Protein AF-0000000069878588 (afdb_homodimer)

Nearest PDB structures (foldseek):
  7jpo-assembly1_C  TM=6.037E-01  e=1.726E-52  Homo sapiens
  7jpp-assembly1_C  TM=6.080E-01  e=5.584E-52  Homo sapiens
  7jpq-assembly1_C  TM=6.032E-01  e=8.024E-51  Homo sapiens
  7ctg-assembly1_C  TM=5.822E-01  e=1.055E-48  Homo sapiens
  5uj8-assembly1_A  TM=6.348E-01  e=3.761E-42  Homo sapiens

InterPro domains:
  IPR020795 Origin recognition complex, subunit 3 [PTHR12748] (29-461)
  IPR040855 Origin recognition complex subunit 3, winged helix C-terminal [PF18137] (492-604)
  IPR045663 Origin recognition complex subunit 3, insertion domain [PF19675] (354-460)
  IPR045667 Origin recognition complex subunit 3, N-terminal [PF07034] (1-343)

pLDDT: mean 77.58, std 18.91, range [22.25, 96.88]

Structure (mmCIF, N/CA/C/O backbone):
data_AF-0000000069878588-model_v1
#
loop_
_entity.id
_entity.type
_entity.pdbx_description
1 polymer 'Origin recognition complex subunit 3'
#
loop_
_atom_site.group_PDB
_atom_site.id
_atom_site.type_symbol
_atom_site.label_atom_id
_atom_site.label_alt_id
_atom_site.label_comp_id
_atom_site.label_asym_id
_atom_site.label_entity_id
_atom_site.label_seq_id
_atom_site.pdbx_PDB_ins_code
_atom_site.Cartn_x
_atom_site.Cartn_y
_atom_site.Cartn_z
_atom_site.occupancy
_atom_site.B_iso_or_equiv
_atom_site.auth_seq_id
_atom_site.auth_comp_id
_atom_site.auth_asym_id
_atom_site.auth_atom_id
_atom_site.pdbx_PDB_model_num
ATOM 1 N N . MET A 1 1 ? 36.406 69.062 19.797 1 22.77 1 MET A N 1
ATOM 2 C CA . MET A 1 1 ? 34.938 69.125 19.75 1 22.77 1 MET A CA 1
ATOM 3 C C . MET A 1 1 ? 34.344 67.75 19.906 1 22.77 1 MET A C 1
ATOM 5 O O . MET A 1 1 ? 34.688 66.812 19.172 1 22.77 1 MET A O 1
ATOM 9 N N . ALA A 1 2 ? 33.688 67.375 21.094 1 24.12 2 ALA A N 1
ATOM 10 C CA . ALA A 1 2 ? 33.375 66.125 21.781 1 24.12 2 ALA A CA 1
ATOM 11 C C . ALA A 1 2 ? 32.125 65.5 21.203 1 24.12 2 ALA A C 1
ATOM 13 O O . ALA A 1 2 ? 31.062 66.125 21.219 1 24.12 2 ALA A O 1
ATOM 14 N N . THR A 1 3 ? 32.125 64.938 20.078 1 25.27 3 THR A N 1
ATOM 15 C CA . THR A 1 3 ? 30.969 64.5 19.297 1 25.27 3 THR A CA 1
ATOM 16 C C . THR A 1 3 ? 30.109 63.5 20.062 1 25.27 3 THR A C 1
ATOM 18 O O . THR A 1 3 ? 30.609 62.469 20.484 1 25.27 3 THR A O 1
ATOM 21 N N . SER A 1 4 ? 29.094 63.906 20.891 1 22.72 4 SER A N 1
ATOM 22 C CA . SER A 1 4 ? 28.266 63.25 21.891 1 22.72 4 SER A CA 1
ATOM 23 C C . SER A 1 4 ? 27.391 62.156 21.281 1 22.72 4 SER A C 1
ATOM 25 O O . SER A 1 4 ? 26.656 62.438 20.312 1 22.72 4 SER A O 1
ATOM 27 N N . SER A 1 5 ? 27.828 60.969 21.125 1 23.69 5 SER A N 1
ATOM 28 C CA . SER A 1 5 ? 27.234 59.812 20.422 1 23.69 5 SER A CA 1
ATOM 29 C C . SER A 1 5 ? 25.938 59.375 21.094 1 23.69 5 SER A C 1
ATOM 31 O O . SER A 1 5 ? 25.922 59.031 22.266 1 23.69 5 SER A O 1
ATOM 33 N N . VAL A 1 6 ? 24.812 60.125 20.953 1 23.62 6 VAL A N 1
ATOM 34 C CA . VAL A 1 6 ? 23.578 59.938 21.719 1 23.62 6 VAL A CA 1
ATOM 35 C C . VAL A 1 6 ? 22.969 58.562 21.375 1 23.62 6 VAL A C 1
ATOM 37 O O . VAL A 1 6 ? 22.656 58.281 20.219 1 23.62 6 VAL A O 1
ATOM 40 N N . SER A 1 7 ? 23.391 57.469 21.969 1 22.25 7 SER A N 1
ATOM 41 C CA . SER A 1 7 ? 22.984 56.062 21.859 1 22.25 7 SER A CA 1
ATOM 42 C C . SER A 1 7 ? 21.531 55.875 22.266 1 22.25 7 SER A C 1
ATOM 44 O O . SER A 1 7 ? 21.203 55.969 23.438 1 22.25 7 SER A O 1
ATOM 46 N N . LYS A 1 8 ? 20.547 56.688 21.719 1 23.22 8 LYS A N 1
ATOM 47 C CA . LYS A 1 8 ? 19.188 56.656 22.25 1 23.22 8 LYS A CA 1
ATOM 48 C C . LYS A 1 8 ? 18.609 55.219 22.219 1 23.22 8 LYS A C 1
ATOM 50 O O . LYS A 1 8 ? 18.609 54.594 21.172 1 23.22 8 LYS A O 1
ATOM 55 N N . GLY A 1 9 ? 18.703 54.5 23.297 1 24 9 GLY A N 1
ATOM 56 C CA . GLY A 1 9 ? 18.156 53.219 23.688 1 24 9 GLY A CA 1
ATOM 57 C C . GLY A 1 9 ? 16.656 53.094 23.484 1 24 9 GLY A C 1
ATOM 58 O O . GLY A 1 9 ? 15.898 53.938 23.969 1 24 9 GLY A O 1
ATOM 59 N N . CYS A 1 10 ? 16.141 52.938 22.281 1 23.64 10 CYS A N 1
ATOM 60 C CA . CYS A 1 10 ? 14.695 52.938 22.078 1 23.64 10 CYS A CA 1
ATOM 61 C C . CYS A 1 10 ? 14.031 51.875 22.953 1 23.64 10 CYS A C 1
ATOM 63 O O . CYS A 1 10 ? 14.359 50.688 22.844 1 23.64 10 CYS A O 1
ATOM 65 N N . PHE A 1 11 ? 13.758 52.156 24.188 1 24.47 11 PHE A N 1
ATOM 66 C CA . PHE A 1 11 ? 13.047 51.312 25.156 1 24.47 11 PHE A CA 1
ATOM 67 C C . PHE A 1 11 ? 11.648 50.969 24.656 1 24.47 11 PHE A C 1
ATOM 69 O O . PHE A 1 11 ? 10.859 51.875 24.359 1 24.47 11 PHE A O 1
ATOM 76 N N . VAL A 1 12 ? 11.547 50.062 23.859 1 26.64 12 VAL A N 1
ATOM 77 C CA . VAL A 1 12 ? 10.203 49.688 23.422 1 26.64 12 VAL A CA 1
ATOM 78 C C . VAL A 1 12 ? 9.336 49.375 24.641 1 26.64 12 VAL A C 1
ATOM 80 O O . VAL A 1 12 ? 9.688 48.5 25.453 1 26.64 12 VAL A O 1
ATOM 83 N N . PHE A 1 13 ? 8.781 50.312 25.266 1 24.7 13 PHE A N 1
ATOM 84 C CA . PHE A 1 13 ? 7.805 50.188 26.344 1 24.7 13 PHE A CA 1
ATOM 85 C C . PHE A 1 13 ? 6.703 49.219 25.953 1 24.7 13 PHE A C 1
ATOM 87 O O . PHE A 1 13 ? 6.105 49.312 24.891 1 24.7 13 PHE A O 1
ATOM 94 N N . LYS A 1 14 ? 6.828 48.031 26.422 1 28.83 14 LYS A N 1
ATOM 95 C CA . LYS A 1 14 ? 5.727 47.094 26.359 1 28.83 14 LYS A CA 1
ATOM 96 C C . LYS A 1 14 ? 4.492 47.625 27.062 1 28.83 14 LYS A C 1
ATOM 98 O O . LYS A 1 14 ? 4.516 47.844 28.281 1 28.83 14 LYS A O 1
ATOM 103 N N . PRO A 1 15 ? 3.793 48.562 26.5 1 28 15 PRO A N 1
ATOM 104 C CA . PRO A 1 15 ? 2.637 49 27.281 1 28 15 PRO A CA 1
ATOM 105 C C . PRO A 1 15 ? 1.858 47.812 27.875 1 28 15 PRO A C 1
ATOM 107 O O . PRO A 1 15 ? 1.896 46.719 27.344 1 28 15 PRO A O 1
ATOM 110 N N . ASN A 1 16 ? 1.733 47.781 29.141 1 30.23 16 ASN A N 1
ATOM 111 C CA . ASN A 1 16 ? 0.884 46.938 29.984 1 30.23 16 ASN A CA 1
ATOM 112 C C . ASN A 1 16 ? -0.562 46.938 29.5 1 30.23 16 ASN A C 1
ATOM 114 O O . ASN A 1 16 ? -1.361 47.781 29.906 1 30.23 16 ASN A O 1
ATOM 118 N N . PHE A 1 17 ? -0.822 47.031 28.219 1 30.91 17 PHE A N 1
ATOM 119 C CA . PHE A 1 17 ? -2.232 47.094 27.859 1 30.91 17 PHE A CA 1
ATOM 120 C C . PHE A 1 17 ? -3.014 45.969 28.484 1 30.91 17 PHE A C 1
ATOM 122 O O . PHE A 1 17 ? -2.91 44.812 28.047 1 30.91 17 PHE A O 1
ATOM 129 N N . LYS A 1 18 ? -3.27 45.906 29.734 1 32.94 18 LYS A N 1
ATOM 130 C CA . LYS A 1 18 ? -4.289 45.125 30.422 1 32.94 18 LYS A CA 1
ATOM 131 C C . LYS A 1 18 ? -5.633 45.219 29.719 1 32.94 18 LYS A C 1
ATOM 133 O O . LYS A 1 18 ? -6.676 45.344 30.359 1 32.94 18 LYS A O 1
ATOM 138 N N . LYS A 1 19 ? -5.695 45.875 28.594 1 34.53 19 LYS A N 1
ATOM 139 C CA . LYS A 1 19 ? -7.078 45.875 28.125 1 34.53 19 LYS A CA 1
ATOM 140 C C . LYS A 1 19 ? -7.656 44.438 28.172 1 34.53 19 LYS A C 1
ATOM 142 O O . LYS A 1 19 ? -6.965 43.5 27.844 1 34.53 19 LYS A O 1
ATOM 147 N N . ARG A 1 20 ? -8.648 44.312 29.016 1 33.34 20 ARG A N 1
ATOM 148 C CA . ARG A 1 20 ? -9.562 43.188 29.062 1 33.34 20 ARG A CA 1
ATOM 149 C C . ARG A 1 20 ? -9.867 42.656 27.656 1 33.34 20 ARG A C 1
ATOM 151 O O . ARG A 1 20 ? -10.359 43.406 26.812 1 33.34 20 ARG A O 1
ATOM 158 N N . LYS A 1 21 ? -9.039 41.969 27.188 1 37.34 21 LYS A N 1
ATOM 159 C CA . LYS A 1 21 ? -9.359 41.281 25.938 1 37.34 21 LYS A CA 1
ATOM 160 C C . LYS A 1 21 ? -10.812 40.781 25.953 1 37.34 21 LYS A C 1
ATOM 162 O O . LYS A 1 21 ? -11.164 39.875 26.703 1 37.34 21 LYS A O 1
ATOM 167 N N . ILE A 1 22 ? -11.742 41.656 25.984 1 34.91 22 ILE A N 1
ATOM 168 C CA . ILE A 1 22 ? -13.094 41.156 25.75 1 34.91 22 ILE A CA 1
ATOM 169 C C . ILE A 1 22 ? -13.07 40.094 24.656 1 34.91 22 ILE A C 1
ATOM 171 O O . ILE A 1 22 ? -12.758 40.406 23.5 1 34.91 22 ILE A O 1
ATOM 175 N N . SER A 1 23 ? -12.523 38.969 24.938 1 37.91 23 SER A N 1
ATOM 176 C CA . SER A 1 23 ? -12.688 37.812 24.047 1 37.91 23 SER A CA 1
ATOM 177 C C . SER A 1 23 ? -14.055 37.812 23.375 1 37.91 23 SER A C 1
ATOM 179 O O . SER A 1 23 ? -15.078 37.594 24.031 1 37.91 23 SER A O 1
ATOM 181 N N . VAL A 1 24 ? -14.344 38.781 22.609 1 43.94 24 VAL A N 1
ATOM 182 C CA . VAL A 1 24 ? -15.586 38.625 21.859 1 43.94 24 VAL A CA 1
ATOM 183 C C . VAL A 1 24 ? -15.75 37.156 21.438 1 43.94 24 VAL A C 1
ATOM 185 O O . VAL A 1 24 ? -14.875 36.594 20.781 1 43.94 24 VAL A O 1
ATOM 188 N N . PRO A 1 25 ? -16.641 36.438 22.203 1 52.91 25 PRO A N 1
ATOM 189 C CA . PRO A 1 25 ? -16.906 35.031 21.828 1 52.91 25 PRO A CA 1
ATOM 190 C C . PRO A 1 25 ? -17 34.812 20.312 1 52.91 25 PRO A C 1
ATOM 192 O O . PRO A 1 25 ? -17.469 35.719 19.609 1 52.91 25 PRO A O 1
ATOM 195 N N . VAL A 1 26 ? -16.203 33.969 19.688 1 60.16 26 VAL A N 1
ATOM 196 C CA . VAL A 1 26 ? -16.203 33.625 18.281 1 60.16 26 VAL A CA 1
ATOM 197 C C . VAL A 1 26 ? -17.625 33.688 17.734 1 60.16 26 VAL A C 1
ATOM 199 O O . VAL A 1 26 ? -17.844 34 16.562 1 60.16 26 VAL A O 1
ATOM 202 N N . GLU A 1 27 ? -18.578 33.5 18.703 1 59.59 27 GLU A N 1
ATOM 203 C CA . GLU A 1 27 ? -20 33.531 18.328 1 59.59 27 GLU A CA 1
ATOM 204 C C . GLU A 1 27 ? -20.406 34.938 17.828 1 59.59 27 GLU A C 1
ATOM 206 O O . GLU A 1 27 ? -21.281 35.062 16.969 1 59.59 27 GLU A O 1
ATOM 211 N N . ASP A 1 28 ? -19.719 35.938 18.453 1 57.94 28 ASP A N 1
ATOM 212 C CA . ASP A 1 28 ? -20.047 37.312 18.094 1 57.94 28 ASP A CA 1
ATOM 213 C C . ASP A 1 28 ? -19.609 37.625 16.672 1 57.94 28 ASP A C 1
ATOM 215 O O . ASP A 1 28 ? -20.172 38.5 16.016 1 57.94 28 ASP A O 1
ATOM 219 N N . TYR A 1 29 ? -18.609 36.906 16.234 1 58.97 29 TYR A N 1
ATOM 220 C CA . TYR A 1 29 ? -18.141 37.062 14.875 1 58.97 29 TYR A CA 1
ATOM 221 C C . TYR A 1 29 ? -19.219 36.688 13.859 1 58.97 29 TYR A C 1
ATOM 223 O O . TYR A 1 29 ? -19.234 37.219 12.742 1 58.97 29 TYR A O 1
ATOM 231 N N . PHE A 1 30 ? -20.031 35.781 14.227 1 63.72 30 PHE A N 1
ATOM 232 C CA . PHE A 1 30 ? -21.109 35.344 13.367 1 63.72 30 PHE A CA 1
ATOM 233 C C . PHE A 1 30 ? -22.281 36.312 13.383 1 63.72 30 PHE A C 1
ATOM 235 O O . PHE A 1 30 ? -23.094 36.344 12.453 1 63.72 30 PHE A O 1
ATOM 242 N N . ASN A 1 31 ? -22.344 37.188 14.57 1 57.09 31 ASN A N 1
ATOM 243 C CA . ASN A 1 31 ? -23.469 38.094 14.75 1 57.09 31 ASN A CA 1
ATOM 244 C C . ASN A 1 31 ? -23.219 39.438 14.102 1 57.09 31 ASN A C 1
ATOM 246 O O . ASN A 1 31 ? -24.156 40.25 13.945 1 57.09 31 ASN A O 1
ATOM 250 N N . LYS A 1 32 ? -22.031 39.844 13.969 1 49.53 32 LYS A N 1
ATOM 251 C CA . LYS A 1 32 ? -21.75 41.25 13.648 1 49.53 32 LYS A CA 1
ATOM 252 C C . LYS A 1 32 ? -22.188 41.594 12.227 1 49.53 32 LYS A C 1
ATOM 254 O O . LYS A 1 32 ? -22.25 42.75 11.844 1 49.53 32 LYS A O 1
ATOM 259 N N . GLY A 1 33 ? -22.109 40.719 11.336 1 45.34 33 GLY A N 1
ATOM 260 C CA . GLY A 1 33 ? -22.406 41.312 10.047 1 45.34 33 GLY A CA 1
ATOM 261 C C . GLY A 1 33 ? -23.875 41.656 9.867 1 45.34 33 GLY A C 1
ATOM 262 O O . GLY A 1 33 ? -24.719 41.219 10.641 1 45.34 33 GLY A O 1
ATOM 263 N N . LYS A 1 34 ? -24.156 42.781 9.141 1 45.19 34 LYS A N 1
ATOM 264 C CA . LYS A 1 34 ? -25.438 43.438 8.82 1 45.19 34 LYS A CA 1
ATOM 265 C C . LYS A 1 34 ? -26.578 42.406 8.805 1 45.19 34 LYS A C 1
ATOM 267 O O . LYS A 1 34 ? -27.703 42.75 9.156 1 45.19 34 LYS A O 1
ATOM 272 N N . ASP A 1 35 ? -26.578 41.375 7.977 1 45.03 35 ASP A N 1
ATOM 273 C CA . ASP A 1 35 ? -27.766 40.562 7.77 1 45.03 35 ASP A CA 1
ATOM 274 C C . ASP A 1 35 ? -27.859 39.469 8.836 1 45.03 35 ASP A C 1
ATOM 276 O O . ASP A 1 35 ? -27.062 38.531 8.852 1 45.03 35 ASP A O 1
ATOM 280 N N . GLU A 1 36 ? -28.188 39.781 10.062 1 51 36 GLU A N 1
ATOM 281 C CA . GLU A 1 36 ? -28.656 38.844 11.078 1 51 36 GLU A CA 1
ATOM 282 C C . GLU A 1 36 ? -29.172 37.562 10.438 1 51 36 GLU A C 1
ATOM 284 O O . GLU A 1 36 ? -30.328 37.5 10.008 1 51 36 GLU A O 1
ATOM 289 N N . SER A 1 37 ? -28.453 36.938 9.625 1 57.72 37 SER A N 1
ATOM 290 C CA . SER A 1 37 ? -28.922 35.75 8.883 1 57.72 37 SER A CA 1
ATOM 291 C C . SER A 1 37 ? -29.531 34.719 9.805 1 57.72 37 SER A C 1
ATOM 293 O O . SER A 1 37 ? -29.109 34.594 10.961 1 57.72 37 SER A O 1
ATOM 295 N N . GLU A 1 38 ? -30.734 34.375 9.641 1 66.25 38 GLU A N 1
ATOM 296 C CA . GLU A 1 38 ? -31.625 33.406 10.258 1 66.25 38 GLU A CA 1
ATOM 297 C C . GLU A 1 38 ? -30.859 32.188 10.773 1 66.25 38 GLU A C 1
ATOM 299 O O . GLU A 1 38 ? -31.219 31.609 11.797 1 66.25 38 GLU A O 1
ATOM 304 N N . ASP A 1 39 ? -29.609 31.969 10.305 1 79.69 39 ASP A N 1
ATOM 305 C CA . ASP A 1 39 ? -29.016 30.703 10.68 1 79.69 39 ASP A CA 1
ATOM 306 C C . ASP A 1 39 ? -27.594 30.891 11.219 1 79.69 39 ASP A C 1
ATOM 308 O O . ASP A 1 39 ? -26.734 30.031 11.023 1 79.69 39 ASP A O 1
ATOM 312 N N . SER A 1 40 ? -27.375 32.062 11.867 1 81.06 40 SER A N 1
ATOM 313 C CA . SER A 1 40 ? -26.031 32.344 12.375 1 81.06 40 SER A CA 1
ATOM 314 C C . SER A 1 40 ? -25.656 31.391 13.5 1 81.06 40 SER A C 1
ATOM 316 O O . SER A 1 40 ? -24.531 30.891 13.547 1 81.06 40 SER A O 1
ATOM 318 N N . LYS A 1 41 ? -26.641 31.109 14.289 1 83.69 41 LYS A N 1
ATOM 319 C CA . LYS A 1 41 ? -26.391 30.203 15.406 1 83.69 41 LYS A CA 1
ATOM 320 C C . LYS A 1 41 ? -26.094 28.797 14.914 1 83.69 41 LYS A C 1
ATOM 322 O O . LYS A 1 41 ? -25.156 28.156 15.383 1 83.69 41 LYS A O 1
ATOM 327 N N . LEU A 1 42 ? -26.859 28.359 13.969 1 88.44 42 LEU A N 1
ATOM 328 C CA . LEU A 1 42 ? -26.688 27.016 13.438 1 88.44 42 LEU A CA 1
ATOM 329 C C . LEU A 1 42 ? -25.359 26.891 12.695 1 88.44 42 LEU A C 1
ATOM 331 O O . LEU A 1 42 ? -24.703 25.844 12.773 1 88.44 42 LEU A O 1
ATOM 335 N N . ARG A 1 43 ? -25 27.922 11.961 1 90.56 43 ARG A N 1
ATOM 336 C CA . ARG A 1 43 ? -23.719 27.922 11.266 1 90.56 43 ARG A CA 1
ATOM 337 C C . ARG A 1 43 ? -22.562 27.828 12.242 1 90.56 43 ARG A C 1
ATOM 339 O O . ARG A 1 43 ? -21.609 27.078 12.023 1 90.56 43 ARG A O 1
ATOM 346 N N . PHE A 1 44 ? -22.688 28.578 13.352 1 89.81 44 PHE A N 1
ATOM 347 C CA . PHE A 1 44 ? -21.641 28.562 14.359 1 89.81 44 PHE A CA 1
ATOM 348 C C . PHE A 1 44 ? -21.547 27.188 15.023 1 89.81 44 PHE A C 1
ATOM 350 O O . PHE A 1 44 ? -20.438 26.688 15.25 1 89.81 44 PHE A O 1
ATOM 357 N N . GLU A 1 45 ? -22.656 26.625 15.328 1 90.94 45 GLU A N 1
ATOM 358 C CA . GLU A 1 45 ? -22.672 25.297 15.922 1 90.94 45 GLU A CA 1
ATOM 359 C C . GLU A 1 45 ? -22.062 24.266 14.984 1 90.94 45 GLU A C 1
ATOM 361 O O . GLU A 1 45 ? -21.344 23.359 15.422 1 90.94 45 GLU A O 1
ATOM 366 N N . THR A 1 46 ? -22.422 24.406 13.703 1 93.12 46 THR A N 1
ATOM 367 C CA . THR A 1 46 ? -21.875 23.5 12.703 1 93.12 46 THR A CA 1
ATOM 368 C C . THR A 1 46 ? -20.359 23.656 12.594 1 93.12 46 THR A C 1
ATOM 370 O O . THR A 1 46 ? -19.641 22.672 12.492 1 93.12 46 THR A O 1
ATOM 373 N N . TYR A 1 47 ? -19.938 24.906 12.625 1 93.62 47 TYR A N 1
ATOM 374 C CA . TYR A 1 47 ? -18.516 25.203 12.617 1 93.62 47 TYR A CA 1
ATOM 375 C C . TYR A 1 47 ? -17.812 24.516 13.797 1 93.62 47 TYR A C 1
ATOM 377 O O . TYR A 1 47 ? -16.797 23.844 13.609 1 93.62 47 TYR A O 1
ATOM 385 N N . GLN A 1 48 ? -18.328 24.688 14.938 1 91 48 GLN A N 1
ATOM 386 C CA . GLN A 1 48 ? -17.719 24.141 16.141 1 91 48 GLN A CA 1
ATOM 387 C C . GLN A 1 48 ? -17.625 22.625 16.078 1 91 48 GLN A C 1
ATOM 389 O O . GLN A 1 48 ? -16.625 22.031 16.484 1 91 48 GLN A O 1
ATOM 394 N N . LEU A 1 49 ? -18.625 22.078 15.594 1 93 49 LEU A N 1
ATOM 395 C CA . LEU A 1 49 ? -18.672 20.625 15.516 1 93 49 LEU A CA 1
ATOM 396 C C . LEU A 1 49 ? -17.625 20.094 14.555 1 93 49 LEU A C 1
ATOM 398 O O . LEU A 1 49 ? -16.875 19.172 14.891 1 93 49 LEU A O 1
ATOM 402 N N . ILE A 1 50 ? -17.578 20.672 13.359 1 94.19 50 ILE A N 1
ATOM 403 C CA . ILE A 1 50 ? -16.641 20.219 12.344 1 94.19 50 ILE A CA 1
ATOM 404 C C . ILE A 1 50 ? -15.211 20.469 12.82 1 94.19 50 ILE A C 1
ATOM 406 O O . ILE A 1 50 ? -14.344 19.594 12.656 1 94.19 50 ILE A O 1
ATOM 410 N N . TRP A 1 51 ? -15.023 21.594 13.461 1 93.12 51 TRP A N 1
ATOM 411 C CA . TRP A 1 51 ? -13.68 21.906 13.938 1 93.12 51 TRP A CA 1
ATOM 412 C C . TRP A 1 51 ? -13.25 20.938 15.031 1 93.12 51 TRP A C 1
ATOM 414 O O . TRP A 1 51 ? -12.109 20.469 15.039 1 93.12 51 TRP A O 1
ATOM 424 N N . GLN A 1 52 ? -14.117 20.688 15.898 1 92.94 52 GLN A N 1
ATOM 425 C CA . GLN A 1 52 ? -13.797 19.75 16.969 1 92.94 52 GLN A CA 1
ATOM 426 C C . GLN A 1 52 ? -13.422 18.375 16.406 1 92.94 52 GLN A C 1
ATOM 428 O O . GLN A 1 52 ? -12.5 17.734 16.891 1 92.94 52 GLN A O 1
ATOM 433 N N . GLN A 1 53 ? -14.133 18 15.445 1 94.75 53 GLN A N 1
ATOM 434 C CA . GLN A 1 53 ? -13.844 16.703 14.812 1 94.75 53 GLN A CA 1
ATOM 435 C C . GLN A 1 53 ? -12.492 16.734 14.102 1 94.75 53 GLN A C 1
ATOM 437 O O . GLN A 1 53 ? -11.711 15.789 14.211 1 94.75 53 GLN A O 1
ATOM 442 N N . MET A 1 54 ? -12.266 17.797 13.32 1 94.31 54 MET A N 1
ATOM 443 C CA . MET A 1 54 ? -11 17.938 12.617 1 94.31 54 MET A CA 1
ATOM 444 C C . MET A 1 54 ? -9.836 18 13.594 1 94.31 54 MET A C 1
ATOM 446 O O . MET A 1 54 ? -8.781 17.391 13.367 1 94.31 54 MET A O 1
ATOM 450 N N . LYS A 1 55 ? -10.039 18.703 14.656 1 91.56 55 LYS A N 1
ATOM 451 C CA . LYS A 1 55 ? -9.023 18.812 15.695 1 91.56 55 LYS A CA 1
ATOM 452 C C . LYS A 1 55 ? -8.727 17.469 16.328 1 91.56 55 LYS A C 1
ATOM 454 O O . LYS A 1 55 ? -7.562 17.109 16.516 1 91.56 55 LYS A O 1
ATOM 459 N N . SER A 1 56 ? -9.766 16.766 16.625 1 93.12 56 SER A N 1
ATOM 460 C CA . SER A 1 56 ? -9.609 15.43 17.203 1 93.12 56 SER A CA 1
ATOM 461 C C . SER A 1 56 ? -8.859 14.5 16.25 1 93.12 56 SER A C 1
ATOM 463 O O . SER A 1 56 ? -8.016 13.711 16.672 1 93.12 56 SER A O 1
ATOM 465 N N . GLU A 1 57 ? -9.211 14.625 14.992 1 93.5 57 GLU A N 1
ATOM 466 C CA . GLU A 1 57 ? -8.539 13.805 13.992 1 93.5 57 GLU A CA 1
ATOM 467 C C . GLU A 1 57 ? -7.051 14.141 13.906 1 93.5 57 GLU A C 1
ATOM 469 O O . GLU A 1 57 ? -6.211 13.258 13.758 1 93.5 57 GLU A O 1
ATOM 474 N N . THR A 1 58 ? -6.699 15.375 13.969 1 91.5 58 THR A N 1
ATOM 475 C CA . THR A 1 58 ? -5.309 15.82 13.93 1 91.5 58 THR A CA 1
ATOM 476 C C . THR A 1 58 ? -4.543 15.289 15.141 1 91.5 58 THR A C 1
ATOM 478 O O . THR A 1 58 ? -3.391 14.867 15.016 1 91.5 58 THR A O 1
ATOM 481 N N . GLU A 1 59 ? -5.191 15.32 16.266 1 87.31 59 GLU A N 1
ATOM 482 C CA . GLU A 1 59 ? -4.566 14.828 17.5 1 87.31 59 GLU A CA 1
ATOM 483 C C . GLU A 1 59 ? -4.348 13.32 17.422 1 87.31 59 GLU A C 1
ATOM 485 O O . GLU A 1 59 ? -3.297 12.82 17.844 1 87.31 59 GLU A O 1
ATOM 490 N N . ARG A 1 60 ? -5.332 12.68 16.953 1 89.88 60 ARG A N 1
ATOM 491 C CA . ARG A 1 60 ? -5.211 11.234 16.781 1 89.88 60 ARG A CA 1
ATOM 492 C C . ARG A 1 60 ? -4.066 10.891 15.828 1 89.88 60 ARG A C 1
ATOM 494 O O . ARG A 1 60 ? -3.301 9.961 16.078 1 89.88 60 ARG A O 1
ATOM 501 N N . LEU A 1 61 ? -4.023 11.609 14.75 1 87.75 61 LEU A N 1
ATOM 502 C CA . LEU A 1 61 ? -2.957 11.406 13.773 1 87.75 61 LEU A CA 1
ATOM 503 C C . LEU A 1 61 ? -1.588 11.617 14.414 1 87.75 61 LEU A C 1
ATOM 505 O O . LEU A 1 61 ? -0.666 10.836 14.188 1 87.75 61 LEU A O 1
ATOM 509 N N . GLN A 1 62 ? -1.452 12.641 15.172 1 83.75 62 GLN A N 1
ATOM 510 C CA . GLN A 1 62 ? -0.198 12.938 15.859 1 83.75 62 GLN A CA 1
ATOM 511 C C . GLN A 1 62 ? 0.175 11.82 16.828 1 83.75 62 GLN A C 1
ATOM 513 O O . GLN A 1 62 ? 1.343 11.438 16.922 1 83.75 62 GLN A O 1
ATOM 518 N N . GLU A 1 63 ? -0.777 11.328 17.484 1 83.62 63 GLU A N 1
ATOM 519 C CA . GLU A 1 63 ? -0.555 10.234 18.422 1 83.62 63 GLU A CA 1
ATOM 520 C C . GLU A 1 63 ? -0.085 8.977 17.703 1 83.62 63 GLU A C 1
ATOM 522 O O . GLU A 1 63 ? 0.822 8.289 18.172 1 83.62 63 GLU A O 1
ATOM 527 N N . GLU A 1 64 ? -0.747 8.719 16.656 1 85.56 64 GLU A N 1
ATOM 528 C CA . GLU A 1 64 ? -0.383 7.535 15.883 1 85.56 64 GLU A CA 1
ATOM 529 C C . GLU A 1 64 ? 1.043 7.641 15.344 1 85.56 64 GLU A C 1
ATOM 531 O O . GLU A 1 64 ? 1.799 6.668 15.383 1 85.56 64 GLU A O 1
ATOM 536 N N . LEU A 1 65 ? 1.382 8.766 14.797 1 81.12 65 LEU A N 1
ATOM 537 C CA . LEU A 1 65 ? 2.723 8.992 14.266 1 81.12 65 LEU A CA 1
ATOM 538 C C . LEU A 1 65 ? 3.77 8.875 15.367 1 81.12 65 LEU A C 1
ATOM 540 O O . LEU A 1 65 ? 4.832 8.281 15.164 1 81.12 65 LEU A O 1
ATOM 544 N N . ASN A 1 66 ? 3.406 9.375 16.547 1 82.5 66 ASN A N 1
ATOM 545 C CA . ASN A 1 66 ? 4.316 9.32 17.688 1 82.5 66 ASN A CA 1
ATOM 546 C C . ASN A 1 66 ? 4.41 7.91 18.266 1 82.5 66 ASN A C 1
ATOM 548 O O . ASN A 1 66 ? 5.473 7.496 18.734 1 82.5 66 ASN A O 1
ATOM 552 N N . LYS A 1 67 ? 3.268 7.285 18.234 1 85.19 67 LYS A N 1
ATOM 553 C CA . LYS A 1 67 ? 3.209 5.961 18.844 1 85.19 67 LYS A CA 1
ATOM 554 C C . LYS A 1 67 ? 4.258 5.027 18.25 1 85.19 67 LYS A C 1
ATOM 556 O O . LYS A 1 67 ? 4.961 4.324 18.969 1 85.19 67 LYS A O 1
ATOM 561 N N . ASN A 1 68 ? 4.316 5.008 16.984 1 81.19 68 ASN A N 1
ATOM 562 C CA . ASN A 1 68 ? 5.305 4.16 16.312 1 81.19 68 ASN A CA 1
ATOM 563 C C . ASN A 1 68 ? 6.727 4.52 16.75 1 81.19 68 ASN A C 1
ATOM 565 O O . ASN A 1 68 ? 7.527 3.633 17.047 1 81.19 68 ASN A O 1
ATOM 569 N N . LEU A 1 69 ? 7.02 5.801 16.719 1 85.5 69 LEU A N 1
ATOM 570 C CA . LEU A 1 69 ? 8.336 6.293 17.125 1 85.5 69 LEU A CA 1
ATOM 571 C C . LEU A 1 69 ? 8.609 5.977 18.594 1 85.5 69 LEU A C 1
ATOM 573 O O . LEU A 1 69 ? 9.68 5.469 18.922 1 85.5 69 LEU A O 1
ATOM 577 N N . PHE A 1 70 ? 7.648 6.188 19.453 1 89.25 70 PHE A N 1
ATOM 578 C CA . PHE A 1 70 ? 7.809 6 20.891 1 89.25 70 PHE A CA 1
ATOM 579 C C . PHE A 1 70 ? 7.949 4.523 21.234 1 89.25 70 PHE A C 1
ATOM 581 O O . PHE A 1 70 ? 8.758 4.148 22.094 1 89.25 70 PHE A O 1
ATOM 588 N N . ASP A 1 71 ? 7.18 3.713 20.562 1 87.94 71 ASP A N 1
ATOM 589 C CA . ASP A 1 71 ? 7.27 2.273 20.781 1 87.94 71 ASP A CA 1
ATOM 590 C C . ASP A 1 71 ? 8.672 1.754 20.469 1 87.94 71 ASP A C 1
ATOM 592 O O . ASP A 1 71 ? 9.234 0.962 21.219 1 87.94 71 ASP A O 1
ATOM 596 N N . SER A 1 72 ? 9.148 2.23 19.375 1 88.62 72 SER A N 1
ATOM 597 C CA . SER A 1 72 ? 10.5 1.84 18.984 1 88.62 72 SER A CA 1
ATOM 598 C C . SER A 1 72 ? 11.523 2.33 20 1 88.62 72 SER A C 1
ATOM 600 O O . SER A 1 72 ? 12.484 1.622 20.312 1 88.62 72 SER A O 1
ATOM 602 N N . LEU A 1 73 ? 11.312 3.51 20.469 1 90.94 73 LEU A N 1
ATOM 603 C CA . LEU A 1 73 ? 12.219 4.094 21.453 1 90.94 73 LEU A CA 1
ATOM 604 C C . LEU A 1 73 ? 12.148 3.34 22.766 1 90.94 73 LEU A C 1
ATOM 606 O O . LEU A 1 73 ? 13.18 3.088 23.406 1 90.94 73 LEU A O 1
ATOM 610 N N . ILE A 1 74 ? 11.016 2.955 23.188 1 90.75 74 ILE A N 1
ATOM 611 C CA . ILE A 1 74 ? 10.812 2.217 24.438 1 90.75 74 ILE A CA 1
ATOM 612 C C . ILE A 1 74 ? 11.484 0.85 24.344 1 90.75 74 ILE A C 1
ATOM 614 O O . ILE A 1 74 ? 12.164 0.419 25.281 1 90.75 74 ILE A O 1
ATOM 618 N N . GLU A 1 75 ? 11.258 0.284 23.188 1 89 75 GLU A N 1
ATOM 619 C CA . GLU A 1 75 ? 11.922 -1.001 22.969 1 89 75 GLU A CA 1
ATOM 620 C C . GLU A 1 75 ? 13.438 -0.868 23.078 1 89 75 GLU A C 1
ATOM 622 O O . GLU A 1 75 ? 14.094 -1.712 23.688 1 89 75 GLU A O 1
ATOM 627 N N . PHE A 1 76 ? 13.953 0.149 22.5 1 91.94 76 PHE A N 1
ATOM 628 C CA . PHE A 1 76 ? 15.383 0.429 22.562 1 91.94 76 PHE A CA 1
ATOM 629 C C . PHE A 1 76 ? 15.836 0.633 24 1 91.94 76 PHE A C 1
ATOM 631 O O . PHE A 1 76 ? 16.859 0.084 24.422 1 91.94 76 PHE A O 1
ATOM 638 N N . LEU A 1 77 ? 15.156 1.418 24.766 1 89.19 77 LEU A N 1
ATOM 639 C CA . LEU A 1 77 ? 15.531 1.753 26.141 1 89.19 77 LEU A CA 1
ATOM 640 C C . LEU A 1 77 ? 15.461 0.522 27.031 1 89.19 77 LEU A C 1
ATOM 642 O O . LEU A 1 77 ? 16.344 0.311 27.875 1 89.19 77 LEU A O 1
ATOM 646 N N . GLN A 1 78 ? 14.484 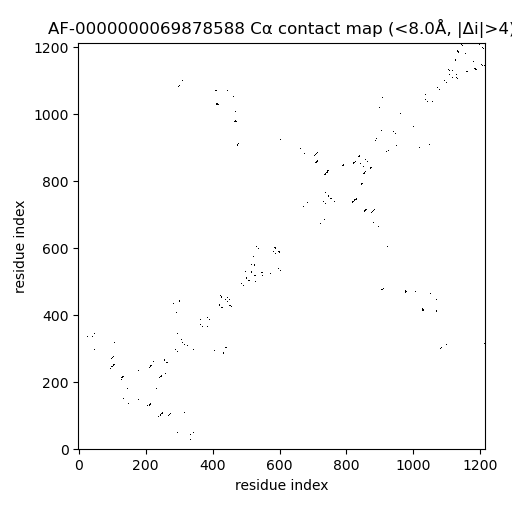-0.3 26.844 1 86.38 78 GLN A N 1
ATOM 647 C CA . GLN A 1 78 ? 14.328 -1.521 27.625 1 86.38 78 GLN A CA 1
ATOM 648 C C . GLN A 1 78 ? 15.438 -2.525 27.297 1 86.38 78 GLN A C 1
ATOM 650 O O . GLN A 1 78 ? 16 -3.141 28.203 1 86.38 78 GLN A O 1
ATOM 655 N N . LYS A 1 79 ? 15.672 -2.645 26.016 1 85 79 LYS A N 1
ATOM 656 C CA . LYS A 1 79 ? 16.75 -3.543 25.594 1 85 79 LYS A CA 1
ATOM 657 C C . LYS A 1 79 ? 18.094 -3.078 26.141 1 85 79 LYS A C 1
ATOM 659 O O . LYS A 1 79 ? 18.906 -3.895 26.578 1 85 79 LYS A O 1
ATOM 664 N N . SER A 1 80 ? 18.312 -1.753 26.016 1 84.5 80 SER A N 1
ATOM 665 C CA . SER A 1 80 ? 19.578 -1.184 26.453 1 84.5 80 SER A CA 1
ATOM 666 C C . SER A 1 80 ? 19.766 -1.356 27.969 1 84.5 80 SER A C 1
ATOM 668 O O . SER A 1 80 ? 20.875 -1.643 28.422 1 84.5 80 SER A O 1
ATOM 670 N N . HIS A 1 81 ? 18.75 -1.229 28.734 1 82.94 81 HIS A N 1
ATOM 671 C CA . HIS A 1 81 ? 18.844 -1.326 30.188 1 82.94 81 HIS A CA 1
ATOM 672 C C . HIS A 1 81 ? 18.953 -2.779 30.625 1 82.94 81 HIS A C 1
ATOM 674 O O . HIS A 1 81 ? 19.625 -3.08 31.625 1 82.94 81 HIS A O 1
ATOM 680 N N . SER A 1 82 ? 18.234 -3.648 29.953 1 78.06 82 SER A N 1
ATOM 681 C CA . SER A 1 82 ? 18.328 -5.07 30.266 1 78.06 82 SER A CA 1
ATOM 682 C C . SER A 1 82 ? 19.75 -5.59 30.078 1 78.06 82 SER A C 1
ATOM 684 O O . SER A 1 82 ? 20.219 -6.426 30.844 1 78.06 82 SER A O 1
ATOM 686 N N . GLY A 1 83 ? 20.375 -5.07 29.078 1 70.38 83 GLY A N 1
ATOM 687 C CA . GLY A 1 83 ? 21.766 -5.434 28.875 1 70.38 83 GLY A CA 1
ATOM 688 C C . GLY A 1 83 ? 22.688 -4.938 29.969 1 70.38 83 GLY A C 1
ATOM 689 O O . GLY A 1 83 ? 23.688 -5.574 30.281 1 70.38 83 GLY A O 1
ATOM 690 N N . PHE A 1 84 ? 22.312 -3.818 30.531 1 69.69 84 PHE A N 1
ATOM 691 C CA . PHE A 1 84 ? 23.078 -3.209 31.609 1 69.69 84 PHE A CA 1
ATOM 692 C C . PHE A 1 84 ? 23 -4.055 32.875 1 69.69 84 PHE A C 1
ATOM 694 O O . PHE A 1 84 ? 23.984 -4.195 33.594 1 69.69 84 PHE A O 1
ATOM 701 N N . GLN A 1 85 ? 21.812 -4.617 33.094 1 67.81 85 GLN A N 1
ATOM 702 C CA . GLN A 1 85 ? 21.594 -5.383 34.312 1 67.81 85 GLN A CA 1
ATOM 703 C C . GLN A 1 85 ? 22.219 -6.773 34.219 1 67.81 85 GLN A C 1
ATOM 705 O O . GLN A 1 85 ? 22.609 -7.355 35.219 1 67.81 85 GLN A O 1
ATOM 710 N N . LYS A 1 86 ? 22.125 -7.297 33 1 60.56 86 LYS A N 1
ATOM 711 C CA . LYS A 1 86 ? 22.688 -8.641 32.844 1 60.56 86 LYS A CA 1
ATOM 712 C C . LYS A 1 86 ? 24.203 -8.625 33 1 60.56 86 LYS A C 1
ATOM 714 O O . LYS A 1 86 ? 24.891 -7.875 32.312 1 60.56 86 LYS A O 1
ATOM 719 N N . ASN A 1 87 ? 24.734 -8.453 34.094 1 53.06 87 ASN A N 1
ATOM 720 C CA . ASN A 1 87 ? 26.141 -8.531 34.5 1 53.06 87 ASN A CA 1
ATOM 721 C C . ASN A 1 87 ? 26.922 -9.531 33.656 1 53.06 87 ASN A C 1
ATOM 723 O O . ASN A 1 87 ? 27.469 -10.5 34.188 1 53.06 87 ASN A O 1
ATOM 727 N N . SER A 1 88 ? 26.547 -9.914 32.531 1 50.12 88 SER A N 1
ATOM 728 C CA . SER A 1 88 ? 27.188 -11.141 32.062 1 50.12 88 SER A CA 1
ATOM 729 C C . SER A 1 88 ? 28.672 -10.945 31.859 1 50.12 88 SER A C 1
ATOM 731 O O . SER A 1 88 ? 29.125 -9.844 31.516 1 50.12 88 SER A O 1
ATOM 733 N N . ARG A 1 89 ? 29.516 -11.797 32.438 1 49.5 89 ARG A N 1
ATOM 734 C CA . ARG A 1 89 ? 30.938 -12.086 32.375 1 49.5 89 ARG A CA 1
ATOM 735 C C . ARG A 1 89 ? 31.484 -12.008 30.969 1 49.5 89 ARG A C 1
ATOM 737 O O . ARG A 1 89 ? 32.656 -12.281 30.719 1 49.5 89 ARG A O 1
ATOM 744 N N . ASP A 1 90 ? 30.672 -11.898 29.953 1 49.19 90 ASP A N 1
ATOM 745 C CA . ASP A 1 90 ? 31.266 -12.008 28.625 1 49.19 90 ASP A CA 1
ATOM 746 C C . ASP A 1 90 ? 31.891 -10.68 28.188 1 49.19 90 ASP A C 1
ATOM 748 O O . ASP A 1 90 ? 31.406 -9.609 28.547 1 49.19 90 ASP A O 1
ATOM 752 N N . TRP A 1 91 ? 33.188 -10.633 27.891 1 50 91 TRP A N 1
ATOM 753 C CA . TRP A 1 91 ? 34.031 -9.57 27.406 1 50 91 TRP A CA 1
ATOM 754 C C . TRP A 1 91 ? 33.281 -8.602 26.516 1 50 91 TRP A C 1
ATOM 756 O O . TRP A 1 91 ? 33.469 -7.387 26.578 1 50 91 TRP A O 1
ATOM 766 N N . GLY A 1 92 ? 32.594 -9.102 25.609 1 50.25 92 GLY A N 1
ATOM 767 C CA . GLY A 1 92 ? 31.828 -8.258 24.703 1 50.25 92 GLY A CA 1
ATOM 768 C C . GLY A 1 92 ? 30.844 -7.359 25.422 1 50.25 92 GLY A C 1
ATOM 769 O O . GLY A 1 92 ? 30.562 -6.25 24.953 1 50.25 92 GLY A O 1
ATOM 770 N N . CYS A 1 93 ? 30.453 -7.789 26.438 1 54.56 93 CYS A N 1
ATOM 771 C CA . CYS A 1 93 ? 29.531 -7.059 27.297 1 54.56 93 CYS A CA 1
ATOM 772 C C . CYS A 1 93 ? 30.25 -5.918 28.016 1 54.56 93 CYS A C 1
ATOM 774 O O . CYS A 1 93 ? 29.641 -4.887 28.312 1 54.56 93 CYS A O 1
ATOM 776 N N . GLN A 1 94 ? 31.594 -6.094 28.25 1 55.06 94 GLN A N 1
ATOM 777 C CA . GLN A 1 94 ? 32.344 -5.055 28.938 1 55.06 94 GLN A CA 1
ATOM 778 C C . GLN A 1 94 ? 32.438 -3.793 28.094 1 55.06 94 GLN A C 1
ATOM 780 O O . GLN A 1 94 ? 32.375 -2.678 28.609 1 55.06 94 GLN A O 1
ATOM 785 N N . ILE A 1 95 ? 32.781 -3.938 26.812 1 55.19 95 ILE A N 1
ATOM 786 C CA . ILE A 1 95 ? 32.844 -2.787 25.906 1 55.19 95 ILE A CA 1
ATOM 787 C C . ILE A 1 95 ? 31.484 -2.1 25.859 1 55.19 95 ILE A C 1
ATOM 789 O O . ILE A 1 95 ? 31.391 -0.869 25.891 1 55.19 95 ILE A O 1
ATOM 793 N N . LYS A 1 96 ? 30.547 -2.994 25.781 1 60.5 96 LYS A N 1
ATOM 794 C CA . LYS A 1 96 ? 29.188 -2.459 25.719 1 60.5 96 LYS A CA 1
ATOM 795 C C . LYS A 1 96 ? 28.828 -1.746 27.016 1 60.5 96 LYS A C 1
ATOM 797 O O . LYS A 1 96 ? 28.016 -0.818 27.016 1 60.5 96 LYS A O 1
ATOM 802 N N . LEU A 1 97 ? 29.688 -2.008 28.031 1 63.59 97 LEU A N 1
ATOM 803 C CA . LEU A 1 97 ? 29.359 -1.471 29.344 1 63.59 97 LEU A CA 1
ATOM 804 C C . LEU A 1 97 ? 29.844 -0.034 29.484 1 63.59 97 LEU A C 1
ATOM 806 O O . LEU A 1 97 ? 29.359 0.716 30.328 1 63.59 97 LEU A O 1
ATOM 810 N N . ARG A 1 98 ? 30.859 0.331 28.625 1 72.5 98 ARG A N 1
ATOM 811 C CA . ARG A 1 98 ? 31.344 1.698 28.766 1 72.5 98 ARG A CA 1
ATOM 812 C C . ARG A 1 98 ? 30.594 2.652 27.859 1 72.5 98 ARG A C 1
ATOM 814 O O . ARG A 1 98 ? 30.656 3.871 28.031 1 72.5 98 ARG A O 1
ATOM 821 N N . GLU A 1 99 ? 29.797 2.117 26.953 1 88.56 99 GLU A N 1
ATOM 822 C CA . GLU A 1 99 ? 29.078 2.971 26 1 88.56 99 GLU A CA 1
ATOM 823 C C . GLU A 1 99 ? 27.719 3.377 26.562 1 88.56 99 GLU A C 1
ATOM 825 O O . GLU A 1 99 ? 27 2.549 27.125 1 88.56 99 GLU A O 1
ATOM 830 N N . ILE A 1 100 ? 27.453 4.645 26.562 1 92.81 100 ILE A N 1
ATOM 831 C CA . ILE A 1 100 ? 26.172 5.152 27 1 92.81 100 ILE A CA 1
ATOM 832 C C . ILE A 1 100 ? 25.125 4.93 25.906 1 92.81 100 ILE A C 1
ATOM 834 O O . ILE A 1 100 ? 25.266 5.445 24.797 1 92.81 100 ILE A O 1
ATOM 838 N N . PRO A 1 101 ? 24.125 4.094 26.188 1 93.19 101 PRO A N 1
ATOM 839 C CA . PRO A 1 101 ? 23.062 3.986 25.188 1 93.19 101 PRO A CA 1
ATOM 840 C C . PRO A 1 101 ? 22.453 5.336 24.812 1 93.19 101 PRO A C 1
ATOM 842 O O . PRO A 1 101 ? 22.078 6.109 25.703 1 93.19 101 PRO A O 1
ATOM 845 N N . THR A 1 102 ? 22.406 5.672 23.547 1 94.25 102 THR A N 1
ATOM 846 C CA . THR A 1 102 ? 21.953 6.98 23.094 1 94.25 102 THR A CA 1
ATOM 847 C C . THR A 1 102 ? 20.984 6.844 21.938 1 94.25 102 THR A C 1
ATOM 849 O O . THR A 1 102 ? 21.281 6.16 20.953 1 94.25 102 THR A O 1
ATOM 852 N N . ALA A 1 103 ? 19.828 7.398 22.109 1 94.38 103 ALA A N 1
ATOM 853 C CA . ALA A 1 103 ? 18.859 7.477 21.016 1 94.38 103 ALA A CA 1
ATOM 854 C C . ALA A 1 103 ? 18.906 8.844 20.344 1 94.38 103 ALA A C 1
ATOM 856 O O . ALA A 1 103 ? 18.688 9.867 20.984 1 94.38 103 ALA A O 1
ATOM 857 N N . ALA A 1 104 ? 19.234 8.867 19.094 1 92.62 104 ALA A N 1
ATOM 858 C CA . ALA A 1 104 ? 19.203 10.109 18.312 1 92.62 104 ALA A CA 1
ATOM 859 C C . ALA A 1 104 ? 17.875 10.273 17.578 1 92.62 104 ALA A C 1
ATOM 861 O O . ALA A 1 104 ? 17.609 9.57 16.609 1 92.62 104 ALA A O 1
ATOM 862 N N . LEU A 1 105 ? 17.078 11.18 18.094 1 90.44 105 LEU A N 1
ATOM 863 C CA . LEU A 1 105 ? 15.766 11.438 17.516 1 90.44 105 LEU A CA 1
ATOM 864 C C . LEU A 1 105 ? 15.828 12.578 16.516 1 90.44 105 LEU A C 1
ATOM 866 O O . LEU A 1 105 ? 15.961 13.742 16.891 1 90.44 105 LEU A O 1
ATOM 870 N N . VAL A 1 106 ? 15.703 12.227 15.289 1 85.88 106 VAL A N 1
ATOM 871 C CA . VAL A 1 106 ? 15.711 13.242 14.242 1 85.88 106 VAL A CA 1
ATOM 872 C C . VAL A 1 106 ? 14.281 13.695 13.945 1 85.88 106 VAL A C 1
ATOM 874 O O . VAL A 1 106 ? 13.523 12.969 13.297 1 85.88 106 VAL A O 1
ATOM 877 N N . LEU A 1 107 ? 13.867 14.844 14.422 1 77.88 107 LEU A N 1
ATOM 878 C CA . LEU A 1 107 ? 12.484 15.305 14.367 1 77.88 107 LEU A CA 1
ATOM 879 C C . LEU A 1 107 ? 12.297 16.297 13.227 1 77.88 107 LEU A C 1
ATOM 881 O O . LEU A 1 107 ? 11.156 16.656 12.891 1 77.88 107 LEU A O 1
ATOM 885 N N . GLY A 1 108 ? 13.242 16.656 12.523 1 68.94 108 GLY A N 1
ATOM 886 C CA . GLY A 1 108 ? 13.102 17.625 11.438 1 68.94 108 GLY A CA 1
ATOM 887 C C . GLY A 1 108 ? 13.305 19.062 11.875 1 68.94 108 GLY A C 1
ATOM 888 O O . GLY A 1 108 ? 13.562 19.312 13.055 1 68.94 108 GLY A O 1
ATOM 889 N N . VAL A 1 109 ? 13.133 19.984 10.961 1 56.69 109 VAL A N 1
ATOM 890 C CA . VAL A 1 109 ? 13.625 21.359 11.125 1 56.69 109 VAL A CA 1
ATOM 891 C C . VAL A 1 109 ? 12.68 22.141 12.031 1 56.69 109 VAL A C 1
ATOM 893 O O . VAL A 1 109 ? 13.062 23.156 12.609 1 56.69 109 VAL A O 1
ATOM 896 N N . ASN A 1 110 ? 11.445 21.641 12.156 1 58.56 110 ASN A N 1
ATOM 897 C CA . ASN A 1 110 ? 10.484 22.5 12.836 1 58.56 110 ASN A CA 1
ATOM 898 C C . ASN A 1 110 ? 10.531 22.312 14.352 1 58.56 110 ASN A C 1
ATOM 900 O O . ASN A 1 110 ? 9.82 21.469 14.898 1 58.56 110 ASN A O 1
ATOM 904 N N . VAL A 1 111 ? 11.195 23.172 14.961 1 55.34 111 VAL A N 1
ATOM 905 C CA . VAL A 1 111 ? 11.508 23.125 16.391 1 55.34 111 VAL A CA 1
ATOM 906 C C . VAL A 1 111 ? 10.242 23.406 17.203 1 55.34 111 VAL A C 1
ATOM 908 O O . VAL A 1 111 ? 10.062 22.844 18.281 1 55.34 111 VAL A O 1
ATOM 911 N N . THR A 1 112 ? 9.398 24.156 16.547 1 56.28 112 THR A N 1
ATOM 912 C CA . THR A 1 112 ? 8.227 24.578 17.297 1 56.28 112 THR A CA 1
ATOM 913 C C . THR A 1 112 ? 7.34 23.375 17.641 1 56.28 112 THR A C 1
ATOM 915 O O . THR A 1 112 ? 6.715 23.344 18.703 1 56.28 112 THR A O 1
ATOM 918 N N . ASP A 1 113 ? 7.395 22.531 16.828 1 70.12 113 ASP A N 1
ATOM 919 C CA . ASP A 1 113 ? 6.547 21.359 17.047 1 70.12 113 ASP A CA 1
ATOM 920 C C . ASP A 1 113 ? 7.246 20.328 17.922 1 70.12 113 ASP A C 1
ATOM 922 O O . ASP A 1 113 ? 6.605 19.406 18.422 1 70.12 113 ASP A O 1
ATOM 926 N N . HIS A 1 114 ? 8.492 20.625 18.125 1 76.56 114 HIS A N 1
ATOM 927 C CA . HIS A 1 114 ? 9.289 19.641 18.859 1 76.56 114 HIS A CA 1
ATOM 928 C C . HIS A 1 114 ? 8.891 19.594 20.328 1 76.56 114 HIS A C 1
ATOM 930 O O . HIS A 1 114 ? 8.891 18.516 20.938 1 76.56 114 HIS A O 1
ATOM 936 N N . ASP A 1 115 ? 8.586 20.75 20.812 1 77.12 115 ASP A N 1
ATOM 937 C CA . ASP A 1 115 ? 8.273 20.828 22.25 1 77.12 115 ASP A CA 1
ATOM 938 C C . ASP A 1 115 ? 7.105 19.906 22.594 1 77.12 115 ASP A C 1
ATOM 940 O O . ASP A 1 115 ? 7.141 19.219 23.625 1 77.12 115 ASP A O 1
ATOM 944 N N . LEU A 1 116 ? 6.188 19.938 21.75 1 77.31 116 LEU A N 1
ATOM 945 C CA . LEU A 1 116 ? 5.027 19.094 21.984 1 77.31 116 LEU A CA 1
ATOM 946 C C . LEU A 1 116 ? 5.41 17.609 21.938 1 77.31 116 LEU A C 1
ATOM 948 O O . LEU A 1 116 ? 4.945 16.812 22.766 1 77.31 116 LEU A O 1
ATOM 952 N N . THR A 1 117 ? 6.199 17.297 21.062 1 83.25 117 THR A N 1
ATOM 953 C CA . THR A 1 117 ? 6.641 15.906 20.891 1 83.25 117 THR A CA 1
ATOM 954 C C . THR A 1 117 ? 7.449 15.453 22.109 1 83.25 117 THR A C 1
ATOM 956 O O . THR A 1 117 ? 7.238 14.352 22.625 1 83.25 117 THR A O 1
ATOM 959 N N . PHE A 1 118 ? 8.344 16.312 22.609 1 87.62 118 PHE A N 1
ATOM 960 C CA . PHE A 1 118 ? 9.195 15.938 23.734 1 87.62 118 PHE A CA 1
ATOM 961 C C . PHE A 1 118 ? 8.383 15.828 25.016 1 87.62 118 PHE A C 1
ATOM 963 O O . PHE A 1 118 ? 8.68 15 25.875 1 87.62 118 PHE A O 1
ATOM 970 N N . ARG A 1 119 ? 7.449 16.656 25.094 1 86.06 119 ARG A N 1
ATOM 971 C CA . ARG A 1 119 ? 6.566 16.562 26.25 1 86.06 119 ARG A CA 1
ATOM 972 C C . ARG A 1 119 ? 5.828 15.227 26.281 1 86.06 119 ARG A C 1
ATOM 974 O O . ARG A 1 119 ? 5.777 14.555 27.312 1 86.06 119 ARG A O 1
ATOM 981 N N . SER A 1 120 ? 5.312 14.922 25.156 1 86.69 120 SER A N 1
ATOM 982 C CA . SER A 1 120 ? 4.613 13.641 25.031 1 86.69 120 SER A CA 1
ATOM 983 C C . SER A 1 120 ? 5.559 12.469 25.281 1 86.69 120 SER A C 1
ATOM 985 O O . SER A 1 120 ? 5.191 11.5 25.938 1 86.69 120 SER A O 1
ATOM 987 N N . LEU A 1 121 ? 6.699 12.633 24.766 1 90.19 121 LEU A N 1
ATOM 988 C CA . LEU A 1 121 ? 7.699 11.586 24.938 1 90.19 121 LEU A CA 1
ATOM 989 C C . LEU A 1 121 ? 8.047 11.406 26.406 1 90.19 121 LEU A C 1
ATOM 991 O O . LEU A 1 121 ? 8.125 10.281 26.906 1 90.19 121 LEU A O 1
ATOM 995 N N . THR A 1 122 ? 8.273 12.5 27.078 1 91.38 122 THR A N 1
ATOM 996 C CA . THR A 1 122 ? 8.609 12.469 28.5 1 91.38 122 THR A CA 1
ATOM 997 C C . THR A 1 122 ? 7.527 11.758 29.297 1 91.38 122 THR A C 1
ATOM 999 O O . THR A 1 122 ? 7.828 10.914 30.156 1 91.38 122 THR A O 1
ATOM 1002 N N . GLU A 1 123 ? 6.348 12.047 28.984 1 89.19 123 GLU A N 1
ATOM 1003 C CA . GLU A 1 123 ? 5.223 11.422 29.688 1 89.19 123 GLU A CA 1
ATOM 1004 C C . GLU A 1 123 ? 5.188 9.914 29.422 1 89.19 123 GLU A C 1
ATOM 1006 O O . GLU A 1 123 ? 4.996 9.125 30.359 1 89.19 123 GLU A O 1
ATOM 1011 N N . VAL A 1 124 ? 5.383 9.539 28.281 1 89.75 124 VAL A N 1
ATOM 1012 C CA . VAL A 1 124 ? 5.32 8.141 27.891 1 89.75 124 VAL A CA 1
ATOM 1013 C C . VAL A 1 124 ? 6.465 7.367 28.547 1 89.75 124 VAL A C 1
ATOM 1015 O O . VAL A 1 124 ? 6.277 6.246 29.016 1 89.75 124 VAL A O 1
ATOM 1018 N N . LEU A 1 125 ? 7.641 7.961 28.578 1 91.5 125 LEU A N 1
ATOM 1019 C CA . LEU A 1 125 ? 8.797 7.301 29.172 1 91.5 125 LEU A CA 1
ATOM 1020 C C . LEU A 1 125 ? 8.633 7.16 30.672 1 91.5 125 LEU A C 1
ATOM 1022 O O . LEU A 1 125 ? 8.977 6.121 31.25 1 91.5 125 LEU A O 1
ATOM 1026 N N . GLN A 1 126 ? 8.094 8.172 31.297 1 89.88 126 GLN A N 1
ATOM 1027 C CA . GLN A 1 126 ? 7.871 8.141 32.75 1 89.88 126 GLN A CA 1
ATOM 1028 C C . GLN A 1 126 ? 6.867 7.059 33.125 1 89.88 126 GLN A C 1
ATOM 1030 O O . GLN A 1 126 ? 7.02 6.402 34.156 1 89.88 126 GLN A O 1
ATOM 1035 N N . ASN A 1 127 ? 6 6.836 32.25 1 87.12 127 ASN A N 1
ATOM 1036 C CA . ASN A 1 127 ? 4.926 5.891 32.531 1 87.12 127 ASN A CA 1
ATOM 1037 C C . ASN A 1 127 ? 5.34 4.457 32.188 1 87.12 127 ASN A C 1
ATOM 1039 O O . ASN A 1 127 ? 4.855 3.508 32.812 1 87.12 127 ASN A O 1
ATOM 1043 N N . ASN A 1 128 ? 6.258 4.332 31.266 1 86 128 ASN A N 1
ATOM 1044 C CA . ASN A 1 128 ? 6.473 2.99 30.734 1 86 128 ASN A CA 1
ATOM 1045 C C . ASN A 1 128 ? 7.887 2.492 31.031 1 86 128 ASN A C 1
ATOM 1047 O O . ASN A 1 128 ? 8.141 1.287 31 1 86 128 ASN A O 1
ATOM 1051 N N . VAL A 1 129 ? 8.766 3.402 31.297 1 87.19 129 VAL A N 1
ATOM 1052 C CA . VAL A 1 129 ? 10.156 2.971 31.391 1 87.19 129 VAL A CA 1
ATOM 1053 C C . VAL A 1 129 ? 10.703 3.303 32.781 1 87.19 129 VAL A C 1
ATOM 1055 O O . VAL A 1 129 ? 11.102 2.406 33.531 1 87.19 129 VAL A O 1
ATOM 1058 N N . THR A 1 130 ? 10.758 4.586 33.156 1 89.81 130 THR A N 1
ATOM 1059 C CA . THR A 1 130 ? 11.359 5.023 34.406 1 89.81 130 THR A CA 1
ATOM 1060 C C . THR A 1 130 ? 10.773 6.355 34.844 1 89.81 130 THR A C 1
ATOM 1062 O O . THR A 1 130 ? 10.422 7.195 34 1 89.81 130 THR A O 1
ATOM 1065 N N . PRO A 1 131 ? 10.562 6.5 36.125 1 89 131 PRO A N 1
ATOM 1066 C CA . PRO A 1 131 ? 10.102 7.809 36.594 1 89 131 PRO A CA 1
ATOM 1067 C C . PRO A 1 131 ? 11.18 8.883 36.5 1 89 131 PRO A C 1
ATOM 1069 O O . PRO A 1 131 ? 10.891 10.07 36.656 1 89 131 PRO A O 1
ATOM 1072 N N . TYR A 1 132 ? 12.484 8.531 36.281 1 91.94 132 TYR A N 1
ATOM 1073 C CA . TYR A 1 132 ? 13.609 9.461 36.25 1 91.94 132 TYR A CA 1
ATOM 1074 C C . TYR A 1 132 ? 13.914 9.914 34.844 1 91.94 132 TYR A C 1
ATOM 1076 O O . TYR A 1 132 ? 14.961 9.562 34.281 1 91.94 132 TYR A O 1
ATOM 1084 N N . VAL A 1 133 ? 13.008 10.711 34.281 1 94.56 133 VAL A N 1
ATOM 1085 C CA . VAL A 1 133 ? 13.188 11.281 32.938 1 94.56 133 VAL A CA 1
ATOM 1086 C C . VAL A 1 133 ? 13.367 12.797 33.062 1 94.56 133 VAL A C 1
ATOM 1088 O O . VAL A 1 133 ? 12.531 13.484 33.656 1 94.56 133 VAL A O 1
ATOM 1091 N N . VAL A 1 134 ? 14.469 13.32 32.531 1 94.44 134 VAL A N 1
ATOM 1092 C CA . VAL A 1 134 ? 14.766 14.742 32.625 1 94.44 134 VAL A CA 1
ATOM 1093 C C . VAL A 1 134 ? 14.969 15.305 31.203 1 94.44 134 VAL A C 1
ATOM 1095 O O . VAL A 1 134 ? 15.578 14.656 30.359 1 94.44 134 VAL A O 1
ATOM 1098 N N . SER A 1 135 ? 14.375 16.469 30.922 1 94.06 135 SER A N 1
ATOM 1099 C CA . SER A 1 135 ? 14.547 17.156 29.656 1 94.06 135 SER A CA 1
ATOM 1100 C C . SER A 1 135 ? 15.266 18.484 29.844 1 94.06 135 SER A C 1
ATOM 1102 O O . SER A 1 135 ? 14.852 19.312 30.656 1 94.06 135 SER A O 1
ATOM 1104 N N . LEU A 1 136 ? 16.359 18.703 29.141 1 93.62 136 LEU A N 1
ATOM 1105 C CA . LEU A 1 136 ? 17.141 19.938 29.266 1 93.62 136 LEU A CA 1
ATOM 1106 C C . LEU A 1 136 ? 17.203 20.688 27.922 1 93.62 136 LEU A C 1
ATOM 1108 O O . LEU A 1 136 ? 17.141 20.062 26.859 1 93.62 136 LEU A O 1
ATOM 1112 N N . GLN A 1 137 ? 17.234 22 27.969 1 90.56 137 GLN A N 1
ATOM 1113 C CA . GLN A 1 137 ? 17.422 22.875 26.828 1 90.56 137 GLN A CA 1
ATOM 1114 C C . GLN A 1 137 ? 18.75 23.625 26.922 1 90.56 137 GLN A C 1
ATOM 1116 O O . GLN A 1 137 ? 19.25 23.875 28.016 1 90.56 137 GLN A O 1
ATOM 1121 N N . ALA A 1 138 ? 19.297 23.969 25.812 1 87.31 138 ALA A N 1
ATOM 1122 C CA . ALA A 1 138 ? 20.609 24.609 25.766 1 87.31 138 ALA A CA 1
ATOM 1123 C C . ALA A 1 138 ? 20.609 25.922 26.531 1 87.31 138 ALA A C 1
ATOM 1125 O O . ALA A 1 138 ? 21.594 26.281 27.172 1 87.31 138 ALA A O 1
ATOM 1126 N N . LYS A 1 139 ? 19.469 26.656 26.484 1 86.81 139 LYS A N 1
ATOM 1127 C CA . LYS A 1 139 ? 19.359 27.969 27.125 1 86.81 139 LYS A CA 1
ATOM 1128 C C . LYS A 1 139 ? 19.562 27.859 28.625 1 86.81 139 LYS A C 1
ATOM 1130 O O . LYS A 1 139 ? 20.062 28.797 29.266 1 86.81 139 LYS A O 1
ATOM 1135 N N . ASP A 1 140 ? 19.344 26.672 29.234 1 86.25 140 ASP A N 1
ATOM 1136 C CA . ASP A 1 140 ? 19.422 26.484 30.688 1 86.25 140 ASP A CA 1
ATOM 1137 C C . ASP A 1 140 ? 20.781 25.906 31.094 1 86.25 140 ASP A C 1
ATOM 1139 O O . ASP A 1 140 ? 21.094 25.812 32.281 1 86.25 140 ASP A O 1
ATOM 1143 N N . CYS A 1 141 ? 21.578 25.578 30.078 1 89.06 141 CYS A N 1
ATOM 1144 C CA . CYS A 1 141 ? 22.828 24.891 30.359 1 89.06 141 CYS A CA 1
ATOM 1145 C C . CYS A 1 141 ? 24 25.562 29.656 1 89.06 141 CYS A C 1
ATOM 1147 O O . CYS A 1 141 ? 24.672 24.938 28.828 1 89.06 141 CYS A O 1
ATOM 1149 N N . PRO A 1 142 ? 24.297 26.828 30.094 1 87.69 142 PRO A N 1
ATOM 1150 C CA . PRO A 1 142 ? 25.391 27.516 29.422 1 87.69 142 PRO A CA 1
ATOM 1151 C C . PRO A 1 142 ? 26.766 26.906 29.734 1 87.69 142 PRO A C 1
ATOM 1153 O O . PRO A 1 142 ? 27.688 26.984 28.922 1 87.69 142 PRO A O 1
ATOM 1156 N N . ASP A 1 143 ? 27 26.391 30.891 1 89.75 143 ASP A N 1
ATOM 1157 C CA . ASP A 1 143 ? 28.234 25.719 31.266 1 89.75 143 ASP A CA 1
ATOM 1158 C C . ASP A 1 143 ? 27.953 24.438 32.031 1 89.75 143 ASP A C 1
ATOM 1160 O O . ASP A 1 143 ? 26.797 24.109 32.312 1 89.75 143 ASP A O 1
ATOM 1164 N N . MET A 1 144 ? 28.984 23.719 32.344 1 91.06 144 MET A N 1
ATOM 1165 C CA . MET A 1 144 ? 28.875 22.391 32.969 1 91.06 144 MET A CA 1
ATOM 1166 C C . MET A 1 144 ? 28.219 22.484 34.344 1 91.06 144 MET A C 1
ATOM 1168 O O . MET A 1 144 ? 27.438 21.609 34.719 1 91.06 144 MET A O 1
ATOM 1172 N N . LYS A 1 145 ? 28.625 23.5 34.969 1 89.38 145 LYS A N 1
ATOM 1173 C CA . LYS A 1 145 ? 28.062 23.688 36.312 1 89.38 145 LYS A CA 1
ATOM 1174 C C . LYS A 1 145 ? 26.547 23.812 36.281 1 89.38 145 LYS A C 1
ATOM 1176 O O . LYS A 1 145 ? 25.844 23.141 37.031 1 89.38 145 LYS A O 1
ATOM 1181 N N . HIS A 1 146 ? 26.109 24.688 35.406 1 91.56 146 HIS A N 1
ATOM 1182 C CA . HIS A 1 146 ? 24.672 24.906 35.25 1 91.56 146 HIS A CA 1
ATOM 1183 C C . HIS A 1 146 ? 23.984 23.656 34.719 1 91.56 146 HIS A C 1
ATOM 1185 O O . HIS A 1 146 ? 22.844 23.359 35.094 1 91.56 146 HIS A O 1
ATOM 1191 N N . PHE A 1 147 ? 24.656 22.953 33.844 1 94.25 147 PHE A N 1
ATOM 1192 C CA . PHE A 1 147 ? 24.156 21.703 33.281 1 94.25 147 PHE A CA 1
ATOM 1193 C C . PHE A 1 147 ? 23.875 20.688 34.375 1 94.25 147 PHE A C 1
ATOM 1195 O O . PHE A 1 147 ? 22.766 20.172 34.5 1 94.25 147 PHE A O 1
ATOM 1202 N N . LEU A 1 148 ? 24.859 20.406 35.25 1 92.5 148 LEU A N 1
ATOM 1203 C CA . LEU A 1 148 ? 24.75 19.422 36.312 1 92.5 148 LEU A CA 1
ATOM 1204 C C . LEU A 1 148 ? 23.75 19.875 37.375 1 92.5 148 LEU A C 1
ATOM 1206 O O . LEU A 1 148 ? 23.016 19.062 37.938 1 92.5 148 LEU A O 1
ATOM 1210 N N . LYS A 1 149 ? 23.781 21.141 37.594 1 90.62 149 LYS A N 1
ATOM 1211 C CA . LYS A 1 149 ? 22.828 21.688 38.562 1 90.62 149 LYS A CA 1
ATOM 1212 C C . LYS A 1 149 ? 21.391 21.453 38.094 1 90.62 149 LYS A C 1
ATOM 1214 O O . LYS A 1 149 ? 20.562 20.969 38.875 1 90.62 149 LYS A O 1
ATOM 1219 N N . LYS A 1 150 ? 21.109 21.828 36.906 1 92 150 LYS A N 1
ATOM 1220 C CA . LYS A 1 150 ? 19.766 21.656 36.375 1 92 150 LYS A CA 1
ATOM 1221 C C . LYS A 1 150 ? 19.375 20.188 36.312 1 92 150 LYS A C 1
ATOM 1223 O O . LYS A 1 150 ? 18.234 19.828 36.625 1 92 150 LYS A O 1
ATOM 1228 N N . LEU A 1 151 ? 20.281 19.344 35.875 1 93.69 151 LEU A N 1
ATOM 1229 C CA . LEU A 1 151 ? 20.047 17.906 35.812 1 93.69 151 LEU A CA 1
ATOM 1230 C C . LEU A 1 151 ? 19.719 17.359 37.219 1 93.69 151 LEU A C 1
ATOM 1232 O O . LEU A 1 151 ? 18.719 16.641 37.375 1 93.69 151 LEU A O 1
ATOM 1236 N N . THR A 1 152 ? 20.531 17.719 38.156 1 90.12 152 THR A N 1
ATOM 1237 C CA . THR A 1 152 ? 20.344 17.234 39.531 1 90.12 152 THR A CA 1
ATOM 1238 C C . THR A 1 152 ? 19.031 17.75 40.125 1 90.12 152 THR A C 1
ATOM 1240 O O . THR A 1 152 ? 18.281 17 40.75 1 90.12 152 THR A O 1
ATOM 1243 N N . SER A 1 153 ? 18.781 19.016 39.875 1 88.44 153 SER A N 1
ATOM 1244 C CA . SER A 1 153 ? 17.562 19.641 40.406 1 88.44 153 SER A CA 1
ATOM 1245 C C . SER A 1 153 ? 16.328 18.938 39.844 1 88.44 153 SER A C 1
ATOM 1247 O O . SER A 1 153 ? 15.391 18.656 40.594 1 88.44 153 SER A O 1
ATOM 1249 N N . GLN A 1 154 ? 16.312 18.672 38.562 1 90.25 154 GLN A N 1
ATOM 1250 C CA . GLN A 1 154 ? 15.156 18.062 37.938 1 90.25 154 GLN A CA 1
ATOM 1251 C C . GLN A 1 154 ? 15 16.609 38.375 1 90.25 154 GLN A C 1
ATOM 1253 O O . GLN A 1 154 ? 13.883 16.109 38.531 1 90.25 154 GLN A O 1
ATOM 1258 N N . LEU A 1 155 ? 16.078 15.945 38.594 1 89.62 155 LEU A N 1
ATOM 1259 C CA . LEU A 1 155 ? 16.031 14.555 39.031 1 89.62 155 LEU A CA 1
ATOM 1260 C C . LEU A 1 155 ? 15.484 14.461 40.469 1 89.62 155 LEU A C 1
ATOM 1262 O O . LEU A 1 155 ? 14.711 13.547 40.75 1 89.62 155 LEU A O 1
ATOM 1266 N N . MET A 1 156 ? 15.961 15.312 41.281 1 82.5 156 MET A N 1
ATOM 1267 C CA . MET A 1 156 ? 15.5 15.32 42.688 1 82.5 156 MET A CA 1
ATOM 1268 C C . MET A 1 156 ? 14 15.609 42.75 1 82.5 156 MET A C 1
ATOM 1270 O O . MET A 1 156 ? 13.305 15.078 43.625 1 82.5 156 MET A O 1
ATOM 1274 N N . ASP A 1 157 ? 13.562 16.453 41.844 1 79.56 157 ASP A N 1
ATOM 1275 C CA . ASP A 1 157 ? 12.141 16.781 41.781 1 79.56 157 ASP A CA 1
ATOM 1276 C C . ASP A 1 157 ? 11.312 15.57 41.375 1 79.56 157 ASP A C 1
ATOM 1278 O O . ASP A 1 157 ? 10.156 15.438 41.781 1 79.56 157 ASP A O 1
ATOM 1282 N N . CYS A 1 158 ? 11.852 14.766 40.438 1 74.94 158 CYS A N 1
ATOM 1283 C CA . CYS A 1 158 ? 11.156 13.555 40 1 74.94 158 CYS A CA 1
ATOM 1284 C C . CYS A 1 158 ? 10.875 12.633 41.188 1 74.94 158 CYS A C 1
ATOM 1286 O O . CYS A 1 158 ? 9.844 11.961 41.219 1 74.94 158 CYS A O 1
ATOM 1288 N N . ASN A 1 159 ? 11.766 12.539 42.156 1 63.78 159 ASN A N 1
ATOM 1289 C CA . ASN A 1 159 ? 11.633 11.688 43.312 1 63.78 159 ASN A CA 1
ATOM 1290 C C . ASN A 1 159 ? 10.586 12.227 44.281 1 63.78 159 ASN A C 1
ATOM 1292 O O . ASN A 1 159 ? 9.867 11.461 44.938 1 63.78 159 ASN A O 1
ATOM 1296 N N . MET A 1 160 ? 10.641 13.562 44.406 1 54.72 160 MET A N 1
ATOM 1297 C CA . MET A 1 160 ? 9.664 14.133 45.312 1 54.72 160 MET A CA 1
ATOM 1298 C C . MET A 1 160 ? 8.242 13.812 44.875 1 54.72 160 MET A C 1
ATOM 1300 O O . MET A 1 160 ? 7.359 13.609 45.719 1 54.72 160 MET A O 1
ATOM 1304 N N . ASP A 1 161 ? 7.961 13.828 43.594 1 52.16 161 ASP A N 1
ATOM 1305 C CA . ASP A 1 161 ? 6.629 13.516 43.094 1 52.16 161 ASP A CA 1
ATOM 1306 C C . ASP A 1 161 ? 6.285 12.047 43.344 1 52.16 161 ASP A C 1
ATOM 1308 O O . ASP A 1 161 ? 5.125 11.703 43.594 1 52.16 161 ASP A O 1
ATOM 1312 N N . VAL A 1 162 ? 7.184 11.18 43.281 1 49.97 162 VAL A N 1
ATOM 1313 C CA . VAL A 1 162 ? 6.949 9.773 43.594 1 49.97 162 VAL A CA 1
ATOM 1314 C C . VAL A 1 162 ? 6.762 9.586 45.094 1 49.97 162 VAL A C 1
ATOM 1316 O O . VAL A 1 162 ? 5.898 8.828 45.531 1 49.97 162 VAL A O 1
ATOM 1319 N N . GLN A 1 163 ? 7.57 10.266 45.875 1 44.88 163 GLN A N 1
ATOM 1320 C CA . GLN A 1 163 ? 7.492 10.117 47.344 1 44.88 163 GLN A CA 1
ATOM 1321 C C . GLN A 1 163 ? 6.441 11.047 47.938 1 44.88 163 GLN A C 1
ATOM 1323 O O . GLN A 1 163 ? 6.207 11.031 49.156 1 44.88 163 GLN A O 1
ATOM 1328 N N . SER A 1 164 ? 5.902 11.938 47.156 1 41 164 SER A N 1
ATOM 1329 C CA . SER A 1 164 ? 5.07 12.891 47.906 1 41 164 SER A CA 1
ATOM 1330 C C . SER A 1 164 ? 3.928 12.18 48.625 1 41 164 SER A C 1
ATOM 1332 O O . SER A 1 164 ? 3.039 12.836 49.156 1 41 164 SER A O 1
ATOM 1334 N N . LYS A 1 165 ? 3.371 11 48.344 1 37.38 165 LYS A N 1
ATOM 1335 C CA . LYS A 1 165 ? 2.283 10.797 49.281 1 37.38 165 LYS A CA 1
ATOM 1336 C C . LYS A 1 165 ? 2.781 10.922 50.719 1 37.38 165 LYS A C 1
ATOM 1338 O O . LYS A 1 165 ? 1.986 10.883 51.656 1 37.38 165 LYS A O 1
ATOM 1343 N N . GLU A 1 166 ? 3.904 10.234 51.125 1 33.91 166 GLU A N 1
ATOM 1344 C CA . GLU A 1 166 ? 4.043 10.258 52.594 1 33.91 166 GLU A CA 1
ATOM 1345 C C . GLU A 1 166 ? 4.598 11.602 53.062 1 33.91 166 GLU A C 1
ATOM 1347 O O . GLU A 1 166 ? 3.92 12.344 53.781 1 33.91 166 GLU A O 1
ATOM 1352 N N . LYS A 1 167 ? 5.848 11.578 54.094 1 36.72 167 LYS A N 1
ATOM 1353 C CA . LYS A 1 167 ? 6.262 12.477 55.188 1 36.72 167 LYS A CA 1
ATOM 1354 C C . LYS A 1 167 ? 6.75 13.812 54.625 1 36.72 167 LYS A C 1
ATOM 1356 O O . LYS A 1 167 ? 7.168 13.891 53.469 1 36.72 167 LYS A O 1
ATOM 1361 N N . GLU A 1 168 ? 6.684 14.93 55.562 1 34 168 GLU A N 1
ATOM 1362 C CA . GLU A 1 168 ? 6.883 16.359 55.719 1 34 168 GLU A CA 1
ATOM 1363 C C . GLU A 1 168 ? 8.195 16.812 55.094 1 34 168 GLU A C 1
ATOM 1365 O O . GLU A 1 168 ? 8.211 17.719 54.25 1 34 168 GLU A O 1
ATOM 1370 N N . SER A 1 169 ? 9.258 17.25 56.156 1 33.06 169 SER A N 1
ATOM 1371 C CA . SER A 1 169 ? 10.203 18.312 56.469 1 33.06 169 SER A CA 1
ATOM 1372 C C . SER A 1 169 ? 11.547 18.062 55.781 1 33.06 169 SER A C 1
ATOM 1374 O O . SER A 1 169 ? 12.539 17.766 56.438 1 33.06 169 SER A O 1
ATOM 1376 N N . VAL A 1 170 ? 11.797 17.281 54.969 1 35.97 170 VAL A N 1
ATOM 1377 C CA . VAL A 1 170 ? 13.242 17.219 54.75 1 35.97 170 VAL A CA 1
ATOM 1378 C C . VAL A 1 170 ? 13.773 18.594 54.344 1 35.97 170 VAL A C 1
ATOM 1380 O O . VAL A 1 170 ? 13.32 19.172 53.375 1 35.97 170 VAL A O 1
ATOM 1383 N N . GLN A 1 171 ? 14.195 19.484 55.375 1 35.38 171 GLN A N 1
ATOM 1384 C CA . GLN A 1 171 ? 15.023 20.688 55.312 1 35.38 171 GLN A CA 1
ATOM 1385 C C . GLN A 1 171 ? 16.109 20.547 54.25 1 35.38 171 GLN A C 1
ATOM 1387 O O . GLN A 1 171 ? 17.016 19.719 54.375 1 35.38 171 GLN A O 1
ATOM 1392 N N . VAL A 1 172 ? 15.891 20.594 53.062 1 37.5 172 VAL A N 1
ATOM 1393 C CA . VAL A 1 172 ? 16.953 20.75 52.094 1 37.5 172 VAL A CA 1
ATOM 1394 C C . VAL A 1 172 ? 17.906 21.859 52.531 1 37.5 172 VAL A C 1
ATOM 1396 O O . VAL A 1 172 ? 17.5 23.016 52.625 1 37.5 172 VAL A O 1
ATOM 1399 N N . THR A 1 173 ? 18.688 21.703 53.656 1 35.81 173 THR A N 1
ATOM 1400 C CA . THR A 1 173 ? 19.797 22.594 53.906 1 35.81 173 THR A CA 1
ATOM 1401 C C . THR A 1 173 ? 20.422 23.062 52.594 1 35.81 173 THR A C 1
ATOM 1403 O O . THR A 1 173 ? 20.75 22.234 51.719 1 35.81 173 THR A O 1
ATOM 1406 N N . GLN A 1 174 ? 20.203 24.219 52.094 1 39.09 174 GLN A N 1
ATOM 1407 C CA . GLN A 1 174 ? 20.797 25.062 51.062 1 39.09 174 GLN A CA 1
ATOM 1408 C C . GLN A 1 174 ? 22.312 24.953 51.062 1 39.09 174 GLN A C 1
ATOM 1410 O O . GLN A 1 174 ? 23.016 25.938 51.312 1 39.09 174 GLN A O 1
ATOM 1415 N N . LYS A 1 175 ? 22.938 24.016 51.812 1 40.84 175 LYS A N 1
ATOM 1416 C CA . LYS A 1 175 ? 24.391 24.062 51.656 1 40.84 175 LYS A CA 1
ATOM 1417 C C . LYS A 1 175 ? 24.781 24.125 50.188 1 40.84 175 LYS A C 1
ATOM 1419 O O . LYS A 1 175 ? 24.062 23.625 49.344 1 40.84 175 LYS A O 1
ATOM 1424 N N . LYS A 1 176 ? 25.812 24.875 49.844 1 47.56 176 LYS A N 1
ATOM 1425 C CA . LYS A 1 176 ? 26.562 25.062 48.625 1 47.56 176 LYS A CA 1
ATOM 1426 C C . LYS A 1 176 ? 26.766 23.719 47.906 1 47.56 176 LYS A C 1
ATOM 1428 O O . LYS A 1 176 ? 27.719 23 48.188 1 47.56 176 LYS A O 1
ATOM 1433 N N . THR A 1 177 ? 25.875 22.844 47.688 1 51.09 177 THR A N 1
ATOM 1434 C CA . THR A 1 177 ? 25.969 21.484 47.156 1 51.09 177 THR A CA 1
ATOM 1435 C C . THR A 1 177 ? 26.75 21.469 45.844 1 51.09 177 THR A C 1
ATOM 1437 O O . THR A 1 177 ? 26.422 22.219 44.938 1 51.09 177 THR A O 1
ATOM 1440 N N . HIS A 1 178 ? 27.984 21.203 45.938 1 66.88 178 HIS A N 1
ATOM 1441 C CA . HIS A 1 178 ? 28.859 20.906 44.812 1 66.88 178 HIS A CA 1
ATOM 1442 C C . HIS A 1 178 ? 28.219 19.875 43.875 1 66.88 178 HIS A C 1
ATOM 1444 O O . HIS A 1 178 ? 27.891 18.766 44.312 1 66.88 178 HIS A O 1
ATOM 1450 N N . TYR A 1 179 ? 27.641 20.375 42.75 1 76.44 179 TYR A N 1
ATOM 1451 C CA . TYR A 1 179 ? 27.016 19.5 41.75 1 76.44 179 TYR A CA 1
ATOM 1452 C C . TYR A 1 179 ? 28.062 18.766 40.938 1 76.44 179 TYR A C 1
ATOM 1454 O O . TYR A 1 179 ? 28.875 19.391 40.25 1 76.44 179 TYR A O 1
ATOM 1462 N N . SER A 1 180 ? 28.312 17.516 41.25 1 85.44 180 SER A N 1
ATOM 1463 C CA . SER A 1 180 ? 29.219 16.641 40.531 1 85.44 180 SER A CA 1
ATOM 1464 C C . SER A 1 180 ? 28.562 15.32 40.156 1 85.44 180 SER A C 1
ATOM 1466 O O . SER A 1 180 ? 27.453 15.016 40.625 1 85.44 180 SER A O 1
ATOM 1468 N N . MET A 1 181 ? 29.156 14.664 39.312 1 88 181 MET A N 1
ATOM 1469 C CA . MET A 1 181 ? 28.641 13.359 38.906 1 88 181 MET A CA 1
ATOM 1470 C C . MET A 1 181 ? 28.641 12.375 40.062 1 88 181 MET A C 1
ATOM 1472 O O . MET A 1 181 ? 27.766 11.5 40.156 1 88 181 MET A O 1
ATOM 1476 N N . ASP A 1 182 ? 29.531 12.57 40.906 1 87.5 182 ASP A N 1
ATOM 1477 C CA . ASP A 1 182 ? 29.594 11.727 42.094 1 87.5 182 ASP A CA 1
ATOM 1478 C C . ASP A 1 182 ? 28.359 11.938 42.969 1 87.5 182 ASP A C 1
ATOM 1480 O O . ASP A 1 182 ? 27.812 10.984 43.562 1 87.5 182 ASP A O 1
ATOM 1484 N N . SER A 1 183 ? 28.094 13.141 43.031 1 87.25 183 SER A N 1
ATOM 1485 C CA . SER A 1 183 ? 26.906 13.469 43.812 1 87.25 183 SER A CA 1
ATOM 1486 C C . SER A 1 183 ? 25.656 12.828 43.219 1 87.25 183 SER A C 1
ATOM 1488 O O . SER A 1 183 ? 24.781 12.359 43.938 1 87.25 183 SER A O 1
ATOM 1490 N N . LEU A 1 184 ? 25.547 12.828 41.938 1 90.19 184 LEU A N 1
ATOM 1491 C CA . LEU A 1 184 ? 24.422 12.234 41.25 1 90.19 184 LEU A CA 1
ATOM 1492 C C . LEU A 1 184 ? 24.406 10.719 41.438 1 90.19 184 LEU A C 1
ATOM 1494 O O . LEU A 1 184 ? 23.344 10.125 41.625 1 90.19 184 LEU A O 1
ATOM 1498 N N . SER A 1 185 ? 25.547 10.109 41.312 1 89.69 185 SER A N 1
ATOM 1499 C CA . SER A 1 185 ? 25.656 8.664 41.531 1 89.69 185 SER A CA 1
ATOM 1500 C C . SER A 1 185 ? 25.219 8.281 42.938 1 89.69 185 SER A C 1
ATOM 1502 O O . SER A 1 185 ? 24.516 7.281 43.125 1 89.69 185 SER A O 1
ATOM 1504 N N . ASN A 1 186 ? 25.641 9.078 43.844 1 86.69 186 ASN A N 1
ATOM 1505 C CA . ASN A 1 186 ? 25.266 8.836 45.219 1 86.69 186 ASN A CA 1
ATOM 1506 C C . ASN A 1 186 ? 23.75 8.984 45.438 1 86.69 186 ASN A C 1
ATOM 1508 O O . ASN A 1 186 ? 23.141 8.195 46.125 1 86.69 186 ASN A O 1
ATOM 1512 N N . TRP A 1 187 ? 23.312 10.016 44.906 1 87.19 187 TRP A N 1
ATOM 1513 C CA . TRP A 1 187 ? 21.875 10.219 44.938 1 87.19 187 TRP A CA 1
ATOM 1514 C C . TRP A 1 187 ? 21.125 9.008 44.406 1 87.19 187 TRP A C 1
ATOM 1516 O O . TRP A 1 187 ? 20.172 8.523 45 1 87.19 187 TRP A O 1
ATOM 1526 N N . TYR A 1 188 ? 21.5 8.562 43.25 1 89.56 188 TYR A N 1
ATOM 1527 C CA . TYR A 1 188 ? 20.844 7.426 42.594 1 89.56 188 TYR A CA 1
ATOM 1528 C C . TYR A 1 188 ? 20.922 6.184 43.469 1 89.56 188 TYR A C 1
ATOM 1530 O O . TYR A 1 188 ? 19.922 5.457 43.594 1 89.56 188 TYR A O 1
ATOM 1538 N N . MET A 1 189 ? 22.047 5.93 44.062 1 85.94 189 MET A N 1
ATOM 1539 C CA . MET A 1 189 ? 22.234 4.777 44.938 1 85.94 189 MET A CA 1
ATOM 1540 C C . MET A 1 189 ? 21.297 4.863 46.125 1 85.94 189 MET A C 1
ATOM 1542 O O . MET A 1 189 ? 20.734 3.854 46.562 1 85.94 189 MET A O 1
ATOM 1546 N N . ASN A 1 190 ? 21.203 6.027 46.594 1 83.12 190 ASN A N 1
ATOM 1547 C CA . ASN A 1 190 ? 20.359 6.242 47.781 1 83.12 190 ASN A CA 1
ATOM 1548 C C . ASN A 1 190 ? 18.875 6.012 47.469 1 83.12 190 ASN A C 1
ATOM 1550 O O . ASN A 1 190 ? 18.156 5.426 48.25 1 83.12 190 ASN A O 1
ATOM 1554 N N . VAL A 1 191 ? 18.422 6.473 46.344 1 82.69 191 VAL A N 1
ATOM 1555 C CA . VAL A 1 191 ? 17.016 6.395 45.969 1 82.69 191 VAL A CA 1
ATOM 1556 C C . VAL A 1 191 ? 16.656 4.957 45.625 1 82.69 191 VAL A C 1
ATOM 1558 O O . VAL A 1 191 ? 15.539 4.504 45.875 1 82.69 191 VAL A O 1
ATOM 1561 N N . THR A 1 192 ? 17.5 4.277 44.938 1 78.94 192 THR A N 1
ATOM 1562 C CA . THR A 1 192 ? 17.219 2.914 44.531 1 78.94 192 THR A CA 1
ATOM 1563 C C . THR A 1 192 ? 17.359 1.939 45.688 1 78.94 192 THR A C 1
ATOM 1565 O O . THR A 1 192 ? 16.719 0.883 45.688 1 78.94 192 THR A O 1
ATOM 1568 N N . GLN A 1 193 ? 18.266 2.197 46.688 1 72.62 193 GLN A N 1
ATOM 1569 C CA . GLN A 1 193 ? 18.422 1.337 47.875 1 72.62 193 GLN A CA 1
ATOM 1570 C C . GLN A 1 193 ? 17.234 1.47 48.812 1 72.62 193 GLN A C 1
ATOM 1572 O O . GLN A 1 193 ? 16.859 0.51 49.5 1 72.62 193 GLN A O 1
ATOM 1577 N N . LYS A 1 194 ? 16.703 2.664 49.031 1 60.12 194 LYS A N 1
ATOM 1578 C CA . LYS A 1 194 ? 15.594 2.883 49.969 1 60.12 194 LYS A CA 1
ATOM 1579 C C . LYS A 1 194 ? 14.32 2.209 49.469 1 60.12 194 LYS A C 1
ATOM 1581 O O . LYS A 1 194 ? 13.328 2.121 50.188 1 60.12 194 LYS A O 1
ATOM 1586 N N . THR A 1 195 ? 14.07 1.947 48.344 1 51.94 195 THR A N 1
ATOM 1587 C CA . THR A 1 195 ? 12.867 1.236 47.906 1 51.94 195 THR A CA 1
ATOM 1588 C C . THR A 1 195 ? 12.789 -0.129 48.594 1 51.94 195 THR A C 1
ATOM 1590 O O . THR A 1 195 ? 13.703 -0.942 48.469 1 51.94 195 THR A O 1
ATOM 1593 N N . ASP A 1 196 ? 12.078 -0.189 49.875 1 46.94 196 ASP A N 1
ATOM 1594 C CA . ASP A 1 196 ? 11.812 -1.216 50.875 1 46.94 196 ASP A CA 1
ATOM 1595 C C . ASP A 1 196 ? 11.617 -2.582 50.219 1 46.94 196 ASP A C 1
ATOM 1597 O O . ASP A 1 196 ? 10.812 -2.725 49.312 1 46.94 196 ASP A O 1
ATOM 1601 N N . PRO A 1 197 ? 12.469 -3.514 50.594 1 44.28 197 PRO A N 1
ATOM 1602 C CA . PRO A 1 197 ? 12.227 -4.902 50.188 1 44.28 197 PRO A CA 1
ATOM 1603 C C . PRO A 1 197 ? 10.82 -5.379 50.531 1 44.28 197 PRO A C 1
ATOM 1605 O O . PRO A 1 197 ? 10.43 -6.484 50.156 1 44.28 197 PRO A O 1
ATOM 1608 N N . LYS A 1 198 ? 10.203 -4.934 51.688 1 41 198 LYS A N 1
ATOM 1609 C CA . LYS A 1 198 ? 9 -5.555 52.219 1 41 198 LYS A CA 1
ATOM 1610 C C . LYS A 1 198 ? 7.773 -5.203 51.375 1 41 198 LYS A C 1
ATOM 1612 O O . LYS A 1 198 ? 6.641 -5.449 51.781 1 41 198 LYS A O 1
ATOM 1617 N N . MET A 1 199 ? 7.785 -4.266 50.5 1 38.81 199 MET A N 1
ATOM 1618 C CA . MET A 1 199 ? 6.5 -4.148 49.812 1 38.81 199 MET A CA 1
ATOM 1619 C C . MET A 1 199 ? 6.172 -5.426 49.062 1 38.81 199 MET A C 1
ATOM 1621 O O . MET A 1 199 ? 7.023 -5.961 48.344 1 38.81 199 MET A O 1
ATOM 1625 N N . PRO A 1 200 ? 5.055 -6.207 49.531 1 38.16 200 PRO A N 1
ATOM 1626 C CA . PRO A 1 200 ? 4.645 -7.473 48.906 1 38.16 200 PRO A CA 1
ATOM 1627 C C . PRO A 1 200 ? 4.656 -7.422 47.375 1 38.16 200 PRO A C 1
ATOM 1629 O O . PRO A 1 200 ? 4.504 -6.348 46.812 1 38.16 200 PRO A O 1
ATOM 1632 N N . ARG A 1 201 ? 5.238 -8.492 46.781 1 38.12 201 ARG A N 1
ATOM 1633 C CA . ARG A 1 201 ? 5.41 -8.781 45.344 1 38.12 201 ARG A CA 1
ATOM 1634 C C . ARG A 1 201 ? 4.168 -8.383 44.562 1 38.12 201 ARG A C 1
ATOM 1636 O O . ARG A 1 201 ? 4.129 -8.539 43.344 1 38.12 201 ARG A O 1
ATOM 1643 N N . LYS A 1 202 ? 3.01 -8.422 45.25 1 35.22 202 LYS A N 1
ATOM 1644 C CA . LYS A 1 202 ? 1.787 -8.414 44.438 1 35.22 202 LYS A CA 1
ATOM 1645 C C . LYS A 1 202 ? 1.666 -7.129 43.625 1 35.22 202 LYS A C 1
ATOM 1647 O O . LYS A 1 202 ? 1.136 -7.141 42.531 1 35.22 202 LYS A O 1
ATOM 1652 N N . LYS A 1 203 ? 1.615 -5.93 44.25 1 36.47 203 LYS A N 1
ATOM 1653 C CA . LYS A 1 203 ? 1.217 -4.754 43.5 1 36.47 203 LYS A CA 1
ATOM 1654 C C . LYS A 1 203 ? 2.361 -4.258 42.625 1 36.47 203 LYS A C 1
ATOM 1656 O O . LYS A 1 203 ? 2.326 -3.129 42.125 1 36.47 203 LYS A O 1
ATOM 1661 N N . ARG A 1 204 ? 3.584 -4.797 42.781 1 35.81 204 ARG A N 1
ATOM 1662 C CA . ARG A 1 204 ? 4.609 -4.309 41.875 1 35.81 204 ARG A CA 1
ATOM 1663 C C . ARG A 1 204 ? 4.215 -4.566 40.406 1 35.81 204 ARG A C 1
ATOM 1665 O O . ARG A 1 204 ? 3.959 -5.707 40.031 1 35.81 204 ARG A O 1
ATOM 1672 N N . THR A 1 205 ? 3.445 -3.758 39.906 1 36.38 205 THR A N 1
ATOM 1673 C CA . THR A 1 205 ? 3.326 -3.959 38.469 1 36.38 205 THR A CA 1
ATOM 1674 C C . THR A 1 205 ? 4.621 -4.527 37.875 1 36.38 205 THR A C 1
ATOM 1676 O O . THR A 1 205 ? 5.711 -4.18 38.344 1 36.38 205 THR A O 1
ATOM 1679 N N . SER A 1 206 ? 4.73 -5.699 37.375 1 39.34 206 SER A N 1
ATOM 1680 C CA . SER A 1 206 ? 5.781 -6.5 36.75 1 39.34 206 SER A CA 1
ATOM 1681 C C . SER A 1 206 ? 6.969 -5.633 36.344 1 39.34 206 SER A C 1
ATOM 1683 O O . SER A 1 206 ? 8.078 -6.137 36.156 1 39.34 206 SER A O 1
ATOM 1685 N N . SER A 1 207 ? 6.82 -4.445 35.531 1 47.41 207 SER A N 1
ATOM 1686 C CA . SER A 1 207 ? 7.914 -3.887 34.75 1 47.41 207 SER A CA 1
ATOM 1687 C C . SER A 1 207 ? 8.891 -3.107 35.625 1 47.41 207 SER A C 1
ATOM 1689 O O . SER A 1 207 ? 9.734 -2.369 35.125 1 47.41 207 SER A O 1
ATOM 1691 N N . GLN A 1 208 ? 8.742 -2.967 36.875 1 55.41 208 GLN A N 1
ATOM 1692 C CA . GLN A 1 208 ? 9.523 -1.982 37.625 1 55.41 208 GLN A CA 1
ATOM 1693 C C . GLN A 1 208 ? 10.922 -2.508 37.938 1 55.41 208 GLN A C 1
ATOM 1695 O O . GLN A 1 208 ? 11.078 -3.498 38.656 1 55.41 208 GLN A O 1
ATOM 1700 N N . TRP A 1 209 ? 11.977 -2.18 37.125 1 64.44 209 TRP A N 1
ATOM 1701 C CA . TRP A 1 209 ? 13.398 -2.457 37.281 1 64.44 209 TRP A CA 1
ATOM 1702 C C . TRP A 1 209 ? 13.852 -2.141 38.688 1 64.44 209 TRP A C 1
ATOM 1704 O O . TRP A 1 209 ? 13.367 -1.189 39.312 1 64.44 209 TRP A O 1
ATOM 1714 N N . GLN A 1 210 ? 14.438 -3.078 39.469 1 68.75 210 GLN A N 1
ATOM 1715 C CA . GLN A 1 210 ? 15.055 -2.789 40.75 1 68.75 210 GLN A CA 1
ATOM 1716 C C . GLN A 1 210 ? 15.906 -1.525 40.688 1 68.75 210 GLN A C 1
ATOM 1718 O O . GLN A 1 210 ? 15.891 -0.707 41.625 1 68.75 210 GLN A O 1
ATOM 1723 N N . SER A 1 211 ? 16.609 -1.39 39.625 1 81.25 211 SER A N 1
ATOM 1724 C CA . SER A 1 211 ? 17.406 -0.209 39.344 1 81.25 211 SER A CA 1
ATOM 1725 C C . SER A 1 211 ? 17 0.425 38 1 81.25 211 SER A C 1
ATOM 1727 O O . SER A 1 211 ? 17.594 0.14 36.969 1 81.25 211 SER A O 1
ATOM 1729 N N . PRO A 1 212 ? 15.984 1.277 38.062 1 88.19 212 PRO A N 1
ATOM 1730 C CA . PRO A 1 212 ? 15.484 1.885 36.844 1 88.19 212 PRO A CA 1
ATOM 1731 C C . PRO A 1 212 ? 16.5 2.828 36.188 1 88.19 212 PRO A C 1
ATOM 1733 O O . PRO A 1 212 ? 17.297 3.461 36.906 1 88.19 212 PRO A O 1
ATOM 1736 N N . PRO A 1 213 ? 16.484 2.924 34.938 1 91.44 213 PRO A N 1
ATOM 1737 C CA . PRO A 1 213 ? 17.438 3.811 34.25 1 91.44 213 PRO A CA 1
ATOM 1738 C C . PRO A 1 213 ? 17.078 5.285 34.406 1 91.44 213 PRO A C 1
ATOM 1740 O O . PRO A 1 213 ? 15.938 5.613 34.719 1 91.44 213 PRO A O 1
ATOM 1743 N N . VAL A 1 214 ? 18.094 6.133 34.25 1 93.31 214 VAL A N 1
ATOM 1744 C CA . VAL A 1 214 ? 17.906 7.578 34.188 1 93.31 214 VAL A CA 1
ATOM 1745 C C . VAL A 1 214 ? 17.969 8.039 32.719 1 93.31 214 VAL A C 1
ATOM 1747 O O . VAL A 1 214 ? 18.953 7.773 32.031 1 93.31 214 VAL A O 1
ATOM 1750 N N . VAL A 1 215 ? 16.875 8.641 32.25 1 95.56 215 VAL A N 1
ATOM 1751 C CA . VAL A 1 215 ? 16.812 9.062 30.859 1 95.56 215 VAL A CA 1
ATOM 1752 C C . VAL A 1 215 ? 16.969 10.578 30.766 1 95.56 215 VAL A C 1
ATOM 1754 O O . VAL A 1 215 ? 16.219 11.32 31.406 1 95.56 215 VAL A O 1
ATOM 1757 N N . LEU A 1 216 ? 17.953 11.039 30.078 1 96.12 216 LEU A N 1
ATOM 1758 C CA . LEU A 1 216 ? 18.188 12.469 29.859 1 96.12 216 LEU A CA 1
ATOM 1759 C C . LEU A 1 216 ? 17.891 12.859 28.422 1 96.12 216 LEU A C 1
ATOM 1761 O O . LEU A 1 216 ? 18.547 12.367 27.5 1 96.12 216 LEU A O 1
ATOM 1765 N N . ILE A 1 217 ? 16.922 13.734 28.219 1 95.62 217 ILE A N 1
ATOM 1766 C CA . ILE A 1 217 ? 16.562 14.227 26.891 1 95.62 217 ILE A CA 1
ATOM 1767 C C . ILE A 1 217 ? 17.203 15.594 26.656 1 95.62 217 ILE A C 1
ATOM 1769 O O . ILE A 1 217 ? 16.938 16.547 27.406 1 95.62 217 ILE A O 1
ATOM 1773 N N . LEU A 1 218 ? 18.078 15.688 25.781 1 94.12 218 LEU A N 1
ATOM 1774 C CA . LEU A 1 218 ? 18.625 16.969 25.344 1 94.12 218 LEU A CA 1
ATOM 1775 C C . LEU A 1 218 ? 17.844 17.531 24.172 1 94.12 218 LEU A C 1
ATOM 1777 O O . LEU A 1 218 ? 18.062 17.141 23.016 1 94.12 218 LEU A O 1
ATOM 1781 N N . LYS A 1 219 ? 17.016 18.516 24.641 1 87.62 219 LYS A N 1
ATOM 1782 C CA . LYS A 1 219 ? 16.156 19.109 23.609 1 87.62 219 LYS A CA 1
ATOM 1783 C C . LYS A 1 219 ? 16.984 19.922 22.609 1 87.62 219 LYS A C 1
ATOM 1785 O O . LYS A 1 219 ? 17.875 20.672 23 1 87.62 219 LYS A O 1
ATOM 1790 N N . ASP A 1 220 ? 16.953 19.703 21.328 1 83.44 220 ASP A N 1
ATOM 1791 C CA . ASP A 1 220 ? 17.703 20.391 20.281 1 83.44 220 ASP A CA 1
ATOM 1792 C C . ASP A 1 220 ? 19.203 20.328 20.547 1 83.44 220 ASP A C 1
ATOM 1794 O O . ASP A 1 220 ? 19.844 21.359 20.781 1 83.44 220 ASP A O 1
ATOM 1798 N N . MET A 1 221 ? 19.766 19.312 20.531 1 87.12 221 MET A N 1
ATOM 1799 C CA . MET A 1 221 ? 21.156 19.016 20.891 1 87.12 221 MET A CA 1
ATOM 1800 C C . MET A 1 221 ? 22.109 19.953 20.156 1 87.12 221 MET A C 1
ATOM 1802 O O . MET A 1 221 ? 23.141 20.328 20.703 1 87.12 221 MET A O 1
ATOM 1806 N N . GLU A 1 222 ? 21.719 20.406 18.984 1 83.81 222 GLU A N 1
ATOM 1807 C CA . GLU A 1 222 ? 22.578 21.25 18.156 1 83.81 222 GLU A CA 1
ATOM 1808 C C . GLU A 1 222 ? 22.75 22.641 18.766 1 83.81 222 GLU A C 1
ATOM 1810 O O . GLU A 1 222 ? 23.703 23.359 18.422 1 83.81 222 GLU A O 1
ATOM 1815 N N . SER A 1 223 ? 21.891 23 19.625 1 85.56 223 SER A N 1
ATOM 1816 C CA . SER A 1 223 ? 21.938 24.328 20.234 1 85.56 223 SER A CA 1
ATOM 1817 C C . SER A 1 223 ? 22.844 24.344 21.453 1 85.56 223 SER A C 1
ATOM 1819 O O . SER A 1 223 ? 23.203 25.406 21.953 1 85.56 223 SER A O 1
ATOM 1821 N N . PHE A 1 224 ? 23.359 23.188 22 1 89.62 224 PHE A N 1
ATOM 1822 C CA . PHE A 1 224 ? 24.234 23.125 23.156 1 89.62 224 PHE A CA 1
ATOM 1823 C C . PHE A 1 224 ? 25.672 23.469 22.766 1 89.62 224 PHE A C 1
ATOM 1825 O O . PHE A 1 224 ? 26.094 23.219 21.641 1 89.62 224 PHE A O 1
ATOM 1832 N N . THR A 1 225 ? 26.281 24.094 23.703 1 91.25 225 THR A N 1
ATOM 1833 C CA . THR A 1 225 ? 27.703 24.328 23.484 1 91.25 225 THR A CA 1
ATOM 1834 C C . THR A 1 225 ? 28.469 23.016 23.375 1 91.25 225 THR A C 1
ATOM 1836 O O . THR A 1 225 ? 28.281 22.109 24.188 1 91.25 225 THR A O 1
ATOM 1839 N N . THR A 1 226 ? 29.266 22.906 22.344 1 91.25 226 THR A N 1
ATOM 1840 C CA . THR A 1 226 ? 29.969 21.672 22.016 1 91.25 226 THR A CA 1
ATOM 1841 C C . THR A 1 226 ? 30.812 21.203 23.219 1 91.25 226 THR A C 1
ATOM 1843 O O . THR A 1 226 ? 30.828 20.016 23.547 1 91.25 226 THR A O 1
ATOM 1846 N N . LYS A 1 227 ? 31.469 22.078 23.859 1 93.06 227 LYS A N 1
ATOM 1847 C CA . LYS A 1 227 ? 32.344 21.734 24.969 1 93.06 227 LYS A CA 1
ATOM 1848 C C . LYS A 1 227 ? 31.562 21.156 26.141 1 93.06 227 LYS A C 1
ATOM 1850 O O . LYS A 1 227 ? 31.984 20.188 26.75 1 93.06 227 LYS A O 1
ATOM 1855 N N . VAL A 1 228 ? 30.5 21.812 26.406 1 93.69 228 VAL A N 1
ATOM 1856 C CA . VAL A 1 228 ? 29.672 21.375 27.516 1 93.69 228 VAL A CA 1
ATOM 1857 C C . VAL A 1 228 ? 29.156 19.953 27.234 1 93.69 228 VAL A C 1
ATOM 1859 O O . VAL A 1 228 ? 29.203 19.094 28.109 1 93.69 228 VAL A O 1
ATOM 1862 N N . LEU A 1 229 ? 28.703 19.719 26.047 1 94.31 229 LEU A N 1
ATOM 1863 C CA . LEU A 1 229 ? 28.156 18.422 25.641 1 94.31 229 LEU A CA 1
ATOM 1864 C C . LEU A 1 229 ? 29.234 17.344 25.703 1 94.31 229 LEU A C 1
ATOM 1866 O O . LEU A 1 229 ? 29.016 16.266 26.25 1 94.31 229 LEU A O 1
ATOM 1870 N N . GLN A 1 230 ? 30.391 17.594 25.172 1 94.81 230 GLN A N 1
ATOM 1871 C CA . GLN A 1 230 ? 31.5 16.656 25.141 1 94.81 230 GLN A CA 1
ATOM 1872 C C . GLN A 1 230 ? 31.969 16.297 26.562 1 94.81 230 GLN A C 1
ATOM 1874 O O . GLN A 1 230 ? 32.125 15.125 26.891 1 94.81 230 GLN A O 1
ATOM 1879 N N . ASP A 1 231 ? 32.156 17.344 27.344 1 94.31 231 ASP A N 1
ATOM 1880 C CA . ASP A 1 231 ? 32.594 17.125 28.719 1 94.31 231 ASP A CA 1
ATOM 1881 C C . ASP A 1 231 ? 31.578 16.266 29.5 1 94.31 231 ASP A C 1
ATOM 1883 O O . ASP A 1 231 ? 31.984 15.367 30.234 1 94.31 231 ASP A O 1
ATOM 1887 N N . PHE A 1 232 ? 30.422 16.625 29.297 1 94.94 232 PHE A N 1
ATOM 1888 C CA . PHE A 1 232 ? 29.375 15.875 30 1 94.94 232 PHE A CA 1
ATOM 1889 C C . PHE A 1 232 ? 29.406 14.406 29.609 1 94.94 232 PHE A C 1
ATOM 1891 O O . PHE A 1 232 ? 29.281 13.523 30.469 1 94.94 232 PHE A O 1
ATOM 1898 N N . ILE A 1 233 ? 29.438 14.086 28.359 1 95 233 ILE A N 1
ATOM 1899 C CA . ILE A 1 233 ? 29.438 12.719 27.844 1 95 233 ILE A CA 1
ATOM 1900 C C . ILE A 1 233 ? 30.641 11.953 28.375 1 95 233 ILE A C 1
ATOM 1902 O O . ILE A 1 233 ? 30.516 10.812 28.828 1 95 233 ILE A O 1
ATOM 1906 N N . ILE A 1 234 ? 31.766 12.594 28.406 1 93.62 234 ILE A N 1
ATOM 1907 C CA . ILE A 1 234 ? 33 11.969 28.875 1 93.62 234 ILE A CA 1
ATOM 1908 C C . ILE A 1 234 ? 32.844 11.617 30.359 1 93.62 234 ILE A C 1
ATOM 1910 O O . ILE A 1 234 ? 33.156 10.492 30.766 1 93.62 234 ILE A O 1
ATOM 1914 N N . ILE A 1 235 ? 32.406 12.531 31.109 1 93 235 ILE A N 1
ATOM 1915 C CA . ILE A 1 235 ? 32.25 12.336 32.562 1 93 235 ILE A CA 1
ATOM 1916 C C . ILE A 1 235 ? 31.234 11.25 32.844 1 93 235 ILE A C 1
ATOM 1918 O O . ILE A 1 235 ? 31.438 10.391 33.688 1 93 235 ILE A O 1
ATOM 1922 N N . SER A 1 236 ? 30.141 11.281 32.156 1 92.62 236 SER A N 1
ATOM 1923 C CA . SER A 1 236 ? 29.062 10.312 32.344 1 92.62 236 SER A CA 1
ATOM 1924 C C . SER A 1 236 ? 29.5 8.906 31.969 1 92.62 236 SER A C 1
ATOM 1926 O O . SER A 1 236 ? 29.078 7.93 32.594 1 92.62 236 SER A O 1
ATOM 1928 N N . SER A 1 237 ? 30.297 8.781 30.906 1 91.25 237 SER A N 1
ATOM 1929 C CA . SER A 1 237 ? 30.797 7.477 30.484 1 91.25 237 SER A CA 1
ATOM 1930 C C . SER A 1 237 ? 31.625 6.824 31.578 1 91.25 237 SER A C 1
ATOM 1932 O O . SER A 1 237 ? 31.625 5.598 31.719 1 91.25 237 SER A O 1
ATOM 1934 N N . GLN A 1 238 ? 32.281 7.602 32.375 1 88.19 238 GLN A N 1
ATOM 1935 C CA . GLN A 1 238 ? 33.156 7.109 33.438 1 88.19 238 GLN A CA 1
ATOM 1936 C C . GLN A 1 238 ? 32.312 6.641 34.625 1 88.19 238 GLN A C 1
ATOM 1938 O O . GLN A 1 238 ? 32.781 5.828 35.438 1 88.19 238 GLN A O 1
ATOM 1943 N N . HIS A 1 239 ? 31.188 7.148 34.781 1 88.38 239 HIS A N 1
ATOM 1944 C CA . HIS A 1 239 ? 30.328 6.82 35.906 1 88.38 239 HIS A CA 1
ATOM 1945 C C . HIS A 1 239 ? 29.203 5.895 35.5 1 88.38 239 HIS A C 1
ATOM 1947 O O . HIS A 1 239 ? 28.203 5.777 36.219 1 88.38 239 HIS A O 1
ATOM 1953 N N . ARG A 1 240 ? 29.234 5.285 34.375 1 86.75 240 ARG A N 1
ATOM 1954 C CA . ARG A 1 240 ? 28.141 4.523 33.781 1 86.75 240 ARG A CA 1
ATOM 1955 C C . ARG A 1 240 ? 27.719 3.363 34.688 1 86.75 240 ARG A C 1
ATOM 1957 O O . ARG A 1 240 ? 26.531 3.045 34.781 1 86.75 240 ARG A O 1
ATOM 1964 N N . HIS A 1 241 ? 28.578 2.783 35.406 1 81.62 241 HIS A N 1
ATOM 1965 C CA . HIS A 1 241 ? 28.297 1.615 36.219 1 81.62 241 HIS A CA 1
ATOM 1966 C C . HIS A 1 241 ? 27.469 1.994 37.469 1 81.62 241 HIS A C 1
ATOM 1968 O O . HIS A 1 241 ? 26.688 1.188 37.969 1 81.62 241 HIS A O 1
ATOM 1974 N N . GLU A 1 242 ? 27.75 3.176 37.969 1 86.06 242 GLU A N 1
ATOM 1975 C CA . GLU A 1 242 ? 27.062 3.629 39.156 1 86.06 242 GLU A CA 1
ATOM 1976 C C . GLU A 1 242 ? 25.781 4.395 38.844 1 86.06 242 GLU A C 1
ATOM 1978 O O . GLU A 1 242 ? 24.875 4.484 39.656 1 86.06 242 GLU A O 1
ATOM 1983 N N . PHE A 1 243 ? 25.766 4.867 37.656 1 89.69 243 PHE A N 1
ATOM 1984 C CA . PHE A 1 243 ? 24.672 5.73 37.219 1 89.69 243 PHE A CA 1
ATOM 1985 C C . PHE A 1 243 ? 24.172 5.332 35.844 1 89.69 243 PHE A C 1
ATOM 1987 O O . PHE A 1 243 ? 24.719 5.781 34.844 1 89.69 243 PHE A O 1
ATOM 1994 N N . PRO A 1 244 ? 23.156 4.469 35.75 1 90.19 244 PRO A N 1
ATOM 1995 C CA . PRO A 1 244 ? 22.672 3.955 34.469 1 90.19 244 PRO A CA 1
ATOM 1996 C C . PRO A 1 244 ? 21.984 5.027 33.594 1 90.19 244 PRO A C 1
ATOM 1998 O O . PRO A 1 244 ? 20.766 5.055 33.5 1 90.19 244 PRO A O 1
ATOM 2001 N N . LEU A 1 245 ? 22.734 5.773 32.906 1 93.5 245 LEU A N 1
ATOM 2002 C CA . LEU A 1 245 ? 22.281 6.906 32.094 1 93.5 245 LEU A CA 1
ATOM 2003 C C . LEU A 1 245 ? 21.984 6.477 30.672 1 93.5 245 LEU A C 1
ATOM 2005 O O . LEU A 1 245 ? 22.75 5.719 30.078 1 93.5 245 LEU A O 1
ATOM 2009 N N . ILE A 1 246 ? 20.875 6.895 30.203 1 94.56 246 ILE A N 1
ATOM 2010 C CA . ILE A 1 246 ? 20.531 6.781 28.797 1 94.56 246 ILE A CA 1
ATOM 2011 C C . ILE A 1 246 ? 20.281 8.172 28.219 1 94.56 246 ILE A C 1
ATOM 2013 O O . ILE A 1 246 ? 19.562 8.977 28.812 1 94.56 246 ILE A O 1
ATOM 2017 N N . LEU A 1 247 ? 20.875 8.414 27.094 1 95.75 247 LEU A N 1
ATOM 2018 C CA . LEU A 1 247 ? 20.766 9.734 26.484 1 95.75 247 LEU A CA 1
ATOM 2019 C C . LEU A 1 247 ? 19.812 9.711 25.297 1 95.75 247 LEU A C 1
ATOM 2021 O O . LEU A 1 247 ? 19.812 8.75 24.516 1 95.75 247 LEU A O 1
ATOM 2025 N N . ILE A 1 248 ? 18.969 10.75 25.172 1 95.5 248 ILE A N 1
ATOM 2026 C CA . ILE A 1 248 ? 18.156 10.984 23.984 1 95.5 248 ILE A CA 1
ATOM 2027 C C . ILE A 1 248 ? 18.516 12.336 23.359 1 95.5 248 ILE A C 1
ATOM 2029 O O . ILE A 1 248 ? 18.312 13.383 23.984 1 95.5 248 ILE A O 1
ATOM 2033 N N . PHE A 1 249 ? 19.062 12.266 22.203 1 93 249 PHE A N 1
ATOM 2034 C CA . PHE A 1 249 ? 19.422 13.461 21.453 1 93 249 PHE A CA 1
ATOM 2035 C C . PHE A 1 249 ? 18.266 13.914 20.578 1 93 249 PHE A C 1
ATOM 2037 O O . PHE A 1 249 ? 17.891 13.219 19.641 1 93 249 PHE A O 1
ATOM 2044 N N . GLY A 1 250 ? 17.641 15.039 20.906 1 90.12 250 GLY A N 1
ATOM 2045 C CA . GLY A 1 250 ? 16.734 15.664 19.953 1 90.12 250 GLY A CA 1
ATOM 2046 C C . GLY A 1 250 ? 17.438 16.438 18.875 1 90.12 250 GLY A C 1
ATOM 2047 O O . GLY A 1 250 ? 18.188 17.375 19.172 1 90.12 250 GLY A O 1
ATOM 2048 N N . ILE A 1 251 ? 17.266 16.062 17.641 1 85.56 251 ILE A N 1
ATOM 2049 C CA . ILE A 1 251 ? 17.969 16.672 16.531 1 85.56 251 ILE A CA 1
ATOM 2050 C C . ILE A 1 251 ? 16.969 17.281 15.547 1 85.56 251 ILE A C 1
ATOM 2052 O O . ILE A 1 251 ? 16.016 16.609 15.133 1 85.56 251 ILE A O 1
ATOM 2056 N N . ALA A 1 252 ? 17.078 18.578 15.188 1 74.19 252 ALA A N 1
ATOM 2057 C CA . ALA A 1 252 ? 16.141 19.266 14.289 1 74.19 252 ALA A CA 1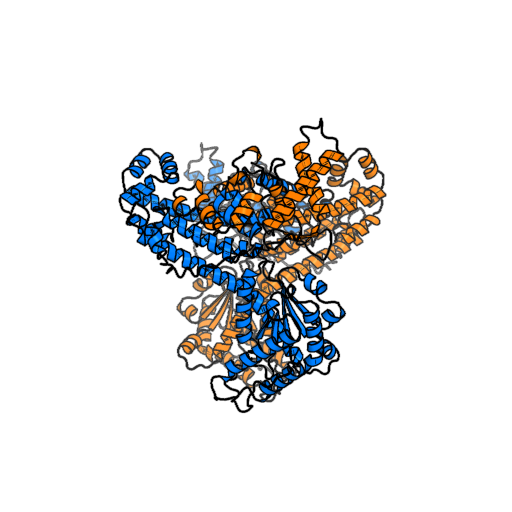
ATOM 2058 C C . ALA A 1 252 ? 16.578 19.094 12.828 1 74.19 252 ALA A C 1
ATOM 2060 O O . ALA A 1 252 ? 15.766 19.234 11.914 1 74.19 252 ALA A O 1
ATOM 2061 N N . THR A 1 253 ? 17.766 18.781 12.484 1 73.44 253 THR A N 1
ATOM 2062 C CA . THR A 1 253 ? 18.266 18.75 11.117 1 73.44 253 THR A CA 1
ATOM 2063 C C . THR A 1 253 ? 18.641 17.328 10.703 1 73.44 253 THR A C 1
ATOM 2065 O O . THR A 1 253 ? 17.766 16.484 10.531 1 73.44 253 THR A O 1
ATOM 2068 N N . SER A 1 254 ? 19.859 17.031 10.539 1 73.69 254 SER A N 1
ATOM 2069 C CA . SER A 1 254 ? 20.328 15.711 10.109 1 73.69 254 SER A CA 1
ATOM 2070 C C . SER A 1 254 ? 21.234 15.078 11.164 1 73.69 254 SER A C 1
ATOM 2072 O O . SER A 1 254 ? 21.812 15.781 12 1 73.69 254 SER A O 1
ATOM 2074 N N . SER A 1 255 ? 21.188 13.766 11.055 1 78.06 255 SER A N 1
ATOM 2075 C CA . SER A 1 255 ? 22.016 13 11.992 1 78.06 255 SER A CA 1
ATOM 2076 C C . SER A 1 255 ? 23.484 13.336 11.828 1 78.06 255 SER A C 1
ATOM 2078 O O . SER A 1 255 ? 24.297 13.055 12.719 1 78.06 255 SER A O 1
ATOM 2080 N N . ILE A 1 256 ? 23.859 13.977 10.766 1 75.44 256 ILE A N 1
ATOM 2081 C CA . ILE A 1 256 ? 25.25 14.352 10.5 1 75.44 256 ILE A CA 1
ATOM 2082 C C . ILE A 1 256 ? 25.734 15.305 11.578 1 75.44 256 ILE A C 1
ATOM 2084 O O . ILE A 1 256 ? 26.938 15.383 11.859 1 75.44 256 ILE A O 1
ATOM 2088 N N . ILE A 1 257 ? 24.812 15.992 12.203 1 81.88 257 ILE A N 1
ATOM 2089 C CA . ILE A 1 257 ? 25.141 17 13.211 1 81.88 257 ILE A CA 1
ATOM 2090 C C . ILE A 1 257 ? 25.844 16.328 14.391 1 81.88 257 ILE A C 1
ATOM 2092 O O . ILE A 1 257 ? 26.656 16.969 15.078 1 81.88 257 ILE A O 1
ATOM 2096 N N . ILE A 1 258 ? 25.578 15.031 14.648 1 87.62 258 ILE A N 1
ATOM 2097 C CA . ILE A 1 258 ? 26.188 14.297 15.742 1 87.62 258 ILE A CA 1
ATOM 2098 C C . ILE A 1 258 ? 27.703 14.234 15.531 1 87.62 258 ILE A C 1
ATOM 2100 O O . ILE A 1 258 ? 28.484 14.5 16.453 1 87.62 258 ILE A O 1
ATOM 2104 N N . HIS A 1 259 ? 28.047 14.031 14.352 1 82.06 259 HIS A N 1
ATOM 2105 C CA . HIS A 1 259 ? 29.453 13.914 14.023 1 82.06 259 HIS A CA 1
ATOM 2106 C C . HIS A 1 259 ? 30.125 15.281 13.961 1 82.06 259 HIS A C 1
ATOM 2108 O O . HIS A 1 259 ? 31.344 15.398 14.133 1 82.06 259 HIS A O 1
ATOM 2114 N N . ARG A 1 260 ? 29.406 16.297 13.672 1 82.81 260 ARG A N 1
ATOM 2115 C CA . ARG A 1 260 ? 29.938 17.656 13.656 1 82.81 260 ARG A CA 1
ATOM 2116 C C . ARG A 1 260 ? 30.188 18.156 15.07 1 82.81 260 ARG A C 1
ATOM 2118 O O . ARG A 1 260 ? 31.188 18.844 15.328 1 82.81 260 ARG A O 1
ATOM 2125 N N . LEU A 1 261 ? 29.312 17.766 15.969 1 89.44 261 LEU A N 1
ATOM 2126 C CA . LEU A 1 261 ? 29.375 18.281 17.344 1 89.44 261 LEU A CA 1
ATOM 2127 C C . LEU A 1 261 ? 30.266 17.391 18.203 1 89.44 261 LEU A C 1
ATOM 2129 O O . LEU A 1 261 ? 30.875 17.875 19.172 1 89.44 261 LEU A O 1
ATOM 2133 N N . LEU A 1 262 ? 30.297 16.094 17.906 1 91.94 262 LEU A N 1
ATOM 2134 C CA . LEU A 1 262 ? 31 15.125 18.734 1 91.94 262 LEU A CA 1
ATOM 2135 C C . LEU A 1 262 ? 32.125 14.438 17.953 1 91.94 262 LEU A C 1
ATOM 2137 O O . LEU A 1 262 ? 31.844 13.602 17.094 1 91.94 262 LEU A O 1
ATOM 2141 N N . PRO A 1 263 ? 33.375 14.797 18.344 1 89.44 263 PRO A N 1
ATOM 2142 C CA . PRO A 1 263 ? 34.5 14.086 17.703 1 89.44 263 PRO A CA 1
ATOM 2143 C C . PRO A 1 263 ? 34.469 12.578 17.969 1 89.44 263 PRO A C 1
ATOM 2145 O O . PRO A 1 263 ? 33.75 12.117 18.859 1 89.44 263 PRO A O 1
ATOM 2148 N N . HIS A 1 264 ? 35.188 11.852 17.234 1 88.56 264 HIS A N 1
ATOM 2149 C CA . HIS A 1 264 ? 35.188 10.391 17.297 1 88.56 264 HIS A CA 1
ATOM 2150 C C . HIS A 1 264 ? 35.5 9.898 18.703 1 88.56 264 HIS A C 1
ATOM 2152 O O . HIS A 1 264 ? 34.938 8.898 19.156 1 88.56 264 HIS A O 1
ATOM 2158 N N . ALA A 1 265 ? 36.406 10.547 19.391 1 90.38 265 ALA A N 1
ATOM 2159 C CA . ALA A 1 265 ? 36.812 10.156 20.75 1 90.38 265 ALA A CA 1
ATOM 2160 C C . ALA A 1 265 ? 35.594 10.18 21.688 1 90.38 265 ALA A C 1
ATOM 2162 O O . ALA A 1 265 ? 35.531 9.383 22.625 1 90.38 265 ALA A O 1
ATOM 2163 N N . VAL A 1 266 ? 34.75 11.086 21.406 1 92.44 266 VAL A N 1
ATOM 2164 C CA . VAL A 1 266 ? 33.594 11.242 22.281 1 92.44 266 VAL A CA 1
ATOM 2165 C C . VAL A 1 266 ? 32.469 10.367 21.766 1 92.44 266 VAL A C 1
ATOM 2167 O O . VAL A 1 266 ? 31.781 9.695 22.547 1 92.44 266 VAL A O 1
ATOM 2170 N N . SER A 1 267 ? 32.156 10.336 20.406 1 91.56 267 SER A N 1
ATOM 2171 C CA . SER A 1 267 ? 31.078 9.555 19.812 1 91.56 267 SER A CA 1
ATOM 2172 C C . SER A 1 267 ? 31.281 8.062 20.062 1 91.56 267 SER A C 1
ATOM 2174 O O . SER A 1 267 ? 30.312 7.301 20.094 1 91.56 267 SER A O 1
ATOM 2176 N N . SER A 1 268 ? 32.531 7.609 20.25 1 89.44 268 SER A N 1
ATOM 2177 C CA . SER A 1 268 ? 32.812 6.207 20.516 1 89.44 268 SER A CA 1
ATOM 2178 C C . SER A 1 268 ? 32.344 5.793 21.906 1 89.44 268 SER A C 1
ATOM 2180 O O . SER A 1 268 ? 32.219 4.602 22.203 1 89.44 268 SER A O 1
ATOM 2182 N N . LEU A 1 269 ? 32.156 6.773 22.844 1 92.19 269 LEU A N 1
ATOM 2183 C CA . LEU A 1 269 ? 31.672 6.492 24.172 1 92.19 269 LEU A CA 1
ATOM 2184 C C . LEU A 1 269 ? 30.156 6.309 24.172 1 92.19 269 LEU A C 1
ATOM 2186 O O . LEU A 1 269 ? 29.562 6.012 25.203 1 92.19 269 LEU A O 1
ATOM 2190 N N . LEU A 1 270 ? 29.547 6.488 23 1 92.94 270 LEU A N 1
ATOM 2191 C CA . LEU A 1 270 ? 28.094 6.41 22.859 1 92.94 270 LEU A CA 1
ATOM 2192 C C . LEU A 1 270 ? 27.703 5.246 21.969 1 92.94 270 LEU A C 1
ATOM 2194 O O . LEU A 1 270 ? 28.406 4.922 21.016 1 92.94 270 LEU A O 1
ATOM 2198 N N . CYS A 1 271 ? 26.703 4.523 22.328 1 91.31 271 CYS A N 1
ATOM 2199 C CA . CYS A 1 271 ? 26.016 3.584 21.438 1 91.31 271 CYS A CA 1
ATOM 2200 C C . CYS A 1 271 ? 24.766 4.203 20.844 1 91.31 271 CYS A C 1
ATOM 2202 O O . CYS A 1 271 ? 23.688 4.141 21.469 1 91.31 271 CYS A O 1
ATOM 2204 N N . ILE A 1 272 ? 24.938 4.75 19.703 1 91.56 272 ILE A N 1
ATOM 2205 C CA . ILE A 1 272 ? 23.906 5.625 19.156 1 91.56 272 ILE A CA 1
ATOM 2206 C C . ILE A 1 272 ? 22.984 4.82 18.25 1 91.56 272 ILE A C 1
ATOM 2208 O O . ILE A 1 272 ? 23.438 4.074 17.391 1 91.56 272 ILE A O 1
ATOM 2212 N N . GLU A 1 273 ? 21.75 4.852 18.5 1 91.56 273 GLU A N 1
ATOM 2213 C CA . GLU A 1 273 ? 20.719 4.352 17.594 1 91.56 273 GLU A CA 1
ATOM 2214 C C . GLU A 1 273 ? 19.875 5.496 17.031 1 91.56 273 GLU A C 1
ATOM 2216 O O . GLU A 1 273 ? 19.453 6.379 17.781 1 91.56 273 GLU A O 1
ATOM 2221 N N . LEU A 1 274 ? 19.766 5.48 15.742 1 90.31 274 LEU A N 1
ATOM 2222 C CA . LEU A 1 274 ? 19.062 6.57 15.078 1 90.31 274 LEU A CA 1
ATOM 2223 C C . LEU A 1 274 ? 17.562 6.262 14.977 1 90.31 274 LEU A C 1
ATOM 2225 O O . LEU A 1 274 ? 17.188 5.137 14.656 1 90.31 274 LEU A O 1
ATOM 2229 N N . PHE A 1 275 ? 16.766 7.172 15.414 1 88.25 275 PHE A N 1
ATOM 2230 C CA . PHE A 1 275 ? 15.312 7.109 15.266 1 88.25 275 PHE A CA 1
ATOM 2231 C C . PHE A 1 275 ? 14.797 8.273 14.43 1 88.25 275 PHE A C 1
ATOM 2233 O O . PHE A 1 275 ? 14.992 9.438 14.789 1 88.25 275 PHE A O 1
ATOM 2240 N N . GLN A 1 276 ? 14.234 7.941 13.344 1 81.88 276 GLN A N 1
ATOM 2241 C CA . GLN A 1 276 ? 13.789 8.992 12.43 1 81.88 276 GLN A CA 1
ATOM 2242 C C . GLN A 1 276 ? 12.273 9.172 12.5 1 81.88 276 GLN A C 1
ATOM 2244 O O . GLN A 1 276 ? 11.523 8.195 12.414 1 81.88 276 GLN A O 1
ATOM 2249 N N . SER A 1 277 ? 11.922 10.438 12.812 1 79.12 277 SER A N 1
ATOM 2250 C CA . SER A 1 277 ? 10.5 10.766 12.758 1 79.12 277 SER A CA 1
ATOM 2251 C C . SER A 1 277 ? 10.062 11.078 11.336 1 79.12 277 SER A C 1
ATOM 2253 O O . SER A 1 277 ? 10.891 11.18 10.43 1 79.12 277 SER A O 1
ATOM 2255 N N . LEU A 1 278 ? 8.758 11.172 11.188 1 76.81 278 LEU A N 1
ATOM 2256 C CA . LEU A 1 278 ? 8.211 11.562 9.891 1 76.81 278 LEU A CA 1
ATOM 2257 C C . LEU A 1 278 ? 8.641 12.977 9.523 1 76.81 278 LEU A C 1
ATOM 2259 O O . LEU A 1 278 ? 8.656 13.867 10.375 1 76.81 278 LEU A O 1
ATOM 2263 N N . SER A 1 279 ? 9.078 13.188 8.352 1 76.19 279 SER A N 1
ATOM 2264 C CA . SER A 1 279 ? 9.438 14.531 7.902 1 76.19 279 SER A CA 1
ATOM 2265 C C . SER A 1 279 ? 8.227 15.461 7.93 1 76.19 279 SER A C 1
ATOM 2267 O O . SER A 1 279 ? 7.086 15 7.879 1 76.19 279 SER A O 1
ATOM 2269 N N . CYS A 1 280 ? 8.508 16.766 8.07 1 77.38 280 CYS A N 1
ATOM 2270 C CA . CYS A 1 280 ? 7.426 17.75 8.109 1 77.38 280 CYS A CA 1
ATOM 2271 C C . CYS A 1 280 ? 6.598 17.703 6.832 1 77.38 280 CYS A C 1
ATOM 2273 O O . CYS A 1 280 ? 5.379 17.891 6.867 1 77.38 280 CYS A O 1
ATOM 2275 N N . LYS A 1 281 ? 7.285 17.516 5.727 1 81.75 281 LYS A N 1
ATOM 2276 C CA . LYS A 1 281 ? 6.574 17.438 4.453 1 81.75 281 LYS A CA 1
ATOM 2277 C C . LYS A 1 281 ? 5.648 16.234 4.414 1 81.75 281 LYS A C 1
ATOM 2279 O O . LYS A 1 281 ? 4.496 16.328 3.98 1 81.75 281 LYS A O 1
ATOM 2284 N N . GLU A 1 282 ? 6.121 15.109 4.887 1 83.62 282 GLU A N 1
ATOM 2285 C CA . GLU A 1 282 ? 5.301 13.898 4.941 1 83.62 282 GLU A CA 1
ATOM 2286 C C . GLU A 1 282 ? 4.148 14.055 5.93 1 83.62 282 GLU A C 1
ATOM 2288 O O . GLU A 1 282 ? 3.053 13.547 5.699 1 83.62 282 GLU A O 1
ATOM 2293 N N . HIS A 1 283 ? 4.492 14.711 6.977 1 85.38 283 HIS A N 1
ATOM 2294 C CA . HIS A 1 283 ? 3.451 14.984 7.961 1 85.38 283 HIS A CA 1
ATOM 2295 C C . HIS A 1 283 ? 2.33 15.82 7.359 1 85.38 283 HIS A C 1
ATOM 2297 O O . HIS A 1 283 ? 1.149 15.547 7.586 1 85.38 283 HIS A O 1
ATOM 2303 N N . LEU A 1 284 ? 2.697 16.844 6.656 1 89.75 284 LEU A N 1
ATOM 2304 C CA . LEU A 1 284 ? 1.705 17.672 5.984 1 89.75 284 LEU A CA 1
ATOM 2305 C C . LEU A 1 284 ? 0.846 16.844 5.043 1 89.75 284 LEU A C 1
ATOM 2307 O O . LEU A 1 284 ? -0.378 16.984 5.016 1 89.75 284 LEU A O 1
ATOM 2311 N N . ASN A 1 285 ? 1.495 16 4.285 1 89.56 285 ASN A N 1
ATOM 2312 C CA . ASN A 1 285 ? 0.759 15.141 3.369 1 89.56 285 ASN A CA 1
ATOM 2313 C C . ASN A 1 285 ? -0.257 14.281 4.109 1 89.56 285 ASN A C 1
ATOM 2315 O O . ASN A 1 285 ? -1.377 14.086 3.633 1 89.56 285 ASN A O 1
ATOM 2319 N N . THR A 1 286 ? 0.125 13.766 5.195 1 89.62 286 THR A N 1
ATOM 2320 C CA . THR A 1 286 ? -0.762 12.922 5.988 1 89.62 286 THR A CA 1
ATOM 2321 C C . THR A 1 286 ? -1.946 13.727 6.516 1 89.62 286 THR A C 1
ATOM 2323 O O . THR A 1 286 ? -3.078 13.242 6.527 1 89.62 286 THR A O 1
ATOM 2326 N N . VAL A 1 287 ? -1.623 14.922 6.977 1 92.25 287 VAL A N 1
ATOM 2327 C CA . VAL A 1 287 ? -2.664 15.82 7.473 1 92.25 287 VAL A CA 1
ATOM 2328 C C . VAL A 1 287 ? -3.662 16.125 6.355 1 92.25 287 VAL A C 1
ATOM 2330 O O . VAL A 1 287 ? -4.875 16.047 6.566 1 92.25 287 VAL A O 1
ATOM 2333 N N . LEU A 1 288 ? -3.18 16.484 5.23 1 94.69 288 LEU A N 1
ATOM 2334 C CA . LEU A 1 288 ? -4.039 16.766 4.086 1 94.69 288 LEU A CA 1
ATOM 2335 C C . LEU A 1 288 ? -4.883 15.547 3.725 1 94.69 288 LEU A C 1
ATOM 2337 O O . LEU A 1 288 ? -6.082 15.672 3.463 1 94.69 288 LEU A O 1
ATOM 2341 N N . ASP A 1 289 ? -4.273 14.367 3.74 1 91.75 289 ASP A N 1
ATOM 2342 C CA . ASP A 1 289 ? -4.945 13.125 3.393 1 91.75 289 ASP A CA 1
ATOM 2343 C C . ASP A 1 289 ? -6.105 12.836 4.344 1 91.75 289 ASP A C 1
ATOM 2345 O O . ASP A 1 289 ? -7.188 12.438 3.91 1 91.75 289 ASP A O 1
ATOM 2349 N N . LYS A 1 290 ? -5.895 13.148 5.598 1 92.19 290 LYS A N 1
ATOM 2350 C CA . LYS A 1 290 ? -6.863 12.758 6.613 1 92.19 290 LYS A CA 1
ATOM 2351 C C . LYS A 1 290 ? -7.934 13.828 6.793 1 92.19 290 LYS A C 1
ATOM 2353 O O . LYS A 1 290 ? -9.07 13.531 7.172 1 92.19 290 LYS A O 1
ATOM 2358 N N . LEU A 1 291 ? -7.59 15.086 6.48 1 94.69 291 LEU A N 1
ATOM 2359 C CA . LEU A 1 291 ? -8.523 16.156 6.801 1 94.69 291 LEU A CA 1
ATOM 2360 C C . LEU A 1 291 ? -9.203 16.688 5.543 1 94.69 291 LEU A C 1
ATOM 2362 O O . LEU A 1 291 ? -10.359 17.109 5.594 1 94.69 291 LEU A O 1
ATOM 2366 N N . LEU A 1 292 ? -8.523 16.703 4.43 1 94.75 292 LEU A N 1
ATOM 2367 C CA . LEU A 1 292 ? -9.055 17.375 3.252 1 94.75 292 LEU A CA 1
ATOM 2368 C C . LEU A 1 292 ? -9.352 16.391 2.137 1 94.75 292 LEU A C 1
ATOM 2370 O O . LEU A 1 292 ? -10.367 16.5 1.452 1 94.75 292 LEU A O 1
ATOM 2374 N N . LEU A 1 293 ? -8.461 15.43 1.941 1 94.31 293 LEU A N 1
ATOM 2375 C CA . LEU A 1 293 ? -8.641 14.461 0.864 1 94.31 29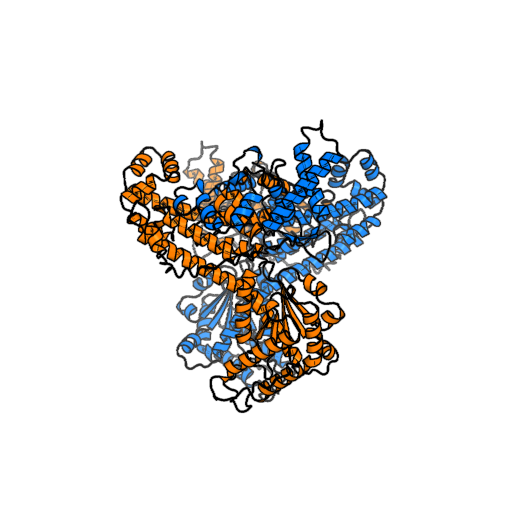3 LEU A CA 1
ATOM 2376 C C . LEU A 1 293 ? -9.492 13.281 1.327 1 94.31 293 LEU A C 1
ATOM 2378 O O . LEU A 1 293 ? -9.102 12.125 1.158 1 94.31 293 LEU A O 1
ATOM 2382 N N . THR A 1 294 ? -10.547 13.516 2.002 1 92.56 294 THR A N 1
ATOM 2383 C CA . THR A 1 294 ? -11.461 12.523 2.553 1 92.56 294 THR A CA 1
ATOM 2384 C C . THR A 1 294 ? -12.898 13.023 2.51 1 92.56 294 THR A C 1
ATOM 2386 O O . THR A 1 294 ? -13.141 14.227 2.42 1 92.56 294 THR A O 1
ATOM 2389 N N . THR A 1 295 ? -13.859 12.117 2.434 1 92 295 THR A N 1
ATOM 2390 C CA . THR A 1 295 ? -15.273 12.492 2.459 1 92 295 THR A CA 1
ATOM 2391 C C . THR A 1 295 ? -15.789 12.555 3.895 1 92 295 THR A C 1
ATOM 2393 O O . THR A 1 295 ? -16.938 12.914 4.129 1 92 295 THR A O 1
ATOM 2396 N N . GLN A 1 296 ? -14.867 12.266 4.832 1 91.44 296 GLN A N 1
ATOM 2397 C CA . GLN A 1 296 ? -15.242 12.336 6.242 1 91.44 296 GLN A CA 1
ATOM 2398 C C . GLN A 1 296 ? -15.617 13.758 6.641 1 91.44 296 GLN A C 1
ATOM 2400 O O . GLN A 1 296 ? -16.5 13.961 7.477 1 91.44 296 GLN A O 1
ATOM 2405 N N . PHE A 1 297 ? -14.914 14.75 6.105 1 94.31 297 PHE A N 1
ATOM 2406 C CA . PHE A 1 297 ? -15.188 16.156 6.344 1 94.31 297 PHE A CA 1
ATOM 2407 C C . PHE A 1 297 ? -15.656 16.844 5.066 1 94.31 297 PHE A C 1
ATOM 2409 O O . PHE A 1 297 ? -14.953 16.828 4.055 1 94.31 297 PHE A O 1
ATOM 2416 N N . PRO A 1 298 ? -16.828 17.438 5.121 1 93.25 298 PRO A N 1
ATOM 2417 C CA . PRO A 1 298 ? -17.391 18.047 3.912 1 93.25 298 PRO A CA 1
ATOM 2418 C C . PRO A 1 298 ? -16.641 19.312 3.508 1 93.25 298 PRO A C 1
ATOM 2420 O O . PRO A 1 298 ? -16.688 19.719 2.342 1 93.25 298 PRO A O 1
ATOM 2423 N N . PHE A 1 299 ? -16.016 20 4.441 1 95.5 299 PHE A N 1
ATOM 2424 C CA . PHE A 1 299 ? -15.305 21.25 4.191 1 95.5 299 PHE A CA 1
ATOM 2425 C C . PHE A 1 299 ? -14.078 21 3.316 1 95.5 299 PHE A C 1
ATOM 2427 O O . PHE A 1 299 ? -13.32 20.062 3.545 1 95.5 299 PHE A O 1
ATOM 2434 N N . LYS A 1 300 ? -13.93 21.75 2.238 1 96.62 300 LYS A N 1
ATOM 2435 C CA . LYS A 1 300 ? -12.797 21.688 1.318 1 96.62 300 LYS A CA 1
ATOM 2436 C C . LYS A 1 300 ? -12.203 23.078 1.082 1 96.62 300 LYS A C 1
ATOM 2438 O O . LYS A 1 300 ? -12.812 24.094 1.437 1 96.62 300 LYS A O 1
ATOM 2443 N N . LEU A 1 301 ? -11.023 23.125 0.56 1 95.25 301 LEU A N 1
ATOM 2444 C CA . LEU A 1 301 ? -10.336 24.375 0.227 1 95.25 301 LEU A CA 1
ATOM 2445 C C . LEU A 1 301 ? -10.18 24.516 -1.282 1 95.25 301 LEU A C 1
ATOM 2447 O O . LEU A 1 301 ? -9.977 23.531 -1.99 1 95.25 301 LEU A O 1
ATOM 2451 N N . SER A 1 302 ? -10.391 25.703 -1.721 1 92.69 302 SER A N 1
ATOM 2452 C CA . SER A 1 302 ? -10.07 25.984 -3.117 1 92.69 302 SER A CA 1
ATOM 2453 C C . SER A 1 302 ? -8.562 25.922 -3.359 1 92.69 302 SER A C 1
ATOM 2455 O O . SER A 1 302 ? -7.777 25.875 -2.41 1 92.69 302 SER A O 1
ATOM 2457 N N . GLU A 1 303 ? -8.172 25.859 -4.633 1 91.88 303 GLU A N 1
ATOM 2458 C CA . GLU A 1 303 ? -6.77 25.766 -5.023 1 91.88 303 GLU A CA 1
ATOM 2459 C C . GLU A 1 303 ? -5.957 26.922 -4.449 1 91.88 303 GLU A C 1
ATOM 2461 O O . GLU A 1 303 ? -4.883 26.719 -3.881 1 91.88 303 GLU A O 1
ATOM 2466 N N . LYS A 1 304 ? -6.492 28.141 -4.543 1 89.75 304 LYS A N 1
ATOM 2467 C CA . LYS A 1 304 ? -5.77 29.344 -4.121 1 89.75 304 LYS A CA 1
ATOM 2468 C C . LYS A 1 304 ? -5.551 29.359 -2.613 1 89.75 304 LYS A C 1
ATOM 2470 O O . LYS A 1 304 ? -4.465 29.703 -2.139 1 89.75 304 LYS A O 1
ATOM 2475 N N . VAL A 1 305 ? -6.547 28.969 -1.899 1 91.88 305 VAL A N 1
ATOM 2476 C CA . VAL A 1 305 ? -6.445 28.953 -0.444 1 91.88 305 VAL A CA 1
ATOM 2477 C C . VAL A 1 305 ? -5.438 27.875 -0.013 1 91.88 305 VAL A C 1
ATOM 2479 O O . VAL A 1 305 ? -4.586 28.141 0.841 1 91.88 305 VAL A O 1
ATOM 2482 N N . LEU A 1 306 ? -5.543 26.734 -0.637 1 94.19 306 LEU A N 1
ATOM 2483 C CA . LEU A 1 306 ? -4.617 25.656 -0.323 1 94.19 306 LEU A CA 1
ATOM 2484 C C . LEU A 1 306 ? -3.182 26.062 -0.634 1 94.19 306 LEU A C 1
ATOM 2486 O O . LEU A 1 306 ? -2.266 25.766 0.134 1 94.19 306 LEU A O 1
ATOM 2490 N N . GLN A 1 307 ? -2.994 26.766 -1.695 1 89.69 307 GLN A N 1
ATOM 2491 C CA . GLN A 1 307 ? -1.665 27.219 -2.086 1 89.69 307 GLN A CA 1
ATOM 2492 C C . GLN A 1 307 ? -1.092 28.188 -1.051 1 89.69 307 GLN A C 1
ATOM 2494 O O . GLN A 1 307 ? 0.096 28.125 -0.728 1 89.69 307 GLN A O 1
ATOM 2499 N N . ILE A 1 308 ? -1.927 29.047 -0.562 1 87.06 308 ILE A N 1
ATOM 2500 C CA . ILE A 1 308 ? -1.49 30.016 0.445 1 87.06 308 ILE A CA 1
ATOM 2501 C C . ILE A 1 308 ? -1.028 29.266 1.698 1 87.06 308 ILE A C 1
ATOM 2503 O O . ILE A 1 308 ? 0.073 29.516 2.199 1 87.06 308 ILE A O 1
ATOM 2507 N N . LEU A 1 309 ? -1.834 28.391 2.172 1 90.69 309 LEU A N 1
ATOM 2508 C CA . LEU A 1 309 ? -1.518 27.641 3.387 1 90.69 309 LEU A CA 1
ATOM 2509 C C . LEU A 1 309 ? -0.263 26.797 3.197 1 90.69 309 LEU A C 1
ATOM 2511 O O . LEU A 1 309 ? 0.605 26.75 4.07 1 90.69 309 LEU A O 1
ATOM 2515 N N . THR A 1 310 ? -0.164 26.109 2.01 1 90.06 310 THR A N 1
ATOM 2516 C CA . THR A 1 310 ? 0.983 25.25 1.734 1 90.06 310 THR A CA 1
ATOM 2517 C C . THR A 1 310 ? 2.254 26.078 1.579 1 90.06 310 THR A C 1
ATOM 2519 O O . THR A 1 310 ? 3.324 25.672 2.041 1 90.06 310 THR A O 1
ATOM 2522 N N . ASN A 1 311 ? 2.047 27.219 0.935 1 80.12 311 ASN A N 1
ATOM 2523 C CA . ASN A 1 311 ? 3.199 28.094 0.742 1 80.12 311 ASN A CA 1
ATOM 2524 C C . ASN A 1 311 ? 3.725 28.625 2.07 1 80.12 311 ASN A C 1
ATOM 2526 O O . ASN A 1 311 ? 4.938 28.703 2.279 1 80.12 311 ASN A O 1
ATOM 2530 N N . ILE A 1 312 ? 2.838 29 2.938 1 78.81 312 ILE A N 1
ATOM 2531 C CA . ILE A 1 312 ? 3.242 29.453 4.262 1 78.81 312 ILE A CA 1
ATOM 2532 C C . ILE A 1 312 ? 3.99 28.344 4.988 1 78.81 312 ILE A C 1
ATOM 2534 O O . ILE A 1 312 ? 5.047 28.578 5.574 1 78.81 312 ILE A O 1
ATOM 2538 N N . PHE A 1 313 ? 3.527 27.203 4.875 1 83.69 313 PHE A N 1
ATOM 2539 C CA . PHE A 1 313 ? 4.152 26.047 5.512 1 83.69 313 PHE A CA 1
ATOM 2540 C C . PHE A 1 313 ? 5.531 25.781 4.914 1 83.69 313 PHE A C 1
ATOM 2542 O O . PHE A 1 313 ? 6.516 25.656 5.645 1 83.69 313 PHE A O 1
ATOM 2549 N N . LEU A 1 314 ? 5.629 25.688 3.656 1 75.12 314 LEU A N 1
ATOM 2550 C CA . LEU A 1 314 ? 6.832 25.219 2.979 1 75.12 314 LEU A CA 1
ATOM 2551 C C . LEU A 1 314 ? 7.922 26.281 3.004 1 75.12 314 LEU A C 1
ATOM 2553 O O . LEU A 1 314 ? 9.109 25.969 3.084 1 75.12 314 LEU A O 1
ATOM 2557 N N . TYR A 1 315 ? 7.441 27.469 2.979 1 64.38 315 TYR A N 1
ATOM 2558 C CA . TYR A 1 315 ? 8.453 28.484 2.727 1 64.38 315 TYR A CA 1
ATOM 2559 C C . TYR A 1 315 ? 8.609 29.406 3.932 1 64.38 315 TYR A C 1
ATOM 2561 O O . TYR A 1 315 ? 9.5 30.266 3.957 1 64.38 315 TYR A O 1
ATOM 2569 N N . HIS A 1 316 ? 7.77 29.172 4.965 1 63.59 316 HIS A N 1
ATOM 2570 C CA . HIS A 1 316 ? 7.855 30.094 6.09 1 63.59 316 HIS A CA 1
ATOM 2571 C C . HIS A 1 316 ? 8.188 29.359 7.383 1 63.59 316 HIS A C 1
ATOM 2573 O O . HIS A 1 316 ? 9.219 29.625 8.008 1 63.59 316 HIS A O 1
ATOM 2579 N N . ASP A 1 317 ? 7.371 28.516 7.824 1 66.06 317 ASP A N 1
ATOM 2580 C CA . ASP A 1 317 ? 7.566 28.094 9.203 1 66.06 317 ASP A CA 1
ATOM 2581 C C . ASP A 1 317 ? 7.629 26.562 9.312 1 66.06 317 ASP A C 1
ATOM 2583 O O . ASP A 1 317 ? 8.023 26.031 10.352 1 66.06 317 ASP A O 1
ATOM 2587 N N . PHE A 1 318 ? 7.328 25.875 8.266 1 72.88 318 PHE A N 1
ATOM 2588 C CA . PHE A 1 318 ? 7.312 24.422 8.297 1 72.88 318 PHE A CA 1
ATOM 2589 C C . PHE A 1 318 ? 6.578 23.906 9.531 1 72.88 318 PHE A C 1
ATOM 2591 O O . PHE A 1 318 ? 6.977 22.906 10.133 1 72.88 318 PHE A O 1
ATOM 2598 N N . SER A 1 319 ? 5.609 24.594 10.039 1 77.25 319 SER A N 1
ATOM 2599 C CA . SER A 1 319 ? 4.875 24.25 11.242 1 77.25 319 SER A CA 1
ATOM 2600 C C . SER A 1 319 ? 3.52 23.641 10.906 1 77.25 319 SER A C 1
ATOM 2602 O O . SER A 1 319 ? 2.643 24.312 10.375 1 77.25 319 SER A O 1
ATOM 2604 N N . ILE A 1 320 ? 3.369 22.422 11.289 1 84.81 320 ILE A N 1
ATOM 2605 C CA . ILE A 1 320 ? 2.104 21.734 11.078 1 84.81 320 ILE A CA 1
ATOM 2606 C C . ILE A 1 320 ? 1.008 22.391 11.914 1 84.81 320 ILE A C 1
ATOM 2608 O O . ILE A 1 320 ? -0.135 22.5 11.469 1 84.81 320 ILE A O 1
ATOM 2612 N N . GLN A 1 321 ? 1.369 22.828 13.102 1 81.62 321 GLN A N 1
ATOM 2613 C CA . GLN A 1 321 ? 0.411 23.484 13.977 1 81.62 321 GLN A CA 1
ATOM 2614 C C . GLN A 1 321 ? -0.122 24.766 13.336 1 81.62 321 GLN A C 1
ATOM 2616 O O . GLN A 1 321 ? -1.317 25.062 13.422 1 81.62 321 GLN A O 1
ATOM 2621 N N . ASN A 1 322 ? 0.79 25.531 12.75 1 83.12 322 ASN A N 1
ATOM 2622 C CA . ASN A 1 322 ? 0.362 26.75 12.078 1 83.12 322 ASN A CA 1
ATOM 2623 C C . ASN A 1 322 ? -0.518 26.438 10.867 1 83.12 322 ASN A C 1
ATOM 2625 O O . ASN A 1 322 ? -1.442 27.188 10.555 1 83.12 322 ASN A O 1
ATOM 2629 N N . PHE A 1 323 ? -0.205 25.453 10.141 1 90.62 323 PHE A N 1
ATOM 2630 C CA . PHE A 1 323 ? -1.044 25.031 9.023 1 90.62 323 PHE A CA 1
ATOM 2631 C C . PHE A 1 323 ? -2.457 24.719 9.492 1 90.62 323 PHE A C 1
ATOM 2633 O O . PHE A 1 323 ? -3.436 25.141 8.875 1 90.62 323 PHE A O 1
ATOM 2640 N N . ILE A 1 324 ? -2.547 23.969 10.625 1 90.5 324 ILE A N 1
ATOM 2641 C CA . ILE A 1 324 ? -3.834 23.578 11.188 1 90.5 324 ILE A CA 1
ATOM 2642 C C . ILE A 1 324 ? -4.598 24.812 11.648 1 90.5 324 ILE A C 1
ATOM 2644 O O . ILE A 1 324 ? -5.816 24.891 11.492 1 90.5 324 ILE A O 1
ATOM 2648 N N . LYS A 1 325 ? -3.895 25.75 12.211 1 88 325 LYS A N 1
ATOM 2649 C CA . LYS A 1 325 ? -4.523 27.016 12.586 1 88 325 LYS A CA 1
ATOM 2650 C C . LYS A 1 325 ? -5.078 27.734 11.359 1 88 325 LYS A C 1
ATOM 2652 O O . LYS A 1 325 ? -6.141 28.359 11.43 1 88 325 LYS A O 1
ATOM 2657 N N . GLY A 1 326 ? -4.281 27.719 10.297 1 90.75 326 GLY A N 1
ATOM 2658 C CA . GLY A 1 326 ? -4.77 28.281 9.047 1 90.75 326 GLY A CA 1
ATOM 2659 C C . GLY A 1 326 ? -6.027 27.609 8.531 1 90.75 326 GLY A C 1
ATOM 2660 O O . GLY A 1 326 ? -6.934 28.266 8.031 1 90.75 326 GLY A O 1
ATOM 2661 N N . LEU A 1 327 ? -6.074 26.297 8.656 1 93.81 327 LEU A N 1
ATOM 2662 C CA . LEU A 1 327 ? -7.262 25.531 8.281 1 93.81 327 LEU A CA 1
ATOM 2663 C C . LEU A 1 327 ? -8.453 25.922 9.148 1 93.81 327 LEU A C 1
ATOM 2665 O O . LEU A 1 327 ? -9.57 26.078 8.641 1 93.81 327 LEU A O 1
ATOM 2669 N N . GLN A 1 328 ? -8.227 26.078 10.43 1 93.12 328 GLN A N 1
ATOM 2670 C CA . GLN A 1 328 ? -9.273 26.5 11.352 1 93.12 328 GLN A CA 1
ATOM 2671 C C . GLN A 1 328 ? -9.82 27.875 10.953 1 93.12 328 GLN A C 1
ATOM 2673 O O . GLN A 1 328 ? -11.039 28.078 10.969 1 93.12 328 GLN A O 1
ATOM 2678 N N . LEU A 1 329 ? -8.93 28.75 10.648 1 91.38 329 LEU A N 1
ATOM 2679 C CA . LEU A 1 329 ? -9.336 30.094 10.242 1 91.38 329 LEU A CA 1
ATOM 2680 C C . LEU A 1 329 ? -10.148 30.047 8.961 1 91.38 329 LEU A C 1
ATOM 2682 O O . LEU A 1 329 ? -11.133 30.781 8.812 1 91.38 329 LEU A O 1
ATOM 2686 N N . SER A 1 330 ? -9.68 29.25 8 1 92.94 330 SER A N 1
ATOM 2687 C CA . SER A 1 330 ? -10.422 29.078 6.754 1 92.94 330 SER A CA 1
ATOM 2688 C C . SER A 1 330 ? -11.836 28.562 7.016 1 92.94 330 SER A C 1
ATOM 2690 O O . SER A 1 330 ? -12.797 29.031 6.398 1 92.94 330 SER A O 1
ATOM 2692 N N . LEU A 1 331 ? -11.906 27.578 7.895 1 93.44 331 LEU A N 1
ATOM 2693 C CA . LEU A 1 331 ? -13.195 27 8.273 1 93.44 331 LEU A CA 1
ATOM 2694 C C . LEU A 1 331 ? -14.094 28.062 8.914 1 93.44 331 LEU A C 1
ATOM 2696 O O . LEU A 1 331 ? -15.266 28.172 8.555 1 93.44 331 LEU A O 1
ATOM 2700 N N . LEU A 1 332 ? -13.539 28.844 9.789 1 91.5 332 LEU A N 1
ATOM 2701 C CA . LEU A 1 332 ? -14.273 29.891 10.477 1 91.5 332 LEU A CA 1
ATOM 2702 C C . LEU A 1 332 ? -14.797 30.938 9.484 1 91.5 332 LEU A C 1
ATOM 2704 O O . LEU A 1 332 ? -15.977 31.297 9.531 1 91.5 332 LEU A O 1
ATOM 2708 N N . GLU A 1 333 ? -13.93 31.344 8.617 1 89.75 333 GLU A N 1
ATOM 2709 C CA . GLU A 1 333 ? -14.312 32.344 7.633 1 89.75 333 GLU A CA 1
ATOM 2710 C C . GLU A 1 333 ? -15.391 31.828 6.695 1 89.75 333 GLU A C 1
ATOM 2712 O O . GLU A 1 333 ? -16.297 32.562 6.293 1 89.75 333 GLU A O 1
ATOM 2717 N N . HIS A 1 334 ? -15.289 30.578 6.293 1 91.69 334 HIS A N 1
ATOM 2718 C CA . HIS A 1 334 ? -16.281 29.969 5.41 1 91.69 334 HIS A CA 1
ATOM 2719 C C . HIS A 1 334 ? -17.672 29.969 6.039 1 91.69 334 HIS A C 1
ATOM 2721 O O . HIS A 1 334 ? -18.641 30.359 5.395 1 91.69 334 HIS A O 1
ATOM 2727 N N . PHE A 1 335 ? -17.797 29.578 7.297 1 91.81 335 PHE A N 1
ATOM 2728 C CA . PHE A 1 335 ? -19.094 29.484 7.973 1 91.81 335 PHE A CA 1
ATOM 2729 C C . PHE A 1 335 ? -19.625 30.859 8.336 1 91.81 335 PHE A C 1
ATOM 2731 O O . PHE A 1 335 ? -20.828 31.047 8.461 1 91.81 335 PHE A O 1
ATOM 2738 N N . CYS A 1 336 ? -18.719 31.812 8.398 1 86.56 336 CYS A N 1
ATOM 2739 C CA . CYS A 1 336 ? -19.141 33.188 8.695 1 86.56 336 CYS A CA 1
ATOM 2740 C C . CYS A 1 336 ? -19.625 33.875 7.438 1 86.56 336 CYS A C 1
ATOM 2742 O O . CYS A 1 336 ? -20.594 34.656 7.484 1 86.56 336 CYS A O 1
ATOM 2744 N N . SER A 1 337 ? -19.016 33.594 6.34 1 84.81 337 SER A N 1
ATOM 2745 C CA . SER A 1 337 ? -19.25 34.375 5.137 1 84.81 337 SER A CA 1
ATOM 2746 C C . SER A 1 337 ? -20.297 33.719 4.242 1 84.81 337 SER A C 1
ATOM 2748 O O . SER A 1 337 ? -20.969 34.406 3.473 1 84.81 337 SER A O 1
ATOM 2750 N N . GLN A 1 338 ? -20.438 32.344 4.285 1 87.75 338 GLN A N 1
ATOM 2751 C CA . GLN A 1 338 ? -21.312 31.625 3.373 1 87.75 338 GLN A CA 1
ATOM 2752 C C . GLN A 1 338 ? -22.562 31.125 4.09 1 87.75 338 GLN A C 1
ATOM 2754 O O . GLN A 1 338 ? -22.516 30.094 4.781 1 87.75 338 GLN A O 1
ATOM 2759 N N . PRO A 1 339 ? -23.703 31.703 3.812 1 87.88 339 PRO A N 1
ATOM 2760 C CA . PRO A 1 339 ? -24.922 31.297 4.492 1 87.88 339 PRO A CA 1
ATOM 2761 C C . PRO A 1 339 ? -25.266 29.828 4.277 1 87.88 339 PRO A C 1
ATOM 2763 O O . PRO A 1 339 ? -25.75 29.156 5.191 1 87.88 339 PRO A O 1
ATOM 2766 N N . LEU A 1 340 ? -24.969 29.328 3.072 1 91.44 340 LEU A N 1
ATOM 2767 C CA . LEU A 1 340 ? -25.344 27.938 2.764 1 91.44 340 LEU A CA 1
ATOM 2768 C C . LEU A 1 340 ? -24.344 26.969 3.369 1 91.44 340 LEU A C 1
ATOM 2770 O O . LEU A 1 340 ? -24.484 25.75 3.193 1 91.44 340 LEU A O 1
ATOM 2774 N N . SER A 1 341 ? -23.375 27.531 4.141 1 92.81 341 SER A N 1
ATOM 2775 C CA . SER A 1 341 ? -22.422 26.672 4.844 1 92.81 341 SER A CA 1
ATOM 2776 C C . SER A 1 341 ? -23.125 25.828 5.898 1 92.81 341 SER A C 1
ATOM 2778 O O . SER A 1 341 ? -22.547 24.844 6.402 1 92.81 341 SER A O 1
ATOM 2780 N N . VAL A 1 342 ? -24.359 26.188 6.223 1 92 342 VAL A N 1
ATOM 2781 C CA . VAL A 1 342 ? -25.172 25.406 7.145 1 92 342 VAL A CA 1
ATOM 2782 C C . VAL A 1 342 ? -25.344 23.984 6.617 1 92 342 VAL A C 1
ATOM 2784 O O . VAL A 1 342 ? -25.531 23.047 7.395 1 92 342 VAL A O 1
ATOM 2787 N N . LEU A 1 343 ? -25.188 23.797 5.297 1 94.31 343 LEU A N 1
ATOM 2788 C CA . LEU A 1 343 ? -25.344 22.484 4.672 1 94.31 343 LEU A CA 1
ATOM 2789 C C . LEU A 1 343 ? -24.016 21.75 4.609 1 94.31 343 LEU A C 1
ATOM 2791 O O . LEU A 1 343 ? -23.953 20.609 4.172 1 94.31 343 LEU A O 1
ATOM 2795 N N . CYS A 1 344 ? -22.906 22.406 5.027 1 94.88 344 CYS A N 1
ATOM 2796 C CA . CYS A 1 344 ? -21.578 21.812 5.043 1 94.88 344 CYS A CA 1
ATOM 2797 C C . CYS A 1 344 ? -21.406 20.891 6.246 1 94.88 344 CYS A C 1
ATOM 2799 O O . CYS A 1 344 ? -20.656 21.188 7.172 1 94.88 344 CYS A O 1
ATOM 2801 N N . CYS A 1 345 ? -22.125 19.875 6.336 1 94.25 345 CYS A N 1
ATOM 2802 C CA . CYS A 1 345 ? -22.109 18.859 7.387 1 94.25 345 CYS A CA 1
ATOM 2803 C C . CYS A 1 345 ? -22.281 17.469 6.805 1 94.25 345 CYS A C 1
ATOM 2805 O O . CYS A 1 345 ? -22.219 17.281 5.586 1 94.25 345 CYS A O 1
ATOM 2807 N N . ASN A 1 346 ? -22.391 16.422 7.672 1 92.69 346 ASN A N 1
ATOM 2808 C CA . ASN A 1 346 ? -22.562 15.062 7.164 1 92.69 346 ASN A CA 1
ATOM 2809 C C . ASN A 1 346 ? -23.828 14.945 6.309 1 92.69 346 ASN A C 1
ATOM 2811 O O . ASN A 1 346 ? -24.812 15.648 6.539 1 92.69 346 ASN A O 1
ATOM 2815 N N . LEU A 1 347 ? -23.844 14.094 5.375 1 91.62 347 LEU A N 1
ATOM 2816 C CA . LEU A 1 347 ? -24.859 14.031 4.324 1 91.62 347 LEU A CA 1
ATOM 2817 C C . LEU A 1 347 ? -26.234 13.781 4.914 1 91.62 347 LEU A C 1
ATOM 2819 O O . LEU A 1 347 ? -27.203 14.477 4.566 1 91.62 347 LEU A O 1
ATOM 2823 N N . PRO A 1 348 ? -26.375 12.859 5.875 1 92.94 348 PRO A N 1
ATOM 2824 C CA . PRO A 1 348 ? -27.719 12.664 6.441 1 92.94 348 PRO A CA 1
ATOM 2825 C C . PRO A 1 348 ? -28.25 13.922 7.133 1 92.94 348 PRO A C 1
ATOM 2827 O O . PRO A 1 348 ? -29.422 14.25 7 1 92.94 348 PRO A O 1
ATOM 2830 N N . GLU A 1 349 ? -27.375 14.609 7.824 1 94.06 349 GLU A N 1
ATOM 2831 C CA . GLU A 1 349 ? -27.781 15.836 8.5 1 94.06 349 GLU A CA 1
ATOM 2832 C C . GLU A 1 349 ? -28.094 16.938 7.5 1 94.06 349 GLU A C 1
ATOM 2834 O O . GLU A 1 349 ? -29.047 17.703 7.691 1 94.06 349 GLU A O 1
ATOM 2839 N N . ALA A 1 350 ? -27.328 17.109 6.461 1 94.62 350 ALA A N 1
ATOM 2840 C CA . ALA A 1 350 ? -27.578 18.109 5.422 1 94.62 350 ALA A CA 1
ATOM 2841 C C . ALA A 1 350 ? -28.938 17.875 4.758 1 94.62 350 ALA A C 1
ATOM 2843 O O . ALA A 1 350 ? -29.688 18.828 4.52 1 94.62 350 ALA A O 1
ATOM 2844 N N . LYS A 1 351 ? -29.219 16.609 4.48 1 93.31 351 LYS A N 1
ATOM 2845 C CA . LYS A 1 351 ? -30.5 16.281 3.865 1 93.31 351 LYS A CA 1
ATOM 2846 C C . LYS A 1 351 ? -31.672 16.625 4.785 1 93.31 351 LYS A C 1
ATOM 2848 O O . LYS A 1 351 ? -32.688 17.125 4.328 1 93.31 351 LYS A O 1
ATOM 2853 N N . ARG A 1 352 ? -31.5 16.359 6.027 1 94.81 352 ARG A N 1
ATOM 2854 C CA . ARG A 1 352 ? -32.5 16.719 7.012 1 94.81 352 ARG A CA 1
ATOM 2855 C C . ARG A 1 352 ? -32.719 18.234 7.051 1 94.81 352 ARG A C 1
ATOM 2857 O O . ARG A 1 352 ? -33.844 18.719 7.074 1 94.81 352 ARG A O 1
ATOM 2864 N N . ARG A 1 353 ? -31.656 19.062 7.027 1 94.62 353 ARG A N 1
ATOM 2865 C CA . ARG A 1 353 ? -31.719 20.516 7.129 1 94.62 353 ARG A CA 1
ATOM 2866 C C . ARG A 1 353 ? -32.375 21.125 5.898 1 94.62 353 ARG A C 1
ATOM 2868 O O . ARG A 1 353 ? -33.062 22.156 5.992 1 94.62 353 ARG A O 1
ATOM 2875 N N . ILE A 1 354 ? -32.188 20.469 4.785 1 95 354 ILE A N 1
ATOM 2876 C CA . ILE A 1 354 ? -32.781 20.969 3.537 1 95 354 ILE A CA 1
ATOM 2877 C C . ILE A 1 354 ? -34.281 21 3.646 1 95 354 ILE A C 1
ATOM 2879 O O . ILE A 1 354 ? -34.938 21.922 3.133 1 95 354 ILE A O 1
ATOM 2883 N N . ASN A 1 355 ? -34.812 20.031 4.336 1 92.56 355 ASN A N 1
ATOM 2884 C CA . ASN A 1 355 ? -36.281 19.953 4.48 1 92.56 355 ASN A CA 1
ATOM 2885 C C . ASN A 1 355 ? -36.812 21.125 5.293 1 92.56 355 ASN A C 1
ATOM 2887 O O . ASN A 1 355 ? -38 21.469 5.168 1 92.56 355 ASN A O 1
ATOM 2891 N N . PHE A 1 356 ? -35.969 21.781 6.039 1 90.62 356 PHE A N 1
ATOM 2892 C CA . PHE A 1 356 ? -36.438 22.844 6.93 1 90.62 356 PHE A CA 1
ATOM 2893 C C . PHE A 1 356 ? -35.938 24.203 6.461 1 90.62 356 PHE A C 1
ATOM 2895 O O . PHE A 1 356 ? -36.062 25.188 7.188 1 90.62 356 PHE A O 1
ATOM 2902 N N . LEU A 1 357 ? -35.438 24.25 5.254 1 91.81 357 LEU A N 1
ATOM 2903 C CA . LEU A 1 357 ? -34.938 25.531 4.742 1 91.81 357 LEU A CA 1
ATOM 2904 C C . LEU A 1 357 ? -36.062 26.547 4.594 1 91.81 357 LEU A C 1
ATOM 2906 O O . LEU A 1 357 ? -37.156 26.203 4.168 1 91.81 357 LEU A O 1
ATOM 2910 N N . SER A 1 358 ? -35.812 27.688 5.016 1 88.88 358 SER A N 1
ATOM 2911 C CA . SER A 1 358 ? -36.75 28.781 4.844 1 88.88 358 SER A CA 1
ATOM 2912 C C . SER A 1 358 ? -36.781 29.266 3.395 1 88.88 358 SER A C 1
ATOM 2914 O O . SER A 1 358 ? -35.969 28.859 2.58 1 88.88 358 SER A O 1
ATOM 2916 N N . ASP A 1 359 ? -37.719 30.109 3.139 1 88.62 359 ASP A N 1
ATOM 2917 C CA . ASP A 1 359 ? -37.875 30.656 1.791 1 88.62 359 ASP A CA 1
ATOM 2918 C C . ASP A 1 359 ? -36.625 31.453 1.39 1 88.62 359 ASP A C 1
ATOM 2920 O O . ASP A 1 359 ? -36.188 31.375 0.243 1 88.62 359 ASP A O 1
ATOM 2924 N N . ASN A 1 360 ? -36.125 32.156 2.344 1 87.56 360 ASN A N 1
ATOM 2925 C CA . ASN A 1 360 ? -34.938 32.938 2.068 1 87.56 360 ASN A CA 1
ATOM 2926 C C . ASN A 1 360 ? -33.719 32.062 1.772 1 87.56 360 ASN A C 1
ATOM 2928 O O . ASN A 1 360 ? -32.906 32.375 0.911 1 87.56 360 ASN A O 1
ATOM 2932 N N . GLN A 1 361 ? -33.656 31 2.451 1 89.56 361 GLN A N 1
ATOM 2933 C CA . GLN A 1 361 ? -32.562 30.062 2.254 1 89.56 361 GLN A CA 1
ATOM 2934 C C . GLN A 1 361 ? -32.656 29.359 0.907 1 89.56 361 GLN A C 1
ATOM 2936 O O . GLN A 1 361 ? -31.656 29.078 0.258 1 89.56 361 GLN A O 1
ATOM 2941 N N . CYS A 1 362 ? -33.875 29.094 0.545 1 93.69 362 CYS A N 1
ATOM 2942 C CA . CYS A 1 362 ? -34.094 28.516 -0.774 1 93.69 362 CYS A CA 1
ATOM 2943 C C . CYS A 1 362 ? -33.656 29.484 -1.873 1 93.69 362 CYS A C 1
ATOM 2945 O O . CYS A 1 362 ? -33.094 29.062 -2.889 1 93.69 362 CYS A O 1
ATOM 2947 N N . GLU A 1 363 ? -33.938 30.703 -1.564 1 92.88 363 GLU A N 1
ATOM 2948 C CA . GLU A 1 363 ? -33.5 31.703 -2.529 1 92.88 363 GLU A CA 1
ATOM 2949 C C . GLU A 1 363 ? -31.984 31.766 -2.607 1 92.88 363 GLU A C 1
ATOM 2951 O O . GLU A 1 363 ? -31.422 32.031 -3.672 1 92.88 363 GLU A O 1
ATOM 2956 N N . ASN A 1 364 ? -31.281 31.609 -1.477 1 91.75 364 ASN A N 1
ATOM 2957 C CA . ASN A 1 364 ? -29.828 31.562 -1.459 1 91.75 364 ASN A CA 1
ATOM 2958 C C . ASN A 1 364 ? -29.281 30.469 -2.361 1 91.75 364 ASN A C 1
ATOM 2960 O O . ASN A 1 364 ? -28.25 30.641 -3.014 1 91.75 364 ASN A O 1
ATOM 2964 N N . ILE A 1 365 ? -29.984 29.297 -2.426 1 94.56 365 ILE A N 1
ATOM 2965 C CA . ILE A 1 365 ? -29.578 28.188 -3.279 1 94.56 365 ILE A CA 1
ATOM 2966 C C . ILE A 1 365 ? -29.734 28.578 -4.746 1 94.56 365 ILE A C 1
ATOM 2968 O O . ILE A 1 365 ? -28.844 28.344 -5.555 1 94.56 365 ILE A O 1
ATOM 2972 N N . ARG A 1 366 ? -30.875 29.25 -4.992 1 95.19 366 ARG A N 1
ATOM 2973 C CA . ARG A 1 366 ? -31.172 29.641 -6.367 1 95.19 366 ARG A CA 1
ATOM 2974 C C . ARG A 1 366 ? -30.156 30.672 -6.863 1 95.19 366 ARG A C 1
ATOM 2976 O O . ARG A 1 366 ? -29.891 30.766 -8.062 1 95.19 366 ARG A O 1
ATOM 2983 N N . ARG A 1 367 ? -29.562 31.391 -5.953 1 92.88 367 ARG A N 1
ATOM 2984 C CA . ARG A 1 367 ? -28.641 32.469 -6.309 1 92.88 367 ARG A CA 1
ATOM 2985 C C . ARG A 1 367 ? -27.219 31.953 -6.5 1 92.88 367 ARG A C 1
ATOM 2987 O O . ARG A 1 367 ? -26.359 32.656 -7.012 1 92.88 367 ARG A O 1
ATOM 2994 N N . LEU A 1 368 ? -26.953 30.703 -6.129 1 92.5 368 LEU A N 1
ATOM 2995 C CA . LEU A 1 368 ? -25.609 30.125 -6.273 1 92.5 368 LEU A CA 1
ATOM 2996 C C . LEU A 1 368 ? -25.25 29.984 -7.746 1 92.5 368 LEU A C 1
ATOM 2998 O O . LEU A 1 368 ? -26.031 29.438 -8.531 1 92.5 368 LEU A O 1
ATOM 3002 N N . PRO A 1 369 ? -24.062 30.484 -8.141 1 92.38 369 PRO A N 1
ATOM 3003 C CA . PRO A 1 369 ? -23.625 30.359 -9.539 1 92.38 369 PRO A CA 1
ATOM 3004 C C . PRO A 1 369 ? -23.625 28.922 -10.031 1 92.38 369 PRO A C 1
ATOM 3006 O O . PRO A 1 369 ? -24.031 28.656 -11.164 1 92.38 369 PRO A O 1
ATOM 3009 N N . SER A 1 370 ? -23.156 27.938 -9.18 1 94 370 SER A N 1
ATOM 3010 C CA . SER A 1 370 ? -23.078 26.531 -9.594 1 94 370 SER A CA 1
ATOM 3011 C C . SER A 1 370 ? -24.484 25.969 -9.844 1 94 370 SER A C 1
ATOM 3013 O O . SER A 1 370 ? -24.672 25.172 -10.766 1 94 370 SER A O 1
ATOM 3015 N N . PHE A 1 371 ? -25.469 26.422 -9.062 1 95.38 371 PHE A N 1
ATOM 3016 C CA . PHE A 1 371 ? -26.844 25.938 -9.234 1 95.38 371 PHE A CA 1
ATOM 3017 C C . PHE A 1 371 ? -27.469 26.531 -10.492 1 95.38 371 PHE A C 1
ATOM 3019 O O . PHE A 1 371 ? -28.172 25.828 -11.219 1 95.38 371 PHE A O 1
ATOM 3026 N N . ARG A 1 372 ? -27.203 27.797 -10.703 1 94.62 372 ARG A N 1
ATOM 3027 C CA . ARG A 1 372 ? -27.734 28.453 -11.898 1 94.62 372 ARG A CA 1
ATOM 3028 C C . ARG A 1 372 ? -27.219 27.766 -13.156 1 94.62 372 ARG A C 1
ATOM 3030 O O . ARG A 1 372 ? -27.984 27.547 -14.102 1 94.62 372 ARG A O 1
ATOM 3037 N N . ARG A 1 373 ? -25.922 27.453 -13.172 1 93.19 373 ARG A N 1
ATOM 3038 C CA . ARG A 1 373 ? -25.344 26.75 -14.305 1 93.19 373 ARG A CA 1
ATOM 3039 C C . ARG A 1 373 ? -26.016 25.375 -14.492 1 93.19 373 ARG A C 1
ATOM 3041 O O . ARG A 1 373 ? -26.234 24.938 -15.617 1 93.19 373 ARG A O 1
ATOM 3048 N N . TYR A 1 374 ? -26.328 24.703 -13.367 1 93.75 374 TYR A N 1
ATOM 3049 C CA . TYR A 1 374 ? -27 23.406 -13.391 1 93.75 374 TYR A CA 1
ATOM 3050 C C . TYR A 1 374 ? -28.391 23.516 -13.977 1 93.75 374 TYR A C 1
ATOM 3052 O O . TYR A 1 374 ? -28.781 22.703 -14.82 1 93.75 374 TYR A O 1
ATOM 3060 N N . VAL A 1 375 ? -29.141 24.562 -13.562 1 94.81 375 VAL A N 1
ATOM 3061 C CA . VAL A 1 375 ? -30.516 24.766 -14 1 94.81 375 VAL A CA 1
ATOM 3062 C C . VAL A 1 375 ? -30.547 25.047 -15.5 1 94.81 375 VAL A C 1
ATOM 3064 O O . VAL A 1 375 ? -31.422 24.562 -16.219 1 94.81 375 VAL A O 1
ATOM 3067 N N . GLU A 1 376 ? -29.547 25.781 -15.945 1 94.31 376 GLU A N 1
ATOM 3068 C CA . GLU A 1 376 ? -29.469 26.141 -17.359 1 94.31 376 GLU A CA 1
ATOM 3069 C C . GLU A 1 376 ? -29.328 24.906 -18.234 1 94.31 376 GLU A C 1
ATOM 3071 O O . GLU A 1 376 ? -29.75 24.922 -19.391 1 94.31 376 GLU A O 1
ATOM 3076 N N . LYS A 1 377 ? -28.781 23.875 -17.703 1 92.5 377 LYS A N 1
ATOM 3077 C CA . LYS A 1 377 ? -28.531 22.656 -18.484 1 92.5 377 LYS A CA 1
ATOM 3078 C C . LYS A 1 377 ? -29.719 21.719 -18.422 1 92.5 377 LYS A C 1
ATOM 3080 O O . LYS A 1 377 ? -29.766 20.719 -19.141 1 92.5 377 LYS A O 1
ATOM 3085 N N . GLN A 1 378 ? -30.75 22.047 -17.578 1 92.75 378 GLN A N 1
ATOM 3086 C CA . GLN A 1 378 ? -31.922 21.188 -17.422 1 92.75 378 GLN A CA 1
ATOM 3087 C C . GLN A 1 378 ? -32.969 21.5 -18.484 1 92.75 378 GLN A C 1
ATOM 3089 O O . GLN A 1 378 ? -32.938 22.547 -19.125 1 92.75 378 GLN A O 1
ATOM 3094 N N . ALA A 1 379 ? -33.906 20.562 -18.672 1 92.81 379 ALA A N 1
ATOM 3095 C CA . ALA A 1 379 ? -35.062 20.766 -19.578 1 92.81 379 ALA A CA 1
ATOM 3096 C C . ALA A 1 379 ? -35.906 21.938 -19.109 1 92.81 379 ALA A C 1
ATOM 3098 O O . ALA A 1 379 ? -35.938 22.266 -17.922 1 92.81 379 ALA A O 1
ATOM 3099 N N . SER A 1 380 ? -36.656 22.594 -20.031 1 92.38 380 SER A N 1
ATOM 3100 C CA . SER A 1 380 ? -37.406 23.828 -19.781 1 92.38 380 SER A CA 1
ATOM 3101 C C . SER A 1 380 ? -38.406 23.625 -18.656 1 92.38 380 SER A C 1
ATOM 3103 O O . SER A 1 380 ? -38.562 24.5 -17.797 1 92.38 380 SER A O 1
ATOM 3105 N N . GLU A 1 381 ? -39.094 22.531 -18.703 1 93.12 381 GLU A N 1
ATOM 3106 C CA . GLU A 1 381 ? -40.094 22.266 -17.672 1 93.12 381 GLU A CA 1
ATOM 3107 C C . GLU A 1 381 ? -39.469 22.172 -16.281 1 93.12 381 GLU A C 1
ATOM 3109 O O . GLU A 1 381 ? -40 22.672 -15.305 1 93.12 381 GLU A O 1
ATOM 3114 N N . LYS A 1 382 ? -38.344 21.594 -16.25 1 93.5 382 LYS A N 1
ATOM 3115 C CA . LYS A 1 382 ? -37.625 21.422 -14.977 1 93.5 382 LYS A CA 1
ATOM 3116 C C . LYS A 1 382 ? -37 22.734 -14.5 1 93.5 382 LYS A C 1
ATOM 3118 O O . LYS A 1 382 ? -36.938 22.984 -13.297 1 93.5 382 LYS A O 1
ATOM 3123 N N . GLN A 1 383 ? -36.562 23.562 -15.391 1 95.25 383 GLN A N 1
ATOM 3124 C CA . GLN A 1 383 ? -36.031 24.875 -15.039 1 95.25 383 GLN A CA 1
ATOM 3125 C C . GLN A 1 383 ? -37.062 25.703 -14.266 1 95.25 383 GLN A C 1
ATOM 3127 O O . GLN A 1 383 ? -36.75 26.266 -13.219 1 95.25 383 GLN A O 1
ATOM 3132 N N . VAL A 1 384 ? -38.312 25.688 -14.836 1 94.69 384 VAL A N 1
ATOM 3133 C CA . VAL A 1 384 ? -39.375 26.469 -14.219 1 94.69 384 VAL A CA 1
ATOM 3134 C C . VAL A 1 384 ? -39.688 25.906 -12.836 1 94.69 384 VAL A C 1
ATOM 3136 O O . VAL A 1 384 ? -39.875 26.656 -11.883 1 94.69 384 VAL A O 1
ATOM 3139 N N . ALA A 1 385 ? -39.688 24.656 -12.734 1 94.62 385 ALA A N 1
ATOM 3140 C CA . ALA A 1 385 ? -40 24.016 -11.461 1 94.62 385 ALA A CA 1
ATOM 3141 C C . ALA A 1 385 ? -38.969 24.328 -10.406 1 94.62 385 ALA A C 1
ATOM 3143 O O . ALA A 1 385 ? -39.281 24.609 -9.25 1 94.62 385 ALA A O 1
ATOM 3144 N N . LEU A 1 386 ? -37.688 24.297 -10.766 1 95.44 386 LEU A N 1
ATOM 3145 C CA . LEU A 1 386 ? -36.594 24.516 -9.844 1 95.44 386 LEU A CA 1
ATOM 3146 C C . LEU A 1 386 ? -36.531 25.969 -9.383 1 95.44 386 LEU A C 1
ATOM 3148 O O . LEU A 1 386 ? -36.094 26.266 -8.273 1 95.44 386 LEU A O 1
ATOM 3152 N N . LEU A 1 387 ? -37.062 26.891 -10.188 1 94.44 387 LEU A N 1
ATOM 3153 C CA . LEU A 1 387 ? -36.969 28.312 -9.891 1 94.44 387 LEU A CA 1
ATOM 3154 C C . LEU A 1 387 ? -38.219 28.797 -9.164 1 94.44 387 LEU A C 1
ATOM 3156 O O . LEU A 1 387 ? -38.219 29.859 -8.539 1 94.44 387 LEU A O 1
ATOM 3160 N N . THR A 1 388 ? -39.312 27.969 -9.18 1 93.19 388 THR A N 1
ATOM 3161 C CA . THR A 1 388 ? -40.562 28.5 -8.656 1 93.19 388 THR A CA 1
ATOM 3162 C C . THR A 1 388 ? -41.094 27.609 -7.543 1 93.19 388 THR A C 1
ATOM 3164 O O . THR A 1 388 ? -41.844 28.062 -6.676 1 93.19 388 THR A O 1
ATOM 3167 N N . ASN A 1 389 ? -40.812 26.359 -7.625 1 93.75 389 ASN A N 1
ATOM 3168 C CA . ASN A 1 389 ? -41.375 25.406 -6.684 1 93.75 389 ASN A CA 1
ATOM 3169 C C . ASN A 1 389 ? -40.375 25.016 -5.602 1 93.75 389 ASN A C 1
ATOM 3171 O O . ASN A 1 389 ? -39.344 24.391 -5.891 1 93.75 389 ASN A O 1
ATOM 3175 N N . GLU A 1 390 ? -40.688 25.219 -4.359 1 93.56 390 GLU A N 1
ATOM 3176 C CA . GLU A 1 390 ? -39.812 24.953 -3.238 1 93.56 390 GLU A CA 1
ATOM 3177 C C . GLU A 1 390 ? -39.625 23.453 -2.998 1 93.56 390 GLU A C 1
ATOM 3179 O O . GLU A 1 390 ? -38.562 22.984 -2.641 1 93.56 390 GLU A O 1
ATOM 3184 N N . ARG A 1 391 ? -40.688 22.766 -3.111 1 94.38 391 ARG A N 1
ATOM 3185 C CA . ARG A 1 391 ? -40.625 21.328 -2.891 1 94.38 391 ARG A CA 1
ATOM 3186 C C . ARG A 1 391 ? -39.688 20.656 -3.887 1 94.38 391 ARG A C 1
ATOM 3188 O O . ARG A 1 391 ? -38.875 19.828 -3.506 1 94.38 391 ARG A O 1
ATOM 3195 N N . VAL A 1 392 ? -39.844 21.047 -5.133 1 95.62 392 VAL A N 1
ATOM 3196 C CA . VAL A 1 392 ? -39 20.484 -6.184 1 95.62 392 VAL A CA 1
ATOM 3197 C C . VAL A 1 392 ? -37.562 20.891 -5.969 1 95.62 392 VAL A C 1
ATOM 3199 O O . VAL A 1 392 ? -36.656 20.094 -6.168 1 95.62 392 VAL A O 1
ATOM 3202 N N . LEU A 1 393 ? -37.375 22.156 -5.547 1 96.81 393 LEU A N 1
ATOM 3203 C CA . LEU A 1 393 ? -36.031 22.672 -5.289 1 96.81 393 LEU A CA 1
ATOM 3204 C C . LEU A 1 393 ? -35.375 21.875 -4.176 1 96.81 393 LEU A C 1
ATOM 3206 O O . LEU A 1 393 ? -34.188 21.484 -4.301 1 96.81 393 LEU A O 1
ATOM 3210 N N . LYS A 1 394 ? -36.094 21.609 -3.078 1 96.81 394 LYS A N 1
ATOM 3211 C CA . LYS A 1 394 ? -35.531 20.891 -1.93 1 96.81 394 LYS A CA 1
ATOM 3212 C C . LYS A 1 394 ? -35.156 19.469 -2.303 1 96.81 394 LYS A C 1
ATOM 3214 O O . LYS A 1 394 ? -34.094 18.969 -1.933 1 96.81 394 LYS A O 1
ATOM 3219 N N . GLU A 1 395 ? -36 18.797 -3.049 1 96.12 395 GLU A N 1
ATOM 3220 C CA . GLU A 1 395 ? -35.719 17.438 -3.496 1 96.12 395 GLU A CA 1
ATOM 3221 C C . GLU A 1 395 ? -34.469 17.391 -4.395 1 96.12 395 GLU A C 1
ATOM 3223 O O . GLU A 1 395 ? -33.625 16.5 -4.254 1 96.12 395 GLU A O 1
ATOM 3228 N N . GLU A 1 396 ? -34.438 18.328 -5.297 1 96 396 GLU A N 1
ATOM 3229 C CA . GLU A 1 396 ? -33.312 18.391 -6.203 1 96 396 GLU A CA 1
ATOM 3230 C C . GLU A 1 396 ? -32 18.703 -5.445 1 96 396 GLU A C 1
ATOM 3232 O O . GLU A 1 396 ? -30.953 18.156 -5.758 1 96 396 GLU A O 1
ATOM 3237 N N . THR A 1 397 ? -32.125 19.625 -4.48 1 96.81 397 THR A N 1
ATOM 3238 C CA . THR A 1 397 ? -30.953 20 -3.684 1 96.81 397 THR A CA 1
ATOM 3239 C C . THR A 1 397 ? -30.406 18.797 -2.924 1 96.81 397 THR A C 1
ATOM 3241 O O . THR A 1 397 ? -29.188 18.625 -2.824 1 96.81 397 THR A O 1
ATOM 3244 N N . GLN A 1 398 ? -31.281 17.938 -2.402 1 96.56 398 GLN A N 1
ATOM 3245 C CA . GLN A 1 398 ? -30.859 16.719 -1.719 1 96.56 398 GLN A CA 1
ATOM 3246 C C . GLN A 1 398 ? -30.094 15.789 -2.664 1 96.56 398 GLN A C 1
ATOM 3248 O O . GLN A 1 398 ? -29.047 15.25 -2.307 1 96.56 398 GLN A O 1
ATOM 3253 N N . SER A 1 399 ? -30.641 15.68 -3.836 1 95.44 399 SER A N 1
ATOM 3254 C CA . SER A 1 399 ? -30 14.836 -4.84 1 95.44 399 SER A CA 1
ATOM 3255 C C . SER A 1 399 ? -28.641 15.391 -5.246 1 95.44 399 SER A C 1
ATOM 3257 O O . SER A 1 399 ? -27.688 14.633 -5.453 1 95.44 399 SER A O 1
ATOM 3259 N N . LEU A 1 400 ? -28.609 16.703 -5.398 1 95 400 LEU A N 1
ATOM 3260 C CA . LEU A 1 400 ? -27.359 17.344 -5.805 1 95 400 LEU A CA 1
ATOM 3261 C C . LEU A 1 400 ? -26.297 17.188 -4.73 1 95 400 LEU A C 1
ATOM 3263 O O . LEU A 1 400 ? -25.125 16.969 -5.043 1 95 400 LEU A O 1
ATOM 3267 N N . LEU A 1 401 ? -26.688 17.25 -3.457 1 95.25 401 LEU A N 1
ATOM 3268 C CA . LEU A 1 401 ? -25.734 17.078 -2.363 1 95.25 401 LEU A CA 1
ATOM 3269 C C . LEU A 1 401 ? -25.234 15.641 -2.305 1 95.25 401 LEU A C 1
ATOM 3271 O O . LEU A 1 401 ? -24.062 15.398 -2.02 1 95.25 401 LEU A O 1
ATOM 3275 N N . GLU A 1 402 ? -26.109 14.703 -2.582 1 94.81 402 GLU A N 1
ATOM 3276 C CA . GLU A 1 402 ? -25.719 13.297 -2.666 1 94.81 402 GLU A CA 1
ATOM 3277 C C . GLU A 1 402 ? -24.703 13.07 -3.789 1 94.81 402 GLU A C 1
ATOM 3279 O O . GLU A 1 402 ? -23.719 12.352 -3.615 1 94.81 402 GLU A O 1
ATOM 3284 N N . ASN A 1 403 ? -25.047 13.656 -4.914 1 92.19 403 ASN A N 1
ATOM 3285 C CA . ASN A 1 403 ? -24.141 13.539 -6.051 1 92.19 403 ASN A CA 1
ATOM 3286 C C . ASN A 1 403 ? -22.781 14.164 -5.754 1 92.19 403 ASN A C 1
ATOM 3288 O O . ASN A 1 403 ? -21.75 13.656 -6.203 1 92.19 403 ASN A O 1
ATOM 3292 N N . LEU A 1 404 ? -22.812 15.289 -5.066 1 93.38 404 LEU A N 1
ATOM 3293 C CA . LEU A 1 404 ? -21.578 15.945 -4.688 1 93.38 404 LEU A CA 1
ATOM 3294 C C . LEU A 1 404 ? -20.734 15.047 -3.785 1 93.38 404 LEU A C 1
ATOM 3296 O O . LEU A 1 404 ? -19.516 14.984 -3.926 1 93.38 404 LEU A O 1
ATOM 3300 N N . HIS A 1 405 ? -21.391 14.352 -2.908 1 93.12 405 HIS A N 1
ATOM 3301 C CA . HIS A 1 405 ? -20.719 13.406 -2.025 1 93.12 405 HIS A CA 1
ATOM 3302 C C . HIS A 1 405 ? -20.078 12.273 -2.816 1 93.12 405 HIS A C 1
ATOM 3304 O O . HIS A 1 405 ? -18.922 11.93 -2.592 1 93.12 405 HIS A O 1
ATOM 3310 N N . VAL A 1 406 ? -20.797 11.68 -3.75 1 91.25 406 VAL A N 1
ATOM 3311 C CA . VAL A 1 406 ? -20.297 10.594 -4.594 1 91.25 406 VAL A CA 1
ATOM 3312 C C . VAL A 1 406 ? -19.141 11.094 -5.449 1 91.25 406 VAL A C 1
ATOM 3314 O O . VAL A 1 406 ? -18.141 10.383 -5.633 1 91.25 406 VAL A O 1
ATOM 3317 N N . TYR A 1 407 ? -19.328 12.297 -5.918 1 91.5 407 TYR A N 1
ATOM 3318 C CA . TYR A 1 407 ? -18.25 12.938 -6.676 1 91.5 407 TYR A CA 1
ATOM 3319 C C . TYR A 1 407 ? -16.969 12.977 -5.867 1 91.5 407 TYR A C 1
ATOM 3321 O O . TYR A 1 407 ? -15.898 12.602 -6.367 1 91.5 407 TYR A O 1
ATOM 3329 N N . HIS A 1 408 ? -17.062 13.406 -4.641 1 93.56 408 HIS A N 1
ATOM 3330 C CA . HIS A 1 408 ? -15.883 13.516 -3.797 1 93.56 408 HIS A CA 1
ATOM 3331 C C . HIS A 1 408 ? -15.281 12.141 -3.516 1 93.56 408 HIS A C 1
ATOM 3333 O O . HIS A 1 408 ? -14.055 11.992 -3.514 1 93.56 408 HIS A O 1
ATOM 3339 N N . MET A 1 409 ? -16.109 11.18 -3.305 1 91 409 MET A N 1
ATOM 3340 C CA . MET A 1 409 ? -15.625 9.82 -3.068 1 91 409 MET A CA 1
ATOM 3341 C C . MET A 1 409 ? -14.781 9.328 -4.238 1 91 409 MET A C 1
ATOM 3343 O O . MET A 1 409 ? -13.68 8.812 -4.043 1 91 409 MET A O 1
ATOM 3347 N N . ASN A 1 410 ? -15.297 9.547 -5.402 1 86.81 410 ASN A N 1
ATOM 3348 C CA . ASN A 1 410 ? -14.586 9.117 -6.605 1 86.81 410 ASN A CA 1
ATOM 3349 C C . ASN A 1 410 ? -13.359 9.977 -6.871 1 86.81 410 ASN A C 1
ATOM 3351 O O . ASN A 1 410 ? -12.305 9.461 -7.254 1 86.81 410 ASN A O 1
ATOM 3355 N N . TYR A 1 411 ? -13.586 11.242 -6.648 1 91.31 411 TYR A N 1
ATOM 3356 C CA . TYR A 1 411 ? -12.523 12.203 -6.91 1 91.31 411 TYR A CA 1
ATOM 3357 C C . TYR A 1 411 ? -11.266 11.867 -6.117 1 91.31 411 TYR A C 1
ATOM 3359 O O . TYR A 1 411 ? -10.18 11.766 -6.68 1 91.31 411 TYR A O 1
ATOM 3367 N N . PHE A 1 412 ? -11.375 11.648 -4.844 1 93.06 412 PHE A N 1
ATOM 3368 C CA . PHE A 1 412 ? -10.219 11.422 -3.98 1 93.06 412 PHE A CA 1
ATOM 3369 C C . PHE A 1 412 ? -9.633 10.031 -4.215 1 93.06 412 PHE A C 1
ATOM 3371 O O . PHE A 1 412 ? -8.414 9.852 -4.148 1 93.06 412 PHE A O 1
ATOM 3378 N N . LEU A 1 413 ? -10.5 9.117 -4.484 1 88.19 413 LEU A N 1
ATOM 3379 C CA . LEU A 1 413 ? -10.023 7.766 -4.785 1 88.19 413 LEU A CA 1
ATOM 3380 C C . LEU A 1 413 ? -9.141 7.766 -6.027 1 88.19 413 LEU A C 1
ATOM 3382 O O . LEU A 1 413 ? -8.016 7.262 -5.996 1 88.19 413 LEU A O 1
ATOM 3386 N N . VAL A 1 414 ? -9.633 8.367 -7.094 1 87.56 414 VAL A N 1
ATOM 3387 C CA . VAL A 1 414 ? -8.93 8.398 -8.367 1 87.56 414 VAL A CA 1
ATOM 3388 C C . VAL A 1 414 ? -7.68 9.266 -8.25 1 87.56 414 VAL A C 1
ATOM 3390 O O . VAL A 1 414 ? -6.633 8.953 -8.82 1 87.56 414 VAL A O 1
ATOM 3393 N N . LEU A 1 415 ? -7.801 10.328 -7.492 1 91.44 415 LEU A N 1
ATOM 3394 C CA . LEU A 1 415 ? -6.656 11.203 -7.258 1 91.44 415 LEU A CA 1
ATOM 3395 C C . LEU A 1 415 ? -5.512 10.445 -6.602 1 91.44 415 LEU A C 1
ATOM 3397 O O . LEU A 1 415 ? -4.359 10.562 -7.023 1 91.44 415 LEU A O 1
ATOM 3401 N N . ARG A 1 416 ? -5.797 9.664 -5.625 1 90.38 416 ARG A N 1
ATOM 3402 C CA . ARG A 1 416 ? -4.793 8.898 -4.898 1 90.38 416 ARG A CA 1
ATOM 3403 C C . ARG A 1 416 ? -4.105 7.895 -5.816 1 90.38 416 ARG A C 1
ATOM 3405 O O . ARG A 1 416 ? -2.877 7.781 -5.812 1 90.38 416 ARG A O 1
ATOM 3412 N N . TYR A 1 417 ? -4.863 7.227 -6.562 1 86.69 417 TYR A N 1
ATOM 3413 C CA . TYR A 1 417 ? -4.305 6.199 -7.434 1 86.69 417 TYR A CA 1
ATOM 3414 C C . TYR A 1 417 ? -3.52 6.824 -8.578 1 86.69 417 TYR A C 1
ATOM 3416 O O . TYR A 1 417 ? -2.496 6.285 -9.008 1 86.69 417 TYR A O 1
ATOM 3424 N N . LEU A 1 418 ? -4.051 7.926 -9.133 1 87.62 418 LEU A N 1
ATOM 3425 C CA . LEU A 1 418 ? -3.307 8.656 -10.156 1 87.62 418 LEU A CA 1
ATOM 3426 C C . LEU A 1 418 ? -1.96 9.125 -9.617 1 87.62 418 LEU A C 1
ATOM 3428 O O . LEU A 1 418 ? -0.945 9.039 -10.312 1 87.62 418 LEU A O 1
ATOM 3432 N N . HIS A 1 419 ? -1.992 9.602 -8.398 1 90.88 419 HIS A N 1
ATOM 3433 C CA . HIS A 1 419 ? -0.751 10.055 -7.777 1 90.88 419 HIS A CA 1
ATOM 3434 C C . HIS A 1 419 ? 0.237 8.906 -7.617 1 90.88 419 HIS A C 1
ATOM 3436 O O . HIS A 1 419 ? 1.421 9.055 -7.934 1 90.88 419 HIS A O 1
ATOM 3442 N N . GLN A 1 420 ? -0.243 7.816 -7.035 1 86.69 420 GLN A N 1
ATOM 3443 C CA . GLN A 1 420 ? 0.617 6.648 -6.867 1 86.69 420 GLN A CA 1
ATOM 3444 C C . GLN A 1 420 ? 1.244 6.23 -8.195 1 86.69 420 GLN A C 1
ATOM 3446 O O . GLN A 1 420 ? 2.416 5.852 -8.242 1 86.69 420 GLN A O 1
ATOM 3451 N N . PHE A 1 421 ? 0.524 6.316 -9.258 1 84.88 421 PHE A N 1
ATOM 3452 C CA . PHE A 1 421 ? 0.984 5.945 -10.594 1 84.88 421 PHE A CA 1
ATOM 3453 C C . PHE A 1 421 ? 1.994 6.961 -11.117 1 84.88 421 PHE A C 1
ATOM 3455 O O . PHE A 1 421 ? 3.098 6.59 -11.523 1 84.88 421 PHE A O 1
ATOM 3462 N N . THR A 1 422 ? 1.622 8.219 -11.07 1 88.19 422 THR A N 1
ATOM 3463 C CA . THR A 1 422 ? 2.449 9.25 -11.688 1 88.19 422 THR A CA 1
ATOM 3464 C C . THR A 1 422 ? 3.709 9.5 -10.867 1 88.19 422 THR A C 1
ATOM 3466 O O . THR A 1 422 ? 4.73 9.938 -11.398 1 88.19 422 THR A O 1
ATOM 3469 N N . SER A 1 423 ? 3.623 9.312 -9.531 1 87.62 423 SER A N 1
ATOM 3470 C CA . SER A 1 423 ? 4.789 9.508 -8.672 1 87.62 423 SER A CA 1
ATOM 3471 C C . SER A 1 423 ? 5.828 8.414 -8.891 1 87.62 423 SER A C 1
ATOM 3473 O O . SER A 1 423 ? 6.973 8.547 -8.461 1 87.62 423 SER A O 1
ATOM 3475 N N . SER A 1 424 ? 5.398 7.281 -9.531 1 81.81 424 SER A N 1
ATOM 3476 C CA . SER A 1 424 ? 6.316 6.195 -9.859 1 81.81 424 SER A CA 1
ATOM 3477 C C . SER A 1 424 ? 7.102 6.5 -11.133 1 81.81 424 SER A C 1
ATOM 3479 O O . SER A 1 424 ? 8.109 5.852 -11.414 1 81.81 424 SER A O 1
ATOM 3481 N N . LEU A 1 425 ? 6.605 7.434 -11.914 1 82.5 425 LEU A N 1
ATOM 3482 C CA . LEU A 1 425 ? 7.258 7.812 -13.164 1 82.5 425 LEU A CA 1
ATOM 3483 C C . LEU A 1 425 ? 8.477 8.695 -12.898 1 82.5 425 LEU A C 1
ATOM 3485 O O . LEU A 1 425 ? 8.492 9.469 -11.938 1 82.5 425 LEU A O 1
ATOM 3489 N N . PRO A 1 426 ? 9.539 8.461 -13.711 1 78.56 426 PRO A N 1
ATOM 3490 C CA . PRO A 1 426 ? 10.711 9.32 -13.547 1 78.56 426 PRO A CA 1
ATOM 3491 C C . PRO A 1 426 ? 10.391 10.805 -13.711 1 78.56 426 PRO A C 1
ATOM 3493 O O . PRO A 1 426 ? 9.492 11.164 -14.477 1 78.56 426 PRO A O 1
ATOM 3496 N N . LYS A 1 427 ? 11.023 11.727 -12.984 1 80.25 427 LYS A N 1
ATOM 3497 C CA . LYS A 1 427 ? 10.93 13.18 -13.062 1 80.25 427 LYS A CA 1
ATOM 3498 C C . LYS A 1 427 ? 9.672 13.688 -12.367 1 80.25 427 LYS A C 1
ATOM 3500 O O . LYS A 1 427 ? 9.5 14.898 -12.172 1 80.25 427 LYS A O 1
ATOM 3505 N N . TYR A 1 428 ? 8.711 12.828 -12.039 1 85 428 TYR A N 1
ATOM 3506 C CA . TYR A 1 428 ? 7.516 13.164 -11.281 1 85 428 TYR A CA 1
ATOM 3507 C C . TYR A 1 428 ? 6.766 14.32 -11.938 1 85 428 TYR A C 1
ATOM 3509 O O . TYR A 1 428 ? 6.551 15.367 -11.312 1 85 428 TYR A O 1
ATOM 3517 N N . PRO A 1 429 ? 6.32 14.141 -13.195 1 88.5 429 PRO A N 1
ATOM 3518 C CA . PRO A 1 429 ? 5.75 15.242 -13.969 1 88.5 429 PRO A CA 1
ATOM 3519 C C . PRO A 1 429 ? 4.586 15.922 -13.25 1 88.5 429 PRO A C 1
ATOM 3521 O O . PRO A 1 429 ? 4.418 17.141 -13.359 1 88.5 429 PRO A O 1
ATOM 3524 N N . LEU A 1 430 ? 3.75 15.203 -12.492 1 90.25 430 LEU A N 1
ATOM 3525 C CA . LEU A 1 430 ? 2.592 15.781 -11.82 1 90.25 430 LEU A CA 1
ATOM 3526 C C . LEU A 1 430 ? 2.885 16.016 -10.336 1 90.25 430 LEU A C 1
ATOM 3528 O O . LEU A 1 430 ? 1.965 16.234 -9.547 1 90.25 430 LEU A O 1
ATOM 3532 N N . GLY A 1 431 ? 4.145 15.992 -9.961 1 87.81 431 GLY A N 1
ATOM 3533 C CA . GLY A 1 431 ? 4.566 16.281 -8.594 1 87.81 431 GLY A CA 1
ATOM 3534 C C . GLY A 1 431 ? 4.906 15.023 -7.809 1 87.81 431 GLY A C 1
ATOM 3535 O O . GLY A 1 431 ? 4.383 13.945 -8.094 1 87.81 431 GLY A O 1
ATOM 3536 N N . ARG A 1 432 ? 5.719 15.172 -6.844 1 85.38 432 ARG A N 1
ATOM 3537 C CA . ARG A 1 432 ? 6.137 14.078 -5.973 1 85.38 432 ARG A CA 1
ATOM 3538 C C . ARG A 1 432 ? 5.148 13.883 -4.828 1 85.38 432 ARG A C 1
ATOM 3540 O O . ARG A 1 432 ? 4.957 12.758 -4.352 1 85.38 432 ARG A O 1
ATOM 3547 N N . GLN A 1 433 ? 4.625 14.969 -4.41 1 89.69 433 GLN A N 1
ATOM 3548 C CA . GLN A 1 433 ? 3.674 14.938 -3.303 1 89.69 433 GLN A CA 1
ATOM 3549 C C . GLN A 1 433 ? 2.236 15.031 -3.811 1 89.69 433 GLN A C 1
ATOM 3551 O O . GLN A 1 433 ? 1.958 15.742 -4.777 1 89.69 433 GLN A O 1
ATOM 3556 N N . ILE A 1 434 ? 1.325 14.352 -3.145 1 91.56 434 ILE A N 1
ATOM 3557 C CA . ILE A 1 434 ? -0.069 14.289 -3.57 1 91.56 434 ILE A CA 1
ATOM 3558 C C . ILE A 1 434 ? -0.67 15.688 -3.586 1 91.56 434 ILE A C 1
ATOM 3560 O O . ILE A 1 434 ? -1.544 15.992 -4.402 1 91.56 434 ILE A O 1
ATOM 3564 N N . ARG A 1 435 ? -0.177 16.609 -2.662 1 91.19 435 ARG A N 1
ATOM 3565 C CA . ARG A 1 435 ? -0.723 17.953 -2.594 1 91.19 435 ARG A CA 1
ATOM 3566 C C . ARG A 1 435 ? -0.477 18.719 -3.896 1 91.19 435 ARG A C 1
ATOM 3568 O O . ARG A 1 435 ? -1.282 19.562 -4.289 1 91.19 435 ARG A O 1
ATOM 3575 N N . GLU A 1 436 ? 0.603 18.422 -4.555 1 90.06 436 GLU A N 1
ATOM 3576 C CA . GLU A 1 436 ? 0.918 19.062 -5.824 1 90.06 436 GLU A CA 1
ATOM 3577 C C . GLU A 1 436 ? -0.073 18.672 -6.91 1 90.06 436 GLU A C 1
ATOM 3579 O O . GLU A 1 436 ? -0.599 19.516 -7.625 1 90.06 436 GLU A O 1
ATOM 3584 N N . LEU A 1 437 ? -0.305 17.359 -7 1 92.69 437 LEU A N 1
ATOM 3585 C CA . LEU A 1 437 ? -1.303 16.859 -7.945 1 92.69 437 LEU A CA 1
ATOM 3586 C C . LEU A 1 437 ? -2.684 17.422 -7.609 1 92.69 437 LEU A C 1
ATOM 3588 O O . LEU A 1 437 ? -3.42 17.844 -8.5 1 92.69 437 LEU A O 1
ATOM 3592 N N . TYR A 1 438 ? -3.039 17.391 -6.316 1 93.69 438 TYR A N 1
ATOM 3593 C CA . TYR A 1 438 ? -4.332 17.891 -5.863 1 93.69 438 TYR A CA 1
ATOM 3594 C C . TYR A 1 438 ? -4.523 19.344 -6.266 1 93.69 438 TYR A C 1
ATOM 3596 O O . TYR A 1 438 ? -5.57 19.719 -6.801 1 93.69 438 TYR A O 1
ATOM 3604 N N . CYS A 1 439 ? -3.51 20.141 -6.078 1 90.88 439 CYS A N 1
ATOM 3605 C CA . CYS A 1 439 ? -3.562 21.562 -6.43 1 90.88 439 CYS A CA 1
ATOM 3606 C C . CYS A 1 439 ? -3.762 21.75 -7.93 1 90.88 439 CYS A C 1
ATOM 3608 O O . CYS A 1 439 ? -4.559 22.578 -8.359 1 90.88 439 CYS A O 1
ATOM 3610 N N . THR A 1 440 ? -3.068 20.953 -8.703 1 90.31 440 THR A N 1
ATOM 3611 C CA . THR A 1 440 ? -3.203 21.016 -10.148 1 90.31 440 THR A CA 1
ATOM 3612 C C . THR A 1 440 ? -4.621 20.656 -10.586 1 90.31 440 THR A C 1
ATOM 3614 O O . THR A 1 440 ? -5.203 21.328 -11.445 1 90.31 440 THR A O 1
ATOM 3617 N N . CYS A 1 441 ? -5.207 19.625 -9.914 1 91.56 441 CYS A N 1
ATOM 3618 C CA . CYS A 1 441 ? -6.539 19.141 -10.266 1 91.56 441 CYS A CA 1
ATOM 3619 C C . CYS A 1 441 ? -7.609 20.141 -9.852 1 91.56 441 CYS A C 1
ATOM 3621 O O . CYS A 1 441 ? -8.664 20.234 -10.477 1 91.56 441 CYS A O 1
ATOM 3623 N N . LEU A 1 442 ? -7.289 20.875 -8.75 1 91.88 442 LEU A N 1
ATOM 3624 C CA . LEU A 1 442 ? -8.227 21.906 -8.297 1 91.88 442 LEU A CA 1
ATOM 3625 C C . LEU A 1 442 ? -8.219 23.094 -9.242 1 91.88 442 LEU A C 1
ATOM 3627 O O . LEU A 1 442 ? -9.25 23.75 -9.438 1 91.88 442 LEU A O 1
ATOM 3631 N N . GLU A 1 443 ? -7.133 23.344 -9.789 1 86.94 443 GLU A N 1
ATOM 3632 C CA . GLU A 1 443 ? -6.941 24.547 -10.602 1 86.94 443 GLU A CA 1
ATOM 3633 C C . GLU A 1 443 ? -7.523 24.359 -12 1 86.94 443 GLU A C 1
ATOM 3635 O O . GLU A 1 443 ? -8.164 25.266 -12.539 1 86.94 443 GLU A O 1
ATOM 3640 N N . LYS A 1 444 ? -7.168 23.219 -12.586 1 87.81 444 LYS A N 1
ATOM 3641 C CA . LYS A 1 444 ? -7.566 22.984 -13.969 1 87.81 444 LYS A CA 1
ATOM 3642 C C . LYS A 1 444 ? -7.77 21.5 -14.234 1 87.81 444 LYS A C 1
ATOM 3644 O O . LYS A 1 444 ? -7.52 20.672 -13.359 1 87.81 444 LYS A O 1
ATOM 3649 N N . ASN A 1 445 ? -8.352 21.328 -15.438 1 89.5 445 ASN A N 1
ATOM 3650 C CA . ASN A 1 445 ? -8.398 19.938 -15.867 1 89.5 445 ASN A CA 1
ATOM 3651 C C . ASN A 1 445 ? -6.996 19.359 -16.031 1 89.5 445 ASN A C 1
ATOM 3653 O O . ASN A 1 445 ? -6.207 19.828 -16.844 1 89.5 445 ASN A O 1
ATOM 3657 N N . VAL A 1 446 ? -6.738 18.359 -15.297 1 89.25 446 VAL A N 1
ATOM 3658 C CA . VAL A 1 446 ? -5.391 17.812 -15.219 1 89.25 446 VAL A CA 1
ATOM 3659 C C . VAL A 1 446 ? -4.965 17.297 -16.594 1 89.25 446 VAL A C 1
ATOM 3661 O O . VAL A 1 446 ? -3.785 17.359 -16.953 1 89.25 446 VAL A O 1
ATOM 3664 N N . TRP A 1 447 ? -5.926 16.781 -17.438 1 86.25 447 TRP A N 1
ATOM 3665 C CA . TRP A 1 447 ? -5.598 16.172 -18.734 1 86.25 447 TRP A CA 1
ATOM 3666 C C . TRP A 1 447 ? -5.234 17.25 -19.766 1 86.25 447 TRP A C 1
ATOM 3668 O O . TRP A 1 447 ? -4.727 16.922 -20.844 1 86.25 447 TRP A O 1
ATOM 3678 N N . ASP A 1 448 ? -5.473 18.516 -19.406 1 87.69 448 ASP A N 1
ATOM 3679 C CA . ASP A 1 448 ? -5.098 19.609 -20.297 1 87.69 448 ASP A CA 1
ATOM 3680 C C . ASP A 1 448 ? -3.738 20.188 -19.906 1 87.69 448 ASP A C 1
ATOM 3682 O O . ASP A 1 448 ? -3.223 21.094 -20.578 1 87.69 448 ASP A O 1
ATOM 3686 N N . SER A 1 449 ? -3.191 19.672 -18.891 1 88.06 449 SER A N 1
ATOM 3687 C CA . SER A 1 449 ? -1.926 20.203 -18.406 1 88.06 449 SER A CA 1
ATOM 3688 C C . SER A 1 449 ? -0.745 19.609 -19.172 1 88.06 449 SER A C 1
ATOM 3690 O O . SER A 1 449 ? -0.833 18.5 -19.688 1 88.06 449 SER A O 1
ATOM 3692 N N . GLU A 1 450 ? 0.319 20.391 -19.312 1 88.44 450 GLU A N 1
ATOM 3693 C CA . GLU A 1 450 ? 1.556 19.906 -19.906 1 88.44 450 GLU A CA 1
ATOM 3694 C C . GLU A 1 450 ? 2.184 18.797 -19.078 1 88.44 450 GLU A C 1
ATOM 3696 O O . GLU A 1 450 ? 2.781 17.875 -19.625 1 88.44 450 GLU A O 1
ATOM 3701 N N . GLU A 1 451 ? 2.016 18.953 -17.828 1 87.5 451 GLU A N 1
ATOM 3702 C CA . GLU A 1 451 ? 2.557 17.953 -16.922 1 87.5 451 GLU A CA 1
ATOM 3703 C C . GLU A 1 451 ? 1.907 16.578 -17.156 1 87.5 451 GLU A C 1
ATOM 3705 O O . GLU A 1 451 ? 2.586 15.555 -17.125 1 87.5 451 GLU A O 1
ATOM 3710 N N . TYR A 1 452 ? 0.625 16.625 -17.438 1 88 452 TYR A N 1
ATOM 3711 C CA . TYR A 1 452 ? -0.097 15.391 -17.703 1 88 452 TYR A CA 1
ATOM 3712 C C . TYR A 1 452 ? 0.365 14.758 -19.016 1 88 452 TYR A C 1
ATOM 3714 O O . TYR A 1 452 ? 0.562 13.547 -19.094 1 88 452 TYR A O 1
ATOM 3722 N N . ALA A 1 453 ? 0.523 15.578 -20 1 89 453 ALA A N 1
ATOM 3723 C CA . ALA A 1 453 ? 1.025 15.102 -21.281 1 89 453 ALA A CA 1
ATOM 3724 C C . ALA A 1 453 ? 2.408 14.469 -21.125 1 89 453 ALA A C 1
ATOM 3726 O O . ALA A 1 453 ? 2.697 13.438 -21.734 1 89 453 ALA A O 1
ATOM 3727 N N . SER A 1 454 ? 3.203 15.148 -20.375 1 88.69 454 SER A N 1
ATOM 3728 C CA . SER A 1 454 ? 4.535 14.617 -20.109 1 88.69 454 SER A CA 1
ATOM 3729 C C . SER A 1 454 ? 4.465 13.273 -19.391 1 88.69 454 SER A C 1
ATOM 3731 O O . SER A 1 454 ? 5.266 12.375 -19.672 1 88.69 454 SER A O 1
ATOM 3733 N N . ALA A 1 455 ? 3.578 13.141 -18.469 1 86.69 455 ALA A N 1
ATOM 3734 C CA . ALA A 1 455 ? 3.395 11.883 -17.766 1 86.69 455 ALA A CA 1
ATOM 3735 C C . ALA A 1 455 ? 3 10.758 -18.719 1 86.69 455 ALA A C 1
ATOM 3737 O O . ALA A 1 455 ? 3.518 9.641 -18.625 1 86.69 455 ALA A O 1
ATOM 3738 N N . LEU A 1 456 ? 2.074 11.086 -19.625 1 86.31 456 LEU A N 1
ATOM 3739 C CA . LEU A 1 456 ? 1.632 10.102 -20.594 1 86.31 456 LEU A CA 1
ATOM 3740 C C . LEU A 1 456 ? 2.777 9.703 -21.516 1 86.31 456 LEU A C 1
ATOM 3742 O O . LEU A 1 456 ? 2.891 8.539 -21.906 1 86.31 456 LEU A O 1
ATOM 3746 N N . GLN A 1 457 ? 3.555 10.664 -21.859 1 87.94 457 GLN A N 1
ATOM 3747 C CA . GLN A 1 457 ? 4.711 10.375 -22.703 1 87.94 457 GLN A CA 1
ATOM 3748 C C . GLN A 1 457 ? 5.688 9.445 -21.984 1 87.94 457 GLN A C 1
ATOM 3750 O O . GLN A 1 457 ? 6.227 8.516 -22.594 1 87.94 457 GLN A O 1
ATOM 3755 N N . LEU A 1 458 ? 5.93 9.734 -20.812 1 85.38 458 LEU A N 1
ATOM 3756 C CA . LEU A 1 458 ? 6.812 8.883 -20.016 1 85.38 458 LEU A CA 1
ATOM 3757 C C . LEU A 1 458 ? 6.242 7.48 -19.891 1 85.38 458 LEU A C 1
ATOM 3759 O O . LEU A 1 458 ? 6.98 6.496 -19.969 1 85.38 458 LEU A O 1
ATOM 3763 N N . LEU A 1 459 ? 4.957 7.434 -19.656 1 85.12 459 LEU A N 1
ATOM 3764 C CA . LEU A 1 459 ? 4.277 6.145 -19.594 1 85.12 459 LEU A CA 1
ATOM 3765 C C . LEU A 1 459 ? 4.492 5.359 -20.891 1 85.12 459 LEU A C 1
ATOM 3767 O O . LEU A 1 459 ? 4.793 4.164 -20.844 1 85.12 459 LEU A O 1
ATOM 3771 N N . ARG A 1 460 ? 4.367 6.004 -22 1 85.31 460 ARG A N 1
ATOM 3772 C CA . ARG A 1 460 ? 4.527 5.379 -23.312 1 85.31 460 ARG A CA 1
ATOM 3773 C C . ARG A 1 460 ? 5.941 4.84 -23.484 1 85.31 460 ARG A C 1
ATOM 3775 O O . ARG A 1 460 ? 6.133 3.754 -24.047 1 85.31 460 ARG A O 1
ATOM 3782 N N . GLU A 1 461 ? 6.836 5.582 -23 1 85.19 461 GLU A N 1
ATOM 3783 C CA . GLU A 1 461 ? 8.234 5.18 -23.125 1 85.19 461 GLU A CA 1
ATOM 3784 C C . GLU A 1 461 ? 8.547 3.98 -22.234 1 85.19 461 GLU A C 1
ATOM 3786 O O . GLU A 1 461 ? 9.375 3.139 -22.578 1 85.19 461 GLU A O 1
ATOM 3791 N N . CYS A 1 462 ? 7.91 3.916 -21.156 1 86.12 462 CYS A N 1
ATOM 3792 C CA . CYS A 1 462 ? 8.203 2.867 -20.188 1 86.12 462 CYS A CA 1
ATOM 3793 C C . CYS A 1 462 ? 7.469 1.579 -20.531 1 86.12 462 CYS A C 1
ATOM 3795 O O . CYS A 1 462 ? 7.895 0.49 -20.156 1 86.12 462 CYS A O 1
ATOM 3797 N N . LEU A 1 463 ? 6.359 1.626 -21.234 1 89.56 463 LEU A N 1
ATOM 3798 C CA . LEU A 1 463 ? 5.535 0.447 -21.469 1 89.56 463 LEU A CA 1
ATOM 3799 C C . LEU A 1 463 ? 5.559 0.066 -22.953 1 89.56 463 LEU A C 1
ATOM 3801 O O . LEU A 1 463 ? 4.559 -0.418 -23.484 1 89.56 463 LEU A O 1
ATOM 3805 N N . LEU A 1 464 ? 6.684 0.383 -23.531 1 89.88 464 LEU A N 1
ATOM 3806 C CA . LEU A 1 464 ? 6.855 -0.133 -24.875 1 89.88 464 LEU A CA 1
ATOM 3807 C C . LEU A 1 464 ? 6.832 -1.658 -24.891 1 89.88 464 LEU A C 1
ATOM 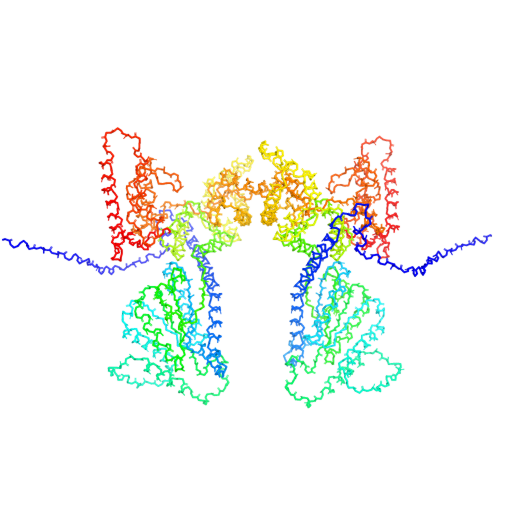3809 O O . LEU A 1 464 ? 7.379 -2.295 -23.984 1 89.88 464 LEU A O 1
ATOM 3813 N N . PRO A 1 465 ? 6.133 -2.234 -25.859 1 89.69 465 PRO A N 1
ATOM 3814 C CA . PRO A 1 465 ? 6.125 -3.699 -25.922 1 89.69 465 PRO A CA 1
ATOM 3815 C C . PRO A 1 465 ? 7.527 -4.297 -25.938 1 89.69 465 PRO A C 1
ATOM 3817 O O . PRO A 1 465 ? 8.438 -3.734 -26.547 1 89.69 465 PRO A O 1
ATOM 3820 N N . PRO A 1 466 ? 7.727 -5.387 -25.25 1 90.88 466 PRO A N 1
ATOM 3821 C CA . PRO A 1 466 ? 9.047 -6.016 -25.156 1 90.88 466 PRO A CA 1
ATOM 3822 C C . PRO A 1 466 ? 9.641 -6.336 -26.531 1 90.88 466 PRO A C 1
ATOM 3824 O O . PRO A 1 466 ? 10.867 -6.359 -26.688 1 90.88 466 PRO A O 1
ATOM 3827 N N . GLU A 1 467 ? 8.852 -6.531 -27.562 1 90.69 467 GLU A N 1
ATOM 3828 C CA . GLU A 1 467 ? 9.32 -6.895 -28.891 1 90.69 467 GLU A CA 1
ATOM 3829 C C . GLU A 1 467 ? 10.117 -5.762 -29.531 1 90.69 467 GLU A C 1
ATOM 3831 O O . GLU A 1 467 ? 10.875 -5.98 -30.484 1 90.69 467 GLU A O 1
ATOM 3836 N N . THR A 1 468 ? 9.914 -4.578 -29 1 90.19 468 THR A N 1
ATOM 3837 C CA . THR A 1 468 ? 10.609 -3.426 -29.562 1 90.19 468 THR A CA 1
ATOM 3838 C C . THR A 1 468 ? 12.016 -3.311 -28.969 1 90.19 468 THR A C 1
ATOM 3840 O O . THR A 1 468 ? 12.844 -2.537 -29.469 1 90.19 468 THR A O 1
ATOM 3843 N N . GLN A 1 469 ? 12.297 -4.09 -27.938 1 92.69 469 GLN A N 1
ATOM 3844 C CA . GLN A 1 469 ? 13.586 -3.988 -27.25 1 92.69 469 GLN A CA 1
ATOM 3845 C C . GLN A 1 469 ? 14.625 -4.891 -27.906 1 92.69 469 GLN A C 1
ATOM 3847 O O . GLN A 1 469 ? 14.352 -6.055 -28.203 1 92.69 469 GLN A O 1
ATOM 3852 N N . PRO A 1 470 ? 15.789 -4.336 -28.203 1 94.31 470 PRO A N 1
ATOM 3853 C CA . PRO A 1 470 ? 16.844 -5.191 -28.766 1 94.31 470 PRO A CA 1
ATOM 3854 C C . PRO A 1 470 ? 17.219 -6.34 -27.828 1 94.31 470 PRO A C 1
ATOM 3856 O O . PRO A 1 470 ? 17.312 -6.145 -26.609 1 94.31 470 PRO A O 1
ATOM 3859 N N . LEU A 1 471 ? 17.359 -7.551 -28.375 1 94.81 471 LEU A N 1
ATOM 3860 C CA . LEU A 1 471 ? 17.828 -8.758 -27.703 1 94.81 471 LEU A CA 1
ATOM 3861 C C . LEU A 1 471 ? 16.75 -9.32 -26.781 1 94.81 471 LEU A C 1
ATOM 3863 O O . LEU A 1 471 ? 17.047 -10.133 -25.891 1 94.81 471 LEU A O 1
ATOM 3867 N N . HIS A 1 472 ? 15.43 -8.812 -26.953 1 93.12 472 HIS A N 1
ATOM 3868 C CA . HIS A 1 472 ? 14.367 -9.352 -26.109 1 93.12 472 HIS A CA 1
ATOM 3869 C C . HIS A 1 472 ? 14.242 -10.859 -26.281 1 93.12 472 HIS A C 1
ATOM 3871 O O . HIS A 1 472 ? 13.781 -11.555 -25.375 1 93.12 472 HIS A O 1
ATOM 3877 N N . GLU A 1 473 ? 14.734 -11.461 -27.438 1 93.69 473 GLU A N 1
ATOM 3878 C CA . GLU A 1 473 ? 14.617 -12.875 -27.766 1 93.69 473 GLU A CA 1
ATOM 3879 C C . GLU A 1 473 ? 15.43 -13.734 -26.781 1 93.69 473 GLU A C 1
ATOM 3881 O O . GLU A 1 473 ? 15.164 -14.93 -26.641 1 93.69 473 GLU A O 1
ATOM 3886 N N . VAL A 1 474 ? 16.375 -13.117 -26.156 1 92.25 474 VAL A N 1
ATOM 3887 C CA . VAL A 1 474 ? 17.234 -13.82 -25.219 1 92.25 474 VAL A CA 1
ATOM 3888 C C . VAL A 1 474 ? 16.406 -14.305 -24.016 1 92.25 474 VAL A C 1
ATOM 3890 O O . VAL A 1 474 ? 16.641 -15.391 -23.484 1 92.25 474 VAL A O 1
ATOM 3893 N N . GLY A 1 475 ? 15.445 -13.578 -23.688 1 93.19 475 GLY A N 1
ATOM 3894 C CA . GLY A 1 475 ? 14.742 -13.898 -22.453 1 93.19 475 GLY A CA 1
ATOM 3895 C C . GLY A 1 475 ? 13.273 -14.227 -22.688 1 93.19 475 GLY A C 1
ATOM 3896 O O . GLY A 1 475 ? 12.625 -14.828 -21.812 1 93.19 475 GLY A O 1
ATOM 3897 N N . TYR A 1 476 ? 12.695 -13.836 -23.812 1 94.25 476 TYR A N 1
ATOM 3898 C CA . TYR A 1 476 ? 11.266 -14 -24.031 1 94.25 476 TYR A CA 1
ATOM 3899 C C . TYR A 1 476 ? 10.969 -15.273 -24.812 1 94.25 476 TYR A C 1
ATOM 3901 O O . TYR A 1 476 ? 11.477 -15.461 -25.922 1 94.25 476 TYR A O 1
ATOM 3909 N N . PHE A 1 477 ? 10.258 -16.203 -24.234 1 94.19 477 PHE A N 1
ATOM 3910 C CA . PHE A 1 477 ? 9.781 -17.406 -24.922 1 94.19 477 PHE A CA 1
ATOM 3911 C C . PHE A 1 477 ? 8.492 -17.125 -25.672 1 94.19 477 PHE A C 1
ATOM 3913 O O . PHE A 1 477 ? 7.5 -16.688 -25.078 1 94.19 477 PHE A O 1
ATOM 3920 N N . SER A 1 478 ? 8.445 -17.359 -26.953 1 90.25 478 SER A N 1
ATOM 3921 C CA . SER A 1 478 ? 7.297 -16.969 -27.766 1 90.25 478 SER A CA 1
ATOM 3922 C C . SER A 1 478 ? 6.727 -18.141 -28.531 1 90.25 478 SER A C 1
ATOM 3924 O O . SER A 1 478 ? 5.797 -17.984 -29.328 1 90.25 478 SER A O 1
ATOM 3926 N N . ALA A 1 479 ? 7.27 -19.344 -28.328 1 87.81 479 ALA A N 1
ATOM 3927 C CA . ALA A 1 479 ? 6.805 -20.5 -29.094 1 87.81 479 ALA A CA 1
ATOM 3928 C C . ALA A 1 479 ? 5.535 -21.094 -28.484 1 87.81 479 ALA A C 1
ATOM 3930 O O . ALA A 1 479 ? 5.559 -22.188 -27.938 1 87.81 479 ALA A O 1
ATOM 3931 N N . ALA A 1 480 ? 4.449 -20.406 -28.703 1 87.5 480 ALA A N 1
ATOM 3932 C CA . ALA A 1 480 ? 3.166 -20.766 -28.109 1 87.5 480 ALA A CA 1
ATOM 3933 C C . ALA A 1 480 ? 2.654 -22.094 -28.688 1 87.5 480 ALA A C 1
ATOM 3935 O O . ALA A 1 480 ? 2.086 -22.906 -27.953 1 87.5 480 ALA A O 1
ATOM 3936 N N . HIS A 1 481 ? 2.928 -22.281 -29.969 1 82.06 481 HIS A N 1
ATOM 3937 C CA . HIS A 1 481 ? 2.453 -23.484 -30.641 1 82.06 481 HIS A CA 1
ATOM 3938 C C . HIS A 1 481 ? 3.109 -24.734 -30.062 1 82.06 481 HIS A C 1
ATOM 3940 O O . HIS A 1 481 ? 2.443 -25.75 -29.844 1 82.06 481 HIS A O 1
ATOM 3946 N N . THR A 1 482 ? 4.379 -24.688 -29.828 1 81.94 482 THR A N 1
ATOM 3947 C CA . THR A 1 482 ? 5.129 -25.797 -29.25 1 81.94 482 THR A CA 1
ATOM 3948 C C . THR A 1 482 ? 4.629 -26.125 -27.844 1 81.94 482 THR A C 1
ATOM 3950 O O . THR A 1 482 ? 4.477 -27.297 -27.484 1 81.94 482 THR A O 1
ATOM 3953 N N . LEU A 1 483 ? 4.32 -25.109 -27.094 1 84.69 483 LEU A N 1
ATOM 3954 C CA . LEU A 1 483 ? 3.848 -25.297 -25.719 1 84.69 483 LEU A CA 1
ATOM 3955 C C . LEU A 1 483 ? 2.469 -25.953 -25.703 1 84.69 483 LEU A C 1
ATOM 3957 O O . LEU A 1 483 ? 2.221 -26.875 -24.922 1 84.69 483 LEU A O 1
ATOM 3961 N N . ARG A 1 484 ? 1.629 -25.484 -26.578 1 78.62 484 ARG A N 1
ATOM 3962 C CA . ARG A 1 484 ? 0.275 -26.016 -26.656 1 78.62 484 ARG A CA 1
ATOM 3963 C C . ARG A 1 484 ? 0.297 -27.5 -27 1 78.62 484 ARG A C 1
ATOM 3965 O O . ARG A 1 484 ? -0.469 -28.281 -26.438 1 78.62 484 ARG A O 1
ATOM 3972 N N . GLU A 1 485 ? 1.193 -27.891 -27.891 1 76.25 485 GLU A N 1
ATOM 3973 C CA . GLU A 1 485 ? 1.339 -29.281 -28.312 1 76.25 485 GLU A CA 1
ATOM 3974 C C . GLU A 1 485 ? 1.811 -30.156 -27.156 1 76.25 485 GLU A C 1
ATOM 3976 O O . GLU A 1 485 ? 1.339 -31.281 -26.984 1 76.25 485 GLU A O 1
ATOM 3981 N N . ARG A 1 486 ? 2.678 -29.641 -26.406 1 72.56 486 ARG A N 1
ATOM 3982 C CA . ARG A 1 486 ? 3.27 -30.406 -25.312 1 72.56 486 ARG A CA 1
ATOM 3983 C C . ARG A 1 486 ? 2.299 -30.516 -24.141 1 72.56 486 ARG A C 1
ATOM 3985 O O . ARG A 1 486 ? 2.285 -31.531 -23.438 1 72.56 486 ARG A O 1
ATOM 3992 N N . LEU A 1 487 ? 1.579 -29.469 -23.906 1 73.75 487 LEU A N 1
ATOM 3993 C CA . LEU A 1 487 ? 0.644 -29.453 -22.781 1 73.75 487 LEU A CA 1
ATOM 3994 C C . LEU A 1 487 ? -0.642 -30.188 -23.141 1 73.75 487 LEU A C 1
ATOM 3996 O O . LEU A 1 487 ? -1.333 -30.703 -22.266 1 73.75 487 LEU A O 1
ATOM 4000 N N . ASN A 1 488 ? -1.186 -30.062 -24.344 1 58.5 488 ASN A N 1
ATOM 4001 C CA . ASN A 1 488 ? -2.398 -30.703 -24.828 1 58.5 488 ASN A CA 1
ATOM 4002 C C . ASN A 1 488 ? -2.258 -32.219 -24.844 1 58.5 488 ASN A C 1
ATOM 4004 O O . ASN A 1 488 ? -3.221 -32.938 -25.141 1 58.5 488 ASN A O 1
ATOM 4008 N N . ALA A 1 489 ? -0.968 -32.812 -24.781 1 49.28 489 ALA A N 1
ATOM 4009 C CA . ALA A 1 489 ? -0.956 -34.281 -24.734 1 49.28 489 ALA A CA 1
ATOM 4010 C C . ALA A 1 489 ? -1.907 -34.812 -23.656 1 49.28 489 ALA A C 1
ATOM 4012 O O . ALA A 1 489 ? -2.162 -36 -23.594 1 49.28 489 ALA A O 1
ATOM 4013 N N . ALA A 1 490 ? -2.336 -33.906 -22.922 1 46.03 490 ALA A N 1
ATOM 4014 C CA . ALA A 1 490 ? -3.402 -34.438 -22.062 1 46.03 490 ALA A CA 1
ATOM 4015 C C . ALA A 1 490 ? -4.762 -34.281 -22.75 1 46.03 490 ALA A C 1
ATOM 4017 O O . ALA A 1 490 ? -5.102 -33.219 -23.266 1 46.03 490 ALA A O 1
ATOM 4018 N N . PRO A 1 491 ? -5.477 -35.344 -23.156 1 48.94 491 PRO A N 1
ATOM 4019 C CA . PRO A 1 491 ? -6.734 -35.375 -23.906 1 48.94 491 PRO A CA 1
ATOM 4020 C C . PRO A 1 491 ? -7.707 -34.281 -23.516 1 48.94 491 PRO A C 1
ATOM 4022 O O . PRO A 1 491 ? -8.445 -33.75 -24.359 1 48.94 491 PRO A O 1
ATOM 4025 N N . ARG A 1 492 ? -7.652 -33.719 -22.391 1 49.91 492 ARG A N 1
ATOM 4026 C CA . ARG A 1 492 ? -8.656 -32.812 -21.859 1 49.91 492 ARG A CA 1
ATOM 4027 C C . ARG A 1 492 ? -8.406 -31.375 -22.312 1 49.91 492 ARG A C 1
ATOM 4029 O O . ARG A 1 492 ? -9.344 -30.641 -22.625 1 49.91 492 ARG A O 1
ATOM 4036 N N . VAL A 1 493 ? -7.188 -30.891 -22.453 1 52.53 493 VAL A N 1
ATOM 4037 C CA . VAL A 1 493 ? -6.859 -29.531 -22.844 1 52.53 493 VAL A CA 1
ATOM 4038 C C . VAL A 1 493 ? -7.156 -29.328 -24.328 1 52.53 493 VAL A C 1
ATOM 4040 O O . VAL A 1 493 ? -7.688 -28.281 -24.719 1 52.53 493 VAL A O 1
ATOM 4043 N N . ALA A 1 494 ? -6.816 -30.328 -25.109 1 52.5 494 ALA A N 1
ATOM 4044 C CA . ALA A 1 494 ? -7.125 -30.312 -26.531 1 52.5 494 ALA A CA 1
ATOM 4045 C C . ALA A 1 494 ? -8.625 -30.188 -26.766 1 52.5 494 ALA A C 1
ATOM 4047 O O . ALA A 1 494 ? -9.062 -29.438 -27.641 1 52.5 494 ALA A O 1
ATOM 4048 N N . LEU A 1 495 ? -9.375 -30.828 -25.891 1 57.19 495 LEU A N 1
ATOM 4049 C CA . LEU A 1 495 ? -10.828 -30.797 -26.016 1 57.19 495 LEU A CA 1
ATOM 4050 C C . LEU A 1 495 ? -11.375 -29.422 -25.625 1 57.19 495 LEU A C 1
ATOM 4052 O O . LEU A 1 495 ? -12.242 -28.875 -26.312 1 57.19 495 LEU A O 1
ATOM 4056 N N . HIS A 1 496 ? -10.852 -28.812 -24.688 1 60.19 496 HIS A N 1
ATOM 4057 C CA . HIS A 1 496 ? -11.297 -27.484 -24.234 1 60.19 496 HIS A CA 1
ATOM 4058 C C . HIS A 1 496 ? -10.945 -26.406 -25.25 1 60.19 496 HIS A C 1
ATOM 4060 O O . HIS A 1 496 ? -11.766 -25.547 -25.562 1 60.19 496 HIS A O 1
ATOM 4066 N N . THR A 1 497 ? -9.789 -26.5 -25.766 1 61.62 497 THR A N 1
ATOM 4067 C CA . THR A 1 497 ? -9.383 -25.547 -26.797 1 61.62 497 THR A CA 1
ATOM 4068 C C . THR A 1 497 ? -10.234 -25.719 -28.062 1 61.62 497 THR A C 1
ATOM 4070 O O . THR A 1 497 ? -10.648 -24.734 -28.672 1 61.62 497 THR A O 1
ATOM 4073 N N . ALA A 1 498 ? -10.477 -27 -28.406 1 62.06 498 ALA A N 1
ATOM 4074 C CA . ALA A 1 498 ? -11.289 -27.297 -29.578 1 62.06 498 ALA A CA 1
ATOM 4075 C C . ALA A 1 498 ? -12.719 -26.781 -29.406 1 62.06 498 ALA A C 1
ATOM 4077 O O . ALA A 1 498 ? -13.312 -26.266 -30.359 1 62.06 498 ALA A O 1
ATOM 4078 N N . LEU A 1 499 ? -13.102 -26.75 -28.047 1 68.44 499 LEU A N 1
ATOM 4079 C CA . LEU A 1 499 ? -14.5 -26.406 -27.812 1 68.44 499 LEU A CA 1
ATOM 4080 C C . LEU A 1 499 ? -14.648 -24.906 -27.578 1 68.44 499 LEU A C 1
ATOM 4082 O O . LEU A 1 499 ? -15.68 -24.312 -27.906 1 68.44 499 LEU A O 1
ATOM 4086 N N . ASN A 1 500 ? -13.617 -24.281 -27.062 1 67 500 ASN A N 1
ATOM 4087 C CA . ASN A 1 500 ? -13.703 -22.875 -26.734 1 67 500 ASN A CA 1
ATOM 4088 C C . ASN A 1 500 ? -13.281 -22 -27.922 1 67 500 ASN A C 1
ATOM 4090 O O . ASN A 1 500 ? -13.797 -20.891 -28.094 1 67 500 ASN A O 1
ATOM 4094 N N . ASN A 1 501 ? -12.305 -22.453 -28.688 1 64 501 ASN A N 1
ATOM 4095 C CA . ASN A 1 501 ? -11.844 -21.781 -29.891 1 64 501 ASN A CA 1
ATOM 4096 C C . ASN A 1 501 ? -11.664 -22.766 -31.047 1 64 501 ASN A C 1
ATOM 4098 O O . ASN A 1 501 ? -10.539 -23.109 -31.406 1 64 501 ASN A O 1
ATOM 4102 N N . PRO A 1 502 ? -12.805 -23.047 -31.578 1 62.16 502 PRO A N 1
ATOM 4103 C CA . PRO A 1 502 ? -12.758 -24.047 -32.656 1 62.16 502 PRO A CA 1
ATOM 4104 C C . PRO A 1 502 ? -11.914 -23.609 -33.844 1 62.16 502 PRO A C 1
ATOM 4106 O O . PRO A 1 502 ? -11.461 -24.438 -34.625 1 62.16 502 PRO A O 1
ATOM 4109 N N . TYR A 1 503 ? -11.688 -22.297 -33.938 1 63.09 503 TYR A N 1
ATOM 4110 C CA . TYR A 1 503 ? -10.859 -21.797 -35.031 1 63.09 503 TYR A CA 1
ATOM 4111 C C . TYR A 1 503 ? -9.445 -22.375 -34.938 1 63.09 503 TYR A C 1
ATOM 4113 O O . TYR A 1 503 ? -8.805 -22.609 -35.969 1 63.09 503 TYR A O 1
ATOM 4121 N N . TYR A 1 504 ? -9.062 -22.672 -33.875 1 60.44 504 TYR A N 1
ATOM 4122 C CA . TYR A 1 504 ? -7.699 -23.141 -33.625 1 60.44 504 TYR A CA 1
ATOM 4123 C C . TYR A 1 504 ? -7.449 -24.469 -34.344 1 60.44 504 TYR A C 1
ATOM 4125 O O . TYR A 1 504 ? -6.379 -24.672 -34.906 1 60.44 504 TYR A O 1
ATOM 4133 N N . TYR A 1 505 ? -8.492 -25.281 -34.406 1 56.06 505 TYR A N 1
ATOM 4134 C CA . TYR A 1 505 ? -8.336 -26.609 -35 1 56.06 505 TYR A CA 1
ATOM 4135 C C . TYR A 1 505 ? -8.984 -26.672 -36.375 1 56.06 505 TYR A C 1
ATOM 4137 O O . TYR A 1 505 ? -8.477 -27.344 -37.281 1 56.06 505 TYR A O 1
ATOM 4145 N N . LEU A 1 506 ? -10.109 -25.891 -36.562 1 59.94 506 LEU A N 1
ATOM 4146 C CA . LEU A 1 506 ? -10.859 -26 -37.812 1 59.94 506 LEU A CA 1
ATOM 4147 C C . LEU A 1 506 ? -10.383 -24.953 -38.812 1 59.94 506 LEU A C 1
ATOM 4149 O O . LEU A 1 506 ? -10.625 -25.094 -40.031 1 59.94 506 LEU A O 1
ATOM 4153 N N . LYS A 1 507 ? -9.547 -24.094 -38.438 1 54.84 507 LYS A N 1
ATOM 4154 C CA . LYS A 1 507 ? -8.961 -23.031 -39.281 1 54.84 507 LYS A CA 1
ATOM 4155 C C . LYS A 1 507 ? -9.992 -22.453 -40.219 1 54.84 507 LYS A C 1
ATOM 4157 O O . LYS A 1 507 ? -9.664 -22.156 -41.375 1 54.84 507 LYS A O 1
ATOM 4162 N N . ASN A 1 508 ? -11.234 -22.453 -39.969 1 59.19 508 ASN A N 1
ATOM 4163 C CA . ASN A 1 508 ? -12.312 -21.812 -40.719 1 59.19 508 ASN A CA 1
ATOM 4164 C C . ASN A 1 508 ? -12.531 -20.375 -40.281 1 59.19 508 ASN A C 1
ATOM 4166 O O . ASN A 1 508 ? -12.828 -20.109 -39.125 1 59.19 508 ASN A O 1
ATOM 4170 N N . GLU A 1 509 ? -12.227 -19.453 -41.094 1 64.06 509 GLU A N 1
ATOM 4171 C CA . GLU A 1 509 ? -12.281 -18.016 -40.844 1 64.06 509 GLU A CA 1
ATOM 4172 C C . GLU A 1 509 ? -13.633 -17.609 -40.25 1 64.06 509 GLU A C 1
ATOM 4174 O O . GLU A 1 509 ? -13.719 -16.641 -39.5 1 64.06 509 GLU A O 1
ATOM 4179 N N . ALA A 1 510 ? -14.734 -18.234 -40.594 1 61.38 510 ALA A N 1
ATOM 4180 C CA . ALA A 1 510 ? -16.078 -17.938 -40.094 1 61.38 510 ALA A CA 1
ATOM 4181 C C . ALA A 1 510 ? -16.156 -18.156 -38.594 1 61.38 510 ALA A C 1
ATOM 4183 O O . ALA A 1 510 ? -17.078 -17.672 -37.938 1 61.38 510 ALA A O 1
ATOM 4184 N N . LEU A 1 511 ? -15.203 -18.906 -38.125 1 60.59 511 LEU A N 1
ATOM 4185 C CA . LEU A 1 511 ? -15.211 -19.25 -36.719 1 60.59 511 LEU A CA 1
ATOM 4186 C C . LEU A 1 511 ? -14.281 -18.344 -35.906 1 60.59 511 LEU A C 1
ATOM 4188 O O . LEU A 1 511 ? -14.133 -18.5 -34.719 1 60.59 511 LEU A O 1
ATOM 4192 N N . ARG A 1 512 ? -13.711 -17.469 -36.656 1 59.25 512 ARG A N 1
ATOM 4193 C CA . ARG A 1 512 ? -12.836 -16.5 -36.031 1 59.25 512 ARG A CA 1
ATOM 4194 C C . ARG A 1 512 ? -13.633 -15.492 -35.188 1 59.25 512 ARG A C 1
ATOM 4196 O O . ARG A 1 512 ? -14.469 -14.766 -35.75 1 59.25 512 ARG A O 1
ATOM 4203 N N . SER A 1 513 ? -14.172 -15.695 -34.031 1 54.44 513 SER A N 1
ATOM 4204 C CA . SER A 1 513 ? -14.969 -14.75 -33.25 1 54.44 513 SER A CA 1
ATOM 4205 C C . SER A 1 513 ? -14.094 -13.969 -32.281 1 54.44 513 SER A C 1
ATOM 4207 O O . SER A 1 513 ? -13.047 -14.445 -31.859 1 54.44 513 SER A O 1
ATOM 4209 N N . GLU A 1 514 ? -14.43 -12.641 -32.156 1 48.31 514 GLU A N 1
ATOM 4210 C CA . GLU A 1 514 ? -13.828 -11.766 -31.156 1 48.31 514 GLU A CA 1
ATOM 4211 C C . GLU A 1 514 ? -13.906 -12.391 -29.766 1 48.31 514 GLU A C 1
ATOM 4213 O O . GLU A 1 514 ? -14.781 -13.203 -29.484 1 48.31 514 GLU A O 1
ATOM 4218 N N . GLU A 1 515 ? -12.93 -12.148 -28.906 1 46.34 515 GLU A N 1
ATOM 4219 C CA . GLU A 1 515 ? -12.781 -12.625 -27.547 1 46.34 515 GLU A CA 1
ATOM 4220 C C . GLU A 1 515 ? -14.07 -12.43 -26.75 1 46.34 515 GLU A C 1
ATOM 4222 O O . GLU A 1 515 ? -14.602 -11.32 -26.688 1 46.34 515 GLU A O 1
ATOM 4227 N N . GLY A 1 516 ? -14.852 -13.422 -26.188 1 50.06 516 GLY A N 1
ATOM 4228 C CA . GLY A 1 516 ? -16.062 -13.422 -25.375 1 50.06 516 GLY A CA 1
ATOM 4229 C C . GLY A 1 516 ? -17.312 -13.781 -26.172 1 50.06 516 GLY A C 1
ATOM 4230 O O . GLY A 1 516 ? -18.375 -14.023 -25.594 1 50.06 516 GLY A O 1
ATOM 4231 N N . CYS A 1 517 ? -17.266 -13.492 -27.469 1 54.66 517 CYS A N 1
ATOM 4232 C CA . CYS A 1 517 ? -18.5 -13.719 -28.219 1 54.66 517 CYS A CA 1
ATOM 4233 C C . CYS A 1 517 ? -18.5 -15.109 -28.859 1 54.66 517 CYS A C 1
ATOM 4235 O O . CYS A 1 517 ? -17.469 -15.594 -29.297 1 54.66 517 CYS A O 1
ATOM 4237 N N . ILE A 1 518 ? -19.516 -15.93 -28.75 1 60.62 518 ILE A N 1
ATOM 4238 C CA . ILE A 1 518 ? -19.766 -17.219 -29.375 1 60.62 518 ILE A CA 1
ATOM 4239 C C . ILE A 1 518 ? -20.062 -17.016 -30.859 1 60.62 518 ILE A C 1
ATOM 4241 O O . ILE A 1 518 ? -21.062 -16.375 -31.219 1 60.62 518 ILE A O 1
ATOM 4245 N N . PRO A 1 519 ? -19.094 -17.266 -31.75 1 60.03 519 PRO A N 1
ATOM 4246 C CA . PRO A 1 519 ? -19.516 -17.156 -33.156 1 60.03 519 PRO A CA 1
ATOM 4247 C C . PRO A 1 519 ? -20.734 -18.016 -33.469 1 60.03 519 PRO A C 1
ATOM 4249 O O . PRO A 1 519 ? -20.844 -19.141 -33 1 60.03 519 PRO A O 1
ATOM 4252 N N . ASN A 1 520 ? -21.75 -17.438 -34.062 1 60.25 520 ASN A N 1
ATOM 4253 C CA . ASN A 1 520 ? -23 -18.094 -34.438 1 60.25 520 ASN A CA 1
ATOM 4254 C C . ASN A 1 520 ? -22.781 -19.297 -35.344 1 60.25 520 ASN A C 1
ATOM 4256 O O . ASN A 1 520 ? -23.625 -20.188 -35.406 1 60.25 520 ASN A O 1
ATOM 4260 N N . VAL A 1 521 ? -21.547 -19.375 -35.969 1 65.5 521 VAL A N 1
ATOM 4261 C CA . VAL A 1 521 ? -21.297 -20.422 -36.938 1 65.5 521 VAL A CA 1
ATOM 4262 C C . VAL A 1 521 ? -20.469 -21.531 -36.312 1 65.5 521 VAL A C 1
ATOM 4264 O O . VAL A 1 521 ? -20.125 -22.531 -36.938 1 65.5 521 VAL A O 1
ATOM 4267 N N . ALA A 1 522 ? -20.297 -21.5 -35.062 1 74.06 522 ALA A N 1
ATOM 4268 C CA . ALA A 1 522 ? -19.484 -22.516 -34.375 1 74.06 522 ALA A CA 1
ATOM 4269 C C . ALA A 1 522 ? -20.266 -23.828 -34.219 1 74.06 522 ALA A C 1
ATOM 4271 O O . ALA A 1 522 ? -21.5 -23.812 -34.156 1 74.06 522 ALA A O 1
ATOM 4272 N N . PRO A 1 523 ? -19.516 -24.953 -34.25 1 77.12 523 PRO A N 1
ATOM 4273 C CA . PRO A 1 523 ? -20.219 -26.219 -34 1 77.12 523 PRO A CA 1
ATOM 4274 C C . PRO A 1 523 ? -21.031 -26.203 -32.719 1 77.12 523 PRO A C 1
ATOM 4276 O O . PRO A 1 523 ? -20.672 -25.531 -31.75 1 77.12 523 PRO A O 1
ATOM 4279 N N . ASP A 1 524 ? -22.109 -26.812 -32.656 1 78.31 524 ASP A N 1
ATOM 4280 C CA . ASP A 1 524 ? -23.078 -26.844 -31.562 1 78.31 524 ASP A CA 1
ATOM 4281 C C . ASP A 1 524 ? -22.391 -27.172 -30.234 1 78.31 524 ASP A C 1
ATOM 4283 O O . ASP A 1 524 ? -22.719 -26.594 -29.188 1 78.31 524 ASP A O 1
ATOM 4287 N N . ILE A 1 525 ? -21.375 -28.031 -30.328 1 80.69 525 ILE A N 1
ATOM 4288 C CA . ILE A 1 525 ? -20.719 -28.469 -29.094 1 80.69 525 ILE A CA 1
ATOM 4289 C C . ILE A 1 525 ? -19.906 -27.328 -28.516 1 80.69 525 ILE A C 1
ATOM 4291 O O . ILE A 1 525 ? -19.812 -27.172 -27.297 1 80.69 525 ILE A O 1
ATOM 4295 N N . CYS A 1 526 ? -19.375 -26.531 -29.297 1 79 526 CYS A N 1
ATOM 4296 C CA . CYS A 1 526 ? -18.609 -25.375 -28.844 1 79 526 CYS A CA 1
ATOM 4297 C C . CYS A 1 526 ? -19.516 -24.344 -28.188 1 79 526 CYS A C 1
ATOM 4299 O O . CYS A 1 526 ? -19.172 -23.766 -27.156 1 79 526 CYS A O 1
ATOM 4301 N N . ILE A 1 527 ? -20.641 -24.109 -28.828 1 80.19 527 ILE A N 1
ATOM 4302 C CA . ILE A 1 527 ? -21.625 -23.172 -28.281 1 80.19 527 ILE A CA 1
ATOM 4303 C C . ILE A 1 527 ? -22.125 -23.672 -26.922 1 80.19 527 ILE A C 1
ATOM 4305 O O . ILE A 1 527 ? -22.156 -22.906 -25.953 1 80.19 527 ILE A O 1
ATOM 4309 N N . ALA A 1 528 ? -22.453 -24.953 -26.906 1 80.88 528 ALA A N 1
ATOM 4310 C CA . ALA A 1 528 ? -22.938 -25.547 -25.656 1 80.88 528 ALA A CA 1
ATOM 4311 C C . ALA A 1 528 ? -21.875 -25.5 -24.578 1 80.88 528 ALA A C 1
ATOM 4313 O O . ALA A 1 528 ? -22.172 -25.234 -23.406 1 80.88 528 ALA A O 1
ATOM 4314 N N . TYR A 1 529 ? -20.688 -25.75 -25.016 1 79.25 529 TYR A N 1
ATOM 4315 C CA . TYR A 1 529 ? -19.578 -25.734 -24.078 1 79.25 529 TYR A CA 1
ATOM 4316 C C . TYR A 1 529 ? -19.359 -24.344 -23.5 1 79.25 529 TYR A C 1
ATOM 4318 O O . TYR A 1 529 ? -19.219 -24.188 -22.281 1 79.25 529 TYR A O 1
ATOM 4326 N N . LYS A 1 530 ? -19.344 -23.375 -24.344 1 77.56 530 LYS A N 1
ATOM 4327 C CA . LYS A 1 530 ? -19.141 -22 -23.891 1 77.56 530 LYS A CA 1
ATOM 4328 C C . LYS A 1 530 ? -20.266 -21.562 -22.953 1 77.56 530 LYS A C 1
ATOM 4330 O O . LYS A 1 530 ? -20.016 -20.875 -21.953 1 77.56 530 LYS A O 1
ATOM 4335 N N . LEU A 1 531 ? -21.469 -21.969 -23.297 1 77.94 531 LEU A N 1
ATOM 4336 C CA . LEU A 1 531 ? -22.625 -21.641 -22.469 1 77.94 531 LEU A CA 1
ATOM 4337 C C . LEU A 1 531 ? -22.562 -22.375 -21.125 1 77.94 531 LEU A C 1
ATOM 4339 O O . LEU A 1 531 ? -22.969 -21.844 -20.094 1 77.94 531 LEU A O 1
ATOM 4343 N N . HIS A 1 532 ? -21.953 -23.562 -21.219 1 79.62 532 HIS A N 1
ATOM 4344 C CA . HIS A 1 532 ? -21.781 -24.391 -20.016 1 79.62 532 HIS A CA 1
ATOM 4345 C C . HIS A 1 532 ? -20.797 -23.75 -19.047 1 79.62 532 HIS A C 1
ATOM 4347 O O . HIS A 1 532 ? -20.953 -23.875 -17.828 1 79.62 532 HIS A O 1
ATOM 4353 N N . LEU A 1 533 ? -19.906 -23.047 -19.625 1 71.94 533 LEU A N 1
ATOM 4354 C CA . LEU A 1 533 ? -18.891 -22.406 -18.828 1 71.94 533 LEU A CA 1
ATOM 4355 C C . LEU A 1 533 ? -19.453 -21.203 -18.062 1 71.94 533 LEU A C 1
ATOM 4357 O O . LEU A 1 533 ? -18.938 -20.828 -17.016 1 71.94 533 LEU A O 1
ATOM 4361 N N . GLU A 1 534 ? -20.594 -20.641 -18.547 1 66.81 534 GLU A N 1
ATOM 4362 C CA . GLU A 1 534 ? -21.266 -19.484 -17.969 1 66.81 534 GLU A CA 1
ATOM 4363 C C . GLU A 1 534 ? -22.25 -19.891 -16.891 1 66.81 534 GLU A C 1
ATOM 4365 O O . GLU A 1 534 ? -22.797 -19.031 -16.188 1 66.81 534 GLU A O 1
ATOM 4370 N N . CYS A 1 535 ? -22.422 -21.203 -16.719 1 65.56 535 CYS A N 1
ATOM 4371 C CA . CYS A 1 535 ? -23.406 -21.703 -15.781 1 65.56 535 CYS A CA 1
ATOM 4372 C C . CYS A 1 535 ? -22.75 -22.188 -14.5 1 65.56 535 CYS A C 1
ATOM 4374 O O . CYS A 1 535 ? -21.531 -22.375 -14.453 1 65.56 535 CYS A O 1
ATOM 4376 N N . SER A 1 536 ? -23.5 -22.297 -13.438 1 64.88 536 SER A N 1
ATOM 4377 C CA . SER A 1 536 ? -23.031 -22.797 -12.148 1 64.88 536 SER A CA 1
ATOM 4378 C C . SER A 1 536 ? -22.797 -24.297 -12.195 1 64.88 536 SER A C 1
ATOM 4380 O O . SER A 1 536 ? -22.906 -24.922 -13.25 1 64.88 536 SER A O 1
ATOM 4382 N N . ARG A 1 537 ? -22.406 -24.984 -11.117 1 68.25 537 ARG A N 1
ATOM 4383 C CA . ARG A 1 537 ? -22.109 -26.422 -11.023 1 68.25 537 ARG A CA 1
ATOM 4384 C C . ARG A 1 537 ? -23.297 -27.25 -11.508 1 68.25 537 ARG A C 1
ATOM 4386 O O . ARG A 1 537 ? -23.109 -28.281 -12.164 1 68.25 537 ARG A O 1
ATOM 4393 N N . LEU A 1 538 ? -24.453 -26.719 -11.172 1 72.06 538 LEU A N 1
ATOM 4394 C CA . LEU A 1 538 ? -25.656 -27.375 -11.68 1 72.06 538 LEU A CA 1
ATOM 4395 C C . LEU A 1 538 ? -26.281 -26.547 -12.805 1 72.06 538 LEU A C 1
ATOM 4397 O O . LEU A 1 538 ? -26.641 -25.391 -12.602 1 72.06 538 LEU A O 1
ATOM 4401 N N . ILE A 1 539 ? -26.297 -27.062 -13.961 1 75.38 539 ILE A N 1
ATOM 4402 C CA . ILE A 1 539 ? -26.797 -26.375 -15.148 1 75.38 539 ILE A CA 1
ATOM 4403 C C . ILE A 1 539 ? -28.234 -26.812 -15.438 1 75.38 539 ILE A C 1
ATOM 4405 O O . ILE A 1 539 ? -28.516 -28.016 -15.555 1 75.38 539 ILE A O 1
ATOM 4409 N N . ASN A 1 540 ? -29.203 -25.953 -15.312 1 78.62 540 ASN A N 1
ATOM 4410 C CA . ASN A 1 540 ? -30.578 -26.219 -15.75 1 78.62 540 ASN A CA 1
ATOM 4411 C C . ASN A 1 540 ? -30.641 -26.469 -17.25 1 78.62 540 ASN A C 1
ATOM 4413 O O . ASN A 1 540 ? -30.297 -25.594 -18.047 1 78.62 540 ASN A O 1
ATOM 4417 N N . LEU A 1 541 ? -31.109 -27.609 -17.656 1 80.44 541 LEU A N 1
ATOM 4418 C CA . LEU A 1 541 ? -31.125 -28.016 -19.062 1 80.44 541 LEU A CA 1
ATOM 4419 C C . LEU A 1 541 ? -32 -27.094 -19.891 1 80.44 541 LEU A C 1
ATOM 4421 O O . LEU A 1 541 ? -31.688 -26.797 -21.047 1 80.44 541 LEU A O 1
ATOM 4425 N N . VAL A 1 542 ? -33.062 -26.594 -19.234 1 80.5 542 VAL A N 1
ATOM 4426 C CA . VAL A 1 542 ? -34 -25.734 -19.969 1 80.5 542 VAL A CA 1
ATOM 4427 C C . VAL A 1 542 ? -33.344 -24.375 -20.219 1 80.5 542 VAL A C 1
ATOM 4429 O O . VAL A 1 542 ? -33.406 -23.844 -21.328 1 80.5 542 VAL A O 1
ATOM 4432 N N . ASP A 1 543 ? -32.656 -23.938 -19.25 1 80.56 543 ASP A N 1
ATOM 4433 C CA . ASP A 1 543 ? -32 -22.656 -19.391 1 80.56 543 ASP A CA 1
ATOM 4434 C C . ASP A 1 543 ? -30.844 -22.75 -20.391 1 80.56 543 ASP A C 1
ATOM 4436 O O . ASP A 1 543 ? -30.625 -21.828 -21.188 1 80.56 543 ASP A O 1
ATOM 4440 N N . TRP A 1 544 ? -30.125 -23.766 -20.328 1 85.06 544 TRP A N 1
ATOM 4441 C CA . TRP A 1 544 ? -29.016 -24.047 -21.234 1 85.06 544 TRP A CA 1
ATOM 4442 C C . TRP A 1 544 ? -29.516 -24.156 -22.672 1 85.06 544 TRP A C 1
ATOM 4444 O O . TRP A 1 544 ? -28.922 -23.594 -23.594 1 85.06 544 TRP A O 1
ATOM 4454 N N . LEU A 1 545 ? -30.703 -24.734 -22.781 1 85.06 545 LEU A N 1
ATOM 4455 C CA . LEU A 1 545 ? -31.328 -24.891 -24.094 1 85.06 545 LEU A CA 1
ATOM 4456 C C . LEU A 1 545 ? -31.766 -23.547 -24.656 1 85.06 545 LEU A C 1
ATOM 4458 O O . LEU A 1 545 ? -31.547 -23.25 -25.828 1 85.06 545 LEU A O 1
ATOM 4462 N N . GLU A 1 546 ? -32.281 -22.797 -23.812 1 81.88 546 GLU A N 1
ATOM 4463 C CA . GLU A 1 546 ? -32.75 -21.5 -24.266 1 81.88 546 GLU A CA 1
ATOM 4464 C C . GLU A 1 546 ? -31.594 -20.609 -24.688 1 81.88 546 GLU A C 1
ATOM 4466 O O . GLU A 1 546 ? -31.672 -19.906 -25.688 1 81.88 546 GLU A O 1
ATOM 4471 N N . ALA A 1 547 ? -30.547 -20.641 -23.953 1 82.44 547 ALA A N 1
ATOM 4472 C CA . ALA A 1 547 ? -29.375 -19.844 -24.281 1 82.44 547 ALA A CA 1
ATOM 4473 C C . ALA A 1 547 ? -28.734 -20.328 -25.578 1 82.44 547 ALA A C 1
ATOM 4475 O O . ALA A 1 547 ? -28.328 -19.516 -26.422 1 82.44 547 ALA A O 1
ATOM 4476 N N . PHE A 1 548 ? -28.641 -21.578 -25.703 1 85.12 548 PHE A N 1
ATOM 4477 C CA . PHE A 1 548 ? -28.125 -22.203 -26.906 1 85.12 548 PHE A CA 1
ATOM 4478 C C . PHE A 1 548 ? -28.969 -21.828 -28.109 1 85.12 548 PHE A C 1
ATOM 4480 O O . PHE A 1 548 ? -28.438 -21.484 -29.172 1 85.12 548 PHE A O 1
ATOM 4487 N N . ALA A 1 549 ? -30.297 -21.844 -27.875 1 80.56 549 ALA A N 1
ATOM 4488 C CA . ALA A 1 549 ? -31.203 -21.516 -28.953 1 80.56 549 ALA A CA 1
ATOM 4489 C C . ALA A 1 549 ? -31.047 -20.062 -29.391 1 80.56 549 ALA A C 1
ATOM 4491 O O . ALA A 1 549 ? -31.094 -19.766 -30.594 1 80.56 549 ALA A O 1
ATOM 4492 N N . THR A 1 550 ? -30.828 -19.281 -28.484 1 80.5 550 THR A N 1
ATOM 4493 C CA . THR A 1 550 ? -30.656 -17.875 -28.781 1 80.5 550 THR A CA 1
ATOM 4494 C C . THR A 1 550 ? -29.406 -17.641 -29.625 1 80.5 550 THR A C 1
ATOM 4496 O O . THR A 1 550 ? -29.422 -16.844 -30.562 1 80.5 550 THR A O 1
ATOM 4499 N N . VAL A 1 551 ? -28.359 -18.312 -29.297 1 78.44 551 VAL A N 1
ATOM 4500 C CA . VAL A 1 551 ? -27.094 -18.141 -30 1 78.44 551 VAL A CA 1
ATOM 4501 C C . VAL A 1 551 ? -27.188 -18.719 -31.406 1 78.44 551 VAL A C 1
ATOM 4503 O O . VAL A 1 551 ? -26.766 -18.109 -32.375 1 78.44 551 VAL A O 1
ATOM 4506 N N . VAL A 1 552 ? -27.797 -19.844 -31.516 1 77.38 552 VAL A N 1
ATOM 4507 C CA . VAL A 1 552 ? -27.875 -20.547 -32.781 1 77.38 552 VAL A CA 1
ATOM 4508 C C . VAL A 1 552 ? -28.875 -19.859 -33.719 1 77.38 552 VAL A C 1
ATOM 4510 O O . VAL A 1 552 ? -28.641 -19.75 -34.938 1 77.38 552 VAL A O 1
ATOM 4513 N N . THR A 1 553 ? -29.906 -19.391 -33.062 1 74.62 553 THR A N 1
ATOM 4514 C CA . THR A 1 553 ? -30.906 -18.703 -33.875 1 74.62 553 THR A CA 1
ATOM 4515 C C . THR A 1 553 ? -30.375 -17.359 -34.375 1 74.62 553 THR A C 1
ATOM 4517 O O . THR A 1 553 ? -30.734 -16.906 -35.469 1 74.62 553 THR A O 1
ATOM 4520 N N . ALA A 1 554 ? -29.688 -16.734 -33.625 1 70.25 554 ALA A N 1
ATOM 4521 C CA . ALA A 1 554 ? -29.094 -15.453 -34.031 1 70.25 554 ALA A CA 1
ATOM 4522 C C . ALA A 1 554 ? -28.172 -15.625 -35.25 1 70.25 554 ALA A C 1
ATOM 4524 O O . ALA A 1 554 ? -28.047 -14.727 -36.062 1 70.25 554 ALA A O 1
ATOM 4525 N N . ALA A 1 555 ? -27.578 -16.672 -35.281 1 61.94 555 ALA A N 1
ATOM 4526 C CA . ALA A 1 555 ? -26.688 -16.984 -36.406 1 61.94 555 ALA A CA 1
ATOM 4527 C C . ALA A 1 555 ? -27.469 -17.328 -37.656 1 61.94 555 ALA A C 1
ATOM 4529 O O . ALA A 1 555 ? -27.047 -17 -38.781 1 61.94 555 ALA A O 1
ATOM 4530 N N . GLU A 1 556 ? -28.469 -18.047 -37.5 1 58.41 556 GLU A N 1
ATOM 4531 C CA . GLU A 1 556 ? -29.25 -18.516 -38.625 1 58.41 556 GLU A CA 1
ATOM 4532 C C . GLU A 1 556 ? -30.266 -17.469 -39.094 1 58.41 556 GLU A C 1
ATOM 4534 O O . GLU A 1 556 ? -30.953 -17.656 -40.094 1 58.41 556 GLU A O 1
ATOM 4539 N N . LYS A 1 557 ? -30.5 -16.469 -38.406 1 52.38 557 LYS A N 1
ATOM 4540 C CA . LYS A 1 557 ? -31.531 -15.539 -38.875 1 52.38 557 LYS A CA 1
ATOM 4541 C C . LYS A 1 557 ? -31.266 -15.125 -40.312 1 52.38 557 LYS A C 1
ATOM 4543 O O . LYS A 1 557 ? -32.031 -14.336 -40.875 1 52.38 557 LYS A O 1
ATOM 4548 N N . MET A 1 558 ? -30.094 -15.312 -40.781 1 45.44 558 MET A N 1
ATOM 4549 C CA . MET A 1 558 ? -30.141 -14.789 -42.156 1 45.44 558 MET A CA 1
ATOM 4550 C C . MET A 1 558 ? -31.172 -15.531 -42.969 1 45.44 558 MET A C 1
ATOM 4552 O O . MET A 1 558 ? -31.797 -14.945 -43.875 1 45.44 558 MET A O 1
ATOM 4556 N N . ASP A 1 559 ? -31.234 -16.875 -43.188 1 42.53 559 ASP A N 1
ATOM 4557 C CA . ASP A 1 559 ? -32.125 -17.344 -44.25 1 42.53 559 ASP A CA 1
ATOM 4558 C C . ASP A 1 559 ? -33.531 -17.594 -43.688 1 42.53 559 ASP A C 1
ATOM 4560 O O . ASP A 1 559 ? -33.812 -18.641 -43.094 1 42.53 559 ASP A O 1
ATOM 4564 N N . ALA A 1 560 ? -34.344 -16.703 -43.25 1 43.47 560 ALA A N 1
ATOM 4565 C CA . ALA A 1 560 ? -35.688 -16.594 -42.719 1 43.47 560 ALA A CA 1
ATOM 4566 C C . ALA A 1 560 ? -36.656 -17.484 -43.5 1 43.47 560 ALA A C 1
ATOM 4568 O O . ALA A 1 560 ? -37.844 -17.562 -43.156 1 43.47 560 ALA A O 1
ATOM 4569 N N . ASN A 1 561 ? -36.469 -17.75 -44.75 1 44.16 561 ASN A N 1
ATOM 4570 C CA . ASN A 1 561 ? -37.625 -18.188 -45.531 1 44.16 561 ASN A CA 1
ATOM 4571 C C . ASN A 1 561 ? -38.188 -19.484 -45 1 44.16 561 ASN A C 1
ATOM 4573 O O . ASN A 1 561 ? -39.406 -19.672 -44.969 1 44.16 561 ASN A O 1
ATOM 4577 N N . SER A 1 562 ? -37.656 -20.781 -45.25 1 48.66 562 SER A N 1
ATOM 4578 C CA . SER A 1 562 ? -38.469 -21.953 -45.531 1 48.66 562 SER A CA 1
ATOM 4579 C C . SER A 1 562 ? -38.875 -22.656 -44.25 1 48.66 562 SER A C 1
ATOM 4581 O O . SER A 1 562 ? -39.719 -23.578 -44.281 1 48.66 562 SER A O 1
ATOM 4583 N N . VAL A 1 563 ? -38.031 -22.922 -43.188 1 52.72 563 VAL A N 1
ATOM 4584 C CA . VAL A 1 563 ? -38.406 -23.938 -42.219 1 52.72 563 VAL A CA 1
ATOM 4585 C C . VAL A 1 563 ? -39.281 -23.312 -41.125 1 52.72 563 VAL A C 1
ATOM 4587 O O . VAL A 1 563 ? -39.062 -22.172 -40.719 1 52.72 563 VAL A O 1
ATOM 4590 N N . THR A 1 564 ? -40.656 -23.719 -41.031 1 59.72 564 THR A N 1
ATOM 4591 C CA . THR A 1 564 ? -41.656 -23.266 -40.062 1 59.72 564 THR A CA 1
ATOM 4592 C C . THR A 1 564 ? -41.031 -23.141 -38.688 1 59.72 564 THR A C 1
ATOM 4594 O O . THR A 1 564 ? -40.031 -23.812 -38.375 1 59.72 564 THR A O 1
ATOM 4597 N N . SER A 1 565 ? -41.312 -22.109 -37.906 1 62.22 565 SER A N 1
ATOM 4598 C CA . SER A 1 565 ? -40.812 -21.766 -36.562 1 62.22 565 SER A CA 1
ATOM 4599 C C . SER A 1 565 ? -40.812 -22.984 -35.656 1 62.22 565 SER A C 1
ATOM 4601 O O . SER A 1 565 ? -39.875 -23.156 -34.875 1 62.22 565 SER A O 1
ATOM 4603 N N . GLU A 1 566 ? -41.781 -23.812 -35.812 1 65.75 566 GLU A N 1
ATOM 4604 C CA . GLU A 1 566 ? -41.875 -25 -34.938 1 65.75 566 GLU A CA 1
ATOM 4605 C C . GLU A 1 566 ? -40.812 -26.031 -35.312 1 65.75 566 GLU A C 1
ATOM 4607 O O . GLU A 1 566 ? -40.219 -26.641 -34.438 1 65.75 566 GLU A O 1
ATOM 4612 N N . GLU A 1 567 ? -40.656 -26.25 -36.531 1 65.94 567 GLU A N 1
ATOM 4613 C CA . GLU A 1 567 ? -39.625 -27.188 -37.031 1 65.94 567 GLU A CA 1
ATOM 4614 C C . GLU A 1 567 ? -38.219 -26.719 -36.688 1 65.94 567 GLU A C 1
ATOM 4616 O O . GLU A 1 567 ? -37.344 -27.531 -36.344 1 65.94 567 GLU A O 1
ATOM 4621 N N . ARG A 1 568 ? -38.062 -25.531 -36.688 1 71.44 568 ARG A N 1
ATOM 4622 C CA . ARG A 1 568 ? -36.781 -24.938 -36.344 1 71.44 568 ARG A CA 1
ATOM 4623 C C . ARG A 1 568 ? -36.438 -25.188 -34.875 1 71.44 568 ARG A C 1
ATOM 4625 O O . ARG A 1 568 ? -35.281 -25.469 -34.531 1 71.44 568 ARG A O 1
ATOM 4632 N N . ASN A 1 569 ? -37.438 -25.078 -34.125 1 75.06 569 ASN A N 1
ATOM 4633 C CA . ASN A 1 569 ? -37.219 -25.297 -32.719 1 75.06 569 ASN A CA 1
ATOM 4634 C C . ASN A 1 569 ? -36.844 -26.766 -32.438 1 75.06 569 ASN A C 1
ATOM 4636 O O . ASN A 1 569 ? -36.031 -27.031 -31.562 1 75.06 569 ASN A O 1
ATOM 4640 N N . GLU A 1 570 ? -37.531 -27.578 -33.188 1 76.75 570 GLU A N 1
ATOM 4641 C CA . GLU A 1 570 ? -37.219 -29 -33 1 76.75 570 GLU A CA 1
ATOM 4642 C C . GLU A 1 570 ? -35.812 -29.328 -33.469 1 76.75 570 GLU A C 1
ATOM 4644 O O . GLU A 1 570 ? -35.125 -30.141 -32.844 1 76.75 570 GLU A O 1
ATOM 4649 N N . ILE A 1 571 ? -35.375 -28.688 -34.375 1 76.62 571 ILE A N 1
ATOM 4650 C CA . ILE A 1 571 ? -34.031 -28.891 -34.906 1 76.62 571 ILE A CA 1
ATOM 4651 C C . ILE A 1 571 ? -33 -28.344 -33.875 1 76.62 571 ILE A C 1
ATOM 4653 O O . ILE A 1 571 ? -31.984 -28.984 -33.625 1 76.62 571 ILE A O 1
ATOM 4657 N N . ILE A 1 572 ? -33.281 -27.266 -33.406 1 80.94 572 ILE A N 1
ATOM 4658 C CA . ILE A 1 572 ? -32.375 -26.656 -32.438 1 80.94 572 ILE A CA 1
ATOM 4659 C C . ILE A 1 572 ? -32.312 -27.531 -31.172 1 80.94 572 ILE A C 1
ATOM 4661 O O . ILE A 1 572 ? -31.25 -27.719 -30.594 1 80.94 572 ILE A O 1
ATOM 4665 N N . HIS A 1 573 ? -33.5 -28.016 -30.875 1 81.19 573 HIS A N 1
ATOM 4666 C CA . HIS A 1 573 ? -33.562 -28.906 -29.719 1 81.19 573 HIS A CA 1
ATOM 4667 C C . HIS A 1 573 ? -32.719 -30.156 -29.953 1 81.19 573 HIS A C 1
ATOM 4669 O O . HIS A 1 573 ? -32 -30.594 -29.062 1 81.19 573 HIS A O 1
ATOM 4675 N N . ALA A 1 574 ? -32.906 -30.719 -31.094 1 79.31 574 ALA A N 1
ATOM 4676 C CA . ALA A 1 574 ? -32.125 -31.906 -31.438 1 79.31 574 ALA A CA 1
ATOM 4677 C C . ALA A 1 574 ? -30.625 -31.594 -31.469 1 79.31 574 ALA A C 1
ATOM 4679 O O . ALA A 1 574 ? -29.797 -32.406 -31 1 79.31 574 ALA A O 1
ATOM 4680 N N . ARG A 1 575 ? -30.266 -30.469 -31.922 1 80.19 575 ARG A N 1
ATOM 4681 C CA . ARG A 1 575 ? -28.875 -30.016 -31.953 1 80.19 575 ARG A CA 1
ATOM 4682 C C . ARG A 1 575 ? -28.328 -29.828 -30.547 1 80.19 575 ARG A C 1
ATOM 4684 O O . ARG A 1 575 ? -27.172 -30.156 -30.281 1 80.19 575 ARG A O 1
ATOM 4691 N N . PHE A 1 576 ? -29.125 -29.359 -29.766 1 87.81 576 PHE A N 1
ATOM 4692 C CA . PHE A 1 576 ? -28.719 -29.141 -28.375 1 87.81 576 PHE A CA 1
ATOM 4693 C C . PHE A 1 576 ? -28.5 -30.469 -27.672 1 87.81 576 PHE A C 1
ATOM 4695 O O . PHE A 1 576 ? -27.5 -30.656 -26.984 1 87.81 576 PHE A O 1
ATOM 4702 N N . ILE A 1 577 ? -29.484 -31.359 -27.875 1 80.19 577 ILE A N 1
ATOM 4703 C CA . ILE A 1 577 ? -29.375 -32.656 -27.234 1 80.19 577 ILE A CA 1
ATOM 4704 C C . ILE A 1 577 ? -28.094 -33.375 -27.688 1 80.19 577 ILE A C 1
ATOM 4706 O O . ILE A 1 577 ? -27.406 -34 -26.891 1 80.19 577 ILE A O 1
ATOM 4710 N N . ARG A 1 578 ? -27.828 -33.25 -28.922 1 78.62 578 ARG A N 1
ATOM 4711 C CA . ARG A 1 578 ? -26.594 -33.844 -29.438 1 78.62 578 ARG A CA 1
ATOM 4712 C C . ARG A 1 578 ? -25.375 -33.188 -28.812 1 78.62 578 ARG A C 1
ATOM 4714 O O . ARG A 1 578 ? -24.438 -33.875 -28.422 1 78.62 578 ARG A O 1
ATOM 4721 N N . ALA A 1 579 ? -25.359 -31.891 -28.734 1 81.75 579 ALA A N 1
ATOM 4722 C CA . ALA A 1 579 ? -24.234 -31.172 -28.156 1 81.75 579 ALA A CA 1
ATOM 4723 C C . ALA A 1 579 ? -24.031 -31.516 -26.688 1 81.75 579 ALA A C 1
ATOM 4725 O O . ALA A 1 579 ? -22.906 -31.75 -26.25 1 81.75 579 ALA A O 1
ATOM 4726 N N . VAL A 1 580 ? -25.125 -31.609 -26 1 81 580 VAL A N 1
ATOM 4727 C CA . VAL A 1 580 ? -25.062 -31.938 -24.578 1 81 580 VAL A CA 1
ATOM 4728 C C . VAL A 1 580 ? -24.625 -33.375 -24.391 1 81 580 VAL A C 1
ATOM 4730 O O . VAL A 1 580 ? -23.828 -33.688 -23.5 1 81 580 VAL A O 1
ATOM 4733 N N . SER A 1 581 ? -25.125 -34.281 -25.234 1 76.19 581 SER A N 1
ATOM 4734 C CA . SER A 1 581 ? -24.703 -35.688 -25.203 1 76.19 581 SER A CA 1
ATOM 4735 C C . SER A 1 581 ? -23.203 -35.812 -25.469 1 76.19 581 SER A C 1
ATOM 4737 O O . SER A 1 581 ? -22.531 -36.594 -24.828 1 76.19 581 SER A O 1
ATOM 4739 N N . GLU A 1 582 ? -22.734 -35.031 -26.391 1 77.44 582 GLU A N 1
ATOM 4740 C CA . GLU A 1 582 ? -21.312 -35.031 -26.688 1 77.44 582 GLU A CA 1
ATOM 4741 C C . GLU A 1 582 ? -20.5 -34.5 -25.5 1 77.44 582 GLU A C 1
ATOM 4743 O O . GLU A 1 582 ? -19.438 -35.031 -25.188 1 77.44 582 GLU A O 1
ATOM 4748 N N . LEU A 1 583 ? -20.984 -33.469 -24.891 1 78.75 583 LEU A N 1
ATOM 4749 C CA . LEU A 1 583 ? -20.312 -32.906 -23.734 1 78.75 583 LEU A CA 1
ATOM 4750 C C . LEU A 1 583 ? -20.312 -33.938 -22.578 1 78.75 583 LEU A C 1
ATOM 4752 O O . LEU A 1 583 ? -19.344 -34 -21.812 1 78.75 583 LEU A O 1
ATOM 4756 N N . GLU A 1 584 ? -21.422 -34.625 -22.484 1 73.56 584 GLU A N 1
ATOM 4757 C CA . GLU A 1 584 ? -21.484 -35.688 -21.484 1 73.56 584 GLU A CA 1
ATOM 4758 C C . GLU A 1 584 ? -20.484 -36.812 -21.781 1 73.56 584 GLU A C 1
ATOM 4760 O O . GLU A 1 584 ? -19.812 -37.281 -20.875 1 73.56 584 GLU A O 1
ATOM 4765 N N . LEU A 1 585 ? -20.391 -37.062 -23.031 1 70.12 585 LEU A N 1
ATOM 4766 C CA . LEU A 1 585 ? -19.438 -38.094 -23.469 1 70.12 585 LEU A CA 1
ATOM 4767 C C . LEU A 1 585 ? -18 -37.656 -23.203 1 70.12 585 LEU A C 1
ATOM 4769 O O . LEU A 1 585 ? -17.156 -38.469 -22.828 1 70.12 585 LEU A O 1
ATOM 4773 N N . LEU A 1 586 ? -17.828 -36.344 -23.391 1 66.38 586 LEU A N 1
ATOM 4774 C CA . LEU A 1 586 ? -16.484 -35.781 -23.203 1 66.38 586 LEU A CA 1
ATOM 4775 C C . LEU A 1 586 ? -16.188 -35.562 -21.734 1 66.38 586 LEU A C 1
ATOM 4777 O O . LEU A 1 586 ? -15.062 -35.219 -21.359 1 66.38 586 LEU A O 1
ATOM 4781 N N . GLY A 1 587 ? -17.125 -35.719 -20.875 1 66 587 GLY A N 1
ATOM 4782 C CA . GLY A 1 587 ? -16.984 -35.719 -19.422 1 66 587 GLY A CA 1
ATOM 4783 C C . GLY A 1 587 ? -17.125 -34.312 -18.828 1 66 587 GLY A C 1
ATOM 4784 O O . GLY A 1 587 ? -16.609 -34.062 -17.734 1 66 587 GLY A O 1
ATOM 4785 N N . PHE A 1 588 ? -17.75 -33.375 -19.547 1 72.44 588 PHE A N 1
ATOM 4786 C CA . PHE A 1 588 ? -17.875 -32 -19.047 1 72.44 588 PHE A CA 1
ATOM 4787 C C . PHE A 1 588 ? -19.125 -31.875 -18.172 1 72.44 588 PHE A C 1
ATOM 4789 O O . PHE A 1 588 ? -19.188 -30.984 -17.312 1 72.44 588 PHE A O 1
ATOM 4796 N N . ILE A 1 589 ? -20.078 -32.781 -18.391 1 74.38 589 ILE A N 1
ATOM 4797 C CA . ILE A 1 589 ? -21.312 -32.719 -17.625 1 74.38 589 ILE A CA 1
ATOM 4798 C C . ILE A 1 589 ? -21.75 -34.125 -17.25 1 74.38 589 ILE A C 1
ATOM 4800 O O . ILE A 1 589 ? -21.391 -35.094 -17.922 1 74.38 589 ILE A O 1
ATOM 4804 N N . LYS A 1 590 ? -22.266 -34.312 -16.062 1 74.19 590 LYS A N 1
ATOM 4805 C CA . LYS A 1 590 ? -22.859 -35.594 -15.625 1 74.19 590 LYS A CA 1
ATOM 4806 C C . LYS A 1 590 ? -24.328 -35.406 -15.242 1 74.19 590 LYS A C 1
ATOM 4808 O O . LYS A 1 590 ? -24.703 -34.375 -14.672 1 74.19 590 LYS A O 1
ATOM 4813 N N . PRO A 1 591 ? -25.141 -36.375 -15.719 1 67.81 591 PRO A N 1
ATOM 4814 C CA . PRO A 1 591 ? -26.547 -36.281 -15.281 1 67.81 591 PRO A CA 1
ATOM 4815 C C . PRO A 1 591 ? -26.688 -36.406 -13.773 1 67.81 591 PRO A C 1
ATOM 4817 O O . PRO A 1 591 ? -25.953 -37.156 -13.133 1 67.81 591 PRO A O 1
ATOM 4820 N N . THR A 1 592 ? -27.297 -35.406 -13.102 1 67.62 592 THR A N 1
ATOM 4821 C CA . THR A 1 592 ? -27.531 -35.469 -11.664 1 67.62 592 THR A CA 1
ATOM 4822 C C . THR A 1 592 ? -28.922 -36.031 -11.375 1 67.62 592 THR A C 1
ATOM 4824 O O . THR A 1 592 ? -29.875 -35.781 -12.117 1 67.62 592 THR A O 1
ATOM 4827 N N . LYS A 1 593 ? -29.031 -36.969 -10.477 1 60.97 593 LYS A N 1
ATOM 4828 C CA . LYS A 1 593 ? -30.312 -37.562 -10.047 1 60.97 593 LYS A CA 1
ATOM 4829 C C . LYS A 1 593 ? -31.062 -36.594 -9.125 1 60.97 593 LYS A C 1
ATOM 4831 O O . LYS A 1 593 ? -32.219 -36.844 -8.766 1 60.97 593 LYS A O 1
ATOM 4836 N N . GLN A 1 594 ? -30.625 -35.531 -8.75 1 58.22 594 GLN A N 1
ATOM 4837 C CA . GLN A 1 594 ? -31.266 -34.719 -7.723 1 58.22 594 GLN A CA 1
ATOM 4838 C C . GLN A 1 594 ? -32.438 -33.906 -8.305 1 58.22 594 GLN A C 1
ATOM 4840 O O . GLN A 1 594 ? -33.469 -33.781 -7.672 1 58.22 594 GLN A O 1
ATOM 4845 N N . LYS A 1 595 ? -32.094 -33.188 -9.5 1 60.78 595 LYS A N 1
ATOM 4846 C CA . LYS A 1 595 ? -33.188 -32.5 -10.203 1 60.78 595 LYS A CA 1
ATOM 4847 C C . LYS A 1 595 ? -33.281 -32.938 -11.656 1 60.78 595 LYS A C 1
ATOM 4849 O O . LYS A 1 595 ? -32.281 -32.938 -12.375 1 60.78 595 LYS A O 1
ATOM 4854 N N . THR A 1 596 ? -34.438 -33.531 -12.094 1 62.69 596 THR A N 1
ATOM 4855 C CA . THR A 1 596 ? -34.688 -34.156 -13.391 1 62.69 596 THR A CA 1
ATOM 4856 C C . THR A 1 596 ? -34.25 -33.25 -14.531 1 62.69 596 THR A C 1
ATOM 4858 O O . THR A 1 596 ? -33.812 -33.719 -15.586 1 62.69 596 THR A O 1
ATOM 4861 N N . ASP A 1 597 ? -34.156 -31.969 -14.297 1 72.5 597 ASP A N 1
ATOM 4862 C CA . ASP A 1 597 ? -33.875 -31.094 -15.43 1 72.5 597 ASP A CA 1
ATOM 4863 C C . ASP A 1 597 ? -32.531 -30.406 -15.281 1 72.5 597 ASP A C 1
ATOM 4865 O O . ASP A 1 597 ? -32.312 -29.344 -15.867 1 72.5 597 ASP A O 1
ATOM 4869 N N . HIS A 1 598 ? -31.594 -31.078 -14.477 1 76.62 598 HIS A N 1
ATOM 4870 C CA . HIS A 1 598 ? -30.297 -30.438 -14.297 1 76.62 598 HIS A CA 1
ATOM 4871 C C . HIS A 1 598 ? -29.156 -31.422 -14.602 1 76.62 598 HIS A C 1
ATOM 4873 O O . HIS A 1 598 ? -29.344 -32.625 -14.484 1 76.62 598 HIS A O 1
ATOM 4879 N N . VAL A 1 599 ? -28.094 -30.953 -15.117 1 78.69 599 VAL A N 1
ATOM 4880 C CA . VAL A 1 599 ? -26.844 -31.688 -15.281 1 78.69 599 VAL A CA 1
ATOM 4881 C C . VAL A 1 599 ? -25.734 -31.047 -14.445 1 78.69 599 VAL A C 1
ATOM 4883 O O . VAL A 1 599 ? -25.766 -29.844 -14.203 1 78.69 599 VAL A O 1
ATOM 4886 N N . ALA A 1 600 ? -24.984 -31.875 -13.875 1 72.38 600 ALA A N 1
ATOM 4887 C CA . ALA A 1 600 ? -23.875 -31.391 -13.047 1 72.38 600 ALA A CA 1
ATOM 4888 C C . ALA A 1 600 ? -22.625 -31.156 -13.883 1 72.38 600 ALA A C 1
ATOM 4890 O O . ALA A 1 600 ? -22.266 -32 -14.719 1 72.38 600 ALA A O 1
ATOM 4891 N N . ARG A 1 601 ? -22.234 -29.938 -13.867 1 69.5 601 ARG A N 1
ATOM 4892 C CA . ARG A 1 601 ? -20.953 -29.625 -14.492 1 69.5 601 ARG A CA 1
ATOM 4893 C C . ARG A 1 601 ? -19.812 -30.359 -13.789 1 69.5 601 ARG A C 1
ATOM 4895 O O . ARG A 1 601 ? -19.703 -30.328 -12.562 1 69.5 601 ARG A O 1
ATOM 4902 N N . LEU A 1 602 ? -19.266 -31.266 -14.305 1 59.75 602 LEU A N 1
ATOM 4903 C CA . LEU A 1 602 ? -18.125 -31.969 -13.711 1 59.75 602 LEU A CA 1
ATOM 4904 C C . LEU A 1 602 ? -16.875 -31.094 -13.766 1 59.75 602 LEU A C 1
ATOM 4906 O O . LEU A 1 602 ? -16.719 -30.25 -14.656 1 59.75 602 LEU A O 1
ATOM 4910 N N . THR A 1 603 ? -16.297 -30.781 -12.633 1 50.78 603 THR A N 1
ATOM 4911 C CA . THR A 1 603 ? -15.141 -29.922 -12.391 1 50.78 603 THR A CA 1
ATOM 4912 C C . THR A 1 603 ? -14.227 -29.891 -13.617 1 50.78 603 THR A C 1
ATOM 4914 O O . THR A 1 603 ? -13.125 -29.344 -13.555 1 50.78 603 THR A O 1
ATOM 4917 N N . TRP A 1 604 ? -14.516 -30.5 -14.578 1 43.16 604 TRP A N 1
ATOM 4918 C CA . TRP A 1 604 ? -13.539 -30.281 -15.641 1 43.16 604 TRP A CA 1
ATOM 4919 C C . TRP A 1 604 ? -13.594 -28.859 -16.172 1 43.16 604 TRP A C 1
ATOM 4921 O O . TRP A 1 604 ? -12.594 -28.312 -16.625 1 43.16 604 TRP A O 1
ATOM 4931 N N . GLY A 1 605 ? -14.805 -28.359 -16.547 1 36.28 605 GLY A N 1
ATOM 4932 C CA . GLY A 1 605 ? -15.031 -27.156 -17.344 1 36.28 605 GLY A CA 1
ATOM 4933 C C . GLY A 1 605 ? -15.18 -25.906 -16.5 1 36.28 605 GLY A C 1
ATOM 4934 O O . GLY A 1 605 ? -15.781 -24.922 -16.938 1 36.28 605 GLY A O 1
ATOM 4935 N N . GLY A 1 606 ? -14.906 -25.922 -15.305 1 31.12 606 GLY A N 1
ATOM 4936 C CA . GLY A 1 606 ? -15.25 -24.703 -14.617 1 31.12 606 GLY A CA 1
ATOM 4937 C C . GLY A 1 606 ? -14.555 -23.469 -15.195 1 31.12 606 GLY A C 1
ATOM 4938 O O . GLY A 1 606 ? -13.352 -23.5 -15.438 1 31.12 606 GLY A O 1
ATOM 4939 N N . CYS A 1 607 ? -15.227 -22.734 -16.109 1 25.88 607 CYS A N 1
ATOM 4940 C CA . CYS A 1 607 ? -14.922 -21.312 -16.062 1 25.88 607 CYS A CA 1
ATOM 4941 C C . CYS A 1 607 ? -15.086 -20.75 -14.664 1 25.88 607 CYS A C 1
ATOM 4943 O O . CYS A 1 607 ? -16.047 -21.094 -13.969 1 25.88 607 CYS A O 1
ATOM 4945 N N . MET B 1 1 ? -36.688 -67.438 -29.656 1 23.02 1 MET B N 1
ATOM 4946 C CA . MET B 1 1 ? -35.312 -67.25 -30.094 1 23.02 1 MET B CA 1
ATOM 4947 C C . MET B 1 1 ? -34.594 -66.25 -29.172 1 23.02 1 MET B C 1
ATOM 4949 O O . MET B 1 1 ? -35.094 -65.125 -28.938 1 23.02 1 MET B O 1
ATOM 4953 N N . ALA B 1 2 ? -33.688 -66.75 -28.25 1 24.55 2 ALA B N 1
ATOM 4954 C CA . ALA B 1 2 ? -33.094 -66.25 -26.984 1 24.55 2 ALA B CA 1
ATOM 4955 C C . ALA B 1 2 ? -32.031 -65.188 -27.219 1 24.55 2 ALA B C 1
ATOM 4957 O O . ALA B 1 2 ? -31.016 -65.5 -27.875 1 24.55 2 ALA B O 1
ATOM 4958 N N . THR B 1 3 ? -32.312 -64.062 -27.656 1 25.48 3 THR B N 1
ATOM 4959 C CA . THR B 1 3 ? -31.438 -63 -28.172 1 25.48 3 THR B CA 1
ATOM 4960 C C . THR B 1 3 ? -30.391 -62.625 -27.141 1 25.48 3 THR B C 1
ATOM 4962 O O . THR B 1 3 ? -30.719 -62.188 -26.031 1 25.48 3 THR B O 1
ATOM 4965 N N . SER B 1 4 ? -29.203 -63.344 -27 1 23.44 4 SER B N 1
ATOM 4966 C CA . SER B 1 4 ? -28.141 -63.406 -26 1 23.44 4 SER B CA 1
ATOM 4967 C C . SER B 1 4 ? -27.391 -62.062 -25.922 1 23.44 4 SER B C 1
ATOM 4969 O O . SER B 1 4 ? -26.922 -61.562 -26.938 1 23.44 4 SER B O 1
ATOM 4971 N N . SER B 1 5 ? -27.766 -61.125 -25.125 1 24.08 5 SER B N 1
ATOM 4972 C CA . SER B 1 5 ? -27.312 -59.75 -25 1 24.08 5 SER B CA 1
ATOM 4973 C C . SER B 1 5 ? -25.859 -59.656 -24.531 1 24.08 5 SER B C 1
ATOM 4975 O O . SER B 1 5 ? -25.531 -60.188 -23.453 1 24.08 5 SER B O 1
ATOM 4977 N N . VAL B 1 6 ? -24.844 -59.969 -25.391 1 23.97 6 VAL B N 1
ATOM 4978 C CA . VAL B 1 6 ? -23.438 -60.188 -25.016 1 23.97 6 VAL B CA 1
ATOM 4979 C C . VAL B 1 6 ? -22.844 -58.906 -24.469 1 23.97 6 VAL B C 1
ATOM 4981 O O . VAL B 1 6 ? -22.828 -57.875 -25.172 1 23.97 6 VAL B O 1
ATOM 4984 N N . SER B 1 7 ? -23 -58.5 -23.219 1 22.81 7 SER B N 1
ATOM 4985 C CA . SER B 1 7 ? -22.547 -57.375 -22.422 1 22.81 7 SER B CA 1
ATOM 4986 C C . SER B 1 7 ? -21.016 -57.312 -22.375 1 22.81 7 SER B C 1
ATOM 4988 O O . SER B 1 7 ? -20.375 -58.094 -21.703 1 22.81 7 SER B O 1
ATOM 4990 N N . LYS B 1 8 ? -20.25 -57.375 -23.547 1 23.36 8 LYS B N 1
ATOM 4991 C CA . LYS B 1 8 ? -18.797 -57.562 -23.516 1 23.36 8 LYS B CA 1
ATOM 4992 C C . LYS B 1 8 ? -18.125 -56.438 -22.719 1 23.36 8 LYS B C 1
ATOM 4994 O O . LYS B 1 8 ? -18.344 -55.25 -22.984 1 23.36 8 LYS B O 1
ATOM 4999 N N . GLY B 1 9 ? -17.828 -56.656 -21.469 1 24.38 9 GLY B N 1
ATOM 5000 C CA . GLY B 1 9 ? -17.078 -55.906 -20.453 1 24.38 9 GLY B CA 1
ATOM 5001 C C . GLY B 1 9 ? -15.695 -55.5 -20.938 1 24.38 9 GLY B C 1
ATOM 5002 O O . GLY B 1 9 ? -14.914 -56.312 -21.406 1 24.38 9 GLY B O 1
ATOM 5003 N N . CYS B 1 10 ? -15.523 -54.469 -21.766 1 23.66 10 CYS B N 1
ATOM 5004 C CA . CYS B 1 10 ? -14.219 -54.125 -22.312 1 23.66 10 CYS B CA 1
ATOM 5005 C C . CYS B 1 10 ? -13.203 -53.906 -21.203 1 23.66 10 CYS B C 1
ATOM 5007 O O . CYS B 1 10 ? -13.391 -53.031 -20.344 1 23.66 10 CYS B O 1
ATOM 5009 N N . PHE B 1 11 ? -12.586 -54.906 -20.641 1 24.84 11 PHE B N 1
ATOM 5010 C CA . PHE B 1 11 ? -11.523 -54.906 -19.641 1 24.84 11 PHE B CA 1
ATOM 5011 C C . PHE B 1 11 ? -10.305 -54.156 -20.172 1 24.84 11 PHE B C 1
ATOM 5013 O O . PHE B 1 11 ? -9.758 -54.5 -21.219 1 24.84 11 PHE B O 1
ATOM 5020 N N . VAL B 1 12 ? -10.281 -52.938 -20.078 1 26.84 12 VAL B N 1
ATOM 5021 C CA . VAL B 1 12 ? -9.102 -52.188 -20.531 1 26.84 12 VAL B CA 1
ATOM 5022 C C . VAL B 1 12 ? -7.855 -52.719 -19.828 1 26.84 12 VAL B C 1
ATOM 5024 O O . VAL B 1 12 ? -7.805 -52.75 -18.594 1 26.84 12 VAL B O 1
ATOM 5027 N N . PHE B 1 13 ? -7.258 -53.719 -20.266 1 24.8 13 PHE B N 1
ATOM 5028 C CA . PHE B 1 13 ? -5.992 -54.281 -19.812 1 24.8 13 PHE B CA 1
ATOM 5029 C C . PHE B 1 13 ? -4.922 -53.219 -19.734 1 24.8 13 PHE B C 1
ATOM 5031 O O . PHE B 1 13 ? -4.691 -52.469 -20.688 1 24.8 13 PHE B O 1
ATOM 5038 N N . LYS B 1 14 ? -4.691 -52.75 -18.578 1 28.84 14 LYS B N 1
ATOM 5039 C CA . LYS B 1 14 ? -3.531 -51.875 -18.328 1 28.84 14 LYS B CA 1
ATOM 5040 C C . LYS B 1 14 ? -2.232 -52.625 -18.656 1 28.84 14 LYS B C 1
ATOM 5042 O O . LYS B 1 14 ? -1.918 -53.625 -18.047 1 28.84 14 LYS B O 1
ATOM 5047 N N . PRO B 1 15 ? -1.881 -52.719 -19.891 1 28.27 15 PRO B N 1
ATOM 5048 C CA . PRO B 1 15 ? -0.614 -53.438 -20.094 1 28.27 15 PRO B CA 1
ATOM 5049 C C . PRO B 1 15 ? 0.472 -52.969 -19.109 1 28.27 15 PRO B C 1
ATOM 5051 O O . PRO B 1 15 ? 0.428 -51.844 -18.625 1 28.27 15 PRO B O 1
ATOM 5054 N N . ASN B 1 16 ? 1.004 -53.875 -18.359 1 30.22 16 ASN B N 1
ATOM 5055 C CA . ASN B 1 16 ? 2.18 -53.781 -17.5 1 30.22 16 ASN B CA 1
ATOM 5056 C C . ASN B 1 16 ? 3.383 -53.219 -18.25 1 30.22 16 ASN B C 1
ATOM 5058 O O . ASN B 1 16 ? 4.156 -53.969 -18.844 1 30.22 16 ASN B O 1
ATOM 5062 N N . PHE B 1 17 ? 3.217 -52.312 -19.156 1 30.86 17 PHE B N 1
ATOM 5063 C CA . PHE B 1 17 ? 4.422 -51.875 -19.859 1 30.86 17 PHE B CA 1
ATOM 5064 C C . PHE B 1 17 ? 5.504 -51.469 -18.875 1 30.86 17 PHE B C 1
ATOM 5066 O O . PHE B 1 17 ? 5.418 -50.406 -18.25 1 30.86 17 PHE B O 1
ATOM 5073 N N . LYS B 1 18 ? 6.16 -52.312 -18.172 1 33.34 18 LYS B N 1
ATOM 5074 C CA . LYS B 1 18 ? 7.441 -52.156 -17.5 1 33.34 18 LYS B CA 1
ATOM 5075 C C . LYS B 1 18 ? 8.461 -51.469 -18.391 1 33.34 18 LYS B C 1
ATOM 5077 O O . LYS B 1 18 ? 9.625 -51.844 -18.438 1 33.34 18 LYS B O 1
ATOM 5082 N N . LYS B 1 19 ? 8.086 -51.031 -19.578 1 34.62 19 LYS B N 1
ATOM 5083 C CA . LYS B 1 19 ? 9.242 -50.469 -20.25 1 34.62 19 LYS B CA 1
ATOM 5084 C C . LYS B 1 19 ? 9.984 -49.5 -19.359 1 34.62 19 LYS B C 1
ATOM 5086 O O . LYS B 1 19 ? 9.359 -48.719 -18.625 1 34.62 19 LYS B O 1
ATOM 5091 N N . ARG B 1 20 ? 11.211 -49.875 -19.062 1 33.53 20 ARG B N 1
ATOM 5092 C CA . ARG B 1 20 ? 12.234 -49 -18.469 1 33.53 20 ARG B CA 1
ATOM 5093 C C . ARG B 1 20 ? 12.148 -47.594 -18.984 1 33.53 20 ARG B C 1
ATOM 5095 O O . ARG B 1 20 ? 12.227 -47.344 -20.203 1 33.53 20 ARG B O 1
ATOM 5102 N N . LYS B 1 21 ? 11.305 -46.906 -18.516 1 37.44 21 LYS B N 1
ATOM 5103 C CA . LYS B 1 21 ? 11.32 -45.5 -18.812 1 37.44 21 LYS B CA 1
ATOM 5104 C C . LYS B 1 21 ? 12.75 -44.969 -18.891 1 37.44 21 LYS B C 1
ATOM 5106 O O . LYS B 1 21 ? 13.445 -44.875 -17.875 1 37.44 21 LYS B O 1
ATOM 5111 N N . ILE B 1 22 ? 13.531 -45.438 -19.828 1 35.16 22 ILE B N 1
ATOM 5112 C CA . ILE B 1 22 ? 14.805 -44.75 -20 1 35.16 22 ILE B CA 1
ATOM 5113 C C . ILE B 1 22 ? 14.594 -43.25 -19.828 1 35.16 22 ILE B C 1
ATOM 5115 O O . ILE B 1 22 ? 13.906 -42.594 -20.625 1 35.16 22 ILE B O 1
ATOM 5119 N N . SER B 1 23 ? 14.328 -42.781 -18.641 1 38.09 23 SER B N 1
ATOM 5120 C CA . SER B 1 23 ? 14.383 -41.375 -18.328 1 38.09 23 SER B CA 1
ATOM 5121 C C . SER B 1 23 ? 15.477 -40.656 -19.141 1 38.09 23 SER B C 1
ATOM 5123 O O . SER B 1 23 ? 16.672 -40.875 -18.891 1 38.09 23 SER B O 1
ATOM 5125 N N . VAL B 1 24 ? 15.391 -40.688 -20.391 1 43.75 24 VAL B N 1
ATOM 5126 C CA . VAL B 1 24 ? 16.375 -39.844 -21.062 1 43.75 24 VAL B CA 1
ATOM 5127 C C . VAL B 1 24 ? 16.594 -38.531 -20.281 1 43.75 24 VAL B C 1
ATOM 5129 O O . VAL B 1 24 ? 15.633 -37.812 -19.984 1 43.75 24 VAL B O 1
ATOM 5132 N N . PRO B 1 25 ? 17.75 -38.5 -19.547 1 52.62 25 PRO B N 1
ATOM 5133 C CA . PRO B 1 25 ? 18.062 -37.281 -18.781 1 52.62 25 PRO B CA 1
ATOM 5134 C C . PRO B 1 25 ? 17.734 -36 -19.562 1 52.62 25 PRO B C 1
ATOM 5136 O O . PRO B 1 25 ? 17.828 -35.969 -20.781 1 52.62 25 PRO B O 1
ATOM 5139 N N . VAL B 1 26 ? 16.875 -35.125 -19.047 1 59.53 26 VAL B N 1
ATOM 5140 C CA . VAL B 1 26 ? 16.5 -33.812 -19.609 1 59.53 26 VAL B CA 1
ATOM 5141 C C . VAL B 1 26 ? 17.672 -33.25 -20.406 1 59.53 26 VAL B C 1
ATOM 5143 O O . VAL B 1 26 ? 17.484 -32.531 -21.391 1 59.53 26 VAL B O 1
ATOM 5146 N N . GLU B 1 27 ? 18.891 -33.719 -19.969 1 59.19 27 GLU B N 1
ATOM 5147 C CA . GLU B 1 27 ? 20.109 -33.25 -20.625 1 59.19 27 GLU B CA 1
ATOM 5148 C C . GLU B 1 27 ? 20.172 -33.719 -22.078 1 59.19 27 GLU B C 1
ATOM 5150 O O . GLU B 1 27 ? 20.719 -33.031 -22.938 1 59.19 27 GLU B O 1
ATOM 5155 N N . ASP B 1 28 ? 19.547 -34.938 -22.281 1 57.31 28 ASP B N 1
ATOM 5156 C CA . ASP B 1 28 ? 19.578 -35.5 -23.625 1 57.31 28 ASP B CA 1
ATOM 5157 C C . ASP B 1 28 ? 18.688 -34.688 -24.578 1 57.31 28 ASP B C 1
ATOM 5159 O O . ASP B 1 28 ? 18.906 -34.719 -25.781 1 57.31 28 ASP B O 1
ATOM 5163 N N . TYR B 1 29 ? 17.719 -34.062 -23.984 1 58.66 29 TYR B N 1
ATOM 5164 C CA . TYR B 1 29 ? 16.828 -33.219 -24.781 1 58.66 29 TYR B CA 1
ATOM 5165 C C . TYR B 1 29 ? 17.594 -32.062 -25.406 1 58.66 29 TYR B C 1
ATOM 5167 O O . TYR B 1 29 ? 17.203 -31.531 -26.453 1 58.66 29 TYR B O 1
ATOM 5175 N N . PHE B 1 30 ? 18.594 -31.625 -24.75 1 63.34 30 PHE B N 1
ATOM 5176 C CA . PHE B 1 30 ? 19.422 -30.516 -25.234 1 63.34 30 PHE B CA 1
ATOM 5177 C C . PHE B 1 30 ? 20.391 -30.984 -26.297 1 63.34 30 PHE B C 1
ATOM 5179 O O . PHE B 1 30 ? 20.891 -30.188 -27.094 1 63.34 30 PHE B O 1
ATOM 5186 N N . ASN B 1 31 ? 20.672 -32.438 -26.281 1 56.62 31 ASN B N 1
ATOM 5187 C CA . ASN B 1 31 ? 21.672 -33 -27.188 1 56.62 31 ASN B CA 1
ATOM 5188 C C . ASN B 1 31 ? 21.047 -33.438 -28.516 1 56.62 31 ASN B C 1
ATOM 5190 O O . ASN B 1 31 ? 21.766 -33.688 -29.469 1 56.62 31 ASN B O 1
ATOM 5194 N N . LYS B 1 32 ? 19.812 -33.781 -28.547 1 50.53 32 LYS B N 1
ATOM 5195 C CA . LYS B 1 32 ? 19.266 -34.5 -29.703 1 50.53 32 LYS B CA 1
ATOM 5196 C C . LYS B 1 32 ? 19.188 -33.594 -30.922 1 50.53 32 LYS B C 1
ATOM 5198 O O . LYS B 1 32 ? 18.938 -34.062 -32.031 1 50.53 32 LYS B O 1
ATOM 5203 N N . GLY B 1 33 ? 18.969 -32.344 -30.75 1 45.97 33 GLY B N 1
ATOM 5204 C CA . GLY B 1 33 ? 18.75 -31.719 -32.031 1 45.97 33 GLY B CA 1
ATOM 5205 C C . GLY B 1 33 ? 20.031 -31.594 -32.875 1 45.97 33 GLY B C 1
ATOM 5206 O O . GLY B 1 33 ? 21.125 -31.781 -32.344 1 45.97 33 GLY B O 1
ATOM 5207 N N . LYS B 1 34 ? 19.922 -31.719 -34.219 1 45.84 34 LYS B N 1
ATOM 5208 C CA . LYS B 1 34 ? 20.938 -31.719 -35.281 1 45.84 34 LYS B CA 1
ATOM 5209 C C . LYS B 1 34 ? 22.156 -30.922 -34.844 1 45.84 34 LYS B C 1
ATOM 5211 O O . LYS B 1 34 ? 23.297 -31.266 -35.219 1 45.84 34 LYS B O 1
ATOM 5216 N N . ASP B 1 35 ? 22.094 -29.625 -34.594 1 45.03 35 ASP B N 1
ATOM 5217 C CA . ASP B 1 35 ? 23.281 -28.797 -34.469 1 45.03 35 ASP B CA 1
ATOM 5218 C C . ASP B 1 35 ? 23.844 -28.859 -33.062 1 45.03 35 ASP B C 1
ATOM 5220 O O . ASP B 1 35 ? 23.219 -28.391 -32.094 1 45.03 35 ASP B O 1
ATOM 5224 N N . GLU B 1 36 ? 24.5 -29.938 -32.656 1 51.06 36 GLU B N 1
ATOM 5225 C CA . GLU B 1 36 ? 25.375 -30 -31.5 1 51.06 36 GLU B CA 1
ATOM 5226 C C . GLU B 1 36 ? 25.828 -28.609 -31.078 1 51.06 36 GLU B C 1
ATOM 5228 O O . GLU B 1 36 ? 26.781 -28.062 -31.641 1 51.06 36 GLU B O 1
ATOM 5233 N N . SER B 1 37 ? 24.984 -27.719 -30.844 1 57.81 37 SER B N 1
ATOM 5234 C CA . SER B 1 37 ? 25.344 -26.328 -30.547 1 57.81 37 SER B CA 1
ATOM 5235 C C . SER B 1 37 ? 26.344 -26.25 -29.391 1 57.81 37 SER B C 1
ATOM 5237 O O . SER B 1 37 ? 26.328 -27.094 -28.5 1 57.81 37 SER B O 1
ATOM 5239 N N . GLU B 1 38 ? 27.484 -25.734 -29.594 1 66.44 38 GLU B N 1
ATOM 5240 C CA . GLU B 1 38 ? 28.656 -25.438 -28.766 1 66.44 38 GLU B CA 1
ATOM 5241 C C . GLU B 1 38 ? 28.25 -25.156 -27.312 1 66.44 38 GLU B C 1
ATOM 5243 O O . GLU B 1 38 ? 28.984 -25.5 -26.391 1 66.44 38 GLU B O 1
ATOM 5248 N N . ASP B 1 39 ? 26.953 -24.844 -27.062 1 79.62 39 ASP B N 1
ATOM 5249 C CA . ASP B 1 39 ? 26.688 -24.391 -25.703 1 79.62 39 ASP B CA 1
ATOM 5250 C C . ASP B 1 39 ? 25.469 -25.125 -25.109 1 79.62 39 ASP B C 1
ATOM 5252 O O . ASP B 1 39 ? 24.719 -24.547 -24.328 1 79.62 39 ASP B O 1
ATOM 5256 N N . SER B 1 40 ? 25.297 -26.422 -25.531 1 81.19 40 SER B N 1
ATOM 5257 C CA . SER B 1 40 ? 24.141 -27.172 -25.031 1 81.19 40 SER B CA 1
ATOM 5258 C C . SER B 1 40 ? 24.266 -27.453 -23.547 1 81.19 40 SER B C 1
ATOM 5260 O O . SER B 1 40 ? 23.281 -27.328 -22.812 1 81.19 40 SER B O 1
ATOM 5262 N N . LYS B 1 41 ? 25.453 -27.719 -23.156 1 83.88 41 LYS B N 1
ATOM 5263 C CA . LYS B 1 41 ? 25.672 -28 -21.734 1 83.88 41 LYS B CA 1
ATOM 5264 C C . LYS B 1 41 ? 25.453 -26.766 -20.875 1 83.88 41 LYS B C 1
ATOM 5266 O O . LYS B 1 41 ? 24.781 -26.828 -19.844 1 83.88 41 LYS B O 1
ATOM 5271 N N . LEU B 1 42 ? 25.953 -25.672 -21.344 1 88.69 42 LEU B N 1
ATOM 5272 C CA . LEU B 1 42 ? 25.812 -24.422 -20.594 1 88.69 42 LEU B CA 1
ATOM 5273 C C . LEU B 1 42 ? 24.359 -23.969 -20.547 1 88.69 42 LEU B C 1
ATOM 5275 O O . LEU B 1 42 ? 23.891 -23.453 -19.516 1 88.69 42 LEU B O 1
ATOM 5279 N N . ARG B 1 43 ? 23.656 -24.141 -21.641 1 90.75 43 ARG B N 1
ATOM 5280 C CA . ARG B 1 43 ? 22.234 -23.797 -21.688 1 90.75 43 ARG B CA 1
ATOM 5281 C C . ARG B 1 43 ? 21.453 -24.641 -20.688 1 90.75 43 ARG B C 1
ATOM 5283 O O . ARG B 1 43 ? 20.594 -24.125 -19.969 1 90.75 43 ARG B O 1
ATOM 5290 N N . PHE B 1 44 ? 21.797 -25.922 -20.625 1 89.94 44 PHE B N 1
ATOM 5291 C CA . PHE B 1 44 ? 21.109 -26.828 -19.703 1 89.94 44 PHE B CA 1
ATOM 5292 C C . PHE B 1 44 ? 21.391 -26.453 -18.25 1 89.94 44 PHE B C 1
ATOM 5294 O O . PHE B 1 44 ? 20.5 -26.453 -17.422 1 89.94 44 PHE B O 1
ATOM 5301 N N . GLU B 1 45 ? 22.609 -26.156 -17.984 1 91 45 GLU B N 1
ATOM 5302 C CA . GLU B 1 45 ? 23 -25.75 -16.641 1 91 45 GLU B CA 1
ATOM 5303 C C . GLU B 1 45 ? 22.281 -24.453 -16.234 1 91 45 GLU B C 1
ATOM 5305 O O . GLU B 1 45 ? 21.859 -24.312 -15.094 1 91 45 GLU B O 1
ATOM 5310 N N . THR B 1 46 ? 22.219 -23.547 -17.219 1 93.25 46 THR B N 1
ATOM 5311 C CA . THR B 1 46 ? 21.531 -22.281 -16.969 1 93.25 46 THR B CA 1
ATOM 5312 C C . THR B 1 46 ? 20.047 -22.516 -16.703 1 93.25 46 THR B C 1
ATOM 5314 O O . THR B 1 46 ? 19.469 -21.906 -15.805 1 93.25 46 THR B O 1
ATOM 5317 N N . TYR B 1 47 ? 19.469 -23.406 -17.484 1 93.69 47 TYR B N 1
ATOM 5318 C CA . TYR B 1 47 ? 18.078 -23.797 -17.281 1 93.69 47 TYR B CA 1
ATOM 5319 C C . TYR B 1 47 ? 17.875 -24.344 -15.867 1 93.69 47 TYR B C 1
ATOM 5321 O O . TYR B 1 47 ? 16.953 -23.906 -15.172 1 93.69 47 TYR B O 1
ATOM 5329 N N . GLN B 1 48 ? 18.688 -25.219 -15.484 1 91 48 GLN B N 1
ATOM 5330 C CA . GLN B 1 48 ? 18.547 -25.859 -14.18 1 91 48 GLN B CA 1
ATOM 5331 C C . GLN B 1 48 ? 18.656 -24.844 -13.055 1 91 48 GLN B C 1
ATOM 5333 O O . GLN B 1 48 ? 17.906 -24.906 -12.078 1 91 48 GLN B O 1
ATOM 5338 N N . LEU B 1 49 ? 19.531 -23.984 -13.227 1 93.12 49 LEU B N 1
ATOM 5339 C CA . LEU B 1 49 ? 19.75 -22.984 -12.195 1 93.12 49 LEU B CA 1
ATOM 5340 C C . LEU B 1 49 ? 18.531 -22.078 -12.055 1 93.12 49 LEU B C 1
ATOM 5342 O O . LEU B 1 49 ? 18.047 -21.828 -10.945 1 93.12 49 LEU B O 1
ATOM 5346 N N . ILE B 1 50 ? 18.062 -21.562 -13.18 1 94.38 50 ILE B N 1
ATOM 5347 C CA . ILE B 1 50 ? 16.938 -20.641 -13.164 1 94.38 50 ILE B CA 1
ATOM 5348 C C . ILE B 1 50 ? 15.688 -21.359 -12.641 1 94.38 50 ILE B C 1
ATOM 5350 O O . ILE B 1 50 ? 14.938 -20.797 -11.836 1 94.38 50 ILE B O 1
ATOM 5354 N N . TRP B 1 51 ? 15.547 -22.594 -13.055 1 93.19 51 TRP B N 1
ATOM 5355 C CA . TRP B 1 51 ? 14.383 -23.359 -12.609 1 93.19 51 TRP B CA 1
ATOM 5356 C C . TRP B 1 51 ? 14.43 -23.594 -11.102 1 93.19 51 TRP B C 1
ATOM 5358 O O . TRP B 1 51 ? 13.422 -23.469 -10.414 1 93.19 51 TRP B O 1
ATOM 5368 N N . GLN B 1 52 ? 15.547 -23.969 -10.664 1 93 52 GLN B N 1
ATOM 5369 C CA . GLN B 1 52 ? 15.695 -24.203 -9.227 1 93 52 GLN B CA 1
ATOM 5370 C C . GLN B 1 52 ? 15.359 -22.953 -8.43 1 93 52 GLN B C 1
ATOM 5372 O O . GLN B 1 52 ? 14.727 -23.031 -7.375 1 93 52 GLN B O 1
ATOM 5377 N N . GLN B 1 53 ? 15.789 -21.875 -8.922 1 94.75 53 GLN B N 1
ATOM 5378 C CA . GLN B 1 53 ? 15.508 -20.609 -8.25 1 94.75 53 GLN B CA 1
ATOM 5379 C C . GLN B 1 53 ? 14.016 -20.281 -8.289 1 94.75 53 GLN B C 1
ATOM 5381 O O . GLN B 1 53 ? 13.445 -19.875 -7.281 1 94.75 53 GLN B O 1
ATOM 5386 N N . MET B 1 54 ? 13.422 -20.422 -9.469 1 94.38 54 MET B N 1
ATOM 5387 C CA . MET B 1 54 ? 11.992 -20.172 -9.617 1 94.38 54 MET B CA 1
ATOM 5388 C C . MET B 1 54 ? 11.172 -21.109 -8.742 1 94.38 54 MET B C 1
ATOM 5390 O O . MET B 1 54 ? 10.195 -20.688 -8.117 1 94.38 54 MET B O 1
ATOM 5394 N N . LYS B 1 55 ? 11.594 -22.328 -8.711 1 91.69 55 LYS B N 1
ATOM 5395 C CA . LYS B 1 55 ? 10.93 -23.328 -7.875 1 91.69 55 LYS B CA 1
ATOM 5396 C C . LYS B 1 55 ? 11.023 -22.953 -6.398 1 91.69 55 LYS B C 1
ATOM 5398 O O . LYS B 1 55 ? 10.031 -23.031 -5.668 1 91.69 55 LYS B O 1
ATOM 5403 N N . SER B 1 56 ? 12.18 -22.578 -5.996 1 93.25 56 SER B N 1
ATOM 5404 C CA . SER B 1 56 ? 12.391 -22.172 -4.609 1 93.25 56 SER B CA 1
ATOM 5405 C C . SER B 1 56 ? 11.531 -20.953 -4.258 1 93.25 56 SER B C 1
ATOM 5407 O O . SER B 1 56 ? 10.961 -20.891 -3.164 1 93.25 56 SER B O 1
ATOM 5409 N N . GLU B 1 57 ? 11.469 -20.047 -5.207 1 93.62 57 GLU B N 1
ATOM 5410 C CA . GLU B 1 57 ? 10.648 -18.859 -4.977 1 93.62 57 GLU B CA 1
ATOM 5411 C C . GLU B 1 57 ? 9.172 -19.234 -4.848 1 93.62 57 GLU B C 1
ATOM 5413 O O . GLU B 1 57 ? 8.461 -18.672 -4.016 1 93.62 57 GLU B O 1
ATOM 5418 N N . THR B 1 58 ? 8.68 -20.125 -5.633 1 91.5 58 THR B N 1
ATOM 5419 C CA . THR B 1 58 ? 7.297 -20.578 -5.57 1 91.5 58 THR B CA 1
ATOM 5420 C C . THR B 1 58 ? 7.008 -21.25 -4.234 1 91.5 58 THR B C 1
ATOM 5422 O O . THR B 1 58 ? 5.941 -21.047 -3.646 1 91.5 58 THR B O 1
ATOM 5425 N N . GLU B 1 59 ? 7.957 -22.031 -3.781 1 87.38 59 GLU B N 1
ATOM 5426 C CA . GLU B 1 59 ? 7.801 -22.703 -2.5 1 87.38 59 GLU B CA 1
ATOM 5427 C C . GLU B 1 59 ? 7.777 -21.719 -1.344 1 87.38 59 GLU B C 1
ATOM 5429 O O . GLU B 1 59 ? 6.977 -21.859 -0.416 1 87.38 59 GLU B O 1
ATOM 5434 N N . ARG B 1 60 ? 8.648 -20.797 -1.437 1 90 60 ARG B N 1
ATOM 5435 C CA . ARG B 1 60 ? 8.68 -19.766 -0.417 1 90 60 ARG B CA 1
ATOM 5436 C C . ARG B 1 60 ? 7.363 -18.984 -0.386 1 90 60 ARG B C 1
ATOM 5438 O O . ARG B 1 60 ? 6.844 -18.688 0.688 1 90 60 ARG B O 1
ATOM 5445 N N . LEU B 1 61 ? 6.906 -18.641 -1.552 1 87.81 61 LEU B N 1
ATOM 5446 C CA . LEU B 1 61 ? 5.637 -17.938 -1.666 1 87.81 61 LEU B CA 1
ATOM 5447 C C . LEU B 1 61 ? 4.504 -18.75 -1.043 1 87.81 61 LEU B C 1
ATOM 5449 O O . LEU B 1 61 ? 3.674 -18.188 -0.313 1 87.81 61 LEU B O 1
ATOM 5453 N N . GLN B 1 62 ? 4.461 -19.984 -1.312 1 83.75 62 GLN B N 1
ATOM 5454 C CA . GLN B 1 62 ? 3.438 -20.859 -0.76 1 83.75 62 GLN B CA 1
ATOM 5455 C C . GLN B 1 62 ? 3.529 -20.922 0.762 1 83.75 62 GLN B C 1
ATOM 5457 O O . GLN B 1 62 ? 2.508 -20.906 1.451 1 83.75 62 GLN B O 1
ATOM 5462 N N . GLU B 1 63 ? 4.691 -20.969 1.237 1 83.56 63 GLU B N 1
ATOM 5463 C CA . GLU B 1 63 ? 4.914 -21 2.68 1 83.56 63 GLU B CA 1
ATOM 5464 C C . GLU B 1 63 ? 4.43 -19.719 3.338 1 83.56 63 GLU B C 1
ATOM 5466 O O . GLU B 1 63 ? 3.803 -19.75 4.398 1 83.56 63 GLU B O 1
ATOM 5471 N N . GLU B 1 64 ? 4.777 -18.672 2.715 1 85.56 64 GLU B N 1
ATOM 5472 C CA . GLU B 1 64 ? 4.363 -17.375 3.25 1 85.56 64 GLU B CA 1
ATOM 5473 C C . GLU B 1 64 ? 2.844 -17.25 3.277 1 85.56 64 GLU B C 1
ATOM 5475 O O . GLU B 1 64 ? 2.275 -16.75 4.254 1 85.56 64 GLU B O 1
ATOM 5480 N N . LEU B 1 65 ? 2.201 -17.609 2.207 1 81 65 LEU B N 1
ATOM 5481 C CA . LEU B 1 65 ? 0.746 -17.547 2.121 1 81 65 LEU B CA 1
ATOM 5482 C C . LEU B 1 65 ? 0.103 -18.438 3.176 1 81 65 LEU B C 1
ATOM 5484 O O . LEU B 1 65 ? -0.88 -18.047 3.811 1 81 65 LEU B O 1
ATOM 5488 N N . ASN B 1 66 ? 0.726 -19.594 3.375 1 82.19 66 ASN B N 1
ATOM 5489 C CA . ASN B 1 66 ? 0.21 -20.547 4.359 1 82.19 66 ASN B CA 1
ATOM 5490 C C . ASN B 1 66 ? 0.489 -20.078 5.785 1 82.19 66 ASN B C 1
ATOM 5492 O O . ASN B 1 66 ? -0.318 -20.312 6.688 1 82.19 66 ASN B O 1
ATOM 5496 N N . LYS B 1 67 ? 1.65 -19.484 5.906 1 85.06 67 LYS B N 1
ATOM 5497 C CA . LYS B 1 67 ? 2.07 -19.078 7.242 1 85.06 67 LYS B CA 1
ATOM 5498 C C . LYS B 1 67 ? 1.033 -18.156 7.891 1 85.06 67 LYS B C 1
ATOM 5500 O O . LYS B 1 67 ? 0.674 -18.344 9.055 1 85.06 67 LYS B O 1
ATOM 5505 N N . ASN B 1 68 ? 0.606 -17.203 7.164 1 81.12 68 ASN B N 1
ATOM 5506 C CA . ASN B 1 68 ? -0.405 -16.297 7.691 1 81.12 68 ASN B CA 1
ATOM 5507 C C . ASN B 1 68 ? -1.672 -17.047 8.102 1 81.12 68 ASN B C 1
ATOM 5509 O O . ASN B 1 68 ? -2.217 -16.812 9.18 1 81.12 68 ASN B O 1
ATOM 5513 N N . LEU B 1 69 ? -2.133 -17.906 7.211 1 85.38 69 LEU B N 1
ATOM 5514 C CA . LEU B 1 69 ? -3.328 -18.703 7.469 1 85.38 69 LEU B CA 1
ATOM 5515 C C . LEU B 1 69 ? -3.117 -19.625 8.664 1 85.38 69 LEU B C 1
ATOM 5517 O O . LEU B 1 69 ? -3.959 -19.688 9.562 1 85.38 69 LEU B O 1
ATOM 5521 N N . PHE B 1 70 ? -1.983 -20.281 8.742 1 88.81 70 PHE B N 1
ATOM 5522 C CA . PHE B 1 70 ? -1.687 -21.266 9.781 1 88.81 70 PHE B CA 1
ATOM 5523 C C . PHE B 1 70 ? -1.513 -20.578 11.133 1 88.81 70 PHE B C 1
ATOM 5525 O O . PHE B 1 70 ? -1.971 -21.078 12.156 1 88.81 70 PHE B O 1
ATOM 5532 N N . ASP B 1 71 ? -0.868 -19.438 11.109 1 87.75 71 ASP B N 1
ATOM 5533 C CA . ASP B 1 71 ? -0.686 -18.688 12.344 1 87.75 71 ASP B CA 1
ATOM 5534 C C . ASP B 1 71 ? -2.031 -18.297 12.961 1 87.75 71 ASP B C 1
ATOM 5536 O O . ASP B 1 71 ? -2.229 -18.422 14.164 1 87.75 71 ASP B O 1
ATOM 5540 N N . SER B 1 72 ? -2.869 -17.859 12.094 1 88.56 72 SER B N 1
ATOM 5541 C CA . SER B 1 72 ? -4.207 -17.5 12.555 1 88.56 72 SER B CA 1
ATOM 5542 C C . SER B 1 72 ? -4.945 -18.719 13.094 1 88.56 72 SER B C 1
ATOM 5544 O O . SER B 1 72 ? -5.66 -18.625 14.094 1 88.56 72 SER B O 1
ATOM 5546 N N . LEU B 1 73 ? -4.773 -19.812 12.422 1 90.69 73 LEU B N 1
ATOM 5547 C CA . LEU B 1 73 ? -5.426 -21.047 12.836 1 90.69 73 LEU B CA 1
ATOM 5548 C C . LEU B 1 73 ? -4.867 -21.531 14.172 1 90.69 73 LEU B C 1
ATOM 5550 O O . LEU B 1 73 ? -5.621 -21.969 15.039 1 90.69 73 LEU B O 1
ATOM 5554 N N . ILE B 1 74 ? -3.613 -21.453 14.375 1 90.56 74 ILE B N 1
ATOM 5555 C CA . ILE B 1 74 ? -2.949 -21.875 15.609 1 90.56 74 ILE B CA 1
ATOM 5556 C C . ILE B 1 74 ? -3.422 -21 16.766 1 90.56 74 ILE B C 1
ATOM 5558 O O . ILE B 1 74 ? -3.727 -21.516 17.844 1 90.56 74 ILE B O 1
ATOM 5562 N N . GLU B 1 75 ? -3.467 -19.734 16.438 1 88.94 75 GLU B N 1
ATOM 5563 C CA . GLU B 1 75 ? -3.973 -18.828 17.469 1 88.94 75 GLU B CA 1
ATOM 5564 C C . GLU B 1 75 ? -5.395 -19.203 17.875 1 88.94 75 GLU B C 1
ATOM 5566 O O . GLU B 1 75 ? -5.723 -19.188 19.062 1 88.94 75 GLU B O 1
ATOM 5571 N N . PHE B 1 76 ? -6.188 -19.516 16.922 1 91.75 76 PHE B N 1
ATOM 5572 C CA . PHE B 1 76 ? -7.562 -19.938 17.172 1 91.75 76 PHE B CA 1
ATOM 5573 C C . PHE B 1 76 ? -7.598 -21.203 18 1 91.75 76 PHE B C 1
ATOM 5575 O O . PHE B 1 76 ? -8.359 -21.297 18.969 1 91.75 76 PHE B O 1
ATOM 5582 N N . LEU B 1 77 ? -6.844 -22.203 17.688 1 89.12 77 LEU B N 1
ATOM 5583 C CA . LEU B 1 77 ? -6.84 -23.5 18.359 1 89.12 77 LEU B CA 1
ATOM 5584 C C . LEU B 1 77 ? -6.34 -23.359 19.797 1 89.12 77 LEU B C 1
ATOM 5586 O O . LEU B 1 77 ? -6.895 -23.969 20.703 1 89.12 77 LEU B O 1
ATOM 5590 N N . GLN B 1 78 ? -5.359 -22.531 20 1 86.19 78 GLN B N 1
ATOM 5591 C CA . GLN B 1 78 ? -4.812 -22.297 21.344 1 86.19 78 GLN B CA 1
ATOM 5592 C C . GLN B 1 78 ? -5.809 -21.562 22.219 1 86.19 78 GLN B C 1
ATOM 5594 O O . GLN B 1 78 ? -5.996 -21.906 23.391 1 86.19 78 GLN B O 1
ATOM 5599 N N . LYS B 1 79 ? -6.398 -20.547 21.609 1 84.81 79 LYS B N 1
ATOM 5600 C CA . LYS B 1 79 ? -7.414 -19.797 22.359 1 84.81 79 LYS B CA 1
ATOM 5601 C C . LYS B 1 79 ? -8.594 -20.688 22.734 1 84.81 79 LYS B C 1
ATOM 5603 O O . LYS B 1 79 ? -9.109 -20.609 23.844 1 84.81 79 LYS B O 1
ATOM 5608 N N . SER B 1 80 ? -9.023 -21.5 21.734 1 84.25 80 SER B N 1
ATOM 5609 C CA . SER B 1 80 ? -10.172 -22.375 21.938 1 84.25 80 SER B CA 1
ATOM 5610 C C . SER B 1 80 ? -9.875 -23.406 23.031 1 84.25 80 SER B C 1
ATOM 5612 O O . SER B 1 80 ? -10.75 -23.719 23.844 1 84.25 80 SER B O 1
ATOM 5614 N N . HIS B 1 81 ? -8.711 -23.922 23.078 1 82.69 81 HIS B N 1
ATOM 5615 C CA . HIS B 1 81 ? -8.352 -24.953 24.047 1 82.69 81 HIS B CA 1
ATOM 5616 C C . HIS B 1 81 ? -8.125 -24.359 25.438 1 82.69 81 HIS B C 1
ATOM 5618 O O . HIS B 1 81 ? -8.43 -25 26.453 1 82.69 81 HIS B O 1
ATOM 5624 N N . SER B 1 82 ? -7.52 -23.188 25.469 1 77.56 82 SER B N 1
ATOM 5625 C CA . SER B 1 82 ? -7.32 -22.516 26.75 1 77.56 82 SER B CA 1
ATOM 5626 C C . SER B 1 82 ? -8.648 -22.219 27.438 1 77.56 82 SER B C 1
ATOM 5628 O O . SER B 1 82 ? -8.758 -22.328 28.656 1 77.56 82 SER B O 1
ATOM 5630 N N . GLY B 1 83 ? -9.609 -21.906 26.641 1 70.12 83 GLY B N 1
ATOM 5631 C CA . GLY B 1 83 ? -10.938 -21.703 27.203 1 70.12 83 GLY B CA 1
ATOM 5632 C C . GLY B 1 83 ? -11.547 -22.969 27.766 1 70.12 83 GLY B C 1
ATOM 5633 O O . GLY B 1 83 ? -12.32 -22.922 28.719 1 70.12 83 GLY B O 1
ATOM 5634 N N . PHE B 1 84 ? -11.195 -24.062 27.141 1 68.88 84 PHE B N 1
ATOM 5635 C CA . PHE B 1 84 ? -11.688 -25.375 27.562 1 68.88 84 PHE B CA 1
ATOM 5636 C C . PHE B 1 84 ? -11.117 -25.75 28.922 1 68.88 84 PHE B C 1
ATOM 5638 O O . PHE B 1 84 ? -11.82 -26.328 29.75 1 68.88 84 PHE B O 1
ATOM 5645 N N . GLN B 1 85 ? -9.859 -25.391 29.125 1 67.31 85 GLN B N 1
ATOM 5646 C CA . GLN B 1 85 ? -9.188 -25.781 30.359 1 67.31 85 GLN B CA 1
ATOM 5647 C C . GLN B 1 85 ? -9.609 -24.875 31.516 1 67.31 85 GLN B C 1
ATOM 5649 O O . GLN B 1 85 ? -9.609 -25.297 32.688 1 67.31 85 GLN B O 1
ATOM 5654 N N . LYS B 1 86 ? -9.805 -23.594 31.156 1 60 86 LYS B N 1
ATOM 5655 C CA . LYS B 1 86 ? -10.188 -22.688 32.219 1 60 86 LYS B CA 1
ATOM 5656 C C . LYS B 1 86 ? -11.586 -23 32.75 1 60 86 LYS B C 1
ATOM 5658 O O . LYS B 1 86 ? -12.547 -23.062 31.984 1 60 86 LYS B O 1
ATOM 5663 N N . ASN B 1 87 ? -11.797 -24.031 33.438 1 53.0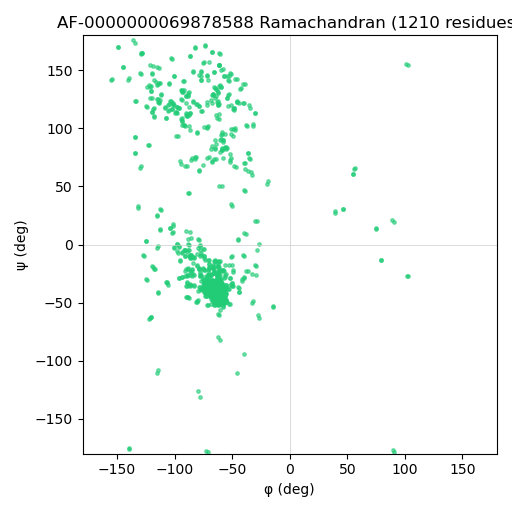9 87 ASN B N 1
ATOM 5664 C CA . ASN B 1 87 ? -12.984 -24.469 34.156 1 53.09 87 ASN B CA 1
ATOM 5665 C C . ASN B 1 87 ? -13.828 -23.297 34.625 1 53.09 87 ASN B C 1
ATOM 5667 O O . ASN B 1 87 ? -14.062 -23.141 35.844 1 53.09 87 ASN B O 1
ATOM 5671 N N . SER B 1 88 ? -13.758 -22.141 34.125 1 50.03 88 SER B N 1
ATOM 5672 C CA . SER B 1 88 ? -14.328 -21.078 34.938 1 50.03 88 SER B CA 1
ATOM 5673 C C . SER B 1 88 ? -15.836 -21.25 35.094 1 50.03 88 SER B C 1
ATOM 5675 O O . SER B 1 88 ? -16.5 -21.766 34.219 1 50.03 88 SER B O 1
ATOM 5677 N N . ARG B 1 89 ? -16.344 -21.266 36.312 1 49.44 89 ARG B N 1
ATOM 5678 C CA . ARG B 1 89 ? -17.672 -21.25 36.906 1 49.44 89 ARG B CA 1
ATOM 5679 C C . ARG B 1 89 ? -18.594 -20.297 36.188 1 49.44 89 ARG B C 1
ATOM 5681 O O . ARG B 1 89 ? -19.75 -20.094 36.562 1 49.44 89 ARG B O 1
ATOM 5688 N N . ASP B 1 90 ? -18.141 -19.484 35.281 1 49.12 90 ASP B N 1
ATOM 5689 C CA . ASP B 1 90 ? -19.078 -18.5 34.75 1 49.12 90 ASP B CA 1
ATOM 5690 C C . ASP B 1 90 ? -19.984 -19.109 33.688 1 49.12 90 ASP B C 1
ATOM 5692 O O . ASP B 1 90 ? -19.578 -20.016 32.969 1 49.12 90 ASP B O 1
ATOM 5696 N N . TRP B 1 91 ? -21.281 -19.094 33.844 1 49.75 91 TRP B N 1
ATOM 5697 C CA . TRP B 1 91 ? -22.406 -19.547 33.031 1 49.75 91 TRP B CA 1
ATOM 5698 C C . TRP B 1 91 ? -22.078 -19.406 31.547 1 49.75 91 TRP B C 1
ATOM 5700 O O . TRP B 1 91 ? -22.422 -20.266 30.734 1 49.75 91 TRP B O 1
ATOM 5710 N N . GLY B 1 92 ? -21.641 -18.312 31.172 1 50.03 92 GLY B N 1
ATOM 5711 C CA . GLY B 1 92 ? -21.297 -18.078 29.781 1 50.03 92 GLY B CA 1
ATOM 5712 C C . GLY B 1 92 ? -20.281 -19.062 29.234 1 50.03 92 GLY B C 1
ATOM 5713 O O . GLY B 1 92 ? -20.281 -19.391 28.047 1 50.03 92 GLY B O 1
ATOM 5714 N N . CYS B 1 93 ? -19.562 -19.5 30.062 1 54.38 93 CYS B N 1
ATOM 5715 C CA . CYS B 1 93 ? -18.531 -20.484 29.766 1 54.38 93 CYS B CA 1
ATOM 5716 C C . CYS B 1 93 ? -19.156 -21.859 29.547 1 54.38 93 CYS B C 1
ATOM 5718 O O . CYS B 1 93 ? -18.641 -22.672 28.766 1 54.38 93 CYS B O 1
ATOM 5720 N N . GLN B 1 94 ? -20.328 -22.125 30.219 1 54.94 94 GLN B N 1
ATOM 5721 C CA . GLN B 1 94 ? -20.984 -23.422 30.062 1 54.94 94 GLN B CA 1
ATOM 5722 C C . GLN B 1 94 ? -21.5 -23.625 28.656 1 54.94 94 GLN B C 1
ATOM 5724 O O . GLN B 1 94 ? -21.438 -24.719 28.109 1 54.94 94 GLN B O 1
ATOM 5729 N N . ILE B 1 95 ? -22.172 -22.625 28.094 1 54.97 95 ILE B N 1
ATOM 5730 C CA . ILE B 1 95 ? -22.656 -22.703 26.719 1 54.97 95 ILE B CA 1
ATOM 5731 C C . ILE B 1 95 ? -21.469 -22.922 25.766 1 54.97 95 ILE B C 1
ATOM 5733 O O . ILE B 1 95 ? -21.547 -23.734 24.859 1 54.97 95 ILE B O 1
ATOM 5737 N N . LYS B 1 96 ? -20.5 -22.156 26.109 1 60.34 96 LYS B N 1
ATOM 5738 C CA . LYS B 1 96 ? -19.297 -22.266 25.281 1 60.34 96 LYS B CA 1
ATOM 5739 C C . LYS B 1 96 ? -18.672 -23.641 25.406 1 60.34 96 LYS B C 1
ATOM 5741 O O . LYS B 1 96 ? -18.031 -24.125 24.469 1 60.34 96 LYS B O 1
ATOM 5746 N N . LEU B 1 97 ? -19.141 -24.344 26.469 1 63.41 97 LEU B N 1
ATOM 5747 C CA . LEU B 1 97 ? -18.516 -25.641 26.75 1 63.41 97 LEU B CA 1
ATOM 5748 C C . LEU B 1 97 ? -19.141 -26.734 25.922 1 63.41 97 LEU B C 1
ATOM 5750 O O . LEU B 1 97 ? -18.531 -27.797 25.719 1 63.41 97 LEU B O 1
ATOM 5754 N N . ARG B 1 98 ? -20.406 -26.469 25.438 1 72.06 98 ARG B N 1
ATOM 5755 C CA . ARG B 1 98 ? -21.016 -27.547 24.656 1 72.06 98 ARG B CA 1
ATOM 5756 C C . ARG B 1 98 ? -20.703 -27.391 23.172 1 72.06 98 ARG B C 1
ATOM 5758 O O . ARG B 1 98 ? -20.891 -28.328 22.391 1 72.06 98 ARG B O 1
ATOM 5765 N N . GLU B 1 99 ? -20.141 -26.266 22.781 1 88.31 99 GLU B N 1
ATOM 5766 C CA . GLU B 1 99 ? -19.875 -26.016 21.375 1 88.31 99 GLU B CA 1
ATOM 5767 C C . GLU B 1 99 ? -18.469 -26.516 21 1 88.31 99 GLU B C 1
ATOM 5769 O O . GLU B 1 99 ? -17.516 -26.297 21.734 1 88.31 99 GLU B O 1
ATOM 5774 N N . ILE B 1 100 ? -18.406 -27.312 19.984 1 92.69 100 ILE B N 1
ATOM 5775 C CA . ILE B 1 100 ? -17.125 -27.797 19.484 1 92.69 100 ILE B CA 1
ATOM 5776 C C . ILE B 1 100 ? -16.422 -26.688 18.688 1 92.69 100 ILE B C 1
ATOM 5778 O O . ILE B 1 100 ? -16.953 -26.203 17.688 1 92.69 100 ILE B O 1
ATOM 5782 N N . PRO B 1 101 ? -15.289 -26.219 19.172 1 93.06 101 PRO B N 1
ATOM 5783 C CA . PRO B 1 101 ? -14.555 -25.25 18.344 1 93.06 101 PRO B CA 1
ATOM 5784 C C . PRO B 1 101 ? -14.281 -25.781 16.938 1 93.06 101 PRO B C 1
ATOM 5786 O O . PRO B 1 101 ? -13.773 -26.891 16.781 1 93.06 101 PRO B O 1
ATOM 5789 N N . THR B 1 102 ? -14.656 -25.047 15.922 1 94.12 102 THR B N 1
ATOM 5790 C CA . THR B 1 102 ? -14.547 -25.5 14.539 1 94.12 102 THR B CA 1
ATOM 5791 C C . THR B 1 102 ? -13.953 -24.406 13.656 1 94.12 102 THR B C 1
ATOM 5793 O O . THR B 1 102 ? -14.422 -23.266 13.672 1 94.12 102 THR B O 1
ATOM 5796 N N . ALA B 1 103 ? -12.898 -24.734 13.008 1 94.19 103 ALA B N 1
ATOM 5797 C CA . ALA B 1 103 ? -12.305 -23.828 12.016 1 94.19 103 ALA B CA 1
ATOM 5798 C C . ALA B 1 103 ? -12.742 -24.219 10.602 1 94.19 103 ALA B C 1
ATOM 5800 O O . ALA B 1 103 ? -12.484 -25.344 10.156 1 94.19 103 ALA B O 1
ATOM 5801 N N . ALA B 1 104 ? -13.422 -23.344 9.938 1 92.56 104 ALA B N 1
ATOM 5802 C CA . ALA B 1 104 ? -13.797 -23.562 8.539 1 92.56 104 ALA B CA 1
ATOM 5803 C C . ALA B 1 104 ? -12.773 -22.953 7.594 1 92.56 104 ALA B C 1
ATOM 5805 O O . ALA B 1 104 ? -12.711 -21.719 7.453 1 92.56 104 ALA B O 1
ATOM 5806 N N . LEU B 1 105 ? -12.008 -23.812 6.988 1 90.38 105 LEU B N 1
ATOM 5807 C CA . LEU B 1 105 ? -10.961 -23.375 6.062 1 90.38 105 LEU B CA 1
ATOM 5808 C C . LEU B 1 105 ? -11.477 -23.375 4.629 1 90.38 105 LEU B C 1
ATOM 5810 O O . LEU B 1 105 ? -11.656 -24.438 4.031 1 90.38 105 LEU B O 1
ATOM 5814 N N . VAL B 1 106 ? -11.664 -22.219 4.121 1 85.75 106 VAL B N 1
ATOM 5815 C CA . VAL B 1 106 ? -12.125 -22.109 2.738 1 85.75 106 VAL B CA 1
ATOM 5816 C C . VAL B 1 106 ? -10.922 -21.969 1.806 1 85.75 106 VAL B C 1
ATOM 5818 O O . VAL B 1 106 ? -10.289 -20.922 1.743 1 85.75 106 VAL B O 1
ATOM 5821 N N . LEU B 1 107 ? -10.547 -23.016 1.114 1 77.62 107 LEU B N 1
ATOM 5822 C CA . LEU B 1 107 ? -9.32 -23.078 0.326 1 77.62 107 LEU B CA 1
ATOM 5823 C C . LEU B 1 107 ? -9.609 -22.859 -1.154 1 77.62 107 LEU B C 1
ATOM 5825 O O . LEU B 1 107 ? -8.695 -22.672 -1.954 1 77.62 107 LEU B O 1
ATOM 5829 N N . GLY B 1 108 ? -10.773 -22.703 -1.577 1 68.44 108 GLY B N 1
ATOM 5830 C CA . GLY B 1 108 ? -11.094 -22.5 -2.98 1 68.44 108 GLY B CA 1
ATOM 5831 C C . GLY B 1 108 ? -11.359 -23.781 -3.725 1 68.44 108 GLY B C 1
ATOM 5832 O O . GLY B 1 108 ? -11.281 -24.875 -3.141 1 68.44 108 GLY B O 1
ATOM 5833 N N . VAL B 1 109 ? -11.625 -23.703 -5.027 1 56.25 109 VAL B N 1
ATOM 5834 C CA . VAL B 1 109 ? -12.242 -24.781 -5.797 1 56.25 109 VAL B CA 1
ATOM 5835 C C . VAL B 1 109 ? -11.211 -25.859 -6.109 1 56.25 109 VAL B C 1
ATOM 5837 O O . VAL B 1 109 ? -11.555 -27 -6.395 1 56.25 109 VAL B O 1
ATOM 5840 N N . ASN B 1 110 ? -9.938 -25.453 -6.094 1 58.09 110 ASN B N 1
ATOM 5841 C CA . ASN B 1 110 ? -8.984 -26.438 -6.609 1 58.09 110 ASN B CA 1
ATOM 5842 C C . ASN B 1 110 ? -8.516 -27.391 -5.52 1 58.09 110 ASN B C 1
ATOM 5844 O O . ASN B 1 110 ? -7.559 -27.094 -4.797 1 58.09 110 ASN B O 1
ATOM 5848 N N . VAL B 1 111 ? -9.055 -28.516 -5.535 1 55.62 111 VAL B N 1
ATOM 5849 C CA . VAL B 1 111 ? -8.898 -29.562 -4.531 1 55.62 111 VAL B CA 1
ATOM 5850 C C . VAL B 1 111 ? -7.504 -30.172 -4.633 1 55.62 111 VAL B C 1
ATOM 5852 O O . VAL B 1 111 ? -6.918 -30.562 -3.621 1 55.62 111 VAL B O 1
ATOM 5855 N N . THR B 1 112 ? -7.004 -30.047 -5.859 1 56.12 112 THR B N 1
ATOM 5856 C CA . THR B 1 112 ? -5.723 -30.719 -6.074 1 56.12 112 THR B CA 1
ATOM 5857 C C . THR B 1 112 ? -4.625 -30.047 -5.25 1 56.12 112 THR B C 1
ATOM 5859 O O . THR B 1 112 ? -3.713 -30.719 -4.762 1 56.12 112 THR B O 1
ATOM 5862 N N . ASP B 1 113 ? -4.801 -28.906 -5.105 1 70.12 113 ASP B N 1
ATOM 5863 C CA . ASP B 1 113 ? -3.781 -28.172 -4.363 1 70.12 113 ASP B CA 1
ATOM 5864 C C . ASP B 1 113 ? -4.035 -28.25 -2.861 1 70.12 113 ASP B C 1
ATOM 5866 O O . ASP B 1 113 ? -3.148 -27.938 -2.061 1 70.12 113 ASP B O 1
ATOM 5870 N N . HIS B 1 114 ? -5.191 -28.781 -2.596 1 76.5 114 HIS B N 1
ATOM 5871 C CA . HIS B 1 114 ? -5.586 -28.797 -1.191 1 76.5 114 HIS B CA 1
ATOM 5872 C C . HIS B 1 114 ? -4.762 -29.812 -0.398 1 76.5 114 HIS B C 1
ATOM 5874 O O . HIS B 1 114 ? -4.43 -29.562 0.766 1 76.5 114 HIS B O 1
ATOM 5880 N N . ASP B 1 115 ? -4.496 -30.891 -1.062 1 77.06 115 ASP B N 1
ATOM 5881 C CA . ASP B 1 115 ? -3.789 -31.953 -0.367 1 77.06 115 ASP B CA 1
ATOM 5882 C C . ASP B 1 115 ? -2.455 -31.469 0.19 1 77.06 115 ASP B C 1
ATOM 5884 O O . ASP B 1 115 ? -2.1 -31.781 1.328 1 77.06 115 ASP B O 1
ATOM 5888 N N . LEU B 1 116 ? -1.838 -30.734 -0.61 1 77.25 116 LEU B N 1
ATOM 5889 C CA . LEU B 1 116 ? -0.549 -30.203 -0.172 1 77.25 116 LEU B CA 1
ATOM 5890 C C . LEU B 1 116 ? -0.721 -29.266 1.014 1 77.25 116 LEU B C 1
ATOM 5892 O O . LEU B 1 116 ? 0.068 -29.297 1.961 1 77.25 116 LEU B O 1
ATOM 5896 N N . THR B 1 117 ? -1.682 -28.516 0.964 1 83 117 THR B N 1
ATOM 5897 C CA . THR B 1 117 ? -1.952 -27.547 2.027 1 83 117 THR B CA 1
ATOM 5898 C C . THR B 1 117 ? -2.297 -28.266 3.328 1 83 117 THR B C 1
ATOM 5900 O O . THR B 1 117 ? -1.796 -27.906 4.395 1 83 117 THR B O 1
ATOM 5903 N N . PHE B 1 118 ? -3.123 -29.328 3.258 1 87.44 118 PHE B N 1
ATOM 5904 C CA . PHE B 1 118 ? -3.547 -30.031 4.457 1 87.44 118 PHE B CA 1
ATOM 5905 C C . PHE B 1 118 ? -2.385 -30.812 5.059 1 87.44 118 PHE B C 1
ATOM 5907 O O . PHE B 1 118 ? -2.291 -30.953 6.281 1 87.44 118 PHE B O 1
ATOM 5914 N N . ARG B 1 119 ? -1.595 -31.297 4.219 1 85.94 119 ARG B N 1
ATOM 5915 C CA . ARG B 1 119 ? -0.405 -31.984 4.715 1 85.94 119 ARG B CA 1
ATOM 5916 C C . ARG B 1 119 ? 0.486 -31.031 5.508 1 85.94 119 ARG B C 1
ATOM 5918 O O . ARG B 1 119 ? 0.93 -31.359 6.609 1 85.94 119 ARG B O 1
ATOM 5925 N N . SER B 1 120 ? 0.69 -29.906 4.922 1 86.56 120 SER B N 1
ATOM 5926 C CA . SER B 1 120 ? 1.49 -28.891 5.598 1 86.56 120 SER B CA 1
ATOM 5927 C C . SER B 1 120 ? 0.833 -28.438 6.898 1 86.56 120 SER B C 1
ATOM 5929 O O . SER B 1 120 ? 1.511 -28.266 7.91 1 86.56 120 SER B O 1
ATOM 5931 N N . LEU B 1 121 ? -0.42 -28.312 6.793 1 90 121 LEU B N 1
ATOM 5932 C CA . LEU B 1 121 ? -1.171 -27.906 7.977 1 90 121 LEU B CA 1
ATOM 5933 C C . LEU B 1 121 ? -1.039 -28.938 9.094 1 90 121 LEU B C 1
ATOM 5935 O O . LEU B 1 121 ? -0.812 -28.578 10.25 1 90 121 LEU B O 1
ATOM 5939 N N . THR B 1 122 ? -1.214 -30.172 8.75 1 91.25 122 THR B N 1
ATOM 5940 C CA . THR B 1 122 ? -1.114 -31.266 9.719 1 91.25 122 THR B CA 1
ATOM 5941 C C . THR B 1 122 ? 0.248 -31.25 10.414 1 91.25 122 THR B C 1
ATOM 5943 O O . THR B 1 122 ? 0.332 -31.375 11.633 1 91.25 122 THR B O 1
ATOM 5946 N N . GLU B 1 123 ? 1.24 -31.047 9.656 1 89.12 123 GLU B N 1
ATOM 5947 C CA . GLU B 1 123 ? 2.594 -31 10.203 1 89.12 123 GLU B CA 1
ATOM 5948 C C . GLU B 1 123 ? 2.764 -29.828 11.164 1 89.12 123 GLU B C 1
ATOM 5950 O O . GLU B 1 123 ? 3.322 -29.984 12.25 1 89.12 123 GLU B O 1
ATOM 5955 N N . VAL B 1 124 ? 2.293 -28.766 10.812 1 89.69 124 VAL B N 1
ATOM 5956 C CA . VAL B 1 124 ? 2.434 -27.547 11.617 1 89.69 124 VAL B CA 1
ATOM 5957 C C . VAL B 1 124 ? 1.653 -27.688 12.922 1 89.69 124 VAL B C 1
ATOM 5959 O O . VAL B 1 124 ? 2.129 -27.281 13.984 1 89.69 124 VAL B O 1
ATOM 5962 N N . LEU B 1 125 ? 0.47 -28.266 12.844 1 91.31 125 LEU B N 1
ATOM 5963 C CA . LEU B 1 125 ? -0.359 -28.438 14.031 1 91.31 125 LEU B CA 1
ATOM 5964 C C . LEU B 1 125 ? 0.261 -29.453 14.984 1 91.31 125 LEU B C 1
ATOM 5966 O O . LEU B 1 125 ? 0.253 -29.25 16.203 1 91.31 125 LEU B O 1
ATOM 5970 N N . GLN B 1 126 ? 0.81 -30.5 14.445 1 89.81 126 GLN B N 1
ATOM 5971 C CA . GLN B 1 126 ? 1.448 -31.531 15.258 1 89.81 126 GLN B CA 1
ATOM 5972 C C . GLN B 1 126 ? 2.66 -30.969 16 1 89.81 126 GLN B C 1
ATOM 5974 O O . GLN B 1 126 ? 2.912 -31.328 17.156 1 89.81 126 GLN B O 1
ATOM 5979 N N . ASN B 1 127 ? 3.256 -30.062 15.383 1 86.94 127 ASN B N 1
ATOM 5980 C CA . ASN B 1 127 ? 4.484 -29.5 15.945 1 86.94 127 ASN B CA 1
ATOM 5981 C C . ASN B 1 127 ? 4.199 -28.391 16.938 1 86.94 127 ASN B C 1
ATOM 5983 O O . ASN B 1 127 ? 4.965 -28.172 17.875 1 86.94 127 ASN B O 1
ATOM 5987 N N . ASN B 1 128 ? 3.08 -27.734 16.766 1 85.88 128 ASN B N 1
ATOM 5988 C CA . ASN B 1 128 ? 2.906 -26.5 17.516 1 85.88 128 ASN B CA 1
ATOM 5989 C C . ASN B 1 128 ? 1.727 -26.594 18.469 1 85.88 128 ASN B C 1
ATOM 5991 O O . ASN B 1 128 ? 1.645 -25.828 19.438 1 85.88 128 ASN B O 1
ATOM 5995 N N . VAL B 1 129 ? 0.847 -27.484 18.203 1 87.19 129 VAL B N 1
ATOM 5996 C CA . VAL B 1 129 ? -0.38 -27.469 19 1 87.19 129 VAL B CA 1
ATOM 5997 C C . VAL B 1 129 ? -0.54 -28.797 19.734 1 87.19 129 VAL B C 1
ATOM 5999 O O . VAL B 1 129 ? -0.582 -28.828 20.969 1 87.19 129 VAL B O 1
ATOM 6002 N N . THR B 1 130 ? -0.666 -29.906 19 1 89.62 130 THR B N 1
ATOM 6003 C CA . THR B 1 130 ? -0.925 -31.203 19.594 1 89.62 130 THR B CA 1
ATOM 6004 C C . THR B 1 130 ? -0.419 -32.312 18.688 1 89.62 130 THR B C 1
ATOM 6006 O O . THR B 1 130 ? -0.45 -32.219 17.469 1 89.62 130 THR B O 1
ATOM 6009 N N . PRO B 1 131 ? 0.134 -33.375 19.297 1 88.88 131 PRO B N 1
ATOM 6010 C CA . PRO B 1 131 ? 0.525 -34.5 18.469 1 88.88 131 PRO B CA 1
ATOM 6011 C C . PRO B 1 131 ? -0.675 -35.281 17.922 1 88.88 131 PRO B C 1
ATOM 6013 O O . PRO B 1 131 ? -0.522 -36.125 17.031 1 88.88 131 PRO B O 1
ATOM 6016 N N . TYR B 1 132 ? -1.918 -35.062 18.438 1 91.75 132 TYR B N 1
ATOM 6017 C CA . TYR B 1 132 ? -3.115 -35.812 18.047 1 91.75 132 TYR B CA 1
ATOM 6018 C C . TYR B 1 132 ? -3.887 -35.062 16.953 1 91.75 132 TYR B C 1
ATOM 6020 O O . TYR B 1 132 ? -4.984 -34.562 17.203 1 91.75 132 TYR B O 1
ATOM 6028 N N . VAL B 1 133 ? -3.312 -35.062 15.758 1 94.44 133 VAL B N 1
ATOM 6029 C CA . VAL B 1 133 ? -3.951 -34.469 14.594 1 94.44 133 VAL B CA 1
ATOM 6030 C C . VAL B 1 133 ? -4.297 -35.531 13.578 1 94.44 133 VAL B C 1
ATOM 6032 O O . VAL B 1 133 ? -3.432 -36.312 13.18 1 94.44 133 VAL B O 1
ATOM 6035 N N . VAL B 1 134 ? -5.555 -35.656 13.211 1 94.38 134 VAL B N 1
ATOM 6036 C CA . VAL B 1 134 ? -6.02 -36.656 12.281 1 94.38 134 VAL B CA 1
ATOM 6037 C C . VAL B 1 134 ? -6.699 -36 11.086 1 94.38 134 VAL B C 1
ATOM 6039 O O . VAL B 1 134 ? -7.441 -35.031 11.242 1 94.38 134 VAL B O 1
ATOM 6042 N N . SER B 1 135 ? -6.395 -36.469 9.875 1 93.94 135 SER B N 1
ATOM 6043 C CA . SER B 1 135 ? -7.023 -36 8.648 1 93.94 135 SER B CA 1
ATOM 6044 C C . SER B 1 135 ? -7.836 -37.094 7.977 1 93.94 135 SER B C 1
ATOM 6046 O O . SER B 1 135 ? -7.32 -38.188 7.727 1 93.94 135 SER B O 1
ATOM 6048 N N . LEU B 1 136 ? -9.109 -36.844 7.711 1 93.56 136 LEU B N 1
ATOM 6049 C CA . LEU B 1 136 ? -9.977 -37.844 7.098 1 93.56 136 LEU B CA 1
ATOM 6050 C C . LEU B 1 136 ? -10.531 -37.344 5.766 1 93.56 136 LEU B C 1
ATOM 6052 O O . LEU B 1 136 ? -10.695 -36.125 5.574 1 93.56 136 LEU B O 1
ATOM 6056 N N . GLN B 1 137 ? -10.742 -38.25 4.832 1 90.44 137 GLN B N 1
ATOM 6057 C CA . GLN B 1 137 ? -11.383 -37.969 3.549 1 90.44 137 GLN B CA 1
ATOM 6058 C C . GLN B 1 137 ? -12.711 -38.719 3.434 1 90.44 137 GLN B C 1
ATOM 6060 O O . GLN B 1 137 ? -12.891 -39.781 4.043 1 90.44 137 GLN B O 1
ATOM 6065 N N . ALA B 1 138 ? -13.602 -38.188 2.664 1 87.12 138 ALA B N 1
ATOM 6066 C CA . ALA B 1 138 ? -14.945 -38.75 2.547 1 87.12 138 ALA B CA 1
ATOM 6067 C C . ALA B 1 138 ? -14.898 -40.188 2.014 1 87.12 138 ALA B C 1
ATOM 6069 O O . ALA B 1 138 ? -15.688 -41.031 2.432 1 87.12 138 ALA B O 1
ATOM 6070 N N . LYS B 1 139 ? -13.93 -40.469 1.108 1 86.75 139 LYS B N 1
ATOM 6071 C CA . LYS B 1 139 ? -13.828 -41.781 0.481 1 86.75 139 LYS B CA 1
ATOM 6072 C C . LYS B 1 139 ? -13.562 -42.875 1.52 1 86.75 139 LYS B C 1
ATOM 6074 O O . LYS B 1 139 ? -13.977 -44 1.34 1 86.75 139 LYS B O 1
ATOM 6079 N N . ASP B 1 140 ? -13 -42.531 2.701 1 86.12 140 ASP B N 1
ATOM 6080 C CA . ASP B 1 140 ? -12.625 -43.5 3.729 1 86.12 140 ASP B CA 1
ATOM 6081 C C . ASP B 1 140 ? -13.711 -43.625 4.797 1 86.12 140 ASP B C 1
ATOM 6083 O O . ASP B 1 140 ? -13.633 -44.469 5.672 1 86.12 140 ASP B O 1
ATOM 6087 N N . CYS B 1 141 ? -14.711 -42.719 4.684 1 88.88 141 CYS B N 1
ATOM 6088 C CA . CYS B 1 141 ? -15.711 -42.688 5.742 1 88.88 141 CYS B CA 1
ATOM 6089 C C . CYS B 1 141 ? -17.125 -42.75 5.16 1 88.88 141 CYS B C 1
ATOM 6091 O O . CYS B 1 141 ? -17.906 -41.812 5.332 1 88.88 141 CYS B O 1
ATOM 6093 N N . PRO B 1 142 ? -17.453 -43.938 4.57 1 87.5 142 PRO B N 1
ATOM 6094 C CA . PRO B 1 142 ? -18.797 -44.031 3.979 1 87.5 142 PRO B CA 1
ATOM 6095 C C . PRO B 1 142 ? -19.906 -44.031 5.027 1 87.5 142 PRO B C 1
ATOM 6097 O O . PRO B 1 142 ? -21.031 -43.594 4.754 1 87.5 142 PRO B O 1
ATOM 6100 N N . ASP B 1 143 ? -19.719 -44.625 6.164 1 89.69 143 ASP B N 1
ATOM 6101 C CA . ASP B 1 143 ? -20.688 -44.656 7.254 1 89.69 143 ASP B CA 1
ATOM 6102 C C . ASP B 1 143 ? -20.016 -44.344 8.594 1 89.69 143 ASP B C 1
ATOM 6104 O O . ASP B 1 143 ? -18.797 -44.156 8.656 1 89.69 143 ASP B O 1
ATOM 6108 N N . MET B 1 144 ? -20.797 -44.219 9.625 1 91 144 MET B N 1
ATOM 6109 C CA . MET B 1 144 ? -20.328 -43.812 10.938 1 91 144 MET B CA 1
ATOM 6110 C C . MET B 1 144 ? -19.328 -44.812 11.5 1 91 144 MET B C 1
ATOM 6112 O O . MET B 1 144 ? -18.359 -44.438 12.148 1 91 144 MET B O 1
ATOM 6116 N N . LYS B 1 145 ? -19.641 -46 11.258 1 89.25 145 LYS B N 1
ATOM 6117 C CA . LYS B 1 145 ? -18.75 -47.062 11.75 1 89.25 145 LYS B CA 1
ATOM 6118 C C . LYS B 1 145 ? -17.344 -46.906 11.172 1 89.25 145 LYS B C 1
ATOM 6120 O O . LYS B 1 145 ? -16.359 -46.906 11.914 1 89.25 145 LYS B O 1
ATOM 6125 N N . HIS B 1 146 ? -17.312 -46.781 9.883 1 91.5 146 HIS B N 1
ATOM 6126 C CA . HIS B 1 146 ? -16.031 -46.594 9.195 1 91.5 146 HIS B CA 1
ATOM 6127 C C . HIS B 1 146 ? -15.367 -45.281 9.609 1 91.5 146 HIS B C 1
ATOM 6129 O O . HIS B 1 146 ? -14.141 -45.219 9.719 1 91.5 146 HIS B O 1
ATOM 6135 N N . PHE B 1 147 ? -16.172 -44.25 9.797 1 94.19 147 PHE B N 1
ATOM 6136 C CA . PHE B 1 147 ? -15.68 -42.969 10.242 1 94.19 147 PHE B CA 1
ATOM 6137 C C . PHE B 1 147 ? -14.953 -43.094 11.578 1 94.19 147 PHE B C 1
ATOM 6139 O O . PHE B 1 147 ? -13.797 -42.688 11.695 1 94.19 147 PHE B O 1
ATOM 6146 N N . LEU B 1 148 ? -15.586 -43.688 12.602 1 92.31 148 LEU B N 1
ATOM 6147 C CA . LEU B 1 148 ? -15.023 -43.812 13.938 1 92.31 148 LEU B CA 1
ATOM 6148 C C . LEU B 1 148 ? -13.828 -44.781 13.93 1 92.31 148 LEU B C 1
ATOM 6150 O O . LEU B 1 148 ? -12.859 -44.562 14.664 1 92.31 148 LEU B O 1
ATOM 6154 N N . LYS B 1 149 ? -13.977 -45.75 13.125 1 90.44 149 LYS B N 1
ATOM 6155 C CA . LYS B 1 149 ? -12.875 -46.719 13.008 1 90.44 149 LYS B CA 1
ATOM 6156 C C . LYS B 1 149 ? -11.609 -46.031 12.5 1 90.44 149 LYS B C 1
ATOM 6158 O O . LYS B 1 149 ? -10.539 -46.188 13.078 1 90.44 149 LYS B O 1
ATOM 6163 N N . LYS B 1 150 ? -11.758 -45.344 11.414 1 91.94 150 LYS B N 1
ATOM 6164 C CA . LYS B 1 150 ? -10.617 -44.656 10.812 1 91.94 150 LYS B CA 1
ATOM 6165 C C . LYS B 1 150 ? -10.047 -43.594 11.766 1 91.94 150 LYS B C 1
ATOM 6167 O O . LYS B 1 150 ? -8.828 -43.438 11.883 1 91.94 150 LYS B O 1
ATOM 6172 N N . LEU B 1 151 ? -10.93 -42.844 12.414 1 93.56 151 LEU B N 1
ATOM 6173 C CA . LEU B 1 151 ? -10.516 -41.844 13.391 1 93.56 151 LEU B CA 1
ATOM 6174 C C . LEU B 1 151 ? -9.719 -42.469 14.523 1 93.56 151 LEU B C 1
ATOM 6176 O O . LEU B 1 151 ? -8.633 -42 14.859 1 93.56 151 LEU B O 1
ATOM 6180 N N . THR B 1 152 ? -10.25 -43.531 15.078 1 89.88 152 THR B N 1
ATOM 6181 C CA . THR B 1 152 ? -9.609 -44.219 16.188 1 89.88 152 THR B CA 1
ATOM 6182 C C . THR B 1 152 ? -8.266 -44.812 15.766 1 89.88 152 THR B C 1
ATOM 6184 O O . THR B 1 152 ? -7.273 -44.688 16.484 1 89.88 152 THR B O 1
ATOM 6187 N N . SER B 1 153 ? -8.289 -45.438 14.609 1 88.38 153 SER B N 1
ATOM 6188 C CA . SER B 1 153 ? -7.07 -46.062 14.094 1 88.38 153 SER B CA 1
ATOM 6189 C C . SER B 1 153 ? -5.961 -45.031 13.922 1 88.38 153 SER B C 1
ATOM 6191 O O . SER B 1 153 ? -4.816 -45.25 14.312 1 88.38 153 SER B O 1
ATOM 6193 N N . GLN B 1 154 ? -6.289 -43.875 13.352 1 90.19 154 GLN B N 1
ATOM 6194 C CA . GLN B 1 154 ? -5.297 -42.844 13.094 1 90.19 154 GLN B CA 1
ATOM 6195 C C . GLN B 1 154 ? -4.82 -42.219 14.391 1 90.19 154 GLN B C 1
ATOM 6197 O O . GLN B 1 154 ? -3.645 -41.875 14.516 1 90.19 154 GLN B O 1
ATOM 6202 N N . LEU B 1 155 ? -5.68 -42.094 15.336 1 89.56 155 LEU B N 1
ATOM 6203 C CA . LEU B 1 155 ? -5.312 -41.531 16.625 1 89.56 155 LEU B CA 1
ATOM 6204 C C . LEU B 1 155 ? -4.363 -42.438 17.375 1 89.56 155 LEU B C 1
ATOM 6206 O O . LEU B 1 155 ? -3.416 -42 18.016 1 89.56 155 LEU B O 1
ATOM 6210 N N . MET B 1 156 ? -4.688 -43.688 17.375 1 82.44 156 MET B N 1
ATOM 6211 C CA . MET B 1 156 ? -3.848 -44.688 18.062 1 82.44 156 MET B CA 1
ATOM 6212 C C . MET B 1 156 ? -2.451 -44.719 17.453 1 82.44 156 MET B C 1
ATOM 6214 O O . MET B 1 156 ? -1.466 -44.938 18.156 1 82.44 156 MET B O 1
ATOM 6218 N N . ASP B 1 157 ? -2.418 -44.531 16.141 1 79.56 157 ASP B N 1
ATOM 6219 C CA . ASP B 1 157 ? -1.139 -44.5 15.43 1 79.56 157 ASP B CA 1
ATOM 6220 C C . ASP B 1 157 ? -0.304 -43.281 15.852 1 79.56 157 ASP B C 1
ATOM 6222 O O . ASP B 1 157 ? 0.927 -43.344 15.844 1 79.56 157 ASP B O 1
ATOM 6226 N N . CYS B 1 158 ? -0.979 -42.156 16.062 1 74.69 158 CYS B N 1
ATOM 6227 C CA . CYS B 1 158 ? -0.284 -40.938 16.516 1 74.69 158 CYS B CA 1
ATOM 6228 C C . CYS B 1 158 ? 0.46 -41.188 17.812 1 74.69 158 CYS B C 1
ATOM 6230 O O . CYS B 1 158 ? 1.54 -40.625 18.031 1 74.69 158 CYS B O 1
ATOM 6232 N N . ASN B 1 159 ? -0.091 -41.969 18.719 1 63.78 159 ASN B N 1
ATOM 6233 C CA . ASN B 1 159 ? 0.499 -42.281 20.016 1 63.78 159 ASN B CA 1
ATOM 6234 C C . ASN B 1 159 ? 1.693 -43.219 19.891 1 63.78 159 ASN B C 1
ATOM 6236 O O . ASN B 1 159 ? 2.672 -43.094 20.625 1 63.78 159 ASN B O 1
ATOM 6240 N N . MET B 1 160 ? 1.48 -44.188 18.969 1 55.06 160 MET B N 1
ATOM 6241 C CA . MET B 1 160 ? 2.588 -45.125 18.797 1 55.06 160 MET B CA 1
ATOM 6242 C C . MET B 1 160 ? 3.852 -44.375 18.359 1 55.06 160 MET B C 1
ATOM 6244 O O . MET B 1 160 ? 4.961 -44.75 18.75 1 55.06 160 MET B O 1
ATOM 6248 N N . ASP B 1 161 ? 3.74 -43.406 17.5 1 52.19 161 ASP B N 1
ATOM 6249 C CA . ASP B 1 161 ? 4.902 -42.656 17.047 1 52.19 161 ASP B CA 1
ATOM 6250 C C . ASP B 1 161 ? 5.508 -41.812 18.172 1 52.19 161 ASP B C 1
ATOM 6252 O O . ASP B 1 161 ? 6.723 -41.656 18.234 1 52.19 161 ASP B O 1
ATOM 6256 N N . VAL B 1 162 ? 4.758 -41.344 19.062 1 50.09 162 VAL B N 1
ATOM 6257 C CA . VAL B 1 162 ? 5.27 -40.625 20.219 1 50.09 162 VAL B CA 1
ATOM 6258 C C . VAL B 1 162 ? 5.906 -41.594 21.203 1 50.09 162 VAL B C 1
ATOM 6260 O O . VAL B 1 162 ? 6.953 -41.312 21.781 1 50.09 162 VAL B O 1
ATOM 6263 N N . GLN B 1 163 ? 5.258 -42.781 21.406 1 44.81 163 GLN B N 1
ATOM 6264 C CA . GLN B 1 163 ? 5.766 -43.75 22.359 1 44.81 163 GLN B CA 1
ATOM 6265 C C . GLN B 1 163 ? 6.793 -44.656 21.719 1 44.81 163 GLN B C 1
ATOM 6267 O O . GLN B 1 163 ? 7.363 -45.531 22.391 1 44.81 163 GLN B O 1
ATOM 6272 N N . SER B 1 164 ? 6.914 -44.625 20.422 1 41.12 164 SER B N 1
ATOM 6273 C CA . SER B 1 164 ? 7.773 -45.688 19.906 1 41.12 164 SER B CA 1
ATOM 6274 C C . SER B 1 164 ? 9.172 -45.625 20.516 1 41.12 164 SER B C 1
ATOM 6276 O O . SER B 1 164 ? 10.07 -46.344 20.094 1 41.12 164 SER B O 1
ATOM 6278 N N . LYS B 1 165 ? 9.789 -44.594 21.078 1 37.38 165 LYS B N 1
ATOM 6279 C CA . LYS B 1 165 ? 11.125 -45.031 21.484 1 37.38 165 LYS B CA 1
ATOM 6280 C C . LYS B 1 165 ? 11.039 -46.25 22.391 1 37.38 165 LYS B C 1
ATOM 6282 O O . LYS B 1 165 ? 12.062 -46.844 22.719 1 37.38 165 LYS B O 1
ATOM 6287 N N . GLU B 1 166 ? 10.18 -46.25 23.469 1 34 166 GLU B N 1
ATOM 6288 C CA . GLU B 1 166 ? 10.461 -47.375 24.359 1 34 166 GLU B CA 1
ATOM 6289 C C . GLU B 1 166 ? 9.859 -48.656 23.812 1 34 166 GLU B C 1
ATOM 6291 O O . GLU B 1 166 ? 10.586 -49.625 23.547 1 34 166 GLU B O 1
ATOM 6296 N N . LYS B 1 167 ? 8.898 -49.5 24.766 1 36.94 167 LYS B N 1
ATOM 6297 C CA . LYS B 1 167 ? 8.633 -50.938 24.891 1 36.94 167 LYS B CA 1
ATOM 6298 C C . LYS B 1 167 ? 7.84 -51.438 23.688 1 36.94 167 LYS B C 1
ATOM 6300 O O . LYS B 1 167 ? 7.078 -50.688 23.078 1 36.94 167 LYS B O 1
ATOM 6305 N N . GLU B 1 168 ? 8.195 -52.75 23.188 1 34.47 168 GLU B N 1
ATOM 6306 C CA . GLU B 1 168 ? 7.836 -53.75 22.203 1 34.47 168 GLU B CA 1
ATOM 6307 C C . GLU B 1 168 ? 6.324 -53.875 22.047 1 34.47 168 GLU B C 1
ATOM 6309 O O . GLU B 1 168 ? 5.801 -53.812 20.938 1 34.47 168 GLU B O 1
ATOM 6314 N N . SER B 1 169 ? 5.672 -54.969 22.891 1 33.16 169 SER B N 1
ATOM 6315 C CA . SER B 1 169 ? 4.734 -56.062 22.672 1 33.16 169 SER B CA 1
ATOM 6316 C C . SER B 1 169 ? 3.289 -55.594 22.781 1 33.16 169 SER B C 1
ATOM 6318 O O . SER B 1 169 ? 2.578 -55.969 23.719 1 33.16 169 SER B O 1
ATOM 6320 N N . VAL B 1 170 ? 2.91 -54.469 22.922 1 35.94 170 VAL B N 1
ATOM 6321 C CA . VAL B 1 170 ? 1.491 -54.5 23.266 1 35.94 170 VAL B CA 1
ATOM 6322 C C . VAL B 1 170 ? 0.702 -55.156 22.141 1 35.94 170 VAL B C 1
ATOM 6324 O O . VAL B 1 170 ? 0.769 -54.75 20.984 1 35.94 170 VAL B O 1
ATOM 6327 N N . GLN B 1 171 ? 0.503 -56.562 22.188 1 35.38 171 GLN B N 1
ATOM 6328 C CA . GLN B 1 171 ? -0.456 -57.406 21.469 1 35.38 171 GLN B CA 1
ATOM 6329 C C . GLN B 1 171 ? -1.787 -56.688 21.281 1 35.38 171 GLN B C 1
ATOM 6331 O O . GLN B 1 171 ? -2.494 -56.406 22.25 1 35.38 171 GLN B O 1
ATOM 6336 N N . VAL B 1 172 ? -1.938 -55.812 20.5 1 37.44 172 VAL B N 1
ATOM 6337 C CA . VAL B 1 172 ? -3.264 -55.312 20.141 1 37.44 172 VAL B CA 1
ATOM 6338 C C . VAL B 1 172 ? -4.176 -56.5 19.812 1 37.44 172 VAL B C 1
ATOM 6340 O O . VAL B 1 172 ? -3.926 -57.25 18.875 1 37.44 172 VAL B O 1
ATOM 6343 N N . THR B 1 173 ? -4.555 -57.375 20.812 1 35.69 173 THR B N 1
ATOM 6344 C CA . THR B 1 173 ? -5.66 -58.312 20.609 1 35.69 173 THR B CA 1
ATOM 6345 C C . THR B 1 173 ? -6.707 -57.688 19.672 1 35.69 173 THR B C 1
ATOM 6347 O O . THR B 1 173 ? -7.156 -56.562 19.875 1 35.69 173 THR B O 1
ATOM 6350 N N . GLN B 1 174 ? -6.82 -58.031 18.422 1 39 174 GLN B N 1
ATOM 6351 C CA . GLN B 1 174 ? -7.809 -57.875 17.359 1 39 174 GLN B CA 1
ATOM 6352 C C . GLN B 1 174 ? -9.227 -58.062 17.906 1 39 174 GLN B C 1
ATOM 6354 O O . GLN B 1 174 ? -9.938 -58.969 17.516 1 39 174 GLN B O 1
ATOM 6359 N N . LYS B 1 175 ? -9.445 -58.125 19.234 1 40.88 175 LYS B N 1
ATOM 6360 C CA . LYS B 1 175 ? -10.867 -58.25 19.547 1 40.88 175 LYS B CA 1
ATOM 6361 C C . LYS B 1 175 ? -11.695 -57.281 18.734 1 40.88 175 LYS B C 1
ATOM 6363 O O . LYS B 1 175 ? -11.219 -56.188 18.375 1 40.88 175 LYS B O 1
ATOM 6368 N N . LYS B 1 176 ? -12.875 -57.656 18.281 1 47.16 176 LYS B N 1
ATOM 6369 C CA . LYS B 1 176 ? -13.992 -56.938 17.641 1 47.16 176 LYS B CA 1
ATOM 6370 C C . LYS B 1 176 ? -14.203 -55.562 18.266 1 47.16 176 LYS B C 1
ATOM 6372 O O . LYS B 1 176 ? -14.906 -55.438 19.266 1 47.16 176 LYS B O 1
ATOM 6377 N N . THR B 1 177 ? -13.273 -54.719 18.531 1 50.91 177 THR B N 1
ATOM 6378 C CA . THR B 1 177 ? -13.32 -53.438 19.234 1 50.91 177 THR B CA 1
ATOM 6379 C C . THR B 1 177 ? -14.445 -52.562 18.703 1 50.91 177 THR B C 1
ATOM 6381 O O . THR B 1 177 ? -14.523 -52.312 17.5 1 50.91 177 THR B O 1
ATOM 6384 N N . HIS B 1 178 ? -15.547 -52.625 19.312 1 66.62 178 HIS B N 1
ATOM 6385 C CA . HIS B 1 178 ? -16.656 -51.688 19.125 1 66.62 178 HIS B CA 1
ATOM 6386 C C . HIS B 1 178 ? -16.188 -50.25 19.156 1 66.62 178 HIS B C 1
ATOM 6388 O O . HIS B 1 178 ? -15.586 -49.812 20.141 1 66.62 178 HIS B O 1
ATOM 6394 N N . TYR B 1 179 ? -16 -49.656 17.938 1 76.56 179 TYR B N 1
ATOM 6395 C CA . TYR B 1 179 ? -15.586 -48.25 17.797 1 76.56 179 TYR B CA 1
ATOM 6396 C C . TYR B 1 179 ? -16.719 -47.312 18.172 1 76.56 179 TYR B C 1
ATOM 6398 O O . TYR B 1 179 ? -17.766 -47.312 17.531 1 76.56 179 TYR B O 1
ATOM 6406 N N . SER B 1 180 ? -16.656 -46.781 19.375 1 85.25 180 SER B N 1
ATOM 6407 C CA . SER B 1 180 ? -17.625 -45.781 19.875 1 85.25 180 SER B CA 1
ATOM 6408 C C . SER B 1 180 ? -16.922 -44.562 20.438 1 85.25 180 SER B C 1
ATOM 6410 O O . SER B 1 180 ? -15.703 -44.562 20.625 1 85.25 180 SER B O 1
ATOM 6412 N N . MET B 1 181 ? -17.641 -43.594 20.594 1 87.94 181 MET B N 1
ATOM 6413 C CA . MET B 1 181 ? -17.094 -42.375 21.172 1 87.94 181 MET B CA 1
ATOM 6414 C C . MET B 1 181 ? -16.609 -42.594 22.594 1 87.94 181 MET B C 1
ATOM 6416 O O . MET B 1 181 ? -15.656 -41.969 23.047 1 87.94 181 MET B O 1
ATOM 6420 N N . ASP B 1 182 ? -17.234 -43.469 23.219 1 87.38 182 ASP B N 1
ATOM 6421 C CA . ASP B 1 182 ? -16.828 -43.812 24.578 1 87.38 182 ASP B CA 1
ATOM 6422 C C . ASP B 1 182 ? -15.438 -44.438 24.578 1 87.38 182 ASP B C 1
ATOM 6424 O O . ASP B 1 182 ? -14.625 -44.156 25.469 1 87.38 182 ASP B O 1
ATOM 6428 N N . SER B 1 183 ? -15.336 -45.25 23.641 1 87.12 183 SER B N 1
ATOM 6429 C CA . SER B 1 183 ? -14.023 -45.875 23.516 1 87.12 183 SER B CA 1
ATOM 6430 C C . SER B 1 183 ? -12.938 -44.844 23.25 1 87.12 183 SER B C 1
ATOM 6432 O O . SER B 1 183 ? -11.828 -44.938 23.781 1 87.12 183 SER B O 1
ATOM 6434 N N . LEU B 1 184 ? -13.211 -43.875 22.469 1 90.06 184 LEU B N 1
ATOM 6435 C CA . LEU B 1 184 ? -12.273 -42.812 22.172 1 90.06 184 LEU B CA 1
ATOM 6436 C C . LEU B 1 184 ? -11.984 -41.969 23.406 1 90.06 184 LEU B C 1
ATOM 6438 O O . LEU B 1 184 ? -10.836 -41.594 23.656 1 90.06 184 LEU B O 1
ATOM 6442 N N . SER B 1 185 ? -13 -41.625 24.125 1 89.56 185 SER B N 1
ATOM 6443 C CA . SER B 1 185 ? -12.836 -40.875 25.359 1 89.56 185 SER B CA 1
ATOM 6444 C C . SER B 1 185 ? -11.961 -41.625 26.359 1 89.56 185 SER B C 1
ATOM 6446 O O . SER B 1 185 ? -11.109 -41.031 27.016 1 89.56 185 SER B O 1
ATOM 6448 N N . ASN B 1 186 ? -12.219 -42.875 26.422 1 86.62 186 ASN B N 1
ATOM 6449 C CA . ASN B 1 186 ? -11.414 -43.688 27.312 1 86.62 186 ASN B CA 1
ATOM 6450 C C . ASN B 1 186 ? -9.953 -43.719 26.875 1 86.62 186 ASN B C 1
ATOM 6452 O O . ASN B 1 186 ? -9.047 -43.656 27.703 1 86.62 186 ASN B O 1
ATOM 6456 N N . TRP B 1 187 ? -9.836 -43.938 25.672 1 87.12 187 TRP B N 1
ATOM 6457 C CA . TRP B 1 187 ? -8.484 -43.906 25.125 1 87.12 187 TRP B CA 1
ATOM 6458 C C . TRP B 1 187 ? -7.773 -42.625 25.484 1 87.12 187 TRP B C 1
ATOM 6460 O O . TRP B 1 187 ? -6.621 -42.625 25.922 1 87.12 187 TRP B O 1
ATOM 6470 N N . TYR B 1 188 ? -8.406 -41.531 25.234 1 89.44 188 TYR B N 1
ATOM 6471 C CA . TYR B 1 188 ? -7.828 -40.188 25.5 1 89.44 188 TYR B CA 1
ATOM 6472 C C . TYR B 1 188 ? -7.457 -40.062 26.969 1 89.44 188 TYR B C 1
ATOM 6474 O O . TYR B 1 188 ? -6.383 -39.562 27.297 1 89.44 188 TYR B O 1
ATOM 6482 N N . MET B 1 189 ? -8.32 -40.469 27.844 1 85.94 189 MET B N 1
ATOM 6483 C CA . MET B 1 189 ? -8.07 -40.406 29.281 1 85.94 189 MET B CA 1
ATOM 6484 C C . MET B 1 189 ? -6.848 -41.25 29.656 1 85.94 189 MET B C 1
ATOM 6486 O O . MET B 1 189 ? -6.047 -40.812 30.484 1 85.94 189 MET B O 1
ATOM 6490 N N . ASN B 1 190 ? -6.777 -42.344 29.031 1 83 190 ASN B N 1
ATOM 6491 C CA . ASN B 1 190 ? -5.668 -43.25 29.312 1 83 190 ASN B CA 1
ATOM 6492 C C . ASN B 1 190 ? -4.332 -42.656 28.859 1 83 190 ASN B C 1
ATOM 6494 O O . ASN B 1 190 ? -3.326 -42.781 29.562 1 83 190 ASN B O 1
ATOM 6498 N N . VAL B 1 191 ? -4.289 -42.062 27.734 1 82.62 191 VAL B N 1
ATOM 6499 C CA . VAL B 1 191 ? -3.057 -41.531 27.156 1 82.62 191 VAL B CA 1
ATOM 6500 C C . VAL B 1 191 ? -2.627 -40.281 27.891 1 82.62 191 VAL B C 1
ATOM 6502 O O . VAL B 1 191 ? -1.431 -40.031 28.047 1 82.62 191 VAL B O 1
ATOM 6505 N N . THR B 1 192 ? -3.539 -39.469 28.25 1 78.88 192 THR B N 1
ATOM 6506 C CA . THR B 1 192 ? -3.199 -38.219 28.922 1 78.88 192 THR B CA 1
ATOM 6507 C C . THR B 1 192 ? -2.854 -38.469 30.391 1 78.88 192 THR B C 1
ATOM 6509 O O . THR B 1 192 ? -2.102 -37.688 31 1 78.88 192 THR B O 1
ATOM 6512 N N . GLN B 1 193 ? -3.451 -39.5 31.078 1 72.81 193 GLN B N 1
ATOM 6513 C CA . GLN B 1 193 ? -3.135 -39.844 32.469 1 72.81 193 GLN B CA 1
ATOM 6514 C C . GLN B 1 193 ? -1.751 -40.469 32.562 1 72.81 193 GLN B C 1
ATOM 6516 O O . GLN B 1 193 ? -1.065 -40.312 33.562 1 72.81 193 GLN B O 1
ATOM 6521 N N . LYS B 1 194 ? -1.377 -41.344 31.656 1 60.31 194 LYS B N 1
ATOM 6522 C CA . LYS B 1 194 ? -0.089 -42.031 31.719 1 60.31 194 LYS B CA 1
ATOM 6523 C C . LYS B 1 194 ? 1.065 -41.062 31.547 1 60.31 194 LYS B C 1
ATOM 6525 O O . LYS B 1 194 ? 2.227 -41.406 31.766 1 60.31 194 LYS B O 1
ATOM 6530 N N . THR B 1 195 ? 1.005 -40 31.016 1 52 195 THR B N 1
ATOM 6531 C CA . THR B 1 195 ? 2.121 -39.062 30.953 1 52 195 THR B CA 1
ATOM 6532 C C . THR B 1 195 ? 2.586 -38.656 32.344 1 52 195 THR B C 1
ATOM 6534 O O . THR B 1 195 ? 1.792 -38.188 33.156 1 52 195 THR B O 1
ATOM 6537 N N . ASP B 1 196 ? 3.645 -39.469 32.969 1 47.06 196 ASP B N 1
ATOM 6538 C CA . ASP B 1 196 ? 4.332 -39.531 34.25 1 47.06 196 ASP B CA 1
ATOM 6539 C C . ASP B 1 196 ? 4.504 -38.125 34.844 1 47.06 196 ASP B C 1
ATOM 6541 O O . ASP B 1 196 ? 5.02 -37.219 34.156 1 47.06 196 ASP B O 1
ATOM 6545 N N . PRO B 1 197 ? 3.906 -37.906 35.969 1 44.25 197 PRO B N 1
ATOM 6546 C CA . PRO B 1 197 ? 4.203 -36.656 36.719 1 44.25 197 PRO B CA 1
ATOM 6547 C C . PRO B 1 197 ? 5.703 -36.406 36.875 1 44.25 197 PRO B C 1
ATOM 6549 O O . PRO B 1 197 ? 6.113 -35.344 37.344 1 44.25 197 PRO B O 1
ATOM 6552 N N . LYS B 1 198 ? 6.551 -37.5 37.062 1 41.22 198 LYS B N 1
ATOM 6553 C CA . LYS B 1 198 ? 7.938 -37.312 37.5 1 41.22 198 LYS B CA 1
ATOM 6554 C C . LYS B 1 198 ? 8.805 -36.781 36.375 1 41.22 198 LYS B C 1
ATOM 6556 O O . LYS B 1 198 ? 10.031 -36.781 36.469 1 41.22 198 LYS B O 1
ATOM 6561 N N . MET B 1 199 ? 8.398 -36.719 35.156 1 38.94 199 MET B N 1
ATOM 6562 C CA . MET B 1 199 ? 9.406 -36.125 34.281 1 38.94 199 MET B CA 1
ATOM 6563 C C . MET B 1 199 ? 9.688 -34.688 34.656 1 38.94 199 MET B C 1
ATOM 6565 O O . MET B 1 199 ? 8.758 -33.906 34.906 1 38.94 199 MET B O 1
ATOM 6569 N N . PRO B 1 200 ? 10.984 -34.406 35.219 1 38.25 200 PRO B N 1
ATOM 6570 C CA . PRO B 1 200 ? 11.391 -33.062 35.688 1 38.25 200 PRO B CA 1
ATOM 6571 C C . PRO B 1 200 ? 10.938 -31.969 34.719 1 38.25 200 PRO B C 1
ATOM 6573 O O . PRO B 1 200 ? 10.758 -32.188 33.531 1 38.25 200 PRO B O 1
ATOM 6576 N N . ARG B 1 201 ? 10.375 -30.891 35.344 1 37.81 201 ARG B N 1
ATOM 6577 C CA . ARG B 1 201 ? 9.859 -29.641 34.75 1 37.81 201 ARG B CA 1
ATOM 6578 C C . ARG B 1 201 ? 10.758 -29.156 33.625 1 37.81 201 ARG B C 1
ATOM 6580 O O . ARG B 1 201 ? 10.469 -28.141 33 1 37.81 201 ARG B O 1
ATOM 6587 N N . LYS B 1 202 ? 12.062 -29.5 33.75 1 35 202 LYS B N 1
ATOM 6588 C CA . LYS B 1 202 ? 12.984 -28.734 32.906 1 35 202 LYS B CA 1
ATOM 6589 C C . LYS B 1 202 ? 12.664 -28.938 31.422 1 35 202 LYS B C 1
ATOM 6591 O O . LYS B 1 202 ? 12.812 -28.016 30.609 1 35 202 LYS B O 1
ATOM 6596 N N . LYS B 1 203 ? 12.734 -30.188 30.875 1 36.56 203 LYS B N 1
ATOM 6597 C CA . LYS B 1 203 ? 12.711 -30.297 29.422 1 36.56 203 LYS B CA 1
ATOM 6598 C C . LYS B 1 203 ? 11.297 -30.109 28.875 1 36.56 203 LYS B C 1
ATOM 6600 O O . LYS B 1 203 ? 11.023 -30.453 27.719 1 36.56 203 LYS B O 1
ATOM 6605 N N . ARG B 1 204 ? 10.273 -30.031 29.734 1 35.81 204 ARG B N 1
ATOM 6606 C CA . ARG B 1 204 ? 8.969 -29.797 29.109 1 35.81 204 ARG B CA 1
ATOM 6607 C C . ARG B 1 204 ? 8.969 -28.5 28.312 1 35.81 204 ARG B C 1
ATOM 6609 O O . ARG B 1 204 ? 9.25 -27.438 28.859 1 35.81 204 ARG B O 1
ATOM 6616 N N . THR B 1 205 ? 9.422 -28.531 27.188 1 36.56 205 THR B N 1
ATOM 6617 C CA . THR B 1 205 ? 9.141 -27.328 26.438 1 36.56 205 THR B CA 1
ATOM 6618 C C . THR B 1 205 ? 7.828 -26.703 26.891 1 36.56 205 THR B C 1
ATOM 6620 O O . THR B 1 205 ? 6.879 -27.406 27.219 1 36.56 205 THR B O 1
ATOM 6623 N N . SER B 1 206 ? 7.723 -25.578 27.484 1 39.25 206 SER B N 1
ATOM 6624 C CA . SER B 1 206 ? 6.656 -24.719 28 1 39.25 206 SER B CA 1
ATOM 6625 C C . SER B 1 206 ? 5.297 -25.156 27.453 1 39.25 206 SER B C 1
ATOM 6627 O O . SER B 1 206 ? 4.262 -24.844 28.047 1 39.25 206 SER B O 1
ATOM 6629 N N . SER B 1 207 ? 5.039 -25.312 26.031 1 47.12 207 SER B N 1
ATOM 6630 C CA . SER B 1 207 ? 3.701 -25.234 25.469 1 47.12 207 SER B CA 1
ATOM 6631 C C . SER B 1 207 ? 2.92 -26.516 25.703 1 47.12 207 SER B C 1
ATOM 6633 O O . SER B 1 207 ? 1.867 -26.734 25.094 1 47.12 207 SER B O 1
ATOM 6635 N N . GLN B 1 208 ? 3.406 -27.531 26.297 1 55.19 208 GLN B N 1
ATOM 6636 C CA . GLN B 1 208 ? 2.73 -28.828 26.219 1 55.19 208 GLN B CA 1
ATOM 6637 C C . GLN B 1 208 ? 1.569 -28.891 27.203 1 55.19 208 GLN B C 1
ATOM 6639 O O . GLN B 1 208 ? 1.775 -28.828 28.422 1 55.19 208 GLN B O 1
ATOM 6644 N N . TRP B 1 209 ? 0.287 -28.625 26.781 1 64.12 209 TRP B N 1
ATOM 6645 C CA . TRP B 1 209 ? -0.971 -28.766 27.516 1 64.12 209 TRP B CA 1
ATOM 6646 C C . TRP B 1 209 ? -1.026 -30.094 28.25 1 64.12 209 TRP B C 1
ATOM 6648 O O . TRP B 1 209 ? -0.519 -31.109 27.766 1 64.12 209 TRP B O 1
ATOM 6658 N N . GLN B 1 210 ? -1.219 -30.156 29.578 1 68.88 210 GLN B N 1
ATOM 6659 C CA . GLN B 1 210 ? -1.465 -31.391 30.312 1 68.88 210 GLN B CA 1
ATOM 6660 C C . GLN B 1 210 ? -2.471 -32.281 29.578 1 68.88 210 GLN B C 1
ATOM 6662 O O . GLN B 1 210 ? -2.303 -33.5 29.516 1 68.88 210 GLN B O 1
ATOM 6667 N N . SER B 1 211 ? -3.453 -31.672 29.062 1 81.19 211 SER B N 1
ATOM 6668 C CA . SER B 1 211 ? -4.469 -32.344 28.234 1 81.19 211 SER B CA 1
ATOM 6669 C C . SER B 1 211 ? -4.551 -31.703 26.859 1 81.19 211 SER B C 1
ATOM 6671 O O . SER B 1 211 ? -5.363 -30.797 26.625 1 81.19 211 SER B O 1
ATOM 6673 N N . PRO B 1 212 ? -3.693 -32.156 25.969 1 88.06 212 PRO B N 1
ATOM 6674 C CA . PRO B 1 212 ? -3.67 -31.562 24.625 1 88.06 212 PRO B CA 1
ATOM 6675 C C . PRO B 1 212 ? -4.949 -31.828 23.844 1 88.06 212 PRO B C 1
ATOM 6677 O O . PRO B 1 212 ? -5.578 -32.875 24.016 1 88.06 212 PRO B O 1
ATOM 6680 N N . PRO B 1 213 ? -5.324 -30.938 23 1 91.19 213 PRO B N 1
ATOM 6681 C CA . PRO B 1 213 ? -6.547 -31.141 22.219 1 91.19 213 PRO B CA 1
ATOM 6682 C C . PRO B 1 213 ? -6.363 -32.156 21.094 1 91.19 213 PRO B C 1
ATOM 6684 O O . PRO B 1 213 ? -5.23 -32.469 20.719 1 91.19 213 PRO B O 1
ATOM 6687 N N . VAL B 1 214 ? -7.484 -32.75 20.672 1 93.12 214 VAL B N 1
ATOM 6688 C CA . VAL B 1 214 ? -7.52 -33.625 19.5 1 93.12 214 VAL B CA 1
ATOM 6689 C C . VAL B 1 214 ? -8.078 -32.844 18.312 1 93.12 214 VAL B C 1
ATOM 6691 O O . VAL B 1 214 ? -9.172 -32.281 18.391 1 93.12 214 VAL B O 1
ATOM 6694 N N . VAL B 1 215 ? -7.277 -32.719 17.25 1 95.5 215 VAL B N 1
ATOM 6695 C CA . VAL B 1 215 ? -7.691 -31.922 16.094 1 95.5 215 VAL B CA 1
ATOM 6696 C C . VAL B 1 215 ? -8.07 -32.875 14.945 1 95.5 215 VAL B C 1
ATOM 6698 O O . VAL B 1 215 ? -7.277 -33.719 14.555 1 95.5 215 VAL B O 1
ATOM 6701 N N . LEU B 1 216 ? -9.266 -32.812 14.484 1 96.06 216 LEU B N 1
ATOM 6702 C CA . LEU B 1 216 ? -9.734 -33.594 13.359 1 96.06 216 LEU B CA 1
ATOM 6703 C C . LEU B 1 216 ? -9.945 -32.75 12.125 1 96.06 216 LEU B C 1
ATOM 6705 O O . LEU B 1 216 ? -10.766 -31.812 12.141 1 96.06 216 LEU B O 1
ATOM 6709 N N . ILE B 1 217 ? -9.219 -33.031 11.062 1 95.5 217 ILE B N 1
ATOM 6710 C CA . ILE B 1 217 ? -9.336 -32.312 9.797 1 95.5 217 ILE B CA 1
ATOM 6711 C C . ILE B 1 217 ? -10.195 -33.094 8.82 1 95.5 217 ILE B C 1
ATOM 6713 O O . ILE B 1 217 ? -9.859 -34.25 8.477 1 95.5 217 ILE B O 1
ATOM 6717 N N . LEU B 1 218 ? -11.297 -32.625 8.469 1 93.94 218 LEU B N 1
ATOM 6718 C CA . LEU B 1 218 ? -12.125 -33.219 7.422 1 93.94 218 LEU B CA 1
ATOM 6719 C C . LEU B 1 218 ? -11.797 -32.594 6.066 1 93.94 218 LEU B C 1
ATOM 6721 O O . LEU B 1 218 ? -12.289 -31.5 5.746 1 93.94 218 LEU B O 1
ATOM 6725 N N . LYS B 1 219 ? -11.031 -33.469 5.391 1 87.19 219 LYS B N 1
ATOM 6726 C CA . LYS B 1 219 ? -10.602 -33 4.078 1 87.19 219 LYS B CA 1
ATOM 6727 C C . LYS B 1 219 ? -11.789 -32.875 3.123 1 87.19 219 LYS B C 1
ATOM 6729 O O . LYS B 1 219 ? -12.633 -33.781 3.07 1 87.19 219 LYS B O 1
ATOM 6734 N N . ASP B 1 220 ? -12.117 -31.75 2.527 1 83.62 220 ASP B N 1
ATOM 6735 C CA . ASP B 1 220 ? -13.227 -31.5 1.615 1 83.62 220 ASP B CA 1
ATOM 6736 C C . ASP B 1 220 ? -14.562 -31.875 2.258 1 83.62 220 ASP B C 1
ATOM 6738 O O . ASP B 1 220 ? -15.227 -32.812 1.82 1 83.62 220 ASP B O 1
ATOM 6742 N N . MET B 1 221 ? -14.953 -31.281 3.164 1 87 221 MET B N 1
ATOM 6743 C CA . MET B 1 221 ? -16.125 -31.547 4.004 1 87 221 MET B CA 1
ATOM 6744 C C . MET B 1 221 ? -17.375 -31.734 3.156 1 87 221 MET B C 1
ATOM 6746 O O . MET B 1 221 ? -18.234 -32.531 3.492 1 87 221 MET B O 1
ATOM 6750 N N . GLU B 1 222 ? -17.406 -31.094 1.989 1 83.81 222 GLU B N 1
ATOM 6751 C CA . GLU B 1 222 ? -18.578 -31.125 1.121 1 83.81 222 GLU B CA 1
ATOM 6752 C C . GLU B 1 222 ? -18.766 -32.5 0.504 1 83.81 222 GLU B C 1
ATOM 6754 O O . GLU B 1 222 ? -19.859 -32.844 0.034 1 83.81 222 GLU B O 1
ATOM 6759 N N . SER B 1 223 ? -17.734 -33.281 0.479 1 85.5 223 SER B N 1
ATOM 6760 C CA . SER B 1 223 ? -17.781 -34.594 -0.134 1 85.5 223 SER B CA 1
ATOM 6761 C C . SER B 1 223 ? -18.297 -35.656 0.851 1 85.5 223 SER B C 1
ATOM 6763 O O . SER B 1 223 ? -18.641 -36.781 0.457 1 85.5 223 SER B O 1
ATOM 6765 N N . PHE B 1 224 ? -18.438 -35.406 2.193 1 89.56 224 PHE B N 1
ATOM 6766 C CA . PHE B 1 224 ? -18.938 -36.344 3.195 1 89.56 224 PHE B CA 1
ATOM 6767 C C . PHE B 1 224 ? -20.453 -36.469 3.125 1 89.56 224 PHE B C 1
ATOM 6769 O O . PHE B 1 224 ? -21.141 -35.5 2.775 1 89.56 224 PHE B O 1
ATOM 6776 N N . THR B 1 225 ? -20.844 -37.656 3.398 1 91.31 225 THR B N 1
ATOM 6777 C CA . THR B 1 225 ? -22.281 -37.844 3.508 1 91.31 225 THR B CA 1
ATOM 6778 C C . THR B 1 225 ? -22.859 -37 4.648 1 91.31 225 THR B C 1
ATOM 6780 O O . THR B 1 225 ? -22.312 -37 5.758 1 91.31 225 THR B O 1
ATOM 6783 N N . THR B 1 226 ? -23.906 -36.281 4.359 1 91.25 226 THR B N 1
ATOM 6784 C CA . THR B 1 226 ? -24.5 -35.344 5.301 1 91.25 226 THR B CA 1
ATOM 6785 C C . THR B 1 226 ? -24.875 -36.031 6.605 1 91.25 226 THR B C 1
ATOM 6787 O O . THR B 1 226 ? -24.625 -35.5 7.691 1 91.25 226 THR B O 1
ATOM 6790 N N . LYS B 1 227 ? -25.422 -37.188 6.527 1 93 227 LYS B N 1
ATOM 6791 C CA . LYS B 1 227 ? -25.875 -37.906 7.703 1 93 227 LYS B CA 1
ATOM 6792 C C . LYS B 1 227 ? -24.703 -38.312 8.602 1 93 227 LYS B C 1
ATOM 6794 O O . LYS B 1 227 ? -24.797 -38.188 9.828 1 93 227 LYS B O 1
ATOM 6799 N N . VAL B 1 228 ? -23.719 -38.781 7.961 1 93.62 228 VAL B N 1
ATOM 6800 C CA . VAL B 1 228 ? -22.547 -39.188 8.711 1 93.62 228 VAL B CA 1
ATOM 6801 C C . VAL B 1 228 ? -21.953 -38 9.453 1 93.62 228 VAL B C 1
ATOM 6803 O O . VAL B 1 228 ? -21.609 -38.094 10.633 1 93.62 228 VAL B O 1
ATOM 6806 N N . LEU B 1 229 ? -21.844 -36.906 8.781 1 94.25 229 LEU B N 1
ATOM 6807 C CA . LEU B 1 229 ? -21.266 -35.688 9.352 1 94.25 229 LEU B CA 1
ATOM 6808 C C . LEU B 1 229 ? -22.125 -35.156 10.508 1 94.25 229 LEU B C 1
ATOM 6810 O O . LEU B 1 229 ? -21.594 -34.844 11.586 1 94.25 229 LEU B O 1
ATOM 6814 N N . GLN B 1 230 ? -23.406 -35.094 10.344 1 94.75 230 GLN B N 1
ATOM 6815 C CA . GLN B 1 230 ? -24.328 -34.625 11.359 1 94.75 230 GLN B CA 1
ATOM 6816 C C . GLN B 1 230 ? -24.297 -35.5 12.602 1 94.75 230 GLN B C 1
ATOM 6818 O O . GLN B 1 230 ? -24.188 -35 13.727 1 94.75 230 GLN B O 1
ATOM 6823 N N . ASP B 1 231 ? -24.391 -36.781 12.344 1 94.25 231 ASP B N 1
ATOM 6824 C CA . ASP B 1 231 ? -24.359 -37.75 13.453 1 94.25 231 ASP B CA 1
ATOM 6825 C C . ASP B 1 231 ? -23.078 -37.625 14.258 1 94.25 231 ASP B C 1
ATOM 6827 O O . ASP B 1 231 ? -23.094 -37.625 15.492 1 94.25 231 ASP B O 1
ATOM 6831 N N . PHE B 1 232 ? -22.062 -37.562 13.555 1 94.81 232 PHE B N 1
ATOM 6832 C CA . PHE B 1 232 ? -20.766 -37.469 14.219 1 94.81 232 PHE B CA 1
ATOM 6833 C C . PHE B 1 232 ? -20.703 -36.219 15.086 1 94.81 232 PHE B C 1
ATOM 6835 O O . PHE B 1 232 ? -20.234 -36.25 16.219 1 94.81 232 PHE B O 1
ATOM 6842 N N . ILE B 1 233 ? -21.078 -35.062 14.586 1 94.88 233 ILE B N 1
ATOM 6843 C CA . ILE B 1 233 ? -21.031 -33.781 15.297 1 94.88 233 ILE B CA 1
ATOM 6844 C C . ILE B 1 233 ? -21.906 -33.844 16.547 1 94.88 233 ILE B C 1
ATOM 6846 O O . ILE B 1 233 ? -21.5 -33.438 17.625 1 94.88 233 ILE B O 1
ATOM 6850 N N . ILE B 1 234 ? -23.047 -34.438 16.422 1 93.5 234 ILE B N 1
ATOM 6851 C CA . ILE B 1 234 ? -23.984 -34.562 17.531 1 93.5 234 ILE B CA 1
ATOM 6852 C C . ILE B 1 234 ? -23.359 -35.438 18.625 1 93.5 234 ILE B C 1
ATOM 6854 O O . ILE B 1 234 ? -23.359 -35.031 19.797 1 93.5 234 ILE B O 1
ATOM 6858 N N . ILE B 1 235 ? -22.828 -36.531 18.266 1 92.94 235 ILE B N 1
ATOM 6859 C CA . ILE B 1 235 ? -22.25 -37.438 19.234 1 92.94 235 ILE B CA 1
ATOM 6860 C C . ILE B 1 235 ? -21.047 -36.812 19.906 1 92.94 235 ILE B C 1
ATOM 6862 O O . ILE B 1 235 ? -20.875 -36.938 21.125 1 92.94 235 ILE B O 1
ATOM 6866 N N . SER B 1 236 ? -20.219 -36.156 19.156 1 92.56 236 SER B N 1
ATOM 6867 C CA . SER B 1 236 ? -19.016 -35.531 19.672 1 92.56 236 SER B CA 1
ATOM 6868 C C . SER B 1 236 ? -19.344 -34.406 20.625 1 92.56 236 SER B C 1
ATOM 6870 O O . SER B 1 236 ? -18.625 -34.188 21.609 1 92.56 236 SER B O 1
ATOM 6872 N N . SER B 1 237 ? -20.391 -33.625 20.312 1 91.12 237 SER B N 1
ATOM 6873 C CA . SER B 1 237 ? -20.812 -32.531 21.188 1 91.12 237 SER B CA 1
ATOM 6874 C C . SER B 1 237 ? -21.188 -33.031 22.562 1 91.12 237 SER B C 1
ATOM 6876 O O . SER B 1 237 ? -20.969 -32.344 23.562 1 91.12 237 SER B O 1
ATOM 6878 N N . GLN B 1 238 ? -21.672 -34.25 22.656 1 88.12 238 GLN B N 1
ATOM 6879 C CA . GLN B 1 238 ? -22.094 -34.844 23.922 1 88.12 238 GLN B CA 1
ATOM 6880 C C . GLN B 1 238 ? -20.891 -35.312 24.734 1 88.12 238 GLN B C 1
ATOM 6882 O O . GLN B 1 238 ? -20.984 -35.469 25.953 1 88.12 238 GLN B O 1
ATOM 6887 N N . HIS B 1 239 ? -19.859 -35.594 24.094 1 88.31 239 HIS B N 1
ATOM 6888 C CA . HIS B 1 239 ? -18.672 -36.094 24.766 1 88.31 239 HIS B CA 1
ATOM 6889 C C . HIS B 1 239 ? -17.594 -35.031 24.891 1 88.31 239 HIS B C 1
ATOM 6891 O O . HIS B 1 239 ? -16.422 -35.344 25.094 1 88.31 239 HIS B O 1
ATOM 6897 N N . ARG B 1 240 ? -17.875 -33.812 24.688 1 86.56 240 ARG B N 1
ATOM 6898 C CA . ARG B 1 240 ? -16.906 -32.719 24.578 1 86.56 240 ARG B CA 1
ATOM 6899 C C . ARG B 1 240 ? -16.094 -32.594 25.844 1 86.56 240 ARG B C 1
ATOM 6901 O O . ARG B 1 240 ? -14.898 -32.281 25.797 1 86.56 240 ARG B O 1
ATOM 6908 N N . HIS B 1 241 ? -16.594 -32.875 26.969 1 81.38 241 HIS B N 1
ATOM 6909 C CA . HIS B 1 241 ? -15.922 -32.688 28.25 1 81.38 241 HIS B CA 1
ATOM 6910 C C . HIS B 1 241 ? -14.844 -33.75 28.453 1 81.38 241 HIS B C 1
ATOM 6912 O O . HIS B 1 241 ? -13.836 -33.469 29.125 1 81.38 241 HIS B O 1
ATOM 6918 N N . GLU B 1 242 ? -15.109 -34.906 27.953 1 85.81 242 GLU B N 1
ATOM 6919 C CA . GLU B 1 242 ? -14.18 -36.031 28.125 1 85.81 242 GLU B CA 1
ATOM 6920 C C . GLU B 1 242 ? -13.18 -36.094 26.984 1 85.81 242 GLU B C 1
ATOM 6922 O O . GLU B 1 242 ? -12.078 -36.625 27.141 1 85.81 242 GLU B O 1
ATOM 6927 N N . PHE B 1 243 ? -13.57 -35.531 25.922 1 89.62 243 PHE B N 1
ATOM 6928 C CA . PHE B 1 243 ? -12.781 -35.625 24.688 1 89.62 243 PHE B CA 1
ATOM 6929 C C . PHE B 1 243 ? -12.664 -34.25 24.016 1 89.62 243 PHE B C 1
ATOM 6931 O O . PHE B 1 243 ? -13.547 -33.844 23.25 1 89.62 243 PHE B O 1
ATOM 6938 N N . PRO B 1 244 ? -11.602 -33.469 24.312 1 90.06 244 PRO B N 1
ATOM 6939 C CA . PRO B 1 244 ? -11.445 -32.125 23.781 1 90.06 244 PRO B CA 1
ATOM 6940 C C . PRO B 1 244 ? -11.203 -32.094 22.281 1 90.06 244 PRO B C 1
ATOM 6942 O O . PRO B 1 244 ? -10.078 -31.875 21.828 1 90.06 244 PRO B O 1
ATOM 6945 N N . LEU B 1 245 ? -12.227 -32.125 21.516 1 93.38 245 LEU B N 1
ATOM 6946 C CA . LEU B 1 245 ? -12.188 -32.219 20.062 1 93.38 245 LEU B CA 1
ATOM 6947 C C . LEU B 1 245 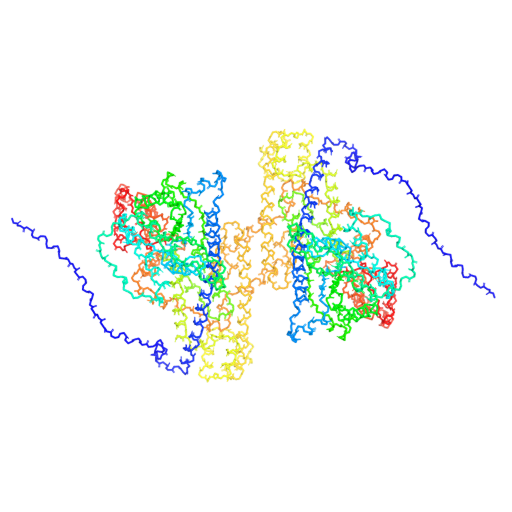? -12.266 -30.828 19.438 1 93.38 245 LEU B C 1
ATOM 6949 O O . LEU B 1 245 ? -13.062 -30 19.875 1 93.38 245 LEU B O 1
ATOM 6953 N N . ILE B 1 246 ? -11.414 -30.609 18.516 1 94.44 246 ILE B N 1
ATOM 6954 C CA . ILE B 1 246 ? -11.492 -29.422 17.656 1 94.44 246 ILE B CA 1
ATOM 6955 C C . ILE B 1 246 ? -11.617 -29.859 16.203 1 94.44 246 ILE B C 1
ATOM 6957 O O . ILE B 1 246 ? -10.883 -30.734 15.742 1 94.44 246 ILE B O 1
ATOM 6961 N N . LEU B 1 247 ? -12.539 -29.266 15.531 1 95.69 247 LEU B N 1
ATOM 6962 C CA . LEU B 1 247 ? -12.797 -29.656 14.148 1 95.69 247 LEU B CA 1
ATOM 6963 C C . LEU B 1 247 ? -12.25 -28.625 13.172 1 95.69 247 LEU B C 1
ATOM 6965 O O . LEU B 1 247 ? -12.344 -27.422 13.43 1 95.69 247 LEU B O 1
ATOM 6969 N N . ILE B 1 248 ? -11.641 -29.078 12.07 1 95.38 248 ILE B N 1
ATOM 6970 C CA . ILE B 1 248 ? -11.25 -28.234 10.945 1 95.38 248 ILE B CA 1
ATOM 6971 C C . ILE B 1 248 ? -11.961 -28.703 9.68 1 95.38 248 ILE B C 1
ATOM 6973 O O . ILE B 1 248 ? -11.734 -29.812 9.203 1 95.38 248 ILE B O 1
ATOM 6977 N N . PHE B 1 249 ? -12.812 -27.859 9.211 1 92.81 249 PHE B N 1
ATOM 6978 C CA . PHE B 1 249 ? -13.539 -28.125 7.973 1 92.81 249 PHE B CA 1
ATOM 6979 C C . PHE B 1 249 ? -12.766 -27.609 6.766 1 92.81 249 PHE B C 1
ATOM 6981 O O . PHE B 1 249 ? -12.594 -26.406 6.613 1 92.81 249 PHE B O 1
ATOM 6988 N N . GLY B 1 250 ? -12.242 -28.5 5.945 1 89.94 250 GLY B N 1
ATOM 6989 C CA . GLY B 1 250 ? -11.75 -28.078 4.645 1 89.94 250 GLY B CA 1
ATOM 6990 C C . GLY B 1 250 ? -12.859 -27.875 3.625 1 89.94 250 GLY B C 1
ATOM 6991 O O . GLY B 1 250 ? -13.609 -28.812 3.324 1 89.94 250 GLY B O 1
ATOM 6992 N N . ILE B 1 251 ? -12.984 -26.688 3.119 1 85.44 251 ILE B N 1
ATOM 6993 C CA . ILE B 1 251 ? -14.07 -26.344 2.207 1 85.44 251 ILE B CA 1
ATOM 6994 C C . ILE B 1 251 ? -13.492 -25.859 0.875 1 85.44 251 ILE B C 1
ATOM 6996 O O . ILE B 1 251 ? -12.625 -24.984 0.844 1 85.44 251 ILE B O 1
ATOM 7000 N N . ALA B 1 252 ? -13.891 -26.438 -0.275 1 74.06 252 ALA B N 1
ATOM 7001 C CA . ALA B 1 252 ? -13.375 -26.094 -1.596 1 74.06 252 ALA B CA 1
ATOM 7002 C C . ALA B 1 252 ? -14.188 -24.953 -2.207 1 74.06 252 ALA B C 1
ATOM 7004 O O . ALA B 1 252 ? -13.695 -24.234 -3.094 1 74.06 252 ALA B O 1
ATOM 7005 N N . THR B 1 253 ? -15.375 -24.656 -1.843 1 73.62 253 THR B N 1
ATOM 7006 C CA . THR B 1 253 ? -16.25 -23.688 -2.496 1 73.62 253 THR B CA 1
ATOM 7007 C C . THR B 1 253 ? -16.516 -22.5 -1.578 1 73.62 253 THR B C 1
ATOM 7009 O O . THR B 1 253 ? -15.625 -21.688 -1.329 1 73.62 253 THR B O 1
ATOM 7012 N N . SER B 1 254 ? -17.672 -22.375 -1.057 1 73.88 254 SER B N 1
ATOM 7013 C CA . SER B 1 254 ? -18.062 -21.25 -0.197 1 73.88 254 SER B CA 1
ATOM 7014 C C . SER B 1 254 ? -18.516 -21.75 1.172 1 73.88 254 SER B C 1
ATOM 7016 O O . SER B 1 254 ? -18.906 -22.906 1.321 1 73.88 254 SER B O 1
ATOM 7018 N N . SER B 1 255 ? -18.344 -20.812 2.07 1 78.19 255 SER B N 1
ATOM 7019 C CA . SER B 1 255 ? -18.734 -21.125 3.443 1 78.19 255 SER B CA 1
ATOM 7020 C C . SER B 1 255 ? -20.219 -21.422 3.539 1 78.19 255 SER B C 1
ATOM 7022 O O . SER B 1 255 ? -20.672 -22.016 4.516 1 78.19 255 SER B O 1
ATOM 7024 N N . ILE B 1 256 ? -20.969 -21.094 2.537 1 75.75 256 ILE B N 1
ATOM 7025 C CA . ILE B 1 256 ? -22.406 -21.328 2.514 1 75.75 256 ILE B CA 1
ATOM 7026 C C . ILE B 1 256 ? -22.688 -22.828 2.586 1 75.75 256 ILE B C 1
ATOM 7028 O O . ILE B 1 256 ? -23.75 -23.234 3.055 1 75.75 256 ILE B O 1
ATOM 7032 N N . ILE B 1 257 ? -21.734 -23.609 2.164 1 81.81 257 ILE B N 1
ATOM 7033 C CA . ILE B 1 257 ? -21.875 -25.062 2.109 1 81.81 257 ILE B CA 1
ATOM 7034 C C . ILE B 1 257 ? -22.109 -25.609 3.518 1 81.81 257 ILE B C 1
ATOM 7036 O O . ILE B 1 257 ? -22.766 -26.641 3.689 1 81.81 257 ILE B O 1
ATOM 7040 N N . ILE B 1 258 ? -21.578 -24.922 4.562 1 87.56 258 ILE B N 1
ATOM 7041 C CA . ILE B 1 258 ? -21.734 -25.344 5.945 1 87.56 258 ILE B CA 1
ATOM 7042 C C . ILE B 1 258 ? -23.219 -25.359 6.316 1 87.56 258 ILE B C 1
ATOM 7044 O O . ILE B 1 258 ? -23.719 -26.312 6.895 1 87.56 258 ILE B O 1
ATOM 7048 N N . HIS B 1 259 ? -23.859 -24.375 5.863 1 82.06 259 HIS B N 1
ATOM 7049 C CA . HIS B 1 259 ? -25.281 -24.25 6.176 1 82.06 259 HIS B CA 1
ATOM 7050 C C . HIS B 1 259 ? -26.125 -25.188 5.316 1 82.06 259 HIS B C 1
ATOM 7052 O O . HIS B 1 259 ? -27.234 -25.562 5.695 1 82.06 259 HIS B O 1
ATOM 7058 N N . ARG B 1 260 ? -25.672 -25.531 4.168 1 83.12 260 ARG B N 1
ATOM 7059 C CA . ARG B 1 260 ? -26.375 -26.469 3.301 1 83.12 260 ARG B CA 1
ATOM 7060 C C . ARG B 1 260 ? -26.266 -27.891 3.838 1 83.12 260 ARG B C 1
ATOM 7062 O O . ARG B 1 260 ? -27.234 -28.656 3.785 1 83.12 260 ARG B O 1
ATOM 7069 N N . LEU B 1 261 ? -25.125 -28.188 4.402 1 89.69 261 LEU B N 1
ATOM 7070 C CA . LEU B 1 261 ? -24.844 -29.547 4.855 1 89.69 261 LEU B CA 1
ATOM 7071 C C . LEU B 1 261 ? -25.312 -29.75 6.297 1 89.69 261 LEU B C 1
ATOM 7073 O O . LEU B 1 261 ? -25.656 -30.859 6.695 1 89.69 261 LEU B O 1
ATOM 7077 N N . LEU B 1 262 ? -25.234 -28.688 7.117 1 91.88 262 LEU B N 1
ATOM 7078 C CA . LEU B 1 262 ? -25.531 -28.781 8.547 1 91.88 262 LEU B CA 1
ATOM 7079 C C . LEU B 1 262 ? -26.719 -27.906 8.914 1 91.88 262 LEU B C 1
ATOM 7081 O O . LEU B 1 262 ? -26.609 -26.672 8.938 1 91.88 262 LEU B O 1
ATOM 7085 N N . PRO B 1 263 ? -27.828 -28.578 9.258 1 89.56 263 PRO B N 1
ATOM 7086 C CA . PRO B 1 263 ? -28.984 -27.797 9.734 1 89.56 263 PRO B CA 1
ATOM 7087 C C . PRO B 1 263 ? -28.656 -27.016 11.008 1 89.56 263 PRO B C 1
ATOM 7089 O O . PRO B 1 263 ? -27.656 -27.281 11.664 1 89.56 263 PRO B O 1
ATOM 7092 N N . HIS B 1 264 ? -29.469 -26.094 11.32 1 88.56 264 HIS B N 1
ATOM 7093 C CA . HIS B 1 264 ? -29.25 -25.188 12.445 1 88.56 264 HIS B CA 1
ATOM 7094 C C . HIS B 1 264 ? -29.062 -25.969 13.742 1 88.56 264 HIS B C 1
ATOM 7096 O O . HIS B 1 264 ? -28.25 -25.578 14.594 1 88.56 264 HIS B O 1
ATOM 7102 N N . ALA B 1 265 ? -29.812 -27.031 13.953 1 90.38 265 ALA B N 1
ATOM 7103 C CA . ALA B 1 265 ? -29.734 -27.844 15.164 1 90.38 265 ALA B CA 1
ATOM 7104 C C . ALA B 1 265 ? -28.312 -28.391 15.352 1 90.38 265 ALA B C 1
ATOM 7106 O O . ALA B 1 265 ? -27.859 -28.562 16.484 1 90.38 265 ALA B O 1
ATOM 7107 N N . VAL B 1 266 ? -27.734 -28.656 14.273 1 92.44 266 VAL B N 1
ATOM 7108 C CA . VAL B 1 266 ? -26.391 -29.25 14.32 1 92.44 266 VAL B CA 1
ATOM 7109 C C . VAL B 1 266 ? -25.344 -28.141 14.336 1 92.44 266 VAL B C 1
ATOM 7111 O O . VAL B 1 266 ? -24.375 -28.188 15.102 1 92.44 266 VAL B O 1
ATOM 7114 N N . SER B 1 267 ? -25.469 -27.062 13.461 1 91.56 267 SER B N 1
ATOM 7115 C CA . SER B 1 267 ? -24.516 -25.969 13.367 1 91.56 267 SER B CA 1
ATOM 7116 C C . SER B 1 267 ? -24.422 -25.203 14.68 1 91.56 267 SER B C 1
ATOM 7118 O O . SER B 1 267 ? -23.391 -24.594 14.984 1 91.56 267 SER B O 1
ATOM 7120 N N . SER B 1 268 ? -25.469 -25.219 15.508 1 89.31 268 SER B N 1
ATOM 7121 C CA . SER B 1 268 ? -25.469 -24.547 16.797 1 89.31 268 SER B CA 1
ATOM 7122 C C . SER B 1 268 ? -24.562 -25.25 17.797 1 89.31 268 SER B C 1
ATOM 7124 O O . SER B 1 268 ? -24.203 -24.672 18.828 1 89.31 268 SER B O 1
ATOM 7126 N N . LEU B 1 269 ? -24.25 -26.562 17.578 1 92.06 269 LEU B N 1
ATOM 7127 C CA . LEU B 1 269 ? -23.344 -27.312 18.438 1 92.06 269 LEU B CA 1
ATOM 7128 C C . LEU B 1 269 ? -21.891 -26.969 18.125 1 92.06 269 LEU B C 1
ATOM 7130 O O . LEU B 1 269 ? -20.984 -27.469 18.781 1 92.06 269 LEU B O 1
ATOM 7134 N N . LEU B 1 270 ? -21.688 -26.141 17.094 1 92.88 270 LEU B N 1
ATOM 7135 C CA . LEU B 1 270 ? -20.344 -25.781 16.641 1 92.88 270 LEU B CA 1
ATOM 7136 C C . LEU B 1 270 ? -20.062 -24.297 16.859 1 92.88 270 LEU B C 1
ATOM 7138 O O . LEU B 1 270 ? -20.984 -23.484 16.75 1 92.88 270 LEU B O 1
ATOM 7142 N N . CYS B 1 271 ? -18.906 -23.969 17.312 1 91.19 271 CYS B N 1
ATOM 7143 C CA . CYS B 1 271 ? -18.406 -22.609 17.297 1 91.19 271 CYS B CA 1
ATOM 7144 C C . CYS B 1 271 ? -17.469 -22.391 16.109 1 91.19 271 CYS B C 1
ATOM 7146 O O . CYS B 1 271 ? -16.266 -22.672 16.203 1 91.19 271 CYS B O 1
ATOM 7148 N N . ILE B 1 272 ? -18.047 -21.922 15.07 1 91.44 272 ILE B N 1
ATOM 7149 C CA . ILE B 1 272 ? -17.359 -21.938 13.789 1 91.44 272 ILE B CA 1
ATOM 7150 C C . ILE B 1 272 ? -16.625 -20.609 13.57 1 91.44 272 ILE B C 1
ATOM 7152 O O . ILE B 1 272 ? -17.219 -19.531 13.75 1 91.44 272 ILE B O 1
ATOM 7156 N N . GLU B 1 273 ? -15.406 -20.656 13.336 1 91.5 273 GLU B N 1
ATOM 7157 C CA . GLU B 1 273 ? -14.625 -19.5 12.867 1 91.5 273 GLU B CA 1
ATOM 7158 C C . GLU B 1 273 ? -14.148 -19.719 11.438 1 91.5 273 GLU B C 1
ATOM 7160 O O . GLU B 1 273 ? -13.656 -20.781 11.086 1 91.5 273 GLU B O 1
ATOM 7165 N N . LEU B 1 274 ? -14.422 -18.719 10.641 1 90.19 274 LEU B N 1
ATOM 7166 C CA . LEU B 1 274 ? -14.102 -18.828 9.227 1 90.19 274 LEU B CA 1
ATOM 7167 C C . LEU B 1 274 ? -12.68 -18.359 8.953 1 90.19 274 LEU B C 1
ATOM 7169 O O . LEU B 1 274 ? -12.25 -17.328 9.492 1 90.19 274 LEU B O 1
ATOM 7173 N N . PHE B 1 275 ? -11.93 -19.156 8.289 1 87.94 275 PHE B N 1
ATOM 7174 C CA . PHE B 1 275 ? -10.586 -18.812 7.824 1 87.94 275 PHE B CA 1
ATOM 7175 C C . PHE B 1 275 ? -10.508 -18.875 6.305 1 87.94 275 PHE B C 1
ATOM 7177 O O . PHE B 1 275 ? -10.742 -19.922 5.707 1 87.94 275 PHE B O 1
ATOM 7184 N N . GLN B 1 276 ? -10.266 -17.781 5.738 1 81.75 276 GLN B N 1
ATOM 7185 C CA . GLN B 1 276 ? -10.258 -17.719 4.281 1 81.75 276 GLN B CA 1
ATOM 7186 C C . GLN B 1 276 ? -8.828 -17.672 3.742 1 81.75 276 GLN B C 1
ATOM 7188 O O . GLN B 1 276 ? -8.016 -16.875 4.195 1 81.75 276 GLN B O 1
ATOM 7193 N N . SER B 1 277 ? -8.578 -18.672 2.879 1 79.06 277 SER B N 1
ATOM 7194 C CA . SER B 1 277 ? -7.301 -18.656 2.178 1 79.06 277 SER B CA 1
ATOM 7195 C C . SER B 1 277 ? -7.352 -17.734 0.968 1 79.06 277 SER B C 1
ATOM 7197 O O . SER B 1 277 ? -8.414 -17.234 0.604 1 79.06 277 SER B O 1
ATOM 7199 N N . LEU B 1 278 ? -6.184 -17.5 0.439 1 76.75 278 LEU B N 1
ATOM 7200 C CA . LEU B 1 278 ? -6.098 -16.703 -0.783 1 76.75 278 LEU B CA 1
ATOM 7201 C C . LEU B 1 278 ? -6.805 -17.406 -1.937 1 76.75 278 LEU B C 1
ATOM 7203 O O . LEU B 1 278 ? -6.691 -18.625 -2.092 1 76.75 278 LEU B O 1
ATOM 7207 N N . SER B 1 279 ? -7.602 -16.734 -2.654 1 76.19 279 SER B N 1
ATOM 7208 C CA . SER B 1 279 ? -8.258 -17.328 -3.82 1 76.19 279 SER B CA 1
ATOM 7209 C C . SER B 1 279 ? -7.23 -17.781 -4.859 1 76.19 279 SER B C 1
ATOM 7211 O O . SER B 1 279 ? -6.105 -17.281 -4.883 1 76.19 279 SER B O 1
ATOM 7213 N N . CYS B 1 280 ? -7.637 -18.766 -5.668 1 77.25 280 CYS B N 1
ATOM 7214 C CA . CYS B 1 280 ? -6.734 -19.281 -6.691 1 77.25 280 CYS B CA 1
ATOM 7215 C C . CYS B 1 280 ? -6.332 -18.172 -7.664 1 77.25 280 CYS B C 1
ATOM 7217 O O . CYS B 1 280 ? -5.195 -18.156 -8.141 1 77.25 280 CYS B O 1
ATOM 7219 N N . LYS B 1 281 ? -7.281 -17.328 -7.984 1 81.81 281 LYS B N 1
ATOM 7220 C CA . LYS B 1 281 ? -6.98 -16.234 -8.891 1 81.81 281 LYS B CA 1
ATOM 7221 C C . LYS B 1 281 ? -5.949 -15.281 -8.281 1 81.81 281 LYS B C 1
ATOM 7223 O O . LYS B 1 281 ? -5.008 -14.859 -8.953 1 81.81 281 LYS B O 1
ATOM 7228 N N . GLU B 1 282 ? -6.098 -14.977 -7.023 1 83.75 282 GLU B N 1
ATOM 7229 C CA . GLU B 1 282 ? -5.145 -14.117 -6.328 1 83.75 282 GLU B CA 1
ATOM 7230 C C . GLU B 1 282 ? -3.783 -14.789 -6.199 1 83.75 282 GLU B C 1
ATOM 7232 O O . GLU B 1 282 ? -2.746 -14.133 -6.273 1 83.75 282 GLU B O 1
ATOM 7237 N N .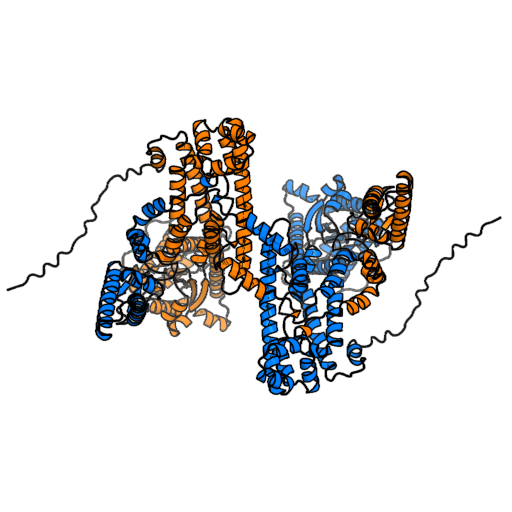 HIS B 1 283 ? -3.887 -16.047 -5.957 1 85.44 283 HIS B N 1
ATOM 7238 C CA . HIS B 1 283 ? -2.65 -16.812 -5.879 1 85.44 283 HIS B CA 1
ATOM 7239 C C . HIS B 1 283 ? -1.881 -16.75 -7.195 1 85.44 283 HIS B C 1
ATOM 7241 O O . HIS B 1 283 ? -0.662 -16.562 -7.199 1 85.44 283 HIS B O 1
ATOM 7247 N N . LEU B 1 284 ? -2.576 -16.938 -8.273 1 89.81 284 LEU B N 1
ATOM 7248 C CA . LEU B 1 284 ? -1.951 -16.828 -9.586 1 89.81 284 LEU B CA 1
ATOM 7249 C C . LEU B 1 284 ? -1.306 -15.461 -9.773 1 89.81 284 LEU B C 1
ATOM 7251 O O . LEU B 1 284 ? -0.178 -15.367 -10.266 1 89.81 284 LEU B O 1
ATOM 7255 N N . ASN B 1 285 ? -2.031 -14.453 -9.414 1 89.75 285 ASN B N 1
ATOM 7256 C CA . ASN B 1 285 ? -1.49 -13.102 -9.523 1 89.75 285 ASN B CA 1
ATOM 7257 C C . ASN B 1 285 ? -0.191 -12.953 -8.742 1 89.75 285 ASN B C 1
ATOM 7259 O O . ASN B 1 285 ? 0.752 -12.312 -9.211 1 89.75 285 ASN B O 1
ATOM 7263 N N . THR B 1 286 ? -0.156 -13.484 -7.598 1 89.88 286 THR B N 1
ATOM 7264 C CA . THR B 1 286 ? 1.035 -13.406 -6.758 1 89.88 286 THR B CA 1
ATOM 7265 C C . THR B 1 286 ? 2.199 -14.156 -7.398 1 89.88 286 THR B C 1
ATOM 7267 O O . THR B 1 286 ? 3.34 -13.695 -7.359 1 89.88 286 THR B O 1
ATOM 7270 N N . VAL B 1 287 ? 1.865 -15.32 -7.926 1 92.38 287 VAL B N 1
ATOM 7271 C CA . VAL B 1 287 ? 2.873 -16.125 -8.609 1 92.38 287 VAL B CA 1
ATOM 7272 C C . VAL B 1 287 ? 3.443 -15.344 -9.789 1 92.38 287 VAL B C 1
ATOM 7274 O O . VAL B 1 287 ? 4.66 -15.281 -9.969 1 92.38 287 VAL B O 1
ATOM 7277 N N . LEU B 1 288 ? 2.598 -14.805 -10.586 1 94.75 288 LEU B N 1
ATOM 7278 C CA . LEU B 1 288 ? 3.029 -14.008 -11.734 1 94.75 288 LEU B CA 1
ATOM 7279 C C . LEU B 1 288 ? 3.887 -12.828 -11.289 1 94.75 288 LEU B C 1
ATOM 7281 O O . LEU B 1 288 ? 4.922 -12.547 -11.891 1 94.75 288 LEU B O 1
ATOM 7285 N N . ASP B 1 289 ? 3.486 -12.172 -10.219 1 91.81 289 ASP B N 1
ATOM 7286 C CA . ASP B 1 289 ? 4.188 -11.008 -9.688 1 91.81 289 ASP B CA 1
ATOM 7287 C C . ASP B 1 289 ? 5.609 -11.367 -9.25 1 91.81 289 ASP B C 1
ATOM 7289 O O . ASP B 1 289 ? 6.555 -10.633 -9.531 1 91.81 289 ASP B O 1
ATOM 7293 N N . LYS B 1 290 ? 5.734 -12.531 -8.672 1 92.25 290 LYS B N 1
ATOM 7294 C CA . LYS B 1 290 ? 7.008 -12.898 -8.07 1 92.25 290 LYS B CA 1
ATOM 7295 C C . LYS B 1 290 ? 7.926 -13.57 -9.086 1 92.25 290 LYS B C 1
ATOM 7297 O O . LYS B 1 290 ? 9.148 -13.492 -8.977 1 92.25 290 LYS B O 1
ATOM 7302 N N . LEU B 1 291 ? 7.332 -14.203 -10.102 1 94.81 291 LEU B N 1
ATOM 7303 C CA . LEU B 1 291 ? 8.156 -15.008 -10.992 1 94.81 291 LEU B CA 1
ATOM 7304 C C . LEU B 1 291 ? 8.359 -14.305 -12.336 1 94.81 291 LEU B C 1
ATOM 7306 O O . LEU B 1 291 ? 9.406 -14.461 -12.969 1 94.81 291 LEU B O 1
ATOM 7310 N N . LEU B 1 292 ? 7.379 -13.586 -12.805 1 94.81 292 LEU B N 1
ATOM 7311 C CA . LEU B 1 292 ? 7.434 -13.07 -14.172 1 94.81 292 LEU B CA 1
ATOM 7312 C C . LEU B 1 292 ? 7.52 -11.547 -14.172 1 94.81 292 LEU B C 1
ATOM 7314 O O . LEU B 1 292 ? 8.266 -10.961 -14.961 1 94.81 292 LEU B O 1
ATOM 7318 N N . LEU B 1 293 ? 6.766 -10.914 -13.297 1 94.31 293 LEU B N 1
ATOM 7319 C CA . LEU B 1 293 ? 6.742 -9.453 -13.266 1 94.31 293 LEU B CA 1
ATOM 7320 C C . LEU B 1 293 ? 7.848 -8.914 -12.359 1 94.31 293 LEU B C 1
ATOM 7322 O O . LEU B 1 293 ? 7.586 -8.094 -11.477 1 94.31 293 LEU B O 1
ATOM 7326 N N . THR B 1 294 ? 9.023 -9.422 -12.438 1 92.69 294 THR B N 1
ATOM 7327 C CA . THR B 1 294 ? 10.18 -9.062 -11.641 1 92.69 294 THR B CA 1
ATOM 7328 C C . THR B 1 294 ? 11.461 -9.148 -12.469 1 92.69 294 THR B C 1
ATOM 7330 O O . THR B 1 294 ? 11.5 -9.836 -13.484 1 92.69 294 THR B O 1
ATOM 7333 N N . THR B 1 295 ? 12.469 -8.367 -12.125 1 92.06 295 THR B N 1
ATOM 7334 C CA . THR B 1 295 ? 13.766 -8.43 -12.805 1 92.06 295 THR B CA 1
ATOM 7335 C C . THR B 1 295 ? 14.664 -9.477 -12.164 1 92.06 295 THR B C 1
ATOM 7337 O O . THR B 1 295 ? 15.773 -9.719 -12.633 1 92.06 295 THR B O 1
ATOM 7340 N N . GLN B 1 296 ? 14.117 -10.117 -11.117 1 91.62 296 GLN B N 1
ATOM 7341 C CA . GLN B 1 296 ? 14.883 -11.172 -10.453 1 91.62 296 GLN B CA 1
ATOM 7342 C C . GLN B 1 296 ? 15.156 -12.336 -11.398 1 91.62 296 GLN B C 1
ATOM 7344 O O . GLN B 1 296 ? 16.203 -12.977 -11.312 1 91.62 296 GLN B O 1
ATOM 7349 N N . PHE B 1 297 ? 14.188 -12.664 -12.25 1 94.38 297 PHE B N 1
ATOM 7350 C CA . PHE B 1 297 ? 14.328 -13.719 -13.242 1 94.38 297 PHE B CA 1
ATOM 7351 C C . PHE B 1 297 ? 14.297 -13.141 -14.656 1 94.38 297 PHE B C 1
ATOM 7353 O O . PHE B 1 297 ? 13.328 -12.477 -15.031 1 94.38 297 PHE B O 1
ATOM 7360 N N . PRO B 1 298 ? 15.344 -13.391 -15.406 1 93.31 298 PRO B N 1
ATOM 7361 C CA . PRO B 1 298 ? 15.422 -12.812 -16.75 1 93.31 298 PRO B CA 1
ATOM 7362 C C . PRO B 1 298 ? 14.422 -13.438 -17.719 1 93.31 298 PRO B C 1
ATOM 7364 O O . PRO B 1 298 ? 14.055 -12.812 -18.719 1 93.31 298 PRO B O 1
ATOM 7367 N N . PHE B 1 299 ? 14.016 -14.656 -17.5 1 95.62 299 PHE B N 1
ATOM 7368 C CA . PHE B 1 299 ? 13.094 -15.375 -18.375 1 95.62 299 PHE B CA 1
ATOM 7369 C C . PHE B 1 299 ? 11.711 -14.742 -18.344 1 95.62 299 PHE B C 1
ATOM 7371 O O . PHE B 1 299 ? 11.195 -14.406 -17.281 1 95.62 299 PHE B O 1
ATOM 7378 N N . LYS B 1 300 ? 11.133 -14.445 -19.5 1 96.69 300 LYS B N 1
ATOM 7379 C CA . LYS B 1 300 ? 9.797 -13.875 -19.656 1 96.69 300 LYS B CA 1
ATOM 7380 C C . LYS B 1 300 ? 8.977 -14.68 -20.656 1 96.69 300 LYS B C 1
ATOM 7382 O O . LYS B 1 300 ? 9.516 -15.508 -21.391 1 96.69 300 LYS B O 1
ATOM 7387 N N . LEU B 1 301 ? 7.707 -14.484 -20.672 1 95.25 301 LEU B N 1
ATOM 7388 C CA . LEU B 1 301 ? 6.785 -15.141 -21.594 1 95.25 301 LEU B CA 1
ATOM 7389 C C . LEU B 1 301 ? 6.168 -14.125 -22.547 1 95.25 301 LEU B C 1
ATOM 7391 O O . LEU B 1 301 ? 5.902 -12.984 -22.156 1 95.25 301 LEU B O 1
ATOM 7395 N N . SER B 1 302 ? 6.07 -14.531 -23.766 1 92.69 302 SER B N 1
ATOM 7396 C CA . SER B 1 302 ? 5.312 -13.711 -24.703 1 92.69 302 SER B CA 1
ATOM 7397 C C . SER B 1 302 ? 3.828 -13.703 -24.359 1 92.69 302 SER B C 1
ATOM 7399 O O . SER B 1 302 ? 3.375 -14.492 -23.531 1 92.69 302 SER B O 1
ATOM 7401 N N . GLU B 1 303 ? 3.084 -12.773 -24.953 1 91.88 303 GLU B N 1
ATOM 7402 C CA . GLU B 1 303 ? 1.655 -12.617 -24.688 1 91.88 303 GLU B CA 1
ATOM 7403 C C . GLU B 1 303 ? 0.899 -13.914 -24.984 1 91.88 303 GLU B C 1
ATOM 7405 O O . GLU B 1 303 ? 0.087 -14.359 -24.156 1 91.88 303 GLU B O 1
ATOM 7410 N N . LYS B 1 304 ? 1.209 -14.555 -26.109 1 89.94 304 LYS B N 1
ATOM 7411 C CA . LYS B 1 304 ? 0.485 -15.75 -26.531 1 89.94 304 LYS B CA 1
ATOM 7412 C C . LYS B 1 304 ? 0.729 -16.922 -25.594 1 89.94 304 LYS B C 1
ATOM 7414 O O . LYS B 1 304 ? -0.201 -17.656 -25.25 1 89.94 304 LYS B O 1
ATOM 7419 N N . VAL B 1 305 ? 1.935 -17.062 -25.172 1 92 305 VAL B N 1
ATOM 7420 C CA . VAL B 1 305 ? 2.277 -18.156 -24.266 1 92 305 VAL B CA 1
ATOM 7421 C C . VAL B 1 305 ? 1.599 -17.938 -22.922 1 92 305 VAL B C 1
ATOM 7423 O O . VAL B 1 305 ? 1.012 -18.859 -22.359 1 92 305 VAL B O 1
ATOM 7426 N N . LEU B 1 306 ? 1.674 -16.703 -22.453 1 94.31 306 LEU B N 1
ATOM 7427 C CA . LEU B 1 306 ? 1.039 -16.375 -21.188 1 94.31 306 LEU B CA 1
ATOM 7428 C C . LEU B 1 306 ? -0.467 -16.609 -21.25 1 94.31 306 LEU B C 1
ATOM 7430 O O . LEU B 1 306 ? -1.063 -17.125 -20.297 1 94.31 306 LEU B O 1
ATOM 7434 N N . GLN B 1 307 ? -1.059 -16.297 -22.344 1 89.88 307 GLN B N 1
ATOM 7435 C CA . GLN B 1 307 ? -2.492 -16.484 -22.531 1 89.88 307 GLN B CA 1
ATOM 7436 C C . GLN B 1 307 ? -2.859 -17.969 -22.484 1 89.88 307 GLN B C 1
ATOM 7438 O O . GLN B 1 307 ? -3.875 -18.344 -21.891 1 89.88 307 GLN B O 1
ATOM 7443 N N . ILE B 1 308 ? -2.037 -18.781 -23.078 1 87.19 308 ILE B N 1
ATOM 7444 C CA . ILE B 1 308 ? -2.281 -20.219 -23.078 1 87.19 308 ILE B CA 1
ATOM 7445 C C . ILE B 1 308 ? -2.242 -20.734 -21.641 1 87.19 308 ILE B C 1
ATOM 7447 O O . ILE B 1 308 ? -3.166 -21.422 -21.203 1 87.19 308 ILE B O 1
ATOM 7451 N N . LEU B 1 309 ? -1.22 -20.406 -20.938 1 90.81 309 LEU B N 1
ATOM 7452 C CA . LEU B 1 309 ? -1.056 -20.875 -19.562 1 90.81 309 LEU B CA 1
ATOM 7453 C C . LEU B 1 309 ? -2.182 -20.359 -18.672 1 90.81 309 LEU B C 1
ATOM 7455 O O . LEU B 1 309 ? -2.736 -21.109 -17.875 1 90.81 309 LEU B O 1
ATOM 7459 N N . THR B 1 310 ? -2.539 -19.047 -18.828 1 90.06 310 THR B N 1
ATOM 7460 C CA . THR B 1 310 ? -3.588 -18.453 -18.016 1 90.06 310 THR B CA 1
ATOM 7461 C C . THR B 1 310 ? -4.949 -19.062 -18.344 1 90.06 310 THR B C 1
ATOM 7463 O O . THR B 1 310 ? -5.766 -19.297 -17.453 1 90.06 310 THR B O 1
ATOM 7466 N N . ASN B 1 311 ? -5.105 -19.266 -19.641 1 80.06 311 ASN B N 1
ATOM 7467 C CA . ASN B 1 311 ? -6.371 -19.859 -20.078 1 80.06 311 ASN B CA 1
ATOM 7468 C C . ASN B 1 311 ? -6.547 -21.266 -19.531 1 80.06 311 ASN B C 1
ATOM 7470 O O . ASN B 1 311 ? -7.641 -21.641 -19.109 1 80.06 311 ASN B O 1
ATOM 7474 N N . ILE B 1 312 ? -5.496 -22.031 -19.562 1 78.69 312 ILE B N 1
ATOM 7475 C CA . ILE B 1 312 ? -5.547 -23.391 -19.016 1 78.69 312 ILE B CA 1
ATOM 7476 C C . ILE B 1 312 ? -5.887 -23.312 -17.516 1 78.69 312 ILE B C 1
ATOM 7478 O O . ILE B 1 312 ? -6.75 -24.047 -17.047 1 78.69 312 ILE B O 1
ATOM 7482 N N . PHE B 1 313 ? -5.328 -22.438 -16.859 1 83.62 313 PHE B N 1
ATOM 7483 C CA . PHE B 1 313 ? -5.574 -22.25 -15.43 1 83.62 313 PHE B CA 1
ATOM 7484 C C . PHE B 1 313 ? -7.016 -21.828 -15.172 1 83.62 313 PHE B C 1
ATOM 7486 O O . PHE B 1 313 ? -7.715 -22.438 -14.367 1 83.62 313 PHE B O 1
ATOM 7493 N N . LEU B 1 314 ? -7.469 -20.828 -15.828 1 74.69 314 LEU B N 1
ATOM 7494 C CA . LEU B 1 314 ? -8.742 -20.188 -15.523 1 74.69 314 LEU B CA 1
ATOM 7495 C C . LEU B 1 314 ? -9.914 -21.062 -15.984 1 74.69 314 LEU B C 1
ATOM 7497 O O . LEU B 1 314 ? -10.969 -21.078 -15.352 1 74.69 314 LEU B O 1
ATOM 7501 N N . TYR B 1 315 ? -9.625 -21.734 -17.047 1 63.94 315 TYR B N 1
ATOM 7502 C CA . TYR B 1 315 ? -10.797 -22.344 -17.656 1 63.94 315 TYR B CA 1
ATOM 7503 C C . TYR B 1 315 ? -10.711 -23.859 -17.594 1 63.94 315 TYR B C 1
ATOM 7505 O O . TYR B 1 315 ? -11.656 -24.562 -17.969 1 63.94 315 TYR B O 1
ATOM 7513 N N . HIS B 1 316 ? -9.586 -24.375 -17.031 1 63.31 316 HIS B N 1
ATOM 7514 C CA . HIS B 1 316 ? -9.453 -25.828 -17.047 1 63.31 316 HIS B CA 1
ATOM 7515 C C . HIS B 1 316 ? -9.289 -26.359 -15.625 1 63.31 316 HIS B C 1
ATOM 7517 O O . HIS B 1 316 ? -10.109 -27.156 -15.156 1 63.31 316 HIS B O 1
ATOM 7523 N N . ASP B 1 317 ? -8.25 -26.016 -14.977 1 66.06 317 ASP B N 1
ATOM 7524 C CA . ASP B 1 317 ? -7.969 -26.812 -13.789 1 66.06 317 ASP B CA 1
ATOM 7525 C C . ASP B 1 317 ? -7.793 -25.922 -12.562 1 66.06 317 ASP B C 1
ATOM 7527 O O . ASP B 1 317 ? -7.793 -26.406 -11.43 1 66.06 317 ASP B O 1
ATOM 7531 N N . PHE B 1 318 ? -7.715 -24.641 -12.75 1 72.69 318 PHE B N 1
ATOM 7532 C CA . PHE B 1 318 ? -7.496 -23.719 -11.641 1 72.69 318 PHE B CA 1
ATOM 7533 C C . PHE B 1 318 ? -6.367 -24.219 -10.742 1 72.69 318 PHE B C 1
ATOM 7535 O O . PHE B 1 318 ? -6.43 -24.078 -9.523 1 72.69 318 PHE B O 1
ATOM 7542 N N . SER B 1 319 ? -5.395 -24.906 -11.25 1 77.06 319 SER B N 1
ATOM 7543 C CA . SER B 1 319 ? -4.293 -25.484 -10.477 1 77.06 319 SER B CA 1
ATOM 7544 C C . SER B 1 319 ? -3.025 -24.641 -10.625 1 77.06 319 SER B C 1
ATOM 7546 O O . SER B 1 319 ? -2.453 -24.547 -11.711 1 77.06 319 SER B O 1
ATOM 7548 N N . ILE B 1 320 ? -2.611 -24.109 -9.531 1 84.75 320 ILE B N 1
ATOM 7549 C CA . ILE B 1 320 ? -1.383 -23.312 -9.508 1 84.75 320 ILE B CA 1
ATOM 7550 C C . ILE B 1 320 ? -0.189 -24.219 -9.828 1 84.75 320 ILE B C 1
ATOM 7552 O O . ILE B 1 320 ? 0.739 -23.797 -10.523 1 84.75 320 ILE B O 1
ATOM 7556 N N . GLN B 1 321 ? -0.228 -25.453 -9.359 1 81.62 321 GLN B N 1
ATOM 7557 C CA . GLN B 1 321 ? 0.847 -26.406 -9.617 1 81.62 321 GLN B CA 1
ATOM 7558 C C . GLN B 1 321 ? 0.987 -26.672 -11.117 1 81.62 321 GLN B C 1
ATOM 7560 O O . GLN B 1 321 ? 2.102 -26.75 -11.633 1 81.62 321 GLN B O 1
ATOM 7565 N N . ASN B 1 322 ? -0.148 -26.859 -11.758 1 83.19 322 ASN B N 1
ATOM 7566 C CA . ASN B 1 322 ? -0.112 -27.078 -13.203 1 83.19 322 ASN B CA 1
ATOM 7567 C C . ASN B 1 322 ? 0.402 -25.844 -13.945 1 83.19 322 ASN B C 1
ATOM 7569 O O . ASN B 1 322 ? 1.081 -25.969 -14.969 1 83.19 322 ASN B O 1
ATOM 7573 N N . PHE B 1 323 ? 0.02 -24.703 -13.539 1 90.69 323 PHE B N 1
ATOM 7574 C CA . PHE B 1 323 ? 0.538 -23.484 -14.133 1 90.69 323 PHE B CA 1
ATOM 7575 C C . PHE B 1 323 ? 2.057 -23.438 -14.031 1 90.69 323 PHE B C 1
ATOM 7577 O O . PHE B 1 323 ? 2.74 -23.109 -15.008 1 90.69 323 PHE B O 1
ATOM 7584 N N . ILE B 1 324 ? 2.584 -23.781 -12.82 1 90.56 324 ILE B N 1
ATOM 7585 C CA . ILE B 1 324 ? 4.02 -23.766 -12.57 1 90.56 324 ILE B CA 1
ATOM 7586 C C . ILE B 1 324 ? 4.707 -24.812 -13.461 1 90.56 324 ILE B C 1
ATOM 7588 O O . ILE B 1 324 ? 5.805 -24.562 -13.969 1 90.56 324 ILE B O 1
ATOM 7592 N N . LYS B 1 325 ? 4.086 -25.938 -13.633 1 88.12 325 LYS B N 1
ATOM 7593 C CA . LYS B 1 325 ? 4.617 -26.938 -14.547 1 88.12 325 LYS B CA 1
ATOM 7594 C C . LYS B 1 325 ? 4.676 -26.406 -15.977 1 88.12 325 LYS B C 1
ATOM 7596 O O . LYS B 1 325 ? 5.617 -26.703 -16.719 1 88.12 325 LYS B O 1
ATOM 7601 N N . GLY B 1 326 ? 3.604 -25.719 -16.359 1 91 326 GLY B N 1
ATOM 7602 C CA . GLY B 1 326 ? 3.613 -25.078 -17.672 1 91 326 GLY B CA 1
ATOM 7603 C C . GLY B 1 326 ? 4.746 -24.078 -17.828 1 91 326 GLY B C 1
ATOM 7604 O O . GLY B 1 326 ? 5.355 -24 -18.906 1 91 326 GLY B O 1
ATOM 7605 N N . LEU B 1 327 ? 5.004 -23.312 -16.781 1 93.94 327 LEU B N 1
ATOM 7606 C CA . LEU B 1 327 ? 6.117 -22.375 -16.797 1 93.94 327 LEU B CA 1
ATOM 7607 C C . LEU B 1 327 ? 7.449 -23.109 -16.922 1 93.94 327 LEU B C 1
ATOM 7609 O O . LEU B 1 327 ? 8.328 -22.672 -17.672 1 93.94 327 LEU B O 1
ATOM 7613 N N . GLN B 1 328 ? 7.594 -24.188 -16.203 1 93.12 328 GLN B N 1
ATOM 7614 C CA . GLN B 1 328 ? 8.797 -25 -16.297 1 93.12 328 GLN B CA 1
ATOM 7615 C C . GLN B 1 328 ? 9.016 -25.516 -17.719 1 93.12 328 GLN B C 1
ATOM 7617 O O . GLN B 1 328 ? 10.141 -25.484 -18.219 1 93.12 328 GLN B O 1
ATOM 7622 N N . LEU B 1 329 ? 7.961 -25.984 -18.297 1 91.62 329 LEU B N 1
ATOM 7623 C CA . LEU B 1 329 ? 8.039 -26.5 -19.672 1 91.62 329 LEU B CA 1
ATOM 7624 C C . LEU B 1 329 ? 8.438 -25.391 -20.641 1 91.62 329 LEU B C 1
ATOM 7626 O O . LEU B 1 329 ? 9.227 -25.609 -21.562 1 91.62 329 LEU B O 1
ATOM 7630 N N . SER B 1 330 ? 7.816 -24.219 -20.453 1 93.06 330 SER B N 1
ATOM 7631 C CA . SER B 1 330 ? 8.172 -23.078 -21.297 1 93.06 330 SER B CA 1
ATOM 7632 C C . SER B 1 330 ? 9.648 -22.734 -21.172 1 93.06 330 SER B C 1
ATOM 7634 O O . SER B 1 330 ? 10.312 -22.438 -22.172 1 93.06 330 SER B O 1
ATOM 7636 N N . LEU B 1 331 ? 10.125 -22.75 -19.922 1 93.62 331 LEU B N 1
ATOM 7637 C CA . LEU B 1 331 ? 11.531 -22.484 -19.641 1 93.62 331 LEU B CA 1
ATOM 7638 C C . LEU B 1 331 ? 12.422 -23.516 -20.328 1 93.62 331 LEU B C 1
ATOM 7640 O O . LEU B 1 331 ? 13.414 -23.156 -20.969 1 93.62 331 LEU B O 1
ATOM 7644 N N . LEU B 1 332 ? 12.055 -24.766 -20.234 1 91.69 332 LEU B N 1
ATOM 7645 C CA . LEU B 1 332 ? 12.805 -25.859 -20.844 1 91.69 332 LEU B CA 1
ATOM 7646 C C . LEU B 1 332 ? 12.867 -25.703 -22.359 1 91.69 332 LEU B C 1
ATOM 7648 O O . LEU B 1 332 ? 13.938 -25.797 -22.953 1 91.69 332 LEU B O 1
ATOM 7652 N N . GLU B 1 333 ? 11.734 -25.438 -22.922 1 89.88 333 GLU B N 1
ATOM 7653 C CA . GLU B 1 333 ? 11.656 -25.297 -24.375 1 89.88 333 GLU B CA 1
ATOM 7654 C C . GLU B 1 333 ? 12.477 -24.094 -24.844 1 89.88 333 GLU B C 1
ATOM 7656 O O . GLU B 1 333 ? 13.102 -24.156 -25.906 1 89.88 333 GLU B O 1
ATOM 7661 N N . HIS B 1 334 ? 12.43 -23.016 -24.109 1 91.94 334 HIS B N 1
ATOM 7662 C CA . HIS B 1 334 ? 13.18 -21.812 -24.469 1 91.94 334 HIS B CA 1
ATOM 7663 C C . HIS B 1 334 ? 14.68 -22.094 -24.516 1 91.94 334 HIS B C 1
ATOM 7665 O O . HIS B 1 334 ? 15.352 -21.719 -25.484 1 91.94 334 HIS B O 1
ATOM 7671 N N . PHE B 1 335 ? 15.227 -22.766 -23.516 1 92 335 PHE B N 1
ATOM 7672 C CA . PHE B 1 335 ? 16.656 -23.016 -23.422 1 92 335 PHE B CA 1
ATOM 7673 C C . PHE B 1 335 ? 17.094 -24.109 -24.391 1 92 335 PHE B C 1
ATOM 7675 O O . PHE B 1 335 ? 18.25 -24.141 -24.812 1 92 335 PHE B O 1
ATOM 7682 N N . CYS B 1 336 ? 16.125 -24.906 -24.812 1 86.75 336 CYS B N 1
ATOM 7683 C CA . CYS B 1 336 ? 16.422 -25.953 -25.781 1 86.75 336 CYS B CA 1
ATOM 7684 C C . CYS B 1 336 ? 16.422 -25.391 -27.203 1 86.75 336 CYS B C 1
ATOM 7686 O O . CYS B 1 336 ? 17.234 -25.781 -28.031 1 86.75 336 CYS B O 1
ATOM 7688 N N . SER B 1 337 ? 15.555 -24.453 -27.438 1 85.06 337 SER B N 1
ATOM 7689 C CA . SER B 1 337 ? 15.312 -24.031 -28.812 1 85.06 337 SER B CA 1
ATOM 7690 C C . SER B 1 337 ? 16.125 -22.797 -29.172 1 85.06 337 SER B C 1
ATOM 7692 O O . SER B 1 337 ? 16.453 -22.562 -30.328 1 85.06 337 SER B O 1
ATOM 7694 N N . GLN B 1 338 ? 16.453 -21.922 -28.156 1 87.94 338 GLN B N 1
ATOM 7695 C CA . GLN B 1 338 ? 17.109 -20.641 -28.422 1 87.94 338 GLN B CA 1
ATOM 7696 C C . GLN B 1 338 ? 18.578 -20.672 -27.984 1 87.94 338 GLN B C 1
ATOM 7698 O O . GLN B 1 338 ? 18.875 -20.547 -26.797 1 87.94 338 GLN B O 1
ATOM 7703 N N . PRO B 1 339 ? 19.484 -20.688 -28.922 1 88 339 PRO B N 1
ATOM 7704 C CA . PRO B 1 339 ? 20.906 -20.766 -28.578 1 88 339 PRO B CA 1
ATOM 7705 C C . PRO B 1 339 ? 21.359 -19.594 -27.703 1 88 339 PRO B C 1
ATOM 7707 O O . PRO B 1 339 ? 22.188 -19.781 -26.812 1 88 339 PRO B O 1
ATOM 7710 N N . LEU B 1 340 ? 20.797 -18.406 -27.953 1 91.44 340 LEU B N 1
ATOM 7711 C CA . LEU B 1 340 ? 21.25 -17.219 -27.203 1 91.44 340 LEU B CA 1
ATOM 7712 C C . LEU B 1 340 ? 20.625 -17.188 -25.812 1 91.44 340 LEU B C 1
ATOM 7714 O O . LEU B 1 340 ? 20.859 -16.25 -25.047 1 91.44 340 LEU B O 1
ATOM 7718 N N . SER B 1 341 ? 19.844 -18.281 -25.5 1 92.81 341 SER B N 1
ATOM 7719 C CA . SER B 1 341 ? 19.281 -18.375 -24.156 1 92.81 341 SER B CA 1
ATOM 7720 C C . SER B 1 341 ? 20.359 -18.516 -23.109 1 92.81 341 SER B C 1
ATOM 7722 O O . SER B 1 341 ? 20.109 -18.359 -21.906 1 92.81 341 SER B O 1
ATOM 7724 N N . VAL B 1 342 ? 21.594 -18.812 -23.547 1 92.06 342 VAL B N 1
ATOM 7725 C CA . VAL B 1 342 ? 22.734 -18.891 -22.656 1 92.06 342 VAL B CA 1
ATOM 7726 C C . VAL B 1 342 ? 22.938 -17.547 -21.953 1 92.06 342 VAL B C 1
ATOM 7728 O O . VAL B 1 342 ? 23.484 -17.484 -20.844 1 92.06 342 VAL B O 1
ATOM 7731 N N . LEU B 1 343 ? 22.406 -16.469 -22.547 1 94.19 343 LEU B N 1
ATOM 7732 C CA . LEU B 1 343 ? 22.547 -15.125 -21.984 1 94.19 343 LEU B CA 1
ATOM 7733 C C . LEU B 1 343 ? 21.375 -14.797 -21.078 1 94.19 343 LEU B C 1
ATOM 7735 O O . LEU B 1 343 ? 21.359 -13.734 -20.453 1 94.19 343 LEU B O 1
ATOM 7739 N N . CYS B 1 344 ? 20.375 -15.68 -20.984 1 94.81 344 CYS B N 1
ATOM 7740 C CA . CYS B 1 344 ? 19.203 -15.492 -20.125 1 94.81 344 CYS B CA 1
ATOM 7741 C C . CYS B 1 344 ? 19.531 -15.82 -18.688 1 94.81 344 CYS B C 1
ATOM 7743 O O . CYS B 1 344 ? 19.047 -16.828 -18.141 1 94.81 344 CYS B O 1
ATOM 7745 N N . CYS B 1 345 ? 20.375 -15.133 -18.078 1 94.19 345 CYS B N 1
ATOM 7746 C CA . CYS B 1 345 ? 20.812 -15.266 -16.688 1 94.19 345 CYS B CA 1
ATOM 7747 C C . CYS B 1 345 ? 21 -13.898 -16.031 1 94.19 345 CYS B C 1
ATOM 7749 O O . CYS B 1 345 ? 20.594 -12.883 -16.609 1 94.19 345 CYS B O 1
ATOM 7751 N N . ASN B 1 346 ? 21.484 -13.867 -14.781 1 92.75 346 ASN B N 1
ATOM 7752 C CA . ASN B 1 346 ? 21.688 -12.586 -14.117 1 92.75 346 ASN B CA 1
ATOM 7753 C C . ASN B 1 346 ? 22.641 -11.688 -14.906 1 92.75 346 ASN B C 1
ATOM 7755 O O . ASN B 1 346 ? 23.531 -12.18 -15.594 1 92.75 346 ASN B O 1
ATOM 7759 N N . LEU B 1 347 ? 22.516 -10.43 -14.828 1 91.69 347 LEU B N 1
ATOM 7760 C CA . LEU B 1 347 ? 23.156 -9.461 -15.703 1 91.69 347 LEU B CA 1
ATOM 7761 C C . LEU B 1 347 ? 24.672 -9.547 -15.578 1 91.69 347 LEU B C 1
ATOM 7763 O O . LEU B 1 347 ? 25.375 -9.602 -16.594 1 91.69 347 LEU B O 1
ATOM 7767 N N . PRO B 1 348 ? 25.219 -9.656 -14.344 1 93 348 PRO B N 1
ATOM 7768 C CA . PRO B 1 348 ? 26.688 -9.773 -14.266 1 93 348 PRO B CA 1
ATOM 7769 C C . PRO B 1 348 ? 27.219 -11.031 -14.953 1 93 348 PRO B C 1
ATOM 7771 O O . PRO B 1 348 ? 28.234 -10.977 -15.633 1 93 348 PRO B O 1
ATOM 7774 N N . GLU B 1 349 ? 26.5 -12.109 -14.82 1 94.06 349 GLU B N 1
ATOM 7775 C CA . GLU B 1 349 ? 26.906 -13.359 -15.453 1 94.06 349 GLU B CA 1
ATOM 7776 C C . GLU B 1 349 ? 26.766 -13.281 -16.969 1 94.06 349 GLU B C 1
ATOM 7778 O O . GLU B 1 349 ? 27.609 -13.781 -17.719 1 94.06 349 GLU B O 1
ATOM 7783 N N . ALA B 1 350 ? 25.719 -12.703 -17.484 1 94.62 350 ALA B N 1
ATOM 7784 C CA . ALA B 1 350 ? 25.5 -12.539 -18.922 1 94.62 350 ALA B CA 1
ATOM 7785 C C . ALA B 1 350 ? 26.609 -11.703 -19.547 1 94.62 350 ALA B C 1
ATOM 7787 O O . ALA B 1 350 ? 27.109 -12.039 -20.625 1 94.62 350 ALA B O 1
ATOM 7788 N N . LYS B 1 351 ? 26.984 -10.648 -18.844 1 93.5 351 LYS B N 1
ATOM 7789 C CA . LYS B 1 351 ? 28.062 -9.781 -19.344 1 93.5 351 LYS B CA 1
ATOM 7790 C C . LYS B 1 351 ? 29.375 -10.539 -19.406 1 93.5 351 LYS B C 1
ATOM 7792 O O . LYS B 1 351 ? 30.141 -10.375 -20.359 1 93.5 351 LYS B O 1
ATOM 7797 N N . ARG B 1 352 ? 29.625 -11.312 -18.422 1 94.88 352 ARG B N 1
ATOM 7798 C CA . ARG B 1 352 ? 30.828 -12.141 -18.406 1 94.88 352 ARG B CA 1
ATOM 7799 C C . ARG B 1 352 ? 30.828 -13.117 -19.578 1 94.88 352 ARG B C 1
ATOM 7801 O O . ARG B 1 352 ? 31.844 -13.281 -20.266 1 94.88 352 ARG B O 1
ATOM 7808 N N . ARG B 1 353 ? 29.688 -13.789 -19.906 1 94.69 353 ARG B N 1
ATOM 7809 C CA . ARG B 1 353 ? 29.578 -14.797 -20.953 1 94.69 353 ARG B CA 1
ATOM 7810 C C . ARG B 1 353 ? 29.75 -14.172 -22.328 1 94.69 353 ARG B C 1
ATOM 7812 O O . ARG B 1 353 ? 30.281 -14.812 -23.25 1 94.69 353 ARG B O 1
ATOM 7819 N N . ILE B 1 354 ? 29.344 -12.938 -22.453 1 94.94 354 ILE B N 1
ATOM 7820 C CA . ILE B 1 354 ? 29.453 -12.242 -23.719 1 94.94 354 ILE B CA 1
ATOM 7821 C C . ILE B 1 354 ? 30.906 -12.133 -24.141 1 94.94 354 ILE B C 1
ATOM 7823 O O . ILE B 1 354 ? 31.234 -12.25 -25.328 1 94.94 354 ILE B O 1
ATOM 7827 N N . ASN B 1 355 ? 31.75 -11.953 -23.156 1 92.62 355 ASN B N 1
ATOM 7828 C CA . ASN B 1 355 ? 33.156 -11.805 -23.438 1 92.62 355 ASN B CA 1
ATOM 7829 C C . ASN B 1 355 ? 33.781 -13.094 -24 1 92.62 355 ASN B C 1
ATOM 7831 O O . ASN B 1 355 ? 34.781 -13.055 -24.688 1 92.62 355 ASN B O 1
ATOM 7835 N N . PHE B 1 356 ? 33.094 -14.195 -23.812 1 90.56 356 PHE B N 1
ATOM 7836 C CA . PHE B 1 356 ? 33.656 -15.477 -24.219 1 90.56 356 PHE B CA 1
ATOM 7837 C C . PHE B 1 356 ? 32.875 -16.078 -25.375 1 90.56 356 PHE B C 1
ATOM 7839 O O . PHE B 1 356 ? 33.031 -17.25 -25.719 1 90.56 356 PHE B O 1
ATOM 7846 N N . LEU B 1 357 ? 32.031 -15.289 -25.984 1 91.81 357 LEU B N 1
ATOM 7847 C CA . LEU B 1 357 ? 31.219 -15.797 -27.078 1 91.81 357 LEU B CA 1
ATOM 7848 C C . LEU B 1 357 ? 32.094 -16.172 -28.266 1 91.81 357 LEU B C 1
ATOM 7850 O O . LEU B 1 357 ? 33.062 -15.477 -28.594 1 91.81 357 LEU B O 1
ATOM 7854 N N . SER B 1 358 ? 31.812 -17.266 -28.797 1 88.81 358 SER B N 1
ATOM 7855 C CA . SER B 1 358 ? 32.5 -17.703 -30.016 1 88.81 358 SER B CA 1
ATOM 7856 C C . SER B 1 358 ? 32.031 -16.922 -31.234 1 88.81 358 SER B C 1
ATOM 7858 O O . SER B 1 358 ? 31.062 -16.172 -31.156 1 88.81 358 SER B O 1
ATOM 7860 N N . ASP B 1 359 ? 32.719 -17.141 -32.312 1 88.88 359 ASP B N 1
ATOM 7861 C CA . ASP B 1 359 ? 32.375 -16.469 -33.562 1 88.88 359 ASP B CA 1
ATOM 7862 C C . ASP B 1 359 ? 30.984 -16.859 -34 1 88.88 359 ASP B C 1
ATOM 7864 O O . ASP B 1 359 ? 30.234 -16.016 -34.5 1 88.88 359 ASP B O 1
ATOM 7868 N N . ASN B 1 360 ? 30.703 -18.109 -33.812 1 87.69 360 ASN B N 1
ATOM 7869 C CA . ASN B 1 360 ? 29.375 -18.578 -34.219 1 87.69 360 ASN B CA 1
ATOM 7870 C C . ASN B 1 360 ? 28.266 -17.969 -33.375 1 87.69 360 ASN B C 1
ATOM 7872 O O . ASN B 1 360 ? 27.203 -17.641 -33.906 1 87.69 360 ASN B O 1
ATOM 7876 N N . GLN B 1 361 ? 28.562 -17.797 -32.156 1 89.75 361 GLN B N 1
ATOM 7877 C CA . GLN B 1 361 ? 27.594 -17.203 -31.25 1 89.75 361 GLN B CA 1
ATOM 7878 C C . GLN B 1 361 ? 27.391 -15.719 -31.562 1 89.75 361 GLN B C 1
ATOM 7880 O O . GLN B 1 361 ? 26.281 -15.203 -31.438 1 89.75 361 GLN B O 1
ATOM 7885 N N . CYS B 1 362 ? 28.453 -15.094 -31.938 1 93.81 362 CYS B N 1
ATOM 7886 C CA . CYS B 1 362 ? 28.344 -13.695 -32.344 1 93.81 362 CYS B CA 1
ATOM 7887 C C . CYS B 1 362 ? 27.484 -13.555 -33.594 1 93.81 362 CYS B C 1
ATOM 7889 O O . CYS B 1 362 ? 26.719 -12.602 -33.719 1 93.81 362 CYS B O 1
ATOM 7891 N N . GLU B 1 363 ? 27.672 -14.555 -34.406 1 93.12 363 GLU B N 1
ATOM 7892 C CA . GLU B 1 363 ? 26.828 -14.539 -35.594 1 93.12 363 GLU B CA 1
ATOM 7893 C C . GLU B 1 363 ? 25.359 -14.734 -35.25 1 93.12 363 GLU B C 1
ATOM 7895 O O . GLU B 1 363 ? 24.469 -14.18 -35.906 1 93.12 363 GLU B O 1
ATOM 7900 N N . ASN B 1 364 ? 25.078 -15.57 -34.219 1 92.06 364 ASN B N 1
ATOM 7901 C CA . ASN B 1 364 ? 23.703 -15.766 -33.75 1 92.06 364 ASN B CA 1
ATOM 7902 C C . ASN B 1 364 ? 23.078 -14.453 -33.312 1 92.06 364 ASN B C 1
ATOM 7904 O O . ASN B 1 364 ? 21.875 -14.219 -33.531 1 92.06 364 ASN B O 1
ATOM 7908 N N . ILE B 1 365 ? 23.875 -13.555 -32.688 1 94.56 365 ILE B N 1
ATOM 7909 C CA . ILE B 1 365 ? 23.391 -12.25 -32.25 1 94.56 365 ILE B CA 1
ATOM 7910 C C . ILE B 1 365 ? 23.047 -11.391 -33.438 1 94.56 365 ILE B C 1
ATOM 7912 O O . ILE B 1 365 ? 21.984 -10.758 -33.469 1 94.56 365 ILE B O 1
ATOM 7916 N N . ARG B 1 366 ? 23.953 -11.461 -34.438 1 95.38 366 ARG B N 1
ATOM 7917 C CA . ARG B 1 366 ? 23.766 -10.648 -35.625 1 95.38 366 ARG B CA 1
ATOM 7918 C C . ARG B 1 366 ? 22.516 -11.086 -36.406 1 95.38 366 ARG B C 1
ATOM 7920 O O . ARG B 1 366 ? 21.891 -10.281 -37.094 1 95.38 366 ARG B O 1
ATOM 7927 N N . ARG B 1 367 ? 22.125 -12.328 -36.219 1 93.06 367 ARG B N 1
ATOM 7928 C CA . ARG B 1 367 ? 21 -12.891 -36.969 1 93.06 367 ARG B CA 1
ATOM 7929 C C . ARG B 1 367 ? 19.688 -12.609 -36.25 1 93.06 367 ARG B C 1
ATOM 7931 O O . ARG B 1 367 ? 18.609 -12.812 -36.844 1 93.06 367 ARG B O 1
ATOM 7938 N N . LEU B 1 368 ? 19.703 -12.125 -35.031 1 92.56 368 LEU B N 1
ATOM 7939 C CA . LEU B 1 368 ? 18.484 -11.836 -34.281 1 92.56 368 LEU B CA 1
ATOM 7940 C C . LEU B 1 368 ? 17.719 -10.688 -34.938 1 92.56 368 LEU B C 1
ATOM 7942 O O . LEU B 1 368 ? 18.297 -9.633 -35.219 1 92.56 368 LEU B O 1
ATOM 7946 N N . PRO B 1 369 ? 16.422 -10.875 -35.188 1 92.5 369 PRO B N 1
ATOM 7947 C CA . PRO B 1 369 ? 15.609 -9.812 -35.812 1 92.5 369 PRO B CA 1
ATOM 7948 C C . PRO B 1 369 ? 15.648 -8.508 -35 1 92.5 369 PRO B C 1
ATOM 7950 O O . PRO B 1 369 ? 15.742 -7.43 -35.594 1 92.5 369 PRO B O 1
ATOM 7953 N N . SER B 1 370 ? 15.594 -8.578 -33.625 1 93.94 370 SER B N 1
ATOM 7954 C CA . SER B 1 370 ? 15.602 -7.371 -32.812 1 93.94 370 SER B CA 1
ATOM 7955 C C . SER B 1 370 ? 16.922 -6.617 -32.938 1 93.94 370 SER B C 1
ATOM 7957 O O . SER B 1 370 ? 16.938 -5.387 -32.938 1 93.94 370 SER B O 1
ATOM 7959 N N . PHE B 1 371 ? 18.031 -7.352 -33.094 1 95.38 371 PHE B N 1
ATOM 7960 C CA . PHE B 1 371 ? 19.344 -6.727 -33.25 1 95.38 371 PHE B CA 1
ATOM 7961 C C . PHE B 1 371 ? 19.469 -6.07 -34.625 1 95.38 371 PHE B C 1
ATOM 7963 O O . PHE B 1 371 ? 20.031 -4.977 -34.75 1 95.38 371 PHE B O 1
ATOM 7970 N N . ARG B 1 372 ? 18.984 -6.77 -35.625 1 94.75 372 ARG B N 1
ATOM 7971 C CA . ARG B 1 372 ? 19.031 -6.223 -36.969 1 94.75 372 ARG B CA 1
ATOM 7972 C C . ARG B 1 372 ? 18.281 -4.902 -37.062 1 94.75 372 ARG B C 1
ATOM 7974 O O . ARG B 1 372 ? 18.75 -3.943 -37.688 1 94.75 372 ARG B O 1
ATOM 7981 N N . ARG B 1 373 ? 17.078 -4.887 -36.438 1 93.31 373 ARG B N 1
ATOM 7982 C CA . ARG B 1 373 ? 16.297 -3.656 -36.406 1 93.31 373 ARG B CA 1
ATOM 7983 C C . ARG B 1 373 ? 17.062 -2.545 -35.688 1 93.31 373 ARG B C 1
ATOM 7985 O O . ARG B 1 373 ? 17 -1.382 -36.094 1 93.31 373 ARG B O 1
ATOM 7992 N N . TYR B 1 374 ? 17.812 -2.91 -34.625 1 93.81 374 TYR B N 1
ATOM 7993 C CA . TYR B 1 374 ? 18.594 -1.957 -33.875 1 93.81 374 TYR B CA 1
ATOM 7994 C C . TYR B 1 374 ? 19.734 -1.387 -34.719 1 93.81 374 TYR B C 1
ATOM 7996 O O . TYR B 1 374 ? 19.953 -0.175 -34.719 1 93.81 374 TYR B O 1
ATOM 8004 N N . VAL B 1 375 ? 20.406 -2.264 -35.469 1 94.94 375 VAL B N 1
ATOM 8005 C CA . VAL B 1 375 ? 21.547 -1.875 -36.281 1 94.94 375 VAL B CA 1
ATOM 8006 C C . VAL B 1 375 ? 21.094 -0.93 -37.406 1 94.94 375 VAL B C 1
ATOM 8008 O O . VAL B 1 375 ? 21.781 0.038 -37.719 1 94.94 375 VAL B O 1
ATOM 8011 N N . GLU B 1 376 ? 19.906 -1.212 -37.906 1 94.38 376 GLU B N 1
ATOM 8012 C CA . GLU B 1 376 ? 19.375 -0.401 -39 1 94.38 376 GLU B CA 1
ATOM 8013 C C . GLU B 1 376 ? 19.141 1.041 -38.562 1 94.38 376 GLU B C 1
ATOM 8015 O O . GLU B 1 376 ? 19.188 1.964 -39.375 1 94.38 376 GLU B O 1
ATOM 8020 N N . LYS B 1 377 ? 18.938 1.221 -37.281 1 92.75 377 LYS B N 1
ATOM 8021 C CA . LYS B 1 377 ? 18.641 2.551 -36.781 1 92.75 377 LYS B CA 1
ATOM 8022 C C . LYS B 1 377 ? 19.922 3.291 -36.375 1 92.75 377 LYS B C 1
ATOM 8024 O O . LYS B 1 377 ? 19.875 4.484 -36.062 1 92.75 377 LYS B O 1
ATOM 8029 N N . GLN B 1 378 ? 21.094 2.578 -36.438 1 92.94 378 GLN B N 1
ATOM 8030 C CA . GLN B 1 378 ? 22.359 3.188 -36.062 1 92.94 378 GLN B CA 1
ATOM 8031 C C . GLN B 1 378 ? 23 3.922 -37.219 1 92.94 378 GLN B C 1
ATOM 8033 O O . GLN B 1 378 ? 22.609 3.725 -38.375 1 92.94 378 GLN B O 1
ATOM 8038 N N . ALA B 1 379 ? 23.969 4.824 -36.906 1 92.88 379 ALA B N 1
ATOM 8039 C CA . ALA B 1 379 ? 24.734 5.52 -37.938 1 92.88 379 ALA B CA 1
ATOM 8040 C C . ALA B 1 379 ? 25.516 4.531 -38.781 1 92.88 379 ALA B C 1
ATOM 8042 O O . ALA B 1 379 ? 25.844 3.432 -38.344 1 92.88 379 ALA B O 1
ATOM 8043 N N . SER B 1 380 ? 25.844 4.91 -40.062 1 92.44 380 SER B N 1
ATOM 8044 C CA . SER B 1 380 ? 26.453 4.031 -41.031 1 92.44 380 SER B CA 1
ATOM 8045 C C . SER B 1 380 ? 27.781 3.457 -40.531 1 92.44 380 SER B C 1
ATOM 8047 O O . SER B 1 380 ? 28.047 2.27 -40.719 1 92.44 380 SER B O 1
ATOM 8049 N N . GLU B 1 381 ? 28.578 4.293 -39.938 1 93.12 381 GLU B N 1
ATOM 8050 C CA . GLU B 1 381 ? 29.859 3.826 -39.438 1 93.12 381 GLU B CA 1
ATOM 8051 C C . GLU B 1 381 ? 29.688 2.77 -38.344 1 93.12 381 GLU B C 1
ATOM 8053 O O . GLU B 1 381 ? 30.422 1.78 -38.312 1 93.12 381 GLU B O 1
ATOM 8058 N N . LYS B 1 382 ? 28.703 2.949 -37.562 1 93.56 382 LYS B N 1
ATOM 8059 C CA . LYS B 1 382 ? 28.438 2.014 -36.469 1 93.56 382 LYS B CA 1
ATOM 8060 C C . LYS B 1 382 ? 27.828 0.721 -37 1 93.56 382 LYS B C 1
ATOM 8062 O O . LYS B 1 382 ? 28.078 -0.359 -36.438 1 93.56 382 LYS B O 1
ATOM 8067 N N . GLN B 1 383 ? 27.031 0.785 -38 1 95.38 383 GLN B N 1
ATOM 8068 C CA . GLN B 1 383 ? 26.438 -0.403 -38.625 1 95.38 383 GLN B CA 1
ATOM 8069 C C . GLN B 1 383 ? 27.531 -1.37 -39.094 1 95.38 383 GLN B C 1
ATOM 8071 O O . GLN B 1 383 ? 27.469 -2.566 -38.812 1 95.38 383 GLN B O 1
ATOM 8076 N N . VAL B 1 384 ? 28.516 -0.744 -39.781 1 94.75 384 VAL B N 1
ATOM 8077 C CA . VAL B 1 384 ? 29.609 -1.56 -40.312 1 94.75 384 VAL B CA 1
ATOM 8078 C C . VAL B 1 384 ? 30.391 -2.189 -39.188 1 94.75 384 VAL B C 1
ATOM 8080 O O . VAL B 1 384 ? 30.75 -3.369 -39.25 1 94.75 384 VAL B O 1
ATOM 8083 N N . ALA B 1 385 ? 30.609 -1.456 -38.188 1 94.75 385 ALA B N 1
ATOM 8084 C CA . ALA B 1 385 ? 31.391 -1.947 -37.062 1 94.75 385 ALA B CA 1
ATOM 8085 C C . ALA B 1 385 ? 30.672 -3.09 -36.344 1 94.75 385 ALA B C 1
ATOM 8087 O O . ALA B 1 385 ? 31.281 -4.086 -35.969 1 94.75 385 ALA B O 1
ATOM 8088 N N . LEU B 1 386 ? 29.359 -2.994 -36.156 1 95.56 386 LEU B N 1
ATOM 8089 C CA . LEU B 1 386 ? 28.562 -3.984 -35.469 1 95.56 386 LEU B CA 1
ATOM 8090 C C . LEU B 1 386 ? 28.453 -5.273 -36.25 1 95.56 386 LEU B C 1
ATOM 8092 O O . LEU B 1 386 ? 28.328 -6.359 -35.688 1 95.56 386 LEU B O 1
ATOM 8096 N N . LEU B 1 387 ? 28.578 -5.18 -37.562 1 94.44 387 LEU B N 1
ATOM 8097 C CA . LEU B 1 387 ? 28.375 -6.336 -38.438 1 94.44 387 LEU B CA 1
ATOM 8098 C C . LEU B 1 387 ? 29.719 -7.016 -38.75 1 94.44 387 LEU B C 1
ATOM 8100 O O . LEU B 1 387 ? 29.734 -8.172 -39.156 1 94.44 387 LEU B O 1
ATOM 8104 N N . THR B 1 388 ? 30.844 -6.32 -38.438 1 93.12 388 THR B N 1
ATOM 8105 C CA . THR B 1 388 ? 32.125 -6.883 -38.906 1 93.12 388 THR B CA 1
ATOM 8106 C C . THR B 1 388 ? 33.094 -7.062 -37.75 1 93.12 388 THR B C 1
ATOM 8108 O O . THR B 1 388 ? 33.969 -7.906 -37.781 1 93.12 388 THR B O 1
ATOM 8111 N N . ASN B 1 389 ? 32.969 -6.234 -36.75 1 93.81 389 ASN B N 1
ATOM 8112 C CA . ASN B 1 389 ? 33.906 -6.238 -35.656 1 93.81 389 ASN B CA 1
ATOM 8113 C C . ASN B 1 389 ? 33.344 -6.941 -34.438 1 93.81 389 ASN B C 1
ATOM 8115 O O . ASN B 1 389 ? 32.375 -6.465 -33.844 1 93.81 389 ASN B O 1
ATOM 8119 N N . GLU B 1 390 ? 33.969 -7.957 -33.938 1 93.62 390 GLU B N 1
ATOM 8120 C CA . GLU B 1 390 ? 33.5 -8.758 -32.812 1 93.62 390 GLU B CA 1
ATOM 8121 C C . GLU B 1 390 ? 33.625 -7.988 -31.5 1 93.62 390 GLU B C 1
ATOM 8123 O O . GLU B 1 390 ? 32.75 -8.109 -30.609 1 93.62 390 GLU B O 1
ATOM 8128 N N . ARG B 1 391 ? 34.688 -7.312 -31.375 1 94.31 391 ARG B N 1
ATOM 8129 C CA . ARG B 1 391 ? 34.906 -6.555 -30.141 1 94.31 391 ARG B CA 1
ATOM 8130 C C . ARG B 1 391 ? 33.812 -5.504 -29.953 1 94.31 391 ARG B C 1
ATOM 8132 O O . ARG B 1 391 ? 33.25 -5.375 -28.859 1 94.31 391 ARG B O 1
ATOM 8139 N N . VAL B 1 392 ? 33.531 -4.805 -31.031 1 95.69 392 VAL B N 1
ATOM 8140 C CA . VAL B 1 392 ? 32.5 -3.768 -30.969 1 95.69 392 VAL B CA 1
ATOM 8141 C C . VAL B 1 392 ? 31.125 -4.398 -30.719 1 95.69 392 VAL B C 1
ATOM 8143 O O . VAL B 1 392 ? 30.312 -3.859 -29.969 1 95.69 392 VAL B O 1
ATOM 8146 N N . LEU B 1 393 ? 30.906 -5.559 -31.375 1 96.88 393 LEU B N 1
ATOM 8147 C CA . LEU B 1 393 ? 29.656 -6.273 -31.203 1 96.88 393 LEU B CA 1
ATOM 8148 C C . LEU B 1 393 ? 29.453 -6.684 -29.75 1 96.88 393 LEU B C 1
ATOM 8150 O O . LEU B 1 393 ? 28.375 -6.504 -29.188 1 96.88 393 LEU B O 1
ATOM 8154 N N . LYS B 1 394 ? 30.5 -7.242 -29.109 1 96.81 394 LYS B N 1
ATOM 8155 C CA . LYS B 1 394 ? 30.422 -7.715 -27.734 1 96.81 394 LYS B CA 1
ATOM 8156 C C . LYS B 1 394 ? 30.156 -6.562 -26.766 1 96.81 394 LYS B C 1
ATOM 8158 O O . LYS B 1 394 ? 29.328 -6.676 -25.859 1 96.81 394 LYS B O 1
ATOM 8163 N N . GLU B 1 395 ? 30.812 -5.453 -26.953 1 96.06 395 GLU B N 1
ATOM 8164 C CA . GLU B 1 395 ? 30.609 -4.273 -26.109 1 96.06 395 GLU B CA 1
ATOM 8165 C C . GLU B 1 395 ? 29.188 -3.746 -26.25 1 96.06 395 GLU B C 1
ATOM 8167 O O . GLU B 1 395 ? 28.547 -3.398 -25.25 1 96.06 395 GLU B O 1
ATOM 8172 N N . GLU B 1 396 ? 28.75 -3.689 -27.484 1 96 396 GLU B N 1
ATOM 8173 C CA . GLU B 1 396 ? 27.391 -3.213 -27.719 1 96 396 GLU B CA 1
ATOM 8174 C C . GLU B 1 396 ? 26.359 -4.16 -27.125 1 96 396 GLU B C 1
ATOM 8176 O O . GLU B 1 396 ? 25.344 -3.721 -26.578 1 96 396 GLU B O 1
ATOM 8181 N N . THR B 1 397 ? 26.625 -5.461 -27.281 1 96.81 397 THR B N 1
ATOM 8182 C CA . THR B 1 397 ? 25.703 -6.465 -26.734 1 96.81 397 THR B CA 1
ATOM 8183 C C . THR B 1 397 ? 25.578 -6.336 -25.219 1 96.81 397 THR B C 1
ATOM 8185 O O . THR B 1 397 ? 24.484 -6.465 -24.672 1 96.81 397 THR B O 1
ATOM 8188 N N . GLN B 1 398 ? 26.672 -6.043 -24.516 1 96.56 398 GLN B N 1
ATOM 8189 C CA . GLN B 1 398 ? 26.641 -5.828 -23.078 1 96.56 398 GLN B CA 1
ATOM 8190 C C . GLN B 1 398 ? 25.781 -4.629 -22.719 1 96.56 398 GLN B C 1
ATOM 8192 O O . GLN B 1 398 ? 24.969 -4.699 -21.781 1 96.56 398 GLN B O 1
ATOM 8197 N N . SER B 1 399 ? 25.953 -3.6 -23.484 1 95.38 399 SER B N 1
ATOM 8198 C CA . SER B 1 399 ? 25.156 -2.393 -23.25 1 95.38 399 SER B CA 1
ATOM 8199 C C . SER B 1 399 ? 23.672 -2.641 -23.5 1 95.38 399 SER B C 1
ATOM 8201 O O . SER B 1 399 ? 22.828 -2.133 -22.766 1 95.38 399 SER B O 1
ATOM 8203 N N . LEU B 1 400 ? 23.422 -3.381 -24.562 1 95 400 LEU B N 1
ATOM 8204 C CA . LEU B 1 400 ? 22.031 -3.666 -24.922 1 95 400 LEU B CA 1
ATOM 8205 C C . LEU B 1 400 ? 21.375 -4.52 -23.844 1 95 400 LEU B C 1
ATOM 8207 O O . LEU B 1 400 ? 20.203 -4.32 -23.531 1 95 400 LEU B O 1
ATOM 8211 N N . LEU B 1 401 ? 22.109 -5.465 -23.266 1 95.25 401 LEU B N 1
ATOM 8212 C CA . LEU B 1 401 ? 21.562 -6.305 -22.203 1 95.25 401 LEU B CA 1
ATOM 8213 C C . LEU B 1 401 ? 21.312 -5.488 -20.938 1 95.25 401 LEU B C 1
ATOM 8215 O O . LEU B 1 401 ? 20.312 -5.711 -20.25 1 95.25 401 LEU B O 1
ATOM 8219 N N . GLU B 1 402 ? 22.172 -4.547 -20.656 1 94.81 402 GLU B N 1
ATOM 8220 C CA . GLU B 1 402 ? 21.969 -3.633 -19.547 1 94.81 402 GLU B CA 1
ATOM 8221 C C . GLU B 1 402 ? 20.719 -2.787 -19.734 1 94.81 402 GLU B C 1
ATOM 8223 O O . GLU B 1 402 ? 19.938 -2.592 -18.797 1 94.81 402 GLU B O 1
ATOM 8228 N N . ASN B 1 403 ? 20.625 -2.279 -20.938 1 92.25 403 ASN B N 1
ATOM 8229 C CA . ASN B 1 403 ? 19.438 -1.481 -21.25 1 92.25 403 ASN B CA 1
ATOM 8230 C C . ASN B 1 403 ? 18.156 -2.305 -21.141 1 92.25 403 ASN B C 1
ATOM 8232 O O . ASN B 1 403 ? 17.125 -1.79 -20.719 1 92.25 403 ASN B O 1
ATOM 8236 N N . LEU B 1 404 ? 18.25 -3.547 -21.594 1 93.31 404 LEU B N 1
ATOM 8237 C CA . LEU B 1 404 ? 17.094 -4.434 -21.5 1 93.31 404 LEU B CA 1
ATOM 8238 C C . LEU B 1 404 ? 16.703 -4.645 -20.031 1 93.31 404 LEU B C 1
ATOM 8240 O O . LEU B 1 404 ? 15.516 -4.676 -19.719 1 93.31 404 LEU B O 1
ATOM 8244 N N . HIS B 1 405 ? 17.688 -4.754 -19.203 1 93.19 405 HIS B N 1
ATOM 8245 C CA . HIS B 1 405 ? 17.438 -4.902 -17.766 1 93.19 405 HIS B CA 1
ATOM 8246 C C . HIS B 1 405 ? 16.75 -3.664 -17.188 1 93.19 405 HIS B C 1
ATOM 8248 O O . HIS B 1 405 ? 15.773 -3.777 -16.453 1 93.19 405 HIS B O 1
ATOM 8254 N N . VAL B 1 406 ? 17.234 -2.469 -17.516 1 91.25 406 VAL B N 1
ATOM 8255 C CA . VAL B 1 406 ? 16.656 -1.206 -17.062 1 91.25 406 VAL B CA 1
ATOM 8256 C C . VAL B 1 406 ? 15.234 -1.057 -17.594 1 91.25 406 VAL B C 1
ATOM 8258 O O . VAL B 1 406 ? 14.344 -0.602 -16.875 1 91.25 406 VAL B O 1
ATOM 8261 N N . TYR B 1 407 ? 15.102 -1.476 -18.812 1 91.5 407 TYR B N 1
ATOM 8262 C CA . TYR B 1 407 ? 13.781 -1.471 -19.422 1 91.5 407 TYR B CA 1
ATOM 8263 C C . TYR B 1 407 ? 12.797 -2.289 -18.594 1 91.5 407 TYR B C 1
ATOM 8265 O O . TYR B 1 407 ? 11.695 -1.825 -18.297 1 91.5 407 TYR B O 1
ATOM 8273 N N . HIS B 1 408 ? 13.203 -3.463 -18.219 1 93.56 408 HIS B N 1
ATOM 8274 C CA . HIS B 1 408 ? 12.32 -4.332 -17.453 1 93.56 408 HIS B CA 1
ATOM 8275 C C . HIS B 1 408 ? 12.016 -3.742 -16.078 1 93.56 408 HIS B C 1
ATOM 8277 O O . HIS B 1 408 ? 10.883 -3.816 -15.602 1 93.56 408 HIS B O 1
ATOM 8283 N N . MET B 1 409 ? 12.992 -3.16 -15.477 1 90.94 409 MET B N 1
ATOM 8284 C CA . MET B 1 409 ? 12.805 -2.525 -14.172 1 90.94 409 MET B CA 1
ATOM 8285 C C . MET B 1 409 ? 11.719 -1.451 -14.25 1 90.94 409 MET B C 1
ATOM 8287 O O . MET B 1 409 ? 10.812 -1.42 -13.414 1 90.94 409 MET B O 1
ATOM 8291 N N . ASN B 1 410 ? 11.828 -0.639 -15.242 1 86.69 410 ASN B N 1
ATOM 8292 C CA . ASN B 1 410 ? 10.859 0.439 -15.422 1 86.69 410 ASN B CA 1
ATOM 8293 C C . ASN B 1 410 ? 9.5 -0.096 -15.859 1 86.69 410 ASN B C 1
ATOM 8295 O O . ASN B 1 410 ? 8.461 0.372 -15.383 1 86.69 410 ASN B O 1
ATOM 8299 N N . TYR B 1 411 ? 9.609 -1.05 -16.75 1 91.31 411 TYR B N 1
ATOM 8300 C CA . TYR B 1 411 ? 8.398 -1.629 -17.312 1 91.31 411 TYR B CA 1
ATOM 8301 C C . TYR B 1 411 ? 7.492 -2.182 -16.219 1 91.31 411 TYR B C 1
ATOM 8303 O O . TYR B 1 411 ? 6.309 -1.849 -16.156 1 91.31 411 TYR B O 1
ATOM 8311 N N . PHE B 1 412 ? 8.008 -2.979 -15.328 1 93.06 412 PHE B N 1
ATOM 8312 C CA . PHE B 1 412 ? 7.203 -3.643 -14.312 1 93.06 412 PHE B CA 1
ATOM 8313 C C . PHE B 1 412 ? 6.762 -2.654 -13.234 1 93.06 412 PHE B C 1
ATOM 8315 O O . PHE B 1 412 ? 5.652 -2.756 -12.711 1 93.06 412 PHE B O 1
ATOM 8322 N N . LEU B 1 413 ? 7.629 -1.733 -12.969 1 88.31 413 LEU B N 1
ATOM 8323 C CA . LEU B 1 413 ? 7.277 -0.705 -11.992 1 88.31 413 LEU B CA 1
ATOM 8324 C C . LEU B 1 413 ? 6.074 0.106 -12.469 1 88.31 413 LEU B C 1
ATOM 8326 O O . LEU B 1 413 ? 5.09 0.252 -11.742 1 88.31 413 LEU B O 1
ATOM 8330 N N . VAL B 1 414 ? 6.145 0.585 -13.703 1 87.56 414 VAL B N 1
ATOM 8331 C CA . VAL B 1 414 ? 5.094 1.425 -14.266 1 87.56 414 VAL B CA 1
ATOM 8332 C C . VAL B 1 414 ? 3.828 0.596 -14.484 1 87.56 414 VAL B C 1
ATOM 8334 O O . VAL B 1 414 ? 2.715 1.085 -14.273 1 87.56 414 VAL B O 1
ATOM 8337 N N . LEU B 1 415 ? 4.02 -0.647 -14.859 1 91.5 415 LEU B N 1
ATOM 8338 C CA . LEU B 1 415 ? 2.889 -1.548 -15.047 1 91.5 415 LEU B CA 1
ATOM 8339 C C . LEU B 1 415 ? 2.105 -1.709 -13.742 1 91.5 415 LEU B C 1
ATOM 8341 O O . LEU B 1 415 ? 0.875 -1.628 -13.742 1 91.5 415 LEU B O 1
ATOM 8345 N N . ARG B 1 416 ? 2.766 -1.903 -12.664 1 90.5 416 ARG B N 1
ATOM 8346 C CA . ARG B 1 416 ? 2.137 -2.09 -11.367 1 90.5 416 ARG B CA 1
ATOM 8347 C C . ARG B 1 416 ? 1.355 -0.848 -10.953 1 90.5 416 ARG B C 1
ATOM 8349 O O . ARG B 1 416 ? 0.212 -0.948 -10.5 1 90.5 416 ARG B O 1
ATOM 8356 N N . TYR B 1 417 ? 1.956 0.25 -11.117 1 86.56 417 TYR B N 1
ATOM 8357 C CA . TYR B 1 417 ? 1.314 1.491 -10.695 1 86.56 417 TYR B CA 1
ATOM 8358 C C . TYR B 1 417 ? 0.147 1.839 -11.609 1 86.56 417 TYR B C 1
ATOM 8360 O O . TYR B 1 417 ? -0.869 2.369 -11.156 1 86.56 417 TYR B O 1
ATOM 8368 N N . LEU B 1 418 ? 0.324 1.614 -12.914 1 87.56 418 LEU B N 1
ATOM 8369 C CA . LEU B 1 418 ? -0.784 1.808 -13.844 1 87.56 418 LEU B CA 1
ATOM 8370 C C . LEU B 1 418 ? -1.962 0.91 -13.484 1 87.56 418 LEU B C 1
ATOM 8372 O O . LEU B 1 418 ? -3.115 1.344 -13.523 1 87.56 418 LEU B O 1
ATOM 8376 N N . HIS B 1 419 ? -1.631 -0.311 -13.133 1 90.94 419 HIS B N 1
ATOM 8377 C CA . HIS B 1 419 ? -2.684 -1.242 -12.734 1 90.94 419 HIS B CA 1
ATOM 8378 C C . HIS B 1 419 ? -3.412 -0.755 -11.492 1 90.94 419 HIS B C 1
ATOM 8380 O O . HIS B 1 419 ? -4.645 -0.78 -11.438 1 90.94 419 HIS B O 1
ATOM 8386 N N . GLN B 1 420 ? -2.641 -0.419 -10.461 1 86.75 420 GLN B N 1
ATOM 8387 C CA . GLN B 1 420 ? -3.244 0.089 -9.234 1 86.75 420 GLN B CA 1
ATOM 8388 C C . GLN B 1 420 ? -4.172 1.265 -9.523 1 86.75 420 GLN B C 1
ATOM 8390 O O . GLN B 1 420 ? -5.246 1.375 -8.93 1 86.75 420 GLN B O 1
ATOM 8395 N N . PHE B 1 421 ? -3.809 2.113 -10.422 1 84.75 421 PHE B N 1
ATOM 8396 C CA . PHE B 1 421 ? -4.586 3.287 -10.805 1 84.75 421 PHE B CA 1
ATOM 8397 C C . PHE B 1 421 ? -5.84 2.879 -11.578 1 84.75 421 PHE B C 1
ATOM 8399 O O . PHE B 1 421 ? -6.949 3.27 -11.211 1 84.75 421 PHE B O 1
ATOM 8406 N N . THR B 1 422 ? -5.652 2.076 -12.602 1 88.06 422 THR B N 1
ATOM 8407 C CA . THR B 1 422 ? -6.762 1.755 -13.492 1 88.06 422 THR B CA 1
ATOM 8408 C C . THR B 1 422 ? -7.742 0.802 -12.82 1 88.06 422 THR B C 1
ATOM 8410 O O . THR B 1 422 ? -8.93 0.777 -13.156 1 88.06 422 THR B O 1
ATOM 8413 N N . SER B 1 423 ? -7.234 -0.069 -11.914 1 87.62 423 SER B N 1
ATOM 8414 C CA . SER B 1 423 ? -8.117 -0.997 -11.211 1 87.62 423 SER B CA 1
ATOM 8415 C C . SER B 1 423 ? -9.008 -0.266 -10.211 1 87.62 423 SER B C 1
ATOM 8417 O O . SER B 1 423 ? -9.977 -0.83 -9.711 1 87.62 423 SER B O 1
ATOM 8419 N N . SER B 1 424 ? -8.633 1.007 -9.867 1 81.75 424 SER B N 1
ATOM 8420 C CA . SER B 1 424 ? -9.445 1.826 -8.977 1 81.75 424 SER B CA 1
ATOM 8421 C C . SER B 1 424 ? -10.602 2.473 -9.719 1 81.75 424 SER B C 1
ATOM 8423 O O . SER B 1 424 ? -11.547 2.963 -9.102 1 81.75 424 SER B O 1
ATOM 8425 N N . LEU B 1 425 ? -10.5 2.516 -11.031 1 82.5 425 LEU B N 1
ATOM 8426 C CA . LEU B 1 425 ? -11.539 3.113 -11.867 1 82.5 425 LEU B CA 1
ATOM 8427 C C . LEU B 1 425 ? -12.727 2.172 -12.008 1 82.5 425 LEU B C 1
ATOM 8429 O O . LEU B 1 425 ? -12.562 0.949 -12.016 1 82.5 425 LEU B O 1
ATOM 8433 N N . PRO B 1 426 ? -13.938 2.783 -12 1 78.88 426 PRO B N 1
ATOM 8434 C CA . PRO B 1 426 ? -15.117 1.937 -12.195 1 78.88 426 PRO B CA 1
ATOM 8435 C C . PRO B 1 426 ? -15.07 1.143 -13.5 1 78.88 426 PRO B C 1
ATOM 8437 O O . PRO B 1 426 ? -14.492 1.608 -14.484 1 78.88 426 PRO B O 1
ATOM 8440 N N . LYS B 1 427 ? -15.578 -0.09 -13.594 1 80.44 427 LYS B N 1
ATOM 8441 C CA . LYS B 1 427 ? -15.719 -0.958 -14.758 1 80.44 427 LYS B CA 1
ATOM 8442 C C . LYS B 1 427 ? -14.398 -1.634 -15.102 1 80.44 427 LYS B C 1
ATOM 8444 O O . LYS B 1 427 ? -14.352 -2.529 -15.945 1 80.44 427 LYS B O 1
ATOM 8449 N N . TYR B 1 428 ? -13.273 -1.193 -14.547 1 85.06 428 TYR B N 1
ATOM 8450 C CA . TYR B 1 428 ? -11.969 -1.819 -14.711 1 85.06 428 TYR B CA 1
ATOM 8451 C C . TYR B 1 428 ? -11.617 -1.968 -16.188 1 85.06 428 TYR B C 1
ATOM 8453 O O . TYR B 1 428 ? -11.383 -3.078 -16.672 1 85.06 428 TYR B O 1
ATOM 8461 N N . PRO B 1 429 ? -11.539 -0.829 -16.922 1 88.5 429 PRO B N 1
ATOM 8462 C CA . PRO B 1 429 ? -11.383 -0.882 -18.375 1 88.5 429 PRO B CA 1
ATOM 8463 C C . PRO B 1 429 ? -10.164 -1.7 -18.812 1 88.5 429 PRO B C 1
ATOM 8465 O O . PRO B 1 429 ? -10.203 -2.379 -19.844 1 88.5 429 PRO B O 1
ATOM 8468 N N . LEU B 1 430 ? -9.055 -1.68 -18.078 1 90.25 430 LEU B N 1
ATOM 8469 C CA . LEU B 1 430 ? -7.84 -2.396 -18.453 1 90.25 430 LEU B CA 1
ATOM 8470 C C . LEU B 1 430 ? -7.707 -3.695 -17.656 1 90.25 430 LEU B C 1
ATOM 8472 O O . LEU B 1 430 ? -6.637 -4.301 -17.625 1 90.25 430 LEU B O 1
ATOM 8476 N N . GLY B 1 431 ? -8.797 -4.148 -17.062 1 87.69 431 GLY B N 1
ATOM 8477 C CA . GLY B 1 431 ? -8.828 -5.41 -16.344 1 87.69 431 GLY B CA 1
ATOM 8478 C C . GLY B 1 431 ? -8.742 -5.238 -14.836 1 87.69 431 GLY B C 1
ATOM 8479 O O . GLY B 1 431 ? -8.195 -4.25 -14.344 1 87.69 431 GLY B O 1
ATOM 8480 N N . ARG B 1 432 ? -9.234 -6.184 -14.125 1 85.44 432 ARG B N 1
ATOM 8481 C CA . ARG B 1 432 ? -9.227 -6.188 -12.672 1 85.44 432 ARG B CA 1
ATOM 8482 C C . ARG B 1 432 ? -7.926 -6.785 -12.133 1 85.44 432 ARG B C 1
ATOM 8484 O O . ARG B 1 432 ? -7.445 -6.391 -11.07 1 85.44 432 ARG B O 1
ATOM 8491 N N . GLN B 1 433 ? -7.457 -7.719 -12.859 1 89.62 433 GLN B N 1
ATOM 8492 C CA . GLN B 1 433 ? -6.227 -8.398 -12.461 1 89.62 433 GLN B CA 1
ATOM 8493 C C . GLN B 1 433 ? -5.031 -7.871 -13.25 1 89.62 433 GLN B C 1
ATOM 8495 O O . GLN B 1 433 ? -5.148 -7.562 -14.438 1 89.62 433 GLN B O 1
ATOM 8500 N N . ILE B 1 434 ? -3.875 -7.797 -12.617 1 91.69 434 ILE B N 1
ATOM 8501 C CA . ILE B 1 434 ? -2.672 -7.238 -13.227 1 91.69 434 ILE B CA 1
ATOM 8502 C C . ILE B 1 434 ? -2.297 -8.047 -14.469 1 91.69 434 ILE B C 1
ATOM 8504 O O . ILE B 1 434 ? -1.752 -7.504 -15.43 1 91.69 434 ILE B O 1
ATOM 8508 N N . ARG B 1 435 ? -2.617 -9.398 -14.461 1 91.25 435 ARG B N 1
ATOM 8509 C CA . ARG B 1 435 ? -2.264 -10.25 -15.594 1 91.25 435 ARG B CA 1
ATOM 8510 C C . ARG B 1 435 ? -2.988 -9.797 -16.859 1 91.25 435 ARG B C 1
ATOM 8512 O O . ARG B 1 435 ? -2.463 -9.938 -17.969 1 91.25 435 ARG B O 1
ATOM 8519 N N . GLU B 1 436 ? -4.16 -9.273 -16.703 1 90 436 GLU B N 1
ATOM 8520 C CA . GLU B 1 436 ? -4.926 -8.797 -17.844 1 90 436 GLU B CA 1
ATOM 8521 C C . GLU B 1 436 ? -4.262 -7.578 -18.484 1 90 436 GLU B C 1
ATOM 8523 O O . GLU B 1 436 ? -4.098 -7.52 -19.703 1 90 436 GLU B O 1
ATOM 8528 N N . LEU B 1 437 ? -3.889 -6.621 -17.625 1 92.69 437 LEU B N 1
ATOM 8529 C CA . LEU B 1 437 ? -3.164 -5.457 -18.109 1 92.69 437 LEU B CA 1
ATOM 8530 C C . LEU B 1 437 ? -1.834 -5.863 -18.734 1 92.69 437 LEU B C 1
ATOM 8532 O O . LEU B 1 437 ? -1.466 -5.371 -19.812 1 92.69 437 LEU B O 1
ATOM 8536 N N . TYR B 1 438 ? -1.11 -6.773 -18.062 1 93.69 438 TYR B N 1
ATOM 8537 C CA . TYR B 1 438 ? 0.177 -7.254 -18.547 1 93.69 438 TYR B CA 1
ATOM 8538 C C . TYR B 1 438 ? 0.037 -7.871 -19.938 1 93.69 438 TYR B C 1
ATOM 8540 O O . TYR B 1 438 ? 0.814 -7.562 -20.844 1 93.69 438 TYR B O 1
ATOM 8548 N N . CYS B 1 439 ? -0.971 -8.656 -20.125 1 90.81 439 CYS B N 1
ATOM 8549 C CA . CYS B 1 439 ? -1.22 -9.305 -21.422 1 90.81 439 CYS B CA 1
ATOM 8550 C C . CYS B 1 439 ? -1.509 -8.273 -22.5 1 90.81 439 CYS B C 1
ATOM 8552 O O . CYS B 1 439 ? -1.001 -8.375 -23.609 1 90.81 439 CYS B O 1
ATOM 8554 N N . THR B 1 440 ? -2.287 -7.285 -22.141 1 90.12 440 THR B N 1
ATOM 8555 C CA . THR B 1 440 ? -2.605 -6.223 -23.094 1 90.12 440 THR B CA 1
ATOM 8556 C C . THR B 1 440 ? -1.344 -5.465 -23.5 1 90.12 440 THR B C 1
ATOM 8558 O O . THR B 1 440 ? -1.146 -5.168 -24.688 1 90.12 440 THR B O 1
ATOM 8561 N N . CYS B 1 441 ? -0.448 -5.211 -22.516 1 91.62 441 CYS B N 1
ATOM 8562 C CA . CYS B 1 441 ? 0.768 -4.445 -22.766 1 91.62 441 CYS B CA 1
ATOM 8563 C C . CYS B 1 441 ? 1.765 -5.254 -23.578 1 91.62 441 CYS B C 1
ATOM 8565 O O . CYS B 1 441 ? 2.561 -4.688 -24.328 1 91.62 441 CYS B O 1
ATOM 8567 N N . LEU B 1 442 ? 1.697 -6.598 -23.391 1 91.81 442 LEU B N 1
ATOM 8568 C CA . LEU B 1 442 ? 2.574 -7.465 -24.156 1 91.81 442 LEU B CA 1
ATOM 8569 C C . LEU B 1 442 ? 2.115 -7.539 -25.609 1 91.81 442 LEU B C 1
ATOM 8571 O O . LEU B 1 442 ? 2.936 -7.672 -26.531 1 91.81 442 LEU B O 1
ATOM 8575 N N . GLU B 1 443 ? 0.889 -7.43 -25.797 1 86.81 443 GLU B N 1
ATOM 8576 C CA . GLU B 1 443 ? 0.295 -7.617 -27.125 1 86.81 443 GLU B CA 1
ATOM 8577 C C . GLU B 1 443 ? 0.452 -6.367 -27.984 1 86.81 443 GLU B C 1
ATOM 8579 O O . GLU B 1 443 ? 0.771 -6.461 -29.172 1 86.81 443 GLU B O 1
ATOM 8584 N N . LYS B 1 444 ? 0.101 -5.242 -27.375 1 87.62 444 LYS B N 1
ATOM 8585 C CA . LYS B 1 444 ? 0.098 -3.994 -28.125 1 87.62 444 LYS B CA 1
ATOM 8586 C C . LYS B 1 444 ? 0.418 -2.803 -27.234 1 87.62 444 LYS B C 1
ATOM 8588 O O . LYS B 1 444 ? 0.551 -2.957 -26.016 1 87.62 444 LYS B O 1
ATOM 8593 N N . ASN B 1 445 ? 0.625 -1.721 -27.984 1 89.38 445 ASN B N 1
ATOM 8594 C CA . ASN B 1 445 ? 0.737 -0.491 -27.203 1 89.38 445 ASN B CA 1
ATOM 8595 C C . ASN B 1 445 ? -0.55 -0.19 -26.438 1 89.38 445 ASN B C 1
ATOM 8597 O O . ASN B 1 445 ? -1.604 0.008 -27.047 1 89.38 445 ASN B O 1
ATOM 8601 N N . VAL B 1 446 ? -0.436 -0.131 -25.188 1 89.19 446 VAL B N 1
ATOM 8602 C CA . VAL B 1 446 ? -1.611 -0.015 -24.328 1 89.19 446 VAL B CA 1
ATOM 8603 C C . VAL B 1 446 ? -2.342 1.292 -24.625 1 89.19 446 VAL B C 1
ATOM 8605 O O . VAL B 1 446 ? -3.57 1.359 -24.531 1 89.19 446 VAL B O 1
ATOM 8608 N N . TRP B 1 447 ? -1.611 2.389 -25.031 1 86.12 447 TRP B N 1
ATOM 8609 C CA . TRP B 1 447 ? -2.211 3.703 -25.25 1 86.12 447 TRP B CA 1
ATOM 8610 C C . TRP B 1 447 ? -3.02 3.736 -26.531 1 86.12 447 TRP B C 1
ATOM 8612 O O . TRP B 1 447 ? -3.779 4.68 -26.781 1 86.12 447 TRP B O 1
ATOM 8622 N N . ASP B 1 448 ? -2.867 2.672 -27.359 1 87.44 448 ASP B N 1
ATOM 8623 C CA . ASP B 1 448 ? -3.643 2.58 -28.594 1 87.44 448 ASP B CA 1
ATOM 8624 C C . ASP B 1 448 ? -4.891 1.722 -28.391 1 87.44 448 ASP B C 1
ATOM 8626 O O . ASP B 1 448 ? -5.703 1.579 -29.312 1 87.44 448 ASP B O 1
ATOM 8630 N N . SER B 1 449 ? -5.035 1.232 -27.25 1 87.94 449 SER B N 1
ATOM 8631 C CA . SER B 1 449 ? -6.16 0.342 -26.984 1 87.94 449 SER B CA 1
ATOM 8632 C C . SER B 1 449 ? -7.422 1.13 -26.641 1 87.94 449 SER B C 1
ATOM 8634 O O . SER B 1 449 ? -7.34 2.254 -26.141 1 87.94 449 SER B O 1
ATOM 8636 N N . GLU B 1 450 ? -8.578 0.588 -27 1 88.38 450 GLU B N 1
ATOM 8637 C CA . GLU B 1 450 ? -9.859 1.182 -26.625 1 88.38 450 GLU B CA 1
ATOM 8638 C C . GLU B 1 450 ? -10.055 1.187 -25.109 1 88.38 450 GLU B C 1
ATOM 8640 O O . GLU B 1 450 ? -10.648 2.113 -24.562 1 88.38 450 GLU B O 1
ATOM 8645 N N . GLU B 1 451 ? -9.539 0.161 -24.547 1 87.56 451 GLU B N 1
ATOM 8646 C CA . GLU B 1 451 ? -9.641 0.053 -23.094 1 87.56 451 GLU B CA 1
ATOM 8647 C C . GLU B 1 451 ? -8.914 1.198 -22.391 1 87.56 451 GLU B C 1
ATOM 8649 O O . GLU B 1 451 ? -9.406 1.751 -21.406 1 87.56 451 GLU B O 1
ATOM 8654 N N . TYR B 1 452 ? -7.793 1.572 -22.969 1 88 452 TYR B N 1
ATOM 8655 C CA . TYR B 1 452 ? -7.02 2.674 -22.406 1 88 452 TYR B CA 1
ATOM 8656 C C . TYR B 1 452 ? -7.758 3.998 -22.578 1 88 452 TYR B C 1
ATOM 8658 O O . TYR B 1 452 ? -7.797 4.812 -21.641 1 88 452 TYR B O 1
ATOM 8666 N N . ALA B 1 453 ? -8.312 4.184 -23.719 1 89.06 453 ALA B N 1
ATOM 8667 C CA . ALA B 1 453 ? -9.102 5.387 -23.969 1 89.06 453 ALA B CA 1
ATOM 8668 C C . ALA B 1 453 ? -10.273 5.484 -23 1 89.06 453 ALA B C 1
ATOM 8670 O O . ALA B 1 453 ? -10.586 6.57 -22.5 1 89.06 453 ALA B O 1
ATOM 8671 N N . SER B 1 454 ? -10.891 4.375 -22.828 1 88.88 454 SER B N 1
ATOM 8672 C CA . SER B 1 454 ? -12 4.324 -21.875 1 88.88 454 SER B CA 1
ATOM 8673 C C . SER B 1 454 ? -11.531 4.668 -20.469 1 88.88 454 SER B C 1
ATOM 8675 O O . SER B 1 454 ? -12.242 5.34 -19.719 1 88.88 454 SER B O 1
ATOM 8677 N N . ALA B 1 455 ? -10.414 4.195 -20.094 1 86.81 455 ALA B N 1
ATOM 8678 C CA . ALA B 1 455 ? -9.852 4.496 -18.766 1 86.81 455 ALA B CA 1
ATOM 8679 C C . ALA B 1 455 ? -9.602 5.992 -18.609 1 86.81 455 ALA B C 1
ATOM 8681 O O . ALA B 1 455 ? -9.906 6.57 -17.562 1 86.81 455 ALA B O 1
ATOM 8682 N N . LEU B 1 456 ? -9.039 6.586 -19.656 1 86.38 456 LEU B N 1
ATOM 8683 C CA . LEU B 1 456 ? -8.773 8.023 -19.625 1 86.38 456 LEU B CA 1
ATOM 8684 C C . LEU B 1 456 ? -10.078 8.812 -19.531 1 86.38 456 LEU B C 1
ATOM 8686 O O . LEU B 1 456 ? -10.133 9.844 -18.859 1 86.38 456 LEU B O 1
ATOM 8690 N N . GLN B 1 457 ? -11.047 8.336 -20.234 1 88.25 457 GLN B N 1
ATOM 8691 C CA . GLN B 1 457 ? -12.344 9 -20.156 1 88.25 457 GLN B CA 1
ATOM 8692 C C . GLN B 1 457 ? -12.93 8.93 -18.75 1 88.25 457 GLN B C 1
ATOM 8694 O O . GLN B 1 457 ? -13.492 9.906 -18.266 1 88.25 457 GLN B O 1
ATOM 8699 N N . LEU B 1 458 ? -12.844 7.816 -18.203 1 85.75 458 LEU B N 1
ATOM 8700 C CA . LEU B 1 458 ? -13.32 7.648 -16.844 1 85.75 458 LEU B CA 1
ATOM 8701 C C . LEU B 1 458 ? -12.547 8.547 -15.875 1 85.75 458 LEU B C 1
ATOM 8703 O O . LEU B 1 458 ? -13.125 9.133 -14.961 1 85.75 458 LEU B O 1
ATOM 8707 N N . LEU B 1 459 ? -11.266 8.578 -16.094 1 85.56 459 LEU B N 1
ATOM 8708 C CA . LEU B 1 459 ? -10.422 9.469 -15.289 1 85.56 459 LEU B CA 1
ATOM 8709 C C . LEU B 1 459 ? -10.898 10.914 -15.406 1 85.56 459 LEU B C 1
ATOM 8711 O O . LEU B 1 459 ? -11 11.617 -14.398 1 85.56 459 LEU B O 1
ATOM 8715 N N . ARG B 1 460 ? -11.203 11.344 -16.578 1 85.75 460 ARG B N 1
ATOM 8716 C CA . ARG B 1 460 ? -11.656 12.711 -16.844 1 85.75 460 ARG B CA 1
ATOM 8717 C C . ARG B 1 460 ? -12.969 12.992 -16.125 1 85.75 460 ARG B C 1
ATOM 8719 O O . ARG B 1 460 ? -13.164 14.078 -15.578 1 85.75 460 ARG B O 1
ATOM 8726 N N . GLU B 1 461 ? -13.758 12.016 -16.109 1 85.56 461 GLU B N 1
ATOM 8727 C CA . GLU B 1 461 ? -15.062 12.172 -15.469 1 85.56 461 GLU B CA 1
ATOM 8728 C C . GLU B 1 461 ? -14.922 12.242 -13.953 1 85.56 461 GLU B C 1
ATOM 8730 O O . GLU B 1 461 ? -15.688 12.938 -13.289 1 85.56 461 GLU B O 1
ATOM 8735 N N . CYS B 1 462 ? -14 11.57 -13.461 1 86.69 462 CYS B N 1
ATOM 8736 C CA . CYS B 1 462 ? -13.836 11.484 -12.008 1 86.69 462 CYS B CA 1
ATOM 8737 C C . CYS B 1 462 ? -13.062 12.68 -11.477 1 86.69 462 CYS B C 1
ATOM 8739 O O . CYS B 1 462 ? -13.203 13.039 -10.305 1 86.69 462 CYS B O 1
ATOM 8741 N N . LEU B 1 463 ? -12.219 13.312 -12.25 1 89.94 463 LEU B N 1
ATOM 8742 C CA . LEU B 1 463 ? -11.344 14.367 -11.758 1 89.94 463 LEU B CA 1
ATOM 8743 C C . LEU B 1 463 ? -11.75 15.719 -12.336 1 89.94 463 LEU B C 1
ATOM 8745 O O . LEU B 1 463 ? -10.898 16.578 -12.578 1 89.94 463 LEU B O 1
ATOM 8749 N N . LEU B 1 464 ? -13.031 15.805 -12.594 1 90.25 464 LEU B N 1
ATOM 8750 C CA . LEU B 1 464 ? -13.516 17.125 -12.953 1 90.25 464 LEU B CA 1
ATOM 8751 C C . LEU B 1 464 ? -13.281 18.125 -11.82 1 90.25 464 LEU B C 1
ATOM 8753 O O . LEU B 1 464 ? -13.445 17.781 -10.648 1 90.25 464 LEU B O 1
ATOM 8757 N N . PRO B 1 465 ? -12.836 19.312 -12.172 1 90.12 465 PRO B N 1
ATOM 8758 C CA . PRO B 1 465 ? -12.633 20.297 -11.109 1 90.12 465 PRO B CA 1
ATOM 8759 C C . PRO B 1 465 ? -13.875 20.5 -10.25 1 90.12 465 PRO B C 1
ATOM 8761 O O . PRO B 1 465 ? -15 20.484 -10.758 1 90.12 465 PRO B O 1
ATOM 8764 N N . PRO B 1 466 ? -13.703 20.672 -8.977 1 91.25 466 PRO B N 1
ATOM 8765 C CA . PRO B 1 466 ? -14.828 20.828 -8.055 1 91.25 466 PRO B CA 1
ATOM 8766 C C . PRO B 1 466 ? -15.75 21.984 -8.445 1 91.25 466 PRO B C 1
ATOM 8768 O O . PRO B 1 466 ? -16.953 21.953 -8.156 1 91.25 466 PRO B O 1
ATOM 8771 N N . GLU B 1 467 ? -15.281 23 -9.141 1 90.94 467 GLU B N 1
ATOM 8772 C CA . GLU B 1 467 ? -16.062 24.172 -9.508 1 90.94 467 GLU B CA 1
ATOM 8773 C C . GLU B 1 467 ? -17.172 23.812 -10.5 1 90.94 467 GLU B C 1
ATOM 8775 O O . GLU B 1 467 ? -18.125 24.562 -10.672 1 90.94 467 GLU B O 1
ATOM 8780 N N . THR B 1 468 ? -16.984 22.672 -11.148 1 90.56 468 THR B N 1
ATOM 8781 C CA . THR B 1 468 ? -17.984 22.25 -12.133 1 90.56 468 THR B CA 1
ATOM 8782 C C . THR B 1 468 ? -19.141 21.547 -11.453 1 90.56 468 THR B C 1
ATOM 8784 O O . THR B 1 468 ? -20.188 21.297 -12.078 1 90.56 468 THR B O 1
ATOM 8787 N N . GLN B 1 469 ? -19 21.219 -10.172 1 93 469 GLN B N 1
ATOM 8788 C CA . GLN B 1 469 ? -20.031 20.469 -9.469 1 93 469 GLN B CA 1
ATOM 8789 C C . GLN B 1 469 ? -21.078 21.391 -8.867 1 93 469 GLN B C 1
ATOM 8791 O O . GLN B 1 469 ? -20.734 22.406 -8.258 1 93 469 GLN B O 1
ATOM 8796 N N . PRO B 1 470 ? -22.344 21.094 -9.102 1 94.62 470 PRO B N 1
ATOM 8797 C CA . PRO B 1 470 ? -23.375 21.922 -8.477 1 94.62 470 PRO B CA 1
ATOM 8798 C C . PRO B 1 470 ? -23.297 21.922 -6.949 1 94.62 470 PRO B C 1
ATOM 8800 O O . PRO B 1 470 ? -23.062 20.859 -6.348 1 94.62 470 PRO B O 1
ATOM 8803 N N . LEU B 1 471 ? -23.422 23.078 -6.32 1 95.06 471 LEU B N 1
ATOM 8804 C CA . LEU B 1 471 ? -23.5 23.297 -4.879 1 95.06 471 LEU B CA 1
ATOM 8805 C C . LEU B 1 471 ? -22.125 23.125 -4.234 1 95.06 471 LEU B C 1
ATOM 8807 O O . LEU B 1 471 ? -22.031 22.953 -3.018 1 95.06 471 LEU B O 1
ATOM 8811 N N . HIS B 1 472 ? -21 23.094 -5.113 1 93.5 472 HIS B N 1
ATOM 8812 C CA . HIS B 1 472 ? -19.672 22.969 -4.531 1 93.5 472 HIS B CA 1
ATOM 8813 C C . HIS B 1 472 ? -19.391 24.078 -3.537 1 93.5 472 HIS B C 1
ATOM 8815 O O . HIS B 1 472 ? -18.594 23.922 -2.615 1 93.5 472 HIS B O 1
ATOM 8821 N N . GLU B 1 473 ? -20.109 25.266 -3.623 1 93.94 473 GLU B N 1
ATOM 8822 C CA . GLU B 1 473 ? -19.891 26.438 -2.781 1 93.94 473 GLU B CA 1
ATOM 8823 C C . GLU B 1 473 ? -20.25 26.156 -1.326 1 93.94 473 GLU B C 1
ATOM 8825 O O . GLU B 1 473 ? -19.797 26.844 -0.417 1 93.94 473 GLU B O 1
ATOM 8830 N N . VAL B 1 474 ? -21.031 25.156 -1.127 1 92.75 474 VAL B N 1
ATOM 8831 C CA . VAL B 1 474 ? -21.469 24.766 0.214 1 92.75 474 VAL B CA 1
ATOM 8832 C C . VAL B 1 474 ? -20.266 24.297 1.032 1 92.75 474 VAL B C 1
ATOM 8834 O O . VAL B 1 474 ? -20.172 24.578 2.23 1 92.75 474 VAL B O 1
ATOM 8837 N N . GLY B 1 475 ? -19.359 23.719 0.399 1 93.56 475 GLY B N 1
ATOM 8838 C CA . GLY B 1 475 ? -18.281 23.109 1.154 1 93.56 475 GLY B CA 1
ATOM 8839 C C . GLY B 1 475 ? -16.922 23.688 0.833 1 93.56 475 GLY B C 1
ATOM 8840 O O . GLY B 1 475 ? -15.969 23.531 1.599 1 93.56 475 GLY B O 1
ATOM 8841 N N . TYR B 1 476 ? -16.766 24.375 -0.305 1 94.56 476 TYR B N 1
ATOM 8842 C CA . TYR B 1 476 ? -15.453 24.844 -0.739 1 94.56 476 TYR B CA 1
ATOM 8843 C C . TYR B 1 476 ? -15.227 26.281 -0.332 1 94.56 476 TYR B C 1
ATOM 8845 O O . TYR B 1 476 ? -16 27.172 -0.7 1 94.56 476 TYR B O 1
ATOM 8853 N N . PHE B 1 477 ? -14.25 26.562 0.492 1 94.5 477 PHE B N 1
ATOM 8854 C CA . PHE B 1 477 ? -13.836 27.922 0.85 1 94.5 477 PHE B CA 1
ATOM 8855 C C . PHE B 1 477 ? -12.875 28.484 -0.189 1 94.5 477 PHE B C 1
ATOM 8857 O O . PHE B 1 477 ? -11.828 27.891 -0.457 1 94.5 477 PHE B O 1
ATOM 8864 N N . SER B 1 478 ? -13.18 29.594 -0.788 1 90.56 478 SER B N 1
ATOM 8865 C CA . SER B 1 478 ? -12.383 30.094 -1.902 1 90.56 478 SER B CA 1
ATOM 8866 C C . SER B 1 478 ? -11.906 31.516 -1.64 1 90.56 478 SER B C 1
ATOM 8868 O O . SER B 1 478 ? -11.273 32.125 -2.5 1 90.56 478 SER B O 1
ATOM 8870 N N . ALA B 1 479 ? -12.195 32.094 -0.467 1 88.44 479 ALA B N 1
ATOM 8871 C CA . ALA B 1 479 ? -11.82 33.469 -0.19 1 88.44 479 ALA B CA 1
ATOM 8872 C C . ALA B 1 479 ? -10.359 33.562 0.235 1 88.44 479 ALA B C 1
ATOM 8874 O O . ALA B 1 479 ? -10.062 33.875 1.392 1 88.44 479 ALA B O 1
ATOM 8875 N N . ALA B 1 480 ? -9.492 33.438 -0.729 1 87.94 480 ALA B N 1
ATOM 8876 C CA . ALA B 1 480 ? -8.055 33.406 -0.486 1 87.94 480 ALA B CA 1
ATOM 8877 C C . ALA B 1 480 ? -7.555 34.781 0.013 1 87.94 480 ALA B C 1
ATOM 8879 O O . ALA B 1 480 ? -6.684 34.844 0.886 1 87.94 480 ALA B O 1
ATOM 8880 N N . HIS B 1 481 ? -8.156 35.812 -0.519 1 82.31 481 HIS B N 1
ATOM 8881 C CA . HIS B 1 481 ? -7.738 37.156 -0.15 1 82.31 481 HIS B CA 1
ATOM 8882 C C . HIS B 1 481 ? -8.008 37.438 1.325 1 82.31 481 HIS B C 1
ATOM 8884 O O . HIS B 1 481 ? -7.172 38.031 2.016 1 82.31 481 HIS B O 1
ATOM 8890 N N . THR B 1 482 ? -9.141 37.062 1.803 1 82 482 THR B N 1
ATOM 8891 C CA . THR B 1 482 ? -9.516 37.25 3.199 1 82 482 THR B CA 1
ATOM 8892 C C . THR B 1 482 ? -8.586 36.469 4.121 1 82 482 THR B C 1
ATOM 8894 O O . THR B 1 482 ? -8.172 36.969 5.164 1 82 482 THR B O 1
ATOM 8897 N N . LEU B 1 483 ? -8.219 35.281 3.713 1 84.81 483 LEU B N 1
ATOM 8898 C CA . LEU B 1 483 ? -7.336 34.438 4.523 1 84.81 483 LEU B CA 1
ATOM 8899 C C . LEU B 1 483 ? -5.938 35.031 4.609 1 84.81 483 LEU B C 1
ATOM 8901 O O . LEU B 1 483 ? -5.34 35.094 5.684 1 84.81 483 LEU B O 1
ATOM 8905 N N . ARG B 1 484 ? -5.473 35.5 3.492 1 78.62 484 ARG B N 1
ATOM 8906 C CA . ARG B 1 484 ? -4.145 36.094 3.438 1 78.62 484 ARG B CA 1
ATOM 8907 C C . ARG B 1 484 ? -4.059 37.312 4.355 1 78.62 484 ARG B C 1
ATOM 8909 O O . ARG B 1 484 ? -3.051 37.5 5.039 1 78.62 484 ARG B O 1
ATOM 8916 N N . GLU B 1 485 ? -5.102 38.125 4.395 1 76.56 485 GLU B N 1
ATOM 8917 C CA . GLU B 1 485 ? -5.164 39.312 5.238 1 76.56 485 GLU B CA 1
ATOM 8918 C C . GLU B 1 485 ? -5.141 38.938 6.715 1 76.56 485 GLU B C 1
ATOM 8920 O O . GLU B 1 485 ? -4.492 39.594 7.52 1 76.56 485 GLU B O 1
ATOM 8925 N N . ARG B 1 486 ? -5.805 37.938 7.035 1 72.69 486 ARG B N 1
ATOM 8926 C CA . ARG B 1 486 ? -5.934 37.531 8.43 1 72.69 486 ARG B CA 1
ATOM 8927 C C . ARG B 1 486 ? -4.652 36.844 8.922 1 72.69 486 ARG B C 1
ATOM 8929 O O . ARG B 1 486 ? -4.293 36.969 10.094 1 72.69 486 ARG B O 1
ATOM 8936 N N . LEU B 1 487 ? -4.062 36.062 8.047 1 73.56 487 LEU B N 1
ATOM 8937 C CA . LEU B 1 487 ? -2.85 35.375 8.422 1 73.56 487 LEU B CA 1
ATOM 8938 C C . LEU B 1 487 ? -1.638 36.281 8.383 1 73.56 487 LEU B C 1
ATOM 8940 O O . LEU B 1 487 ? -0.647 36.062 9.078 1 73.56 487 LEU B O 1
ATOM 8944 N N . ASN B 1 488 ? -1.48 37.188 7.43 1 58.34 488 ASN B N 1
ATOM 8945 C CA . ASN B 1 488 ? -0.39 38.125 7.254 1 58.34 488 ASN B CA 1
ATOM 8946 C C . ASN B 1 488 ? -0.289 39.094 8.438 1 58.34 488 ASN B C 1
ATOM 8948 O O . ASN B 1 488 ? 0.629 39.906 8.5 1 58.34 488 ASN B O 1
ATOM 8952 N N . ALA B 1 489 ? -1.378 39.219 9.352 1 48.66 489 ALA B N 1
ATOM 8953 C CA . ALA B 1 489 ? -1.14 40.156 10.461 1 48.66 489 ALA B CA 1
ATOM 8954 C C . ALA B 1 489 ? 0.19 39.844 11.148 1 48.66 489 ALA B C 1
ATOM 8956 O O . ALA B 1 489 ? 0.653 40.625 11.984 1 48.66 489 ALA B O 1
ATOM 8957 N N . ALA B 1 490 ? 0.702 38.75 10.781 1 45.97 490 ALA B N 1
ATOM 8958 C CA . ALA B 1 490 ? 2.053 38.625 11.32 1 45.97 490 ALA B CA 1
ATOM 8959 C C . ALA B 1 490 ? 3.084 39.219 10.367 1 45.97 490 ALA B C 1
ATOM 8961 O O . ALA B 1 490 ? 3.078 38.938 9.172 1 45.97 490 ALA B O 1
ATOM 8962 N N . PRO B 1 491 ? 3.797 40.344 10.664 1 48.59 491 PRO B N 1
ATOM 8963 C CA . PRO B 1 491 ? 4.762 41.094 9.852 1 48.59 491 PRO B CA 1
ATOM 8964 C C . PRO B 1 491 ? 5.625 40.188 8.977 1 48.59 491 PRO B C 1
ATOM 8966 O O . PRO B 1 491 ? 5.984 40.531 7.859 1 48.59 491 PRO B O 1
ATOM 8969 N N . ARG B 1 492 ? 5.82 38.969 9.25 1 49.75 492 ARG B N 1
ATOM 8970 C CA . ARG B 1 492 ? 6.785 38.094 8.594 1 49.75 492 ARG B CA 1
ATOM 8971 C C . ARG B 1 492 ? 6.184 37.438 7.348 1 49.75 492 ARG B C 1
ATOM 8973 O O . ARG B 1 492 ? 6.859 37.312 6.328 1 49.75 492 ARG B O 1
ATOM 8980 N N . VAL B 1 493 ? 4.926 37.094 7.289 1 52 493 VAL B N 1
ATOM 8981 C CA . VAL B 1 493 ? 4.277 36.438 6.156 1 52 493 VAL B CA 1
ATOM 8982 C C . VAL B 1 493 ? 4.094 37.438 5.016 1 52 493 VAL B C 1
ATOM 8984 O O . VAL B 1 493 ? 4.309 37.094 3.85 1 52 493 VAL B O 1
ATOM 8987 N N . ALA B 1 494 ? 3.711 38.656 5.395 1 52.5 494 ALA B N 1
ATOM 8988 C CA . ALA B 1 494 ? 3.584 39.719 4.422 1 52.5 494 ALA B CA 1
ATOM 8989 C C . ALA B 1 494 ? 4.914 40 3.717 1 52.5 494 ALA B C 1
ATOM 8991 O O . ALA B 1 494 ? 4.949 40.188 2.502 1 52.5 494 ALA B O 1
ATOM 8992 N N . LEU B 1 495 ? 5.992 39.875 4.492 1 56.84 495 LEU B N 1
ATOM 8993 C CA . LEU B 1 495 ? 7.32 40.125 3.932 1 56.84 495 LEU B CA 1
ATOM 8994 C C . LEU B 1 495 ? 7.727 39 2.998 1 56.84 495 LEU B C 1
ATOM 8996 O O . LEU B 1 495 ? 8.258 39.219 1.911 1 56.84 495 LEU B O 1
ATOM 9000 N N . HIS B 1 496 ? 7.414 37.812 3.287 1 59.81 496 HIS B N 1
ATOM 9001 C CA . HIS B 1 496 ? 7.758 36.688 2.463 1 59.81 496 HIS B CA 1
ATOM 9002 C C . HIS B 1 496 ? 6.953 36.656 1.166 1 59.81 496 HIS B C 1
ATOM 9004 O O . HIS B 1 496 ? 7.504 36.406 0.092 1 59.81 496 HIS B O 1
ATOM 9010 N N . THR B 1 497 ? 5.727 36.969 1.259 1 61.28 497 THR B N 1
ATOM 9011 C CA . THR B 1 497 ? 4.895 37.031 0.064 1 61.28 497 THR B CA 1
ATOM 9012 C C . THR B 1 497 ? 5.348 38.188 -0.838 1 61.28 497 THR B C 1
ATOM 9014 O O . THR B 1 497 ? 5.406 38.031 -2.061 1 61.28 497 THR B O 1
ATOM 9017 N N . ALA B 1 498 ? 5.68 39.312 -0.199 1 61.78 498 ALA B N 1
ATOM 9018 C CA . ALA B 1 498 ? 6.145 40.469 -0.942 1 61.78 498 ALA B CA 1
ATOM 9019 C C . ALA B 1 498 ? 7.457 40.156 -1.663 1 61.78 498 ALA B C 1
ATOM 9021 O O . ALA B 1 498 ? 7.656 40.594 -2.803 1 61.78 498 ALA B O 1
ATOM 9022 N N . LEU B 1 499 ? 8.227 39.188 -0.986 1 67.75 499 LEU B N 1
ATOM 9023 C CA . LEU B 1 499 ? 9.555 38.969 -1.538 1 67.75 499 LEU B CA 1
ATOM 9024 C C . LEU B 1 499 ? 9.531 37.812 -2.537 1 67.75 499 LEU B C 1
ATOM 9026 O O . LEU B 1 499 ? 10.312 37.781 -3.49 1 67.75 499 LEU B O 1
ATOM 9030 N N . ASN B 1 500 ? 8.617 36.875 -2.352 1 66.94 500 ASN B N 1
ATOM 9031 C CA . ASN B 1 500 ? 8.57 35.719 -3.221 1 66.94 500 ASN B CA 1
ATOM 9032 C C . ASN B 1 500 ? 7.684 35.969 -4.438 1 66.94 500 ASN B C 1
ATOM 9034 O O . ASN B 1 500 ? 7.938 35.406 -5.516 1 66.94 500 ASN B O 1
ATOM 9038 N N . ASN B 1 501 ? 6.609 36.719 -4.262 1 63.72 501 ASN B N 1
ATOM 9039 C CA . ASN B 1 501 ? 5.707 37.125 -5.34 1 63.72 501 ASN B CA 1
ATOM 9040 C C . ASN B 1 501 ? 5.355 38.594 -5.266 1 63.72 501 ASN B C 1
ATOM 9042 O O . ASN B 1 501 ? 4.246 38.969 -4.867 1 63.72 501 ASN B O 1
ATOM 9046 N N . PRO B 1 502 ? 6.312 39.312 -5.734 1 62.03 502 PRO B N 1
ATOM 9047 C CA . PRO B 1 502 ? 6.113 40.781 -5.633 1 62.03 502 PRO B CA 1
ATOM 9048 C C . PRO B 1 502 ? 4.902 41.25 -6.422 1 62.03 502 PRO B C 1
ATOM 9050 O O . PRO B 1 502 ? 4.371 42.344 -6.145 1 62.03 502 PRO B O 1
ATOM 9053 N N . TYR B 1 503 ? 4.457 40.406 -7.367 1 63.06 503 TYR B N 1
ATOM 9054 C CA . TYR B 1 503 ? 3.271 40.812 -8.125 1 63.06 503 TYR B CA 1
ATOM 9055 C C . TYR B 1 503 ? 2.059 40.938 -7.215 1 63.06 503 TYR B C 1
ATOM 9057 O O . TYR B 1 503 ? 1.183 41.781 -7.461 1 63.06 503 TYR B O 1
ATOM 9065 N N . TYR B 1 504 ? 2.066 40.281 -6.227 1 60.38 504 TYR B N 1
ATOM 9066 C CA . TYR B 1 504 ? 0.928 40.25 -5.312 1 60.38 504 TYR B CA 1
ATOM 9067 C C . TYR B 1 504 ? 0.687 41.625 -4.691 1 60.38 504 TYR B C 1
ATOM 9069 O O . TYR B 1 504 ? -0.461 42.062 -4.539 1 60.38 504 TYR B O 1
ATOM 9077 N N . TYR B 1 505 ? 1.758 42.375 -4.461 1 55.62 505 TYR B N 1
ATOM 9078 C CA . TYR B 1 505 ? 1.64 43.656 -3.795 1 55.62 505 TYR B CA 1
ATOM 9079 C C . TYR B 1 505 ? 1.846 44.812 -4.781 1 55.62 505 TYR B C 1
ATOM 9081 O O . TYR B 1 505 ? 1.197 45.844 -4.676 1 55.62 505 TYR B O 1
ATOM 9089 N N . LEU B 1 506 ? 2.729 44.562 -5.816 1 59.91 506 LEU B N 1
ATOM 9090 C CA . LEU B 1 506 ? 3.074 45.656 -6.723 1 59.91 506 LEU B CA 1
ATOM 9091 C C . LEU B 1 506 ? 2.166 45.656 -7.945 1 59.91 506 LEU B C 1
ATOM 9093 O O . LEU B 1 506 ? 2.072 46.656 -8.656 1 59.91 506 LEU B O 1
ATOM 9097 N N . LYS B 1 507 ? 1.367 44.688 -8.102 1 54.62 507 LYS B N 1
ATOM 9098 C CA . LYS B 1 507 ? 0.409 44.531 -9.195 1 54.62 507 LYS B CA 1
ATOM 9099 C C . LYS B 1 507 ? 1.006 45 -10.523 1 54.62 507 LYS B C 1
ATOM 9101 O O . LYS B 1 507 ? 0.314 45.594 -11.344 1 54.62 507 LYS B O 1
ATOM 9106 N N . ASN B 1 508 ? 2.266 44.938 -10.758 1 59.03 508 ASN B N 1
ATOM 9107 C CA . ASN B 1 508 ? 2.957 45.219 -12.016 1 59.03 508 ASN B CA 1
ATOM 9108 C C . ASN B 1 508 ? 3.076 43.969 -12.875 1 59.03 508 ASN B C 1
ATOM 9110 O O . ASN B 1 508 ? 3.666 42.969 -12.453 1 59.03 508 ASN B O 1
ATOM 9114 N N . GLU B 1 509 ? 2.422 43.906 -13.938 1 64.19 509 GLU B N 1
ATOM 9115 C CA . GLU B 1 509 ? 2.318 42.781 -14.867 1 64.19 509 GLU B CA 1
ATOM 9116 C C . GLU B 1 509 ? 3.699 42.25 -15.234 1 64.19 509 GLU B C 1
ATOM 9118 O O . GLU B 1 509 ? 3.852 41.062 -15.523 1 64.19 509 GLU B O 1
ATOM 9123 N N . ALA B 1 510 ? 4.738 43.031 -15.32 1 61.34 510 ALA B N 1
ATOM 9124 C CA . ALA B 1 510 ? 6.105 42.625 -15.648 1 61.34 510 ALA B CA 1
ATOM 9125 C C . ALA B 1 510 ? 6.66 41.688 -14.602 1 61.34 510 ALA B C 1
ATOM 9127 O O . ALA B 1 510 ? 7.652 41 -14.844 1 61.34 510 ALA B O 1
ATOM 9128 N N . LEU B 1 511 ? 6.023 41.719 -13.484 1 60.41 511 LEU B N 1
ATOM 9129 C CA . LEU B 1 511 ? 6.5 40.906 -12.375 1 60.41 511 LEU B CA 1
ATOM 9130 C C . LEU B 1 511 ? 5.711 39.594 -12.273 1 60.41 511 LEU B C 1
ATOM 9132 O O . LEU B 1 511 ? 5.953 38.781 -11.383 1 60.41 511 LEU B O 1
ATOM 9136 N N . ARG B 1 512 ? 4.824 39.5 -13.195 1 59.31 512 ARG B N 1
ATOM 9137 C CA . ARG B 1 512 ? 4.027 38.281 -13.25 1 59.31 512 ARG B CA 1
ATOM 9138 C C . ARG B 1 512 ? 4.859 37.094 -13.734 1 59.31 512 ARG B C 1
ATOM 9140 O O . ARG B 1 512 ? 5.371 37.125 -14.859 1 59.31 512 ARG B O 1
ATOM 9147 N N . SER B 1 513 ? 5.758 36.438 -13.07 1 54.22 513 SER B N 1
ATOM 9148 C CA . SER B 1 513 ? 6.594 35.344 -13.531 1 54.22 513 SER B CA 1
ATOM 9149 C C . SER B 1 513 ? 5.93 34 -13.25 1 54.22 513 SER B C 1
ATOM 9151 O O . SER B 1 513 ? 5.141 33.875 -12.32 1 54.22 513 SER B O 1
ATOM 9153 N N . GLU B 1 514 ? 6.09 33.062 -14.25 1 48.34 514 GLU B N 1
ATOM 9154 C CA . GLU B 1 514 ? 5.672 31.672 -14.109 1 48.34 514 GLU B CA 1
ATOM 9155 C C . GLU B 1 514 ? 6.246 31.062 -12.836 1 48.34 514 GLU B C 1
ATOM 9157 O O . GLU B 1 514 ? 7.285 31.5 -12.336 1 48.34 514 GLU B O 1
ATOM 9162 N N . GLU B 1 515 ? 5.535 30.141 -12.211 1 46.72 515 GLU B N 1
ATOM 9163 C CA . GLU B 1 515 ? 5.867 29.422 -10.984 1 46.72 515 GLU B CA 1
ATOM 9164 C C . GLU B 1 515 ? 7.285 28.859 -11.039 1 46.72 515 GLU B C 1
ATOM 9166 O O . GLU B 1 515 ? 7.641 28.156 -11.984 1 46.72 515 GLU B O 1
ATOM 9171 N N . GLY B 1 516 ? 8.344 29.188 -10.211 1 50.22 516 GLY B N 1
ATOM 9172 C CA . GLY B 1 516 ? 9.719 28.75 -10.094 1 50.22 516 GLY B CA 1
ATOM 9173 C C . GLY B 1 516 ? 10.719 29.719 -10.695 1 50.22 516 GLY B C 1
ATOM 9174 O O . GLY B 1 516 ? 11.922 29.594 -10.492 1 50.22 516 GLY B O 1
ATOM 9175 N N . CYS B 1 517 ? 10.258 30.469 -11.68 1 54.69 517 CYS B N 1
ATOM 9176 C CA . CYS B 1 517 ? 11.234 31.328 -12.352 1 54.69 517 CYS B CA 1
ATOM 9177 C C . CYS B 1 517 ? 11.273 32.719 -11.719 1 54.69 517 CYS B C 1
ATOM 9179 O O . CYS B 1 517 ? 10.242 33.25 -11.297 1 54.69 517 CYS B O 1
ATOM 9181 N N . ILE B 1 518 ? 12.398 33.312 -11.367 1 60.75 518 ILE B N 1
ATOM 9182 C CA . ILE B 1 518 ? 12.656 34.656 -10.883 1 60.75 518 ILE B CA 1
ATOM 9183 C C . ILE B 1 518 ? 12.477 35.656 -12.023 1 60.75 518 ILE B C 1
ATOM 9185 O O . ILE B 1 518 ? 13.211 35.625 -13.008 1 60.75 518 ILE B O 1
ATOM 9189 N N . PRO B 1 519 ? 11.344 36.344 -12.078 1 60.19 519 PRO B N 1
ATOM 9190 C CA . PRO B 1 519 ? 11.312 37.375 -13.125 1 60.19 519 PRO B CA 1
ATOM 9191 C C . PRO B 1 519 ? 12.508 38.312 -13.062 1 60.19 519 PRO B C 1
ATOM 9193 O O . PRO B 1 519 ? 12.922 38.719 -11.977 1 60.19 519 PRO B O 1
ATOM 9196 N N . ASN B 1 520 ? 13.195 38.531 -14.164 1 60.41 520 ASN B N 1
ATOM 9197 C CA . ASN B 1 520 ? 14.383 39.344 -14.273 1 60.41 520 ASN B CA 1
ATOM 9198 C C . ASN B 1 520 ? 14.086 40.812 -13.883 1 60.41 520 ASN B C 1
ATOM 9200 O O . ASN B 1 520 ? 14.992 41.562 -13.523 1 60.41 520 ASN B O 1
ATOM 9204 N N . VAL B 1 521 ? 12.758 41.156 -13.836 1 65.38 521 VAL B N 1
ATOM 9205 C CA . VAL B 1 521 ? 12.398 42.562 -13.57 1 65.38 521 VAL B CA 1
ATOM 9206 C C . VAL B 1 521 ? 11.969 42.719 -12.117 1 65.38 521 VAL B C 1
ATOM 9208 O O . VAL B 1 521 ? 11.617 43.812 -11.68 1 65.38 521 VAL B O 1
ATOM 9211 N N . ALA B 1 522 ? 12.156 41.781 -11.328 1 74.06 522 ALA B N 1
ATOM 9212 C CA . ALA B 1 522 ? 11.758 41.844 -9.93 1 74.06 522 ALA B CA 1
ATOM 9213 C C . ALA B 1 522 ? 12.742 42.688 -9.117 1 74.06 522 ALA B C 1
ATOM 9215 O O . ALA B 1 522 ? 13.922 42.781 -9.477 1 74.06 522 ALA B O 1
ATOM 9216 N N . PRO B 1 523 ? 12.219 43.344 -8.055 1 77.12 523 PRO B N 1
ATOM 9217 C CA . PRO B 1 523 ? 13.148 44.094 -7.203 1 77.12 523 PRO B CA 1
ATOM 9218 C C . PRO B 1 523 ? 14.297 43.219 -6.684 1 77.12 523 PRO B C 1
ATOM 9220 O O . PRO B 1 523 ? 14.125 42.031 -6.484 1 77.12 523 PRO B O 1
ATOM 9223 N N . ASP B 1 524 ? 15.43 43.719 -6.539 1 78.06 524 ASP B N 1
ATOM 9224 C CA . ASP B 1 524 ? 16.672 43.062 -6.148 1 78.06 524 ASP B CA 1
ATOM 9225 C C . ASP B 1 524 ? 16.453 42.219 -4.895 1 78.06 524 ASP B C 1
ATOM 9227 O O . ASP B 1 524 ? 16.984 41.094 -4.793 1 78.06 524 ASP B O 1
ATOM 9231 N N . ILE B 1 525 ? 15.617 42.719 -4.016 1 80.62 525 ILE B N 1
ATOM 9232 C CA . ILE B 1 525 ? 15.438 42.031 -2.748 1 80.62 525 ILE B CA 1
ATOM 9233 C C . ILE B 1 525 ? 14.656 40.719 -2.98 1 80.62 525 ILE B C 1
ATOM 9235 O O . ILE B 1 525 ? 14.906 39.719 -2.32 1 80.62 525 ILE B O 1
ATOM 9239 N N . CYS B 1 526 ? 13.789 40.719 -3.863 1 78.88 526 CYS B N 1
ATOM 9240 C CA . CYS B 1 526 ? 13.016 39.531 -4.184 1 78.88 526 CYS B CA 1
ATOM 9241 C C . CYS B 1 526 ? 13.898 38.469 -4.836 1 78.88 526 CYS B C 1
ATOM 9243 O O . CYS B 1 526 ? 13.789 37.281 -4.52 1 78.88 526 CYS B O 1
ATOM 9245 N N . ILE B 1 527 ? 14.734 38.938 -5.746 1 80.12 527 ILE B N 1
ATOM 9246 C CA . ILE B 1 527 ? 15.672 38.031 -6.41 1 80.12 527 ILE B CA 1
ATOM 9247 C C . ILE B 1 527 ? 16.625 37.406 -5.383 1 80.12 527 ILE B C 1
ATOM 9249 O O . ILE B 1 527 ? 16.812 36.188 -5.363 1 80.12 527 ILE B O 1
ATOM 9253 N N . ALA B 1 528 ? 17.141 38.281 -4.531 1 80.69 528 ALA B N 1
ATOM 9254 C CA . ALA B 1 528 ? 18.062 37.812 -3.502 1 80.69 528 ALA B CA 1
ATOM 9255 C C . ALA B 1 528 ? 17.375 36.844 -2.539 1 80.69 528 ALA B C 1
ATOM 9257 O O . ALA B 1 528 ? 17.953 35.844 -2.127 1 80.69 528 ALA B O 1
ATOM 9258 N N . TYR B 1 529 ? 16.172 37.188 -2.252 1 79 529 TYR B N 1
ATOM 9259 C CA . TYR B 1 529 ? 15.406 36.375 -1.338 1 79 529 TYR B CA 1
ATOM 9260 C C . TYR B 1 529 ? 15.148 35 -1.942 1 79 529 TYR B C 1
ATOM 9262 O O . TYR B 1 529 ? 15.344 33.969 -1.279 1 79 529 TYR B O 1
ATOM 9270 N N . LYS B 1 530 ? 14.703 34.969 -3.166 1 77.38 530 LYS B N 1
ATOM 9271 C CA . LYS B 1 530 ? 14.422 33.688 -3.828 1 77.38 530 LYS B CA 1
ATOM 9272 C C . LYS B 1 530 ? 15.688 32.844 -3.945 1 77.38 530 LYS B C 1
ATOM 9274 O O . LYS B 1 530 ? 15.641 31.625 -3.76 1 77.38 530 LYS B O 1
ATOM 9279 N N . LEU B 1 531 ? 16.797 33.5 -4.238 1 77.94 531 LEU B N 1
ATOM 9280 C CA . LEU B 1 531 ? 18.078 32.812 -4.332 1 77.94 531 LEU B CA 1
ATOM 9281 C C . LEU B 1 531 ? 18.516 32.312 -2.965 1 77.94 531 LEU B C 1
ATOM 9283 O O . LEU B 1 531 ? 19.125 31.234 -2.863 1 77.94 531 LEU B O 1
ATOM 9287 N N . HIS B 1 532 ? 18.125 33.062 -1.962 1 79.56 532 HIS B N 1
ATOM 9288 C CA . HIS B 1 532 ? 18.469 32.719 -0.591 1 79.56 532 HIS B CA 1
ATOM 9289 C C . HIS B 1 532 ? 17.703 31.469 -0.147 1 79.56 532 HIS B C 1
ATOM 9291 O O . HIS B 1 532 ? 18.234 30.656 0.625 1 79.56 532 HIS B O 1
ATOM 9297 N N . LEU B 1 533 ? 16.594 31.328 -0.736 1 71.88 533 LEU B N 1
ATOM 9298 C CA . LEU B 1 533 ? 15.758 30.188 -0.392 1 71.88 533 LEU B CA 1
ATOM 9299 C C . LEU B 1 533 ? 16.328 28.906 -0.988 1 71.88 533 LEU B C 1
ATOM 9301 O O . LEU B 1 533 ? 16.078 27.812 -0.474 1 71.88 533 LEU B O 1
ATOM 9305 N N . GLU B 1 534 ? 17.172 29.016 -2.049 1 66.94 534 GLU B N 1
ATOM 9306 C CA . GLU B 1 534 ? 17.781 27.891 -2.752 1 66.94 534 GLU B CA 1
ATOM 9307 C C . GLU B 1 534 ? 19.094 27.484 -2.098 1 66.94 534 GLU B C 1
ATOM 9309 O O . GLU B 1 534 ? 19.672 26.453 -2.459 1 66.94 534 GLU B O 1
ATOM 9314 N N . CYS B 1 535 ? 19.516 28.25 -1.103 1 65.5 535 CYS B N 1
ATOM 9315 C CA . CYS B 1 535 ? 20.797 28.016 -0.466 1 65.5 535 CYS B CA 1
ATOM 9316 C C . CYS B 1 535 ? 20.625 27.312 0.876 1 65.5 535 CYS B C 1
ATOM 9318 O O . CYS B 1 535 ? 19.516 27.266 1.418 1 65.5 535 CYS B O 1
ATOM 9320 N N . SER B 1 536 ? 21.656 26.688 1.356 1 64.81 536 SER B N 1
ATOM 9321 C CA . SER B 1 536 ? 21.688 26.016 2.652 1 64.81 536 SER B CA 1
ATOM 9322 C C . SER B 1 536 ? 21.688 27.016 3.797 1 64.81 536 SER B C 1
ATOM 9324 O O . SER B 1 536 ? 21.578 28.219 3.57 1 64.81 536 SER B O 1
ATOM 9326 N N . ARG B 1 537 ? 21.75 26.641 5.07 1 68.44 537 ARG B N 1
ATOM 9327 C CA . ARG B 1 537 ? 21.734 27.484 6.258 1 68.44 537 ARG B CA 1
ATOM 9328 C C . ARG B 1 537 ? 22.844 28.531 6.199 1 68.44 537 ARG B C 1
ATOM 9330 O O . ARG B 1 537 ? 22.641 29.688 6.609 1 68.44 537 ARG B O 1
ATOM 9337 N N . LEU B 1 538 ? 23.969 28.094 5.656 1 72.81 538 LEU B N 1
ATOM 9338 C CA . LEU B 1 538 ? 25.047 29.031 5.438 1 72.81 538 LEU B CA 1
ATOM 9339 C C . LEU B 1 538 ? 25.172 29.391 3.957 1 72.81 538 LEU B C 1
ATOM 9341 O O . LEU B 1 538 ? 25.375 28.5 3.121 1 72.81 538 LEU B O 1
ATOM 9345 N N . ILE B 1 539 ? 24.953 30.578 3.627 1 75.62 539 ILE B N 1
ATOM 9346 C CA . ILE B 1 539 ? 24.953 31.047 2.25 1 75.62 539 ILE B CA 1
ATOM 9347 C C . ILE B 1 539 ? 26.297 31.719 1.939 1 75.62 539 ILE B C 1
ATOM 9349 O O . ILE B 1 539 ? 26.719 32.625 2.652 1 75.62 539 ILE B O 1
ATOM 9353 N N . ASN B 1 540 ? 27.109 31.172 1.072 1 78.75 540 ASN B N 1
ATOM 9354 C CA . ASN B 1 540 ? 28.312 31.844 0.574 1 78.75 540 ASN B CA 1
ATOM 9355 C C . ASN B 1 540 ? 27.969 33.125 -0.182 1 78.75 540 ASN B C 1
ATOM 9357 O O . ASN B 1 540 ? 27.281 33.062 -1.202 1 78.75 540 ASN B O 1
ATOM 9361 N N . LEU B 1 541 ? 28.484 34.219 0.249 1 80.5 541 LEU B N 1
ATOM 9362 C CA . LEU B 1 541 ? 28.141 35.531 -0.3 1 80.5 541 LEU B CA 1
ATOM 9363 C C . LEU B 1 541 ? 28.578 35.625 -1.756 1 80.5 541 LEU B C 1
ATOM 9365 O O . LEU B 1 541 ? 27.891 36.25 -2.572 1 80.5 541 LEU B O 1
ATOM 9369 N N . VAL B 1 542 ? 29.703 34.938 -2.055 1 80.38 542 VAL B N 1
ATOM 9370 C CA . VAL B 1 542 ? 30.203 35.031 -3.42 1 80.38 542 VAL B CA 1
ATOM 9371 C C . VAL B 1 542 ? 29.297 34.25 -4.359 1 80.38 542 VAL B C 1
ATOM 9373 O O . VAL B 1 542 ? 28.953 34.719 -5.445 1 80.38 542 VAL B O 1
ATOM 9376 N N . ASP B 1 543 ? 28.891 33.156 -3.889 1 80.62 543 ASP B N 1
ATOM 9377 C CA . ASP B 1 543 ? 28 32.312 -4.707 1 80.62 543 ASP B CA 1
ATOM 9378 C C . ASP B 1 543 ? 26.641 32.969 -4.875 1 80.62 543 ASP B C 1
ATOM 9380 O O . ASP B 1 543 ? 26.047 32.938 -5.957 1 80.62 543 ASP B O 1
ATOM 9384 N N . TRP B 1 544 ? 26.141 33.531 -3.852 1 85 544 TRP B N 1
ATOM 9385 C CA . TRP B 1 544 ? 24.891 34.25 -3.857 1 85 544 TRP B CA 1
ATOM 9386 C C . TRP B 1 544 ? 24.953 35.438 -4.801 1 85 544 TRP B C 1
ATOM 9388 O O . TRP B 1 544 ? 24.016 35.688 -5.578 1 85 544 TRP B O 1
ATOM 9398 N N . LEU B 1 545 ? 26.125 36.031 -4.82 1 85 545 LEU B N 1
ATOM 9399 C CA . LEU B 1 545 ? 26.344 37.188 -5.691 1 85 545 LEU B CA 1
ATOM 9400 C C . LEU B 1 545 ? 26.375 36.781 -7.156 1 85 545 LEU B C 1
ATOM 9402 O O . LEU B 1 545 ? 25.781 37.438 -8.008 1 85 545 LEU B O 1
ATOM 9406 N N . GLU B 1 546 ? 26.984 35.719 -7.359 1 81.81 546 GLU B N 1
ATOM 9407 C CA . GLU B 1 546 ? 27.078 35.25 -8.734 1 81.81 546 GLU B CA 1
ATOM 9408 C C . GLU B 1 546 ? 25.719 34.844 -9.281 1 81.81 546 GLU B C 1
ATOM 9410 O O . GLU B 1 546 ? 25.391 35.125 -10.43 1 81.81 546 GLU B O 1
ATOM 9415 N N . ALA B 1 547 ? 24.969 34.188 -8.477 1 82.56 547 ALA B N 1
ATOM 9416 C CA . ALA B 1 547 ? 23.641 33.75 -8.883 1 82.56 547 ALA B CA 1
ATOM 9417 C C . ALA B 1 547 ? 22.734 34.969 -9.117 1 82.56 547 ALA B C 1
ATOM 9419 O O . ALA B 1 547 ? 21.984 35 -10.094 1 82.56 547 ALA B O 1
ATOM 9420 N N . PHE B 1 548 ? 22.812 35.875 -8.258 1 85.12 548 PHE B N 1
ATOM 9421 C CA . PHE B 1 548 ? 22.062 37.125 -8.352 1 85.12 548 PHE B CA 1
ATOM 9422 C C . PHE B 1 548 ? 22.453 37.875 -9.625 1 85.12 548 PHE B C 1
ATOM 9424 O O . PHE B 1 548 ? 21.578 38.344 -10.344 1 85.12 548 PHE B O 1
ATOM 9431 N N . ALA B 1 549 ? 23.766 37.875 -9.859 1 80.56 549 ALA B N 1
ATOM 9432 C CA . ALA B 1 549 ? 24.266 38.562 -11.047 1 80.56 549 ALA B CA 1
ATOM 9433 C C . ALA B 1 549 ? 23.75 37.906 -12.32 1 80.56 549 ALA B C 1
ATOM 9435 O O . ALA B 1 549 ? 23.375 38.594 -13.281 1 80.56 549 ALA B O 1
ATOM 9436 N N . THR B 1 550 ? 23.688 36.688 -12.273 1 80.44 550 THR B N 1
ATOM 9437 C CA . THR B 1 550 ? 23.219 35.938 -13.445 1 80.44 550 THR B CA 1
ATOM 9438 C C . THR B 1 550 ? 21.75 36.25 -13.727 1 80.44 550 THR B C 1
ATOM 9440 O O . THR B 1 550 ? 21.359 36.438 -14.883 1 80.44 550 THR B O 1
ATOM 9443 N N . VAL B 1 551 ? 20.969 36.344 -12.711 1 78.5 551 VAL B N 1
ATOM 9444 C CA . VAL B 1 551 ? 19.547 36.594 -12.867 1 78.5 551 VAL B CA 1
ATOM 9445 C C . VAL B 1 551 ? 19.312 38.031 -13.32 1 78.5 551 VAL B C 1
ATOM 9447 O O . VAL B 1 551 ? 18.531 38.312 -14.227 1 78.5 551 VAL B O 1
ATOM 9450 N N . VAL B 1 552 ? 20.031 38.938 -12.773 1 77.38 552 VAL B N 1
ATOM 9451 C CA . VAL B 1 552 ? 19.844 40.344 -13.039 1 77.38 552 VAL B CA 1
ATOM 9452 C C . VAL B 1 552 ? 20.391 40.688 -14.422 1 77.38 552 VAL B C 1
ATOM 9454 O O . VAL B 1 552 ? 19.812 41.5 -15.148 1 77.38 552 VAL B O 1
ATOM 9457 N N . THR B 1 553 ? 21.5 40.031 -14.695 1 74.5 553 THR B N 1
ATOM 9458 C CA . THR B 1 553 ? 22.094 40.312 -16 1 74.5 553 THR B CA 1
ATOM 9459 C C . THR B 1 553 ? 21.219 39.719 -17.125 1 74.5 553 THR B C 1
ATOM 9461 O O . THR B 1 553 ? 21.156 40.281 -18.219 1 74.5 553 THR B O 1
ATOM 9464 N N . ALA B 1 554 ? 20.703 38.656 -16.906 1 70.12 554 ALA B N 1
ATOM 9465 C CA . ALA B 1 554 ? 19.828 38.062 -17.906 1 70.12 554 ALA B CA 1
ATOM 9466 C C . ALA B 1 554 ? 18.625 38.969 -18.219 1 70.12 554 ALA B C 1
ATOM 9468 O O . ALA B 1 554 ? 18.125 38.969 -19.344 1 70.12 554 ALA B O 1
ATOM 9469 N N . ALA B 1 555 ? 18.234 39.625 -17.297 1 61.84 555 ALA B N 1
ATOM 9470 C CA . ALA B 1 555 ? 17.125 40.562 -17.469 1 61.84 555 ALA B CA 1
ATOM 9471 C C . ALA B 1 555 ? 17.562 41.812 -18.219 1 61.84 555 ALA B C 1
ATOM 9473 O O . ALA B 1 555 ? 16.797 42.375 -19.016 1 61.84 555 ALA B O 1
ATOM 9474 N N . GLU B 1 556 ? 18.688 42.25 -17.906 1 58.53 556 GLU B N 1
ATOM 9475 C CA . GLU B 1 556 ? 19.172 43.5 -18.484 1 58.53 556 GLU B CA 1
ATOM 9476 C C . GLU B 1 556 ? 19.812 43.25 -19.844 1 58.53 556 GLU B C 1
ATOM 9478 O O . GLU B 1 556 ? 20.156 44.219 -20.562 1 58.53 556 GLU B O 1
ATOM 9483 N N . LYS B 1 557 ? 20.141 42.125 -20.219 1 52.66 557 LYS B N 1
ATOM 9484 C CA . LYS B 1 557 ? 20.828 41.969 -21.5 1 52.66 55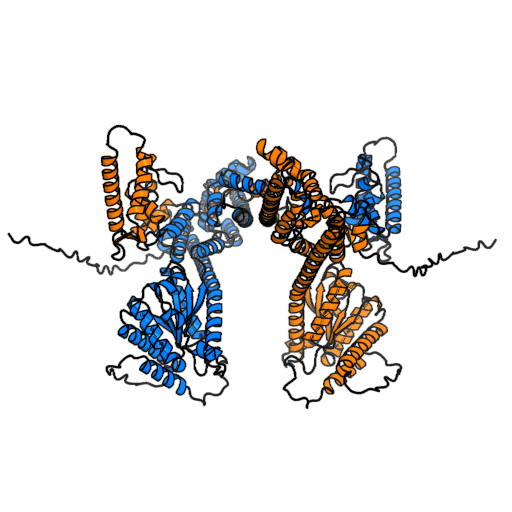7 LYS B CA 1
ATOM 9485 C C . LYS B 1 557 ? 20.078 42.688 -22.609 1 52.66 557 LYS B C 1
ATOM 9487 O O . LYS B 1 557 ? 20.531 42.719 -23.75 1 52.66 557 LYS B O 1
ATOM 9492 N N . MET B 1 558 ? 18.859 43 -22.391 1 45.44 558 MET B N 1
ATOM 9493 C CA . MET B 1 558 ? 18.391 43.625 -23.625 1 45.44 558 MET B CA 1
ATOM 9494 C C . MET B 1 558 ? 19.172 44.906 -23.906 1 45.44 558 MET B C 1
ATOM 9496 O O . MET B 1 558 ? 19.344 45.312 -25.062 1 45.44 558 MET B O 1
ATOM 9500 N N . ASP B 1 559 ? 19.422 45.938 -23.031 1 42.84 559 ASP B N 1
ATOM 9501 C CA . ASP B 1 559 ? 20 47.156 -23.594 1 42.84 559 ASP B CA 1
ATOM 9502 C C . ASP B 1 559 ? 21.531 47.094 -23.547 1 42.84 559 ASP B C 1
ATOM 9504 O O . ASP B 1 559 ? 22.141 47.375 -22.516 1 42.84 559 ASP B O 1
ATOM 9508 N N . ALA B 1 560 ? 22.281 46.312 -24.219 1 43.25 560 ALA B N 1
ATOM 9509 C CA . ALA B 1 560 ? 23.688 46 -24.438 1 43.25 560 ALA B CA 1
ATOM 9510 C C . ALA B 1 560 ? 24.516 47.281 -24.531 1 43.25 560 ALA B C 1
ATOM 9512 O O . ALA B 1 560 ? 25.734 47.219 -24.672 1 43.25 560 ALA B O 1
ATOM 9513 N N . ASN B 1 561 ? 24 48.375 -25.016 1 44 561 ASN B N 1
ATOM 9514 C CA . ASN B 1 561 ? 24.922 49.375 -25.516 1 44 561 ASN B CA 1
ATOM 9515 C C . ASN B 1 561 ? 25.875 49.875 -24.422 1 44 561 ASN B C 1
ATOM 9517 O O . ASN B 1 561 ? 27.062 50.094 -24.672 1 44 561 ASN B O 1
ATOM 9521 N N . SER B 1 562 ? 25.562 50.875 -23.469 1 48.56 562 SER B N 1
ATOM 9522 C CA . SER B 1 562 ? 26.453 51.938 -23.031 1 48.56 562 SER B CA 1
ATOM 9523 C C . SER B 1 562 ? 27.328 51.5 -21.875 1 48.56 562 SER B C 1
ATOM 9525 O O . SER B 1 562 ? 28.266 52.188 -21.469 1 48.56 562 SER B O 1
ATOM 9527 N N . VAL B 1 563 ? 26.875 50.812 -20.766 1 52.41 563 VAL B N 1
ATOM 9528 C CA . VAL B 1 563 ? 27.672 50.812 -19.547 1 52.41 563 VAL B CA 1
ATOM 9529 C C . VAL B 1 563 ? 28.703 49.688 -19.609 1 52.41 563 VAL B C 1
ATOM 9531 O O . VAL B 1 563 ? 28.406 48.594 -20.125 1 52.41 563 VAL B O 1
ATOM 9534 N N . THR B 1 564 ? 30.078 50.031 -19.688 1 59.34 564 THR B N 1
ATOM 9535 C CA . THR B 1 564 ? 31.219 49.125 -19.734 1 59.34 564 THR B CA 1
ATOM 9536 C C . THR B 1 564 ? 31 47.938 -18.797 1 59.34 564 THR B C 1
ATOM 9538 O O . THR B 1 564 ? 30.266 48.031 -17.812 1 59.34 564 THR B O 1
ATOM 9541 N N . SER B 1 565 ? 31.344 46.719 -19.203 1 62.03 565 SER B N 1
ATOM 9542 C CA . SER B 1 565 ? 31.203 45.438 -18.5 1 62.03 565 SER B CA 1
ATOM 9543 C C . SER B 1 565 ? 31.641 45.594 -17.047 1 62.03 565 SER B C 1
ATOM 9545 O O . SER B 1 565 ? 31.016 45 -16.141 1 62.03 565 SER B O 1
ATOM 9547 N N . GLU B 1 566 ? 32.656 46.375 -16.828 1 65.56 566 GLU B N 1
ATOM 9548 C CA . GLU B 1 566 ? 33.188 46.531 -15.469 1 65.56 566 GLU B CA 1
ATOM 9549 C C . GLU B 1 566 ? 32.219 47.375 -14.609 1 65.56 566 GLU B C 1
ATOM 9551 O O . GLU B 1 566 ? 32.031 47.062 -13.438 1 65.56 566 GLU B O 1
ATOM 9556 N N . GLU B 1 567 ? 31.75 48.375 -15.117 1 65.88 567 GLU B N 1
ATOM 9557 C CA . GLU B 1 567 ? 30.812 49.25 -14.414 1 65.88 567 GLU B CA 1
ATOM 9558 C C . GLU B 1 567 ? 29.5 48.531 -14.125 1 65.88 567 GLU B C 1
ATOM 9560 O O . GLU B 1 567 ? 28.906 48.719 -13.062 1 65.88 567 GLU B O 1
ATOM 9565 N N . ARG B 1 568 ? 29.156 47.719 -14.938 1 71.19 568 ARG B N 1
ATOM 9566 C CA . ARG B 1 568 ? 27.953 46.938 -14.766 1 71.19 568 ARG B CA 1
ATOM 9567 C C . ARG B 1 568 ? 28.094 45.969 -13.594 1 71.19 568 ARG B C 1
ATOM 9569 O O . ARG B 1 568 ? 27.156 45.781 -12.812 1 71.19 568 ARG B O 1
ATOM 9576 N N . ASN B 1 569 ? 29.219 45.469 -13.531 1 75 569 ASN B N 1
ATOM 9577 C CA . ASN B 1 569 ? 29.484 44.531 -12.438 1 75 569 ASN B CA 1
ATOM 9578 C C . ASN B 1 569 ? 29.453 45.25 -11.086 1 75 569 ASN B C 1
ATOM 9580 O O . ASN B 1 569 ? 28.969 44.688 -10.094 1 75 569 ASN B O 1
ATOM 9584 N N . GLU B 1 570 ? 29.969 46.438 -11.148 1 76.62 570 GLU B N 1
ATOM 9585 C CA . GLU B 1 570 ? 29.969 47.219 -9.914 1 76.62 570 GLU B CA 1
ATOM 9586 C C . GLU B 1 570 ? 28.562 47.594 -9.508 1 76.62 570 GLU B C 1
ATOM 9588 O O . GLU B 1 570 ? 28.219 47.594 -8.32 1 76.62 570 GLU B O 1
ATOM 9593 N N . ILE B 1 571 ? 27.781 47.781 -10.398 1 76.56 571 ILE B N 1
ATOM 9594 C CA . ILE B 1 571 ? 26.391 48.156 -10.133 1 76.56 571 ILE B CA 1
ATOM 9595 C C . ILE B 1 571 ? 25.641 46.938 -9.602 1 76.56 571 ILE B C 1
ATOM 9597 O O . ILE B 1 571 ? 24.859 47.031 -8.656 1 76.56 571 ILE B O 1
ATOM 9601 N N . ILE B 1 572 ? 25.875 45.875 -10.18 1 80.88 572 ILE B N 1
ATOM 9602 C CA . ILE B 1 572 ? 25.203 44.656 -9.75 1 80.88 572 ILE B CA 1
ATOM 9603 C C . ILE B 1 572 ? 25.656 44.281 -8.336 1 80.88 572 ILE B C 1
ATOM 9605 O O . ILE B 1 572 ? 24.844 43.875 -7.512 1 80.88 572 ILE B O 1
ATOM 9609 N N . HIS B 1 573 ? 26.938 44.562 -8.18 1 81.12 573 HIS B N 1
ATOM 9610 C CA . HIS B 1 573 ? 27.453 44.281 -6.848 1 81.12 573 HIS B CA 1
ATOM 9611 C C . HIS B 1 573 ? 26.812 45.188 -5.809 1 81.12 573 HIS B C 1
ATOM 9613 O O . HIS B 1 573 ? 26.453 44.75 -4.719 1 81.12 573 HIS B O 1
ATOM 9619 N N . ALA B 1 574 ? 26.719 46.406 -6.129 1 79.19 574 ALA B N 1
ATOM 9620 C CA . ALA B 1 574 ? 26.062 47.375 -5.23 1 79.19 574 ALA B CA 1
ATOM 9621 C C . ALA B 1 574 ? 24.594 47 -5.008 1 79.19 574 ALA B C 1
ATOM 9623 O O . ALA B 1 574 ? 24.094 47.094 -3.885 1 79.19 574 ALA B O 1
ATOM 9624 N N . ARG B 1 575 ? 23.953 46.562 -5.996 1 80.12 575 ARG B N 1
ATOM 9625 C CA . ARG B 1 575 ? 22.562 46.125 -5.91 1 80.12 575 ARG B CA 1
ATOM 9626 C C . ARG B 1 575 ? 22.438 44.906 -5.016 1 80.12 575 ARG B C 1
ATOM 9628 O O . ARG B 1 575 ? 21.484 44.781 -4.25 1 80.12 575 ARG B O 1
ATOM 9635 N N . PHE B 1 576 ? 23.328 44.094 -5.145 1 87.88 576 PHE B N 1
ATOM 9636 C CA . PHE B 1 576 ? 23.328 42.875 -4.332 1 87.88 576 PHE B CA 1
ATOM 9637 C C . PHE B 1 576 ? 23.547 43.219 -2.859 1 87.88 576 PHE B C 1
ATOM 9639 O O . PHE B 1 576 ? 22.828 42.719 -1.991 1 87.88 576 PHE B O 1
ATOM 9646 N N . ILE B 1 577 ? 24.531 44.062 -2.643 1 79.94 577 ILE B N 1
ATOM 9647 C CA . ILE B 1 577 ? 24.828 44.469 -1.267 1 79.94 577 ILE B CA 1
ATOM 9648 C C . ILE B 1 577 ? 23.594 45.094 -0.634 1 79.94 577 ILE B C 1
ATOM 9650 O O . ILE B 1 577 ? 23.281 44.844 0.531 1 79.94 577 ILE B O 1
ATOM 9654 N N . ARG B 1 578 ? 22.969 45.906 -1.354 1 78.56 578 ARG B N 1
ATOM 9655 C CA . ARG B 1 578 ? 21.75 46.531 -0.865 1 78.56 578 ARG B CA 1
ATOM 9656 C C . ARG B 1 578 ? 20.672 45.5 -0.571 1 78.56 578 ARG B C 1
ATOM 9658 O O . ARG B 1 578 ? 20.016 45.562 0.473 1 78.56 578 ARG B O 1
ATOM 9665 N N . ALA B 1 579 ? 20.469 44.562 -1.469 1 81.69 579 ALA B N 1
ATOM 9666 C CA . ALA B 1 579 ? 19.453 43.531 -1.301 1 81.69 579 ALA B CA 1
ATOM 9667 C C . ALA B 1 579 ? 19.766 42.656 -0.089 1 81.69 579 ALA B C 1
ATOM 9669 O O . ALA B 1 579 ? 18.859 42.344 0.697 1 81.69 579 ALA B O 1
ATOM 9670 N N . VAL B 1 580 ? 21 42.344 0.048 1 81.12 580 VAL B N 1
ATOM 9671 C CA . VAL B 1 580 ? 21.422 41.5 1.162 1 81.12 580 VAL B CA 1
ATOM 9672 C C . VAL B 1 580 ? 21.281 42.25 2.475 1 81.12 580 VAL B C 1
ATOM 9674 O O . VAL B 1 580 ? 20.844 41.688 3.484 1 81.12 580 VAL B O 1
ATOM 9677 N N . SER B 1 581 ? 21.656 43.531 2.463 1 76.12 581 SER B N 1
ATOM 9678 C CA . SER B 1 581 ? 21.484 44.375 3.643 1 76.12 581 SER B CA 1
ATOM 9679 C C . SER B 1 581 ? 20.016 44.5 4.039 1 76.12 581 SER B C 1
ATOM 9681 O O . SER B 1 581 ? 19.688 44.469 5.227 1 76.12 581 SER B O 1
ATOM 9683 N N . GLU B 1 582 ? 19.172 44.594 3.07 1 77.19 582 GLU B N 1
ATOM 9684 C CA . GLU B 1 582 ? 17.734 44.656 3.338 1 77.19 582 GLU B CA 1
ATOM 9685 C C . GLU B 1 582 ? 17.234 43.344 3.92 1 77.19 582 GLU B C 1
ATOM 9687 O O . GLU B 1 582 ? 16.406 43.344 4.836 1 77.19 582 GLU B O 1
ATOM 9692 N N . LEU B 1 583 ? 17.703 42.281 3.383 1 78.75 583 LEU B N 1
ATOM 9693 C CA . LEU B 1 583 ? 17.328 40.969 3.906 1 78.75 583 LEU B CA 1
ATOM 9694 C C . LEU B 1 583 ? 17.828 40.781 5.336 1 78.75 583 LEU B C 1
ATOM 9696 O O . LEU B 1 583 ? 17.141 40.156 6.16 1 78.75 583 LEU B O 1
ATOM 9700 N N . GLU B 1 584 ? 19 41.312 5.559 1 73.5 584 GLU B N 1
ATOM 9701 C CA . GLU B 1 584 ? 19.531 41.281 6.918 1 73.5 584 GLU B CA 1
ATOM 9702 C C . GLU B 1 584 ? 18.672 42.125 7.859 1 73.5 584 GLU B C 1
ATOM 9704 O O . GLU B 1 584 ? 18.375 41.688 8.977 1 73.5 584 GLU B O 1
ATOM 9709 N N . LEU B 1 585 ? 18.266 43.219 7.336 1 70.19 585 LEU B N 1
ATOM 9710 C CA . LEU B 1 585 ? 17.406 44.094 8.117 1 70.19 585 LEU B CA 1
ATOM 9711 C C . LEU B 1 585 ? 16.047 43.438 8.398 1 70.19 585 LEU B C 1
ATOM 9713 O O . LEU B 1 585 ? 15.492 43.625 9.484 1 70.19 585 LEU B O 1
ATOM 9717 N N . LEU B 1 586 ? 15.617 42.719 7.398 1 66.31 586 LEU B N 1
ATOM 9718 C CA . LEU B 1 586 ? 14.328 42.031 7.523 1 66.31 586 LEU B CA 1
ATOM 9719 C C . LEU B 1 586 ? 14.445 40.781 8.352 1 66.31 586 LEU B C 1
ATOM 9721 O O . LEU B 1 586 ? 13.438 40.125 8.688 1 66.31 586 LEU B O 1
ATOM 9725 N N . GLY B 1 587 ? 15.609 40.344 8.68 1 65.88 587 GLY B N 1
ATOM 9726 C CA . GLY B 1 587 ? 15.891 39.25 9.602 1 65.88 587 GLY B CA 1
ATOM 9727 C C . GLY B 1 587 ? 15.984 37.906 8.914 1 65.88 587 GLY B C 1
ATOM 9728 O O . GLY B 1 587 ? 15.789 36.875 9.547 1 65.88 587 GLY B O 1
ATOM 9729 N N . PHE B 1 588 ? 16.203 37.875 7.566 1 72.31 588 PHE B N 1
ATOM 9730 C CA . PHE B 1 588 ? 16.266 36.625 6.836 1 72.31 588 PHE B CA 1
ATOM 9731 C C . PHE B 1 588 ? 17.672 36.031 6.879 1 72.31 588 PHE B C 1
ATOM 9733 O O . PHE B 1 588 ? 17.844 34.812 6.723 1 72.31 588 PHE B O 1
ATOM 9740 N N . ILE B 1 589 ? 18.672 36.906 7.098 1 74.56 589 ILE B N 1
ATOM 9741 C CA . ILE B 1 589 ? 20.047 36.438 7.141 1 74.56 589 ILE B CA 1
ATOM 9742 C C . ILE B 1 589 ? 20.797 37.156 8.266 1 74.56 589 ILE B C 1
ATOM 9744 O O . ILE B 1 589 ? 20.406 38.25 8.68 1 74.56 589 ILE B O 1
ATOM 9748 N N . LYS B 1 590 ? 21.688 36.469 8.945 1 74.31 590 LYS B N 1
ATOM 9749 C CA . LYS B 1 590 ? 22.578 37.062 9.938 1 74.31 590 LYS B CA 1
ATOM 9750 C C . LYS B 1 590 ? 24.031 36.812 9.57 1 74.31 590 LYS B C 1
ATOM 9752 O O . LYS B 1 590 ? 24.391 35.781 9.039 1 74.31 590 LYS B O 1
ATOM 9757 N N . PRO B 1 591 ? 24.828 37.906 9.75 1 67.75 591 PRO B N 1
ATOM 9758 C CA . PRO B 1 591 ? 26.25 37.688 9.516 1 67.75 591 PRO B CA 1
ATOM 9759 C C . PRO B 1 591 ? 26.859 36.688 10.477 1 67.75 591 PRO B C 1
ATOM 9761 O O . PRO B 1 591 ? 26.469 36.594 11.641 1 67.75 591 PRO B O 1
ATOM 9764 N N . THR B 1 592 ? 27.469 35.594 9.961 1 67.81 592 THR B N 1
ATOM 9765 C CA . THR B 1 592 ? 28.125 34.594 10.797 1 67.81 592 THR B CA 1
ATOM 9766 C C . THR B 1 592 ? 29.625 34.906 10.938 1 67.81 592 THR B C 1
ATOM 9768 O O . THR B 1 592 ? 30.25 35.406 10 1 67.81 592 THR B O 1
ATOM 9771 N N . LYS B 1 593 ? 30.156 34.875 12.125 1 61 593 LYS B N 1
ATOM 9772 C CA . LYS B 1 593 ? 31.578 35.062 12.406 1 61 593 LYS B CA 1
ATOM 9773 C C . LYS B 1 593 ? 32.406 33.844 12.031 1 61 593 LYS B C 1
ATOM 9775 O O . LYS B 1 593 ? 33.625 33.875 12.078 1 61 593 LYS B O 1
ATOM 9780 N N . GLN B 1 594 ? 31.922 32.812 11.609 1 58.59 594 GLN B N 1
ATOM 9781 C CA . GLN B 1 594 ? 32.688 31.578 11.438 1 58.59 594 GLN B CA 1
ATOM 9782 C C . GLN B 1 594 ? 33.469 31.609 10.133 1 58.59 594 GLN B C 1
ATOM 9784 O O . GLN B 1 594 ? 34.625 31.156 10.078 1 58.59 594 GLN B O 1
ATOM 9789 N N . LYS B 1 595 ? 32.719 31.984 8.977 1 61.12 595 LYS B N 1
ATOM 9790 C CA . LYS B 1 595 ? 33.406 32.188 7.711 1 61.12 595 LYS B CA 1
ATOM 9791 C C . LYS B 1 595 ? 33.156 33.562 7.133 1 61.12 595 LYS B C 1
ATOM 9793 O O . LYS B 1 595 ? 32 33.969 7.016 1 61.12 595 LYS B O 1
ATOM 9798 N N . THR B 1 596 ? 34.188 34.406 6.938 1 62.62 596 THR B N 1
ATOM 9799 C CA . THR B 1 596 ? 34.156 35.812 6.535 1 62.62 596 THR B CA 1
ATOM 9800 C C . THR B 1 596 ? 33.25 36 5.316 1 62.62 596 THR B C 1
ATOM 9802 O O . THR B 1 596 ? 32.625 37.031 5.164 1 62.62 596 THR B O 1
ATOM 9805 N N . ASP B 1 597 ? 33.031 34.969 4.547 1 72.5 597 ASP B N 1
ATOM 9806 C CA . ASP B 1 597 ? 32.312 35.188 3.303 1 72.5 597 ASP B CA 1
ATOM 9807 C C . ASP B 1 597 ? 30.969 34.469 3.311 1 72.5 597 ASP B C 1
ATOM 9809 O O . ASP B 1 597 ? 30.406 34.188 2.252 1 72.5 597 ASP B O 1
ATOM 9813 N N . HIS B 1 598 ? 30.422 34.219 4.578 1 76.75 598 HIS B N 1
ATOM 9814 C CA . HIS B 1 598 ? 29.141 33.531 4.633 1 76.75 598 HIS B CA 1
ATOM 9815 C C . HIS B 1 598 ? 28.141 34.25 5.516 1 76.75 598 HIS B C 1
ATOM 9817 O O . HIS B 1 598 ? 28.547 35 6.418 1 76.75 598 HIS B O 1
ATOM 9823 N N . VAL B 1 599 ? 26.906 34.188 5.215 1 78.88 599 VAL B N 1
ATOM 9824 C CA . VAL B 1 599 ? 25.812 34.656 6.055 1 78.88 599 VAL B CA 1
ATOM 9825 C C . VAL B 1 599 ? 24.906 33.5 6.438 1 78.88 599 VAL B C 1
ATOM 9827 O O . VAL B 1 599 ? 24.797 32.531 5.691 1 78.88 599 VAL B O 1
ATOM 9830 N N . ALA B 1 600 ? 24.484 33.562 7.633 1 72.69 600 ALA B N 1
ATOM 9831 C CA . ALA B 1 600 ? 23.625 32.469 8.125 1 72.69 600 ALA B CA 1
ATOM 9832 C C . ALA B 1 600 ? 22.156 32.812 7.848 1 72.69 600 ALA B C 1
ATOM 9834 O O . ALA B 1 600 ? 21.703 33.938 8.078 1 72.69 600 ALA B O 1
ATOM 9835 N N . ARG B 1 601 ? 21.578 31.922 7.109 1 69.5 601 ARG B N 1
ATOM 9836 C CA . ARG B 1 601 ? 20.141 32.031 6.91 1 69.5 601 ARG B CA 1
ATOM 9837 C C . ARG B 1 601 ? 19.391 31.875 8.227 1 69.5 601 ARG B C 1
ATOM 9839 O O . ARG B 1 601 ? 19.656 30.938 8.984 1 69.5 601 ARG B O 1
ATOM 9846 N N . LEU B 1 602 ? 18.844 32.781 8.766 1 59.69 602 LEU B N 1
ATOM 9847 C CA . LEU B 1 602 ? 18.062 32.688 9.992 1 59.69 602 LEU B CA 1
ATOM 9848 C C . LEU B 1 602 ? 16.734 31.984 9.727 1 59.69 602 LEU B C 1
ATOM 9850 O O . LEU B 1 602 ? 16.203 32.062 8.617 1 59.69 602 LEU B O 1
ATOM 9854 N N . THR B 1 603 ? 16.453 30.906 10.43 1 51.03 603 THR B N 1
ATOM 9855 C CA . THR B 1 603 ? 15.289 30.031 10.328 1 51.03 603 THR B CA 1
ATOM 9856 C C . THR B 1 603 ? 14.078 30.812 9.812 1 51.03 603 THR B C 1
ATOM 9858 O O . THR B 1 603 ? 12.977 30.266 9.75 1 51.03 603 THR B O 1
ATOM 9861 N N . TRP B 1 604 ? 14.164 31.953 9.641 1 43.72 604 TRP B N 1
ATOM 9862 C CA . TRP B 1 604 ? 12.945 32.562 9.102 1 43.72 604 TRP B CA 1
ATOM 9863 C C . TRP B 1 604 ? 12.664 32.062 7.691 1 43.72 604 TRP B C 1
ATOM 9865 O O . TRP B 1 604 ? 11.508 32 7.266 1 43.72 604 TRP B O 1
ATOM 9875 N N . GLY B 1 605 ? 13.664 32.125 6.77 1 36.31 605 GLY B N 1
ATOM 9876 C CA . GLY B 1 605 ? 13.516 31.938 5.336 1 36.31 605 GLY B CA 1
ATOM 9877 C C . GLY B 1 605 ? 13.648 30.484 4.895 1 36.31 605 GLY B C 1
ATOM 9878 O O . GLY B 1 605 ? 13.969 30.219 3.736 1 36.31 605 GLY B O 1
ATOM 9879 N N . GLY B 1 606 ? 13.766 29.609 5.719 1 31.23 606 GLY B N 1
ATOM 9880 C CA . GLY B 1 606 ? 14.07 28.297 5.148 1 31.23 606 GLY B CA 1
ATOM 9881 C C . GLY B 1 606 ? 13 27.812 4.191 1 31.23 606 GLY B C 1
ATOM 9882 O O . GLY B 1 606 ? 11.812 27.844 4.508 1 31.23 606 GLY B O 1
ATOM 9883 N N . CYS B 1 607 ? 13.156 28.047 2.877 1 26.36 607 CYS B N 1
ATOM 9884 C CA . CYS B 1 607 ? 12.594 27.047 1.979 1 26.36 607 CYS B CA 1
ATOM 9885 C C . CYS B 1 607 ? 13.07 25.656 2.352 1 26.36 607 CYS B C 1
ATOM 9887 O O . CYS B 1 607 ? 14.242 25.453 2.67 1 26.36 607 CYS B O 1
#

Secondary structure (DSSP, 8-state):
-------------------------HHHHHH-SSS--TTHHHHHHHHHHHHHHHHHHHHHHHHHHHHHHHHHHHHHHHHHHHHHH-----HHHHHHHHSEEEEEEE--S-GGGHHHHHHHHHHHHHHHT-S-EEEE-GGG-SSHHHHHHHHHHHHHHHHHHHHTTS--------------HHHHHHHHHHHHH-S-TTS-TTSS-TT--SSPPEEEEETTGGGS-HHHHHHHHHHHHHTTTTS-EEEEEEESS-THHHHHHS-HHHHTTEEEEEEEPPPHHHHHHHHHHHHTSSSS---EE-HHHHHHHHHHIIIII--HHHHHHHHHHHHHHHHHH-GGGGG-S-HHHHHHHHTT--HHHHHHHHT-HHHHHHHHTS-HHHHHHHHH-HHHHHHHHHHHHHHHHHHHHHHHHHHHHHHHHHTTSTT-TT-SSHHHHHHHHHHS-GGGSHHHHHHHHHHHHHT--GGGSTTGGGTEE--HHHHHHHHTTSHHHHHHHHHH-THHHH--GGG-PPTT---TTS-HHHHHHHHHHTS-SEEEHHHHHHHHHHHHHHHHTT--SSS-HHHHHHHHHHHHHHHHHHHHHHTSEEE-SSSTTEEEE-TTS--/-------------------------HHHHHH-SSS--TTHHHHHHHHHHHHHHHHHHHHHHHHHHHHHHHHHHHHHHHHHHHHHH-----HHHHHHHHSEEEEEEE--S-THHHHHHHHHHHHHHHHHT-S-EEEE-GGG-SSHHHHHHHHHHHHHHHHHHHHTTS--------------HHHHHHHHHHHHH-S-TTS-TTSS-TT--SSPPEEEEETTGGGS-HHHHHHHHHHHHHTTTTS-EEEEEEESS-THHHHHHS-HHHHTTEEEEEEEPPPHHHHHHHHHHHHTSSSS---EE-HHHHHHHHHHIIIII--HHHHHHHHHHHHHHHHHH-GGGGG-S-HHHHHHHHTT--HHHHHHHHH-HHHHHHHHTS-HHHHHHHHH-HHHHHHHHHHHHHHHHHHHHHHHHHHHHHHHHHTTSTT-TT-SSHHHHHHHHHHS-GGGSHHHHHHHHHHHHHT--GGGSTTGGGTEE--HHHHHHHHTTSHHHHHHHHHH-THHHH--GGG-PPTT---TTS-HHHHHHHHHHTS-SEEEHHHHHHHHHHHHHHHHTT--SSS-HHHHHHHHHHHHHHHHHHHHHHTSEEE-SSSTTEEEE-TTS--

Foldseek 3Di:
DPPPPCPPPPPPPPPPCPPPPPPPPLLVLLCPDPPNPPCSVLLVVQLVVLLVVLVVLLVVLVCVLLVVLLVVVQVQQLVLVVLLPCPDPDPVSVLSLLAAEEEEEAEAQFLVCVVVSVVVSLVVCCVRANLQEAEDEQVQPQAQQSVLVRSQVSRVVSVCVVPPVDDDDPPPPPPPPRRDPVVVLVVLCVSLVPPDPPPDPPPPPPNDPSRTAHEYEYRAQLSHDLVSVQVVLVRCSVCCSSHVYHYYYYHHHDPVSCCVSYPPVRCSSHDYDYRYGDYLQVSVLVSCVRSALDLQFLDHDFLVLLCVLVCCLPPPRVDPVVSSVSVSVVSSCCSSPQVLCSLRHDLVVSLVVLVVDDPVRLVSQVPDPVVVVVLVVDDPVLSVCCVPPSVSVSVVVSVVVVVVSVVSVVVSVVLVVVLVLLCPFPPSLQDVGSSSVVSCVSVDPVCPDPSNVVSVVSVCVVPPPLVVDPPSVVPDDDPPVVVQVVVCVPVQSVVLCCLQQVCVPVVDVQSVDDDPDGRLPDQLLSLLLSLLQVDDQKAFQVVSLVSSCVSNCVNPVPVPPDDPPVNSSVVSVVSNVVSVVVCVVSVQWACDPPDNRIIGGDVSRHD/DPPPPCPPPPPPPPPPCPPPPPPPPLLVLLCPDDPNPPCSVLLVVQLVVLLVVLVVLLVVLVCVLLVVLLVVVQVQQVVLVVLLPCPDPDPVSVLSLLAAEEEEEAEAQFLVCVVVSVVVSQVVCCVRAHLQEEEDEQVQPQALQSVLVRSVVSRVVSVCVVPVVDDDDPPPPPPPPDRDPVVVLVVLCVSLVPPDPPPDPPPPPPNDPSRTAHEYEYRAQLSHDLVSVQVVLVRCSVCCSSHVYHYYYYHHHDPVSCCVSYPPVRCSSHDYDYRYGDYLQVSLLVSCVRSALDLQFLDHDFLVLLCVLVCCLPPPRVDPVVSSVSVSVVSSCCSSPQVLCSLRHDLVVSLVVLVVDDPVRLVSQVPDPVVVVVLVVDDPVLSVCCVPPSVSVSVVVSVVSVVVSVVSVVVSVVLVVVLVLQCPFPPSLQDVGSSSVVSCVSVDPVCPDPSNVVSVVSVCVVPPPLVVDPPSVVPDDDPPVVVLVVVCVPVQSVVLCCLQQVCVPVVDVQSVDDDPDGRLPDQLLSLLLSLLQVDDQKAFQVVSLVSSCVSNCVNVVPVVPDDPPVRSSVVSVVSNVVSVVVCVVSVQWACDPPDNRIIGGDVSRHD

Sequence (1214 aa):
MATSSVSKGCFVFKPNFKKRKISVPVEDYFNKGKDESEDSKLRFETYQLIWQQMKSETERLQEELNKNLFDSLIEFLQKSHSGFQKNSRDWGCQIKLREIPTAALVLGVNVTDHDLTFRSLTEVLQNNVTPYVVSLQAKDCPDMKHFLKKLTSQLMDCNMDVQSKEKESVQVTQKKTHYSMDSLSNWYMNVTQKTDPKMPRKKRTSSQWQSPPVVLILKDMESFTTKVLQDFIIISSQHRHEFPLILIFGIATSSIIIHRLLPHAVSSLLCIELFQSLSCKEHLNTVLDKLLLTTQFPFKLSEKVLQILTNIFLYHDFSIQNFIKGLQLSLLEHFCSQPLSVLCCNLPEAKRRINFLSDNQCENIRRLPSFRRYVEKQASEKQVALLTNERVLKEETQSLLENLHVYHMNYFLVLRYLHQFTSSLPKYPLGRQIRELYCTCLEKNVWDSEEYASALQLLRECLLPPETQPLHEVGYFSAAHTLRERLNAAPRVALHTALNNPYYYLKNEALRSEEGCIPNVAPDICIAYKLHLECSRLINLVDWLEAFATVVTAAEKMDANSVTSEERNEIIHARFIRAVSELELLGFIKPTKQKTDHVARLTWGGCMATSSVSKGCFVFKPNFKKRKISVPVEDYFNKGKDESEDSKLRFETYQLIWQQMKSETERLQEELNKNLFDSLIEFLQKSHSGFQKNSRDWGCQIKLREIPTAALVLGVNVTDHDLTFRSLTEVLQNNVTPYVVSLQAKDCPDMKHFLKKLTSQLMDCNMDVQSKEKESVQVTQKKTHYSMDSLSNWYMNVTQKTDPKMPRKKRTSSQWQSPPVVLILKDMESFTTKVLQDFIIISSQHRHEFPLILIFGIATSSIIIHRLLPHAVSSLLCIELFQSLSCKEHLNTVLDKLLLTTQFPFKLSEKVLQILTNIFLYHDFSIQNFIKGLQLSLLEHFCSQPLSVLCCNLPEAKRRINFLSDNQCENIRRLPSFRRYVEKQASEKQVALLTNERVLKEETQSLLENLHVYHMNYFLVLRYLHQFTSSLPKYPLGRQIRELYCTCLEKNVWDSEEYASALQLLRECLLPPETQPLHEVGYFSAAHTLRERLNAAPRVALHTALNNPYYYLKNEALRSEEGCIPNVAPDICIAYKLHLECSRLINLVDWLEAFATVVTAAEKMDANSVTSEERNEIIHARFIRAVSELELLGFIKPTKQKTDHVARLTWGGC

Solvent-accessible surface area (backbone atoms only — not comparable to full-atom values): 66385 Å² total; per-residue (Å²): 136,84,80,78,78,79,76,78,74,81,72,76,72,75,75,80,72,72,64,74,71,70,69,66,53,75,66,47,66,49,56,65,52,87,71,74,52,94,51,39,67,57,18,50,53,51,45,51,51,53,47,51,50,52,51,50,49,52,51,50,50,52,47,53,60,42,45,58,54,48,50,53,47,50,51,48,52,51,54,53,48,52,56,64,66,52,72,61,86,51,67,73,49,52,63,56,55,42,28,33,44,24,38,38,36,32,56,27,74,36,57,81,59,41,57,60,51,52,51,52,47,49,54,52,40,37,74,72,66,22,68,44,63,42,79,45,50,34,91,66,30,82,41,59,65,43,37,42,40,51,53,50,53,49,48,55,51,42,48,47,68,70,50,55,80,71,88,89,74,81,74,74,72,79,61,87,69,76,67,44,69,63,52,50,29,49,49,50,49,53,60,48,63,62,60,64,84,75,64,67,80,74,78,51,64,86,79,70,56,81,72,57,48,37,39,41,34,33,49,45,47,83,67,36,53,50,65,46,54,51,53,49,53,56,54,48,33,74,40,29,87,65,34,54,54,32,41,32,38,29,32,38,68,58,80,65,52,54,59,73,58,32,53,68,83,55,48,67,38,38,45,74,43,82,41,76,53,71,44,59,68,57,47,49,52,50,50,42,44,69,52,49,57,37,76,88,39,53,52,40,66,28,38,66,34,46,48,50,50,49,46,44,24,56,41,36,58,49,34,68,67,59,41,51,51,50,50,51,49,48,52,52,50,34,41,58,72,35,80,59,27,61,51,43,45,60,66,73,58,27,48,56,50,48,77,66,52,48,74,67,53,51,47,55,52,63,65,33,68,40,38,45,58,52,41,70,72,44,58,71,73,54,34,53,38,52,76,69,33,65,68,55,32,41,55,49,49,43,50,41,53,52,49,45,50,52,44,47,51,44,26,42,52,51,48,51,26,46,39,57,26,43,44,70,40,85,89,21,51,53,33,78,47,64,67,49,38,49,40,45,28,48,68,34,56,45,85,77,34,68,37,42,52,48,43,50,51,51,50,53,67,40,46,54,34,59,80,78,37,50,59,42,71,34,24,40,34,65,64,35,69,62,51,50,58,66,60,29,70,42,74,63,54,47,50,49,44,45,30,71,40,41,29,79,75,64,69,42,74,76,38,63,46,64,91,92,54,75,39,46,71,45,58,56,46,24,50,47,46,52,55,52,30,76,42,60,58,63,32,46,49,66,59,52,47,50,54,46,45,52,45,45,46,65,46,49,56,72,75,71,77,80,74,56,73,68,59,48,49,52,49,49,48,52,45,45,51,50,20,51,51,48,36,37,72,72,52,38,32,39,85,39,89,85,45,94,57,32,31,27,45,34,76,49,44,45,82,136,85,79,78,80,78,77,78,75,79,73,79,72,74,74,80,73,71,67,75,70,71,68,67,53,73,67,49,67,48,55,66,53,88,71,74,52,94,50,38,66,57,19,50,52,50,46,52,50,52,48,52,51,52,50,50,49,54,50,49,51,51,47,54,60,44,44,58,53,48,50,52,49,48,51,48,52,51,54,54,49,52,56,65,66,52,71,59,87,51,67,73,46,52,63,56,55,43,29,33,46,25,40,37,36,32,57,26,75,38,59,79,60,41,56,59,52,50,51,51,46,50,54,52,39,37,73,71,65,23,67,44,62,42,79,45,48,35,90,67,30,82,41,57,65,42,37,43,40,51,52,50,53,50,50,55,51,40,47,45,67,70,48,56,78,70,88,87,75,79,75,74,74,80,62,87,69,75,68,45,69,64,53,50,28,48,49,50,50,52,59,50,62,62,60,63,84,76,64,67,76,73,79,53,62,85,78,69,57,80,72,55,49,38,39,40,33,34,47,43,47,83,67,37,53,48,65,45,53,51,51,48,52,57,56,48,35,74,39,30,88,65,36,54,54,32,42,32,39,30,33,36,67,58,78,66,52,55,59,74,60,33,54,68,82,55,48,68,38,38,45,74,43,82,44,78,52,72,44,59,69,57,46,48,51,50,49,42,44,70,53,49,58,36,77,87,39,53,53,40,64,27,39,64,34,45,48,51,47,50,46,45,24,56,40,36,58,52,36,67,67,58,40,52,50,51,50,51,50,49,51,52,50,36,40,57,70,35,80,59,27,61,48,43,45,60,65,73,59,26,47,57,51,48,76,66,53,48,72,69,53,50,48,54,50,63,66,33,68,40,38,44,58,50,42,69,73,44,56,71,73,55,35,53,39,53,74,70,33,65,69,55,32,41,54,49,49,45,52,41,54,50,49,46,51,54,46,47,49,45,25,43,52,51,49,51,27,45,39,57,26,44,46,68,40,85,89,22,52,54,34,78,48,63,66,50,37,50,38,46,29,48,67,36,57,46,85,75,34,68,37,42,52,50,42,51,51,51,48,54,67,39,46,51,34,58,80,77,38,49,60,39,71,32,25,40,34,65,65,35,70,62,51,50,59,66,62,30,72,41,73,64,52,48,50,49,45,45,31,72,40,42,29,79,76,64,69,43,73,75,38,64,46,64,92,92,55,76,41,47,71,46,59,56,46,25,50,46,46,52,54,51,34,76,43,60,58,63,34,46,49,65,61,53,45,51,53,47,43,52,47,45,45,66,46,48,57,74,77,70,76,80,76,54,74,68,59,47,51,52,50,48,48,52,46,46,52,52,22,52,49,48,37,35,71,72,50,37,35,38,86,40,89,85,45,94,56,32,30,27,46,34,78,51,42,48,79

Radius of gyration: 39.87 Å; Cα contacts (8 Å, |Δi|>4): 1433; chains: 2; bounding box: 79×136×102 Å

Organism: Camelus bactrianus (NCBI:txid9837)